Protein AF-A0A954NW89-F1 (afdb_monomer)

Solvent-accessible surface area (backbone atoms only — not comparable to full-atom values): 46049 Å² total; per-residue (Å²): 121,78,76,54,45,58,53,48,51,53,48,51,52,50,48,52,71,71,36,74,43,46,65,55,36,52,53,48,33,53,49,48,41,51,26,27,30,46,28,45,70,43,53,76,74,54,81,76,70,86,65,55,69,52,76,45,78,75,44,78,57,85,52,26,33,40,29,26,29,34,34,47,72,46,96,40,39,61,49,32,24,38,41,23,30,44,52,89,66,76,67,65,20,37,37,35,41,36,43,43,24,86,53,79,94,49,44,64,58,31,65,61,48,45,51,51,40,50,48,43,6,47,32,27,22,35,22,41,38,39,52,50,61,36,34,90,67,23,66,40,31,53,52,81,29,78,54,32,30,37,53,46,52,49,44,54,56,48,49,51,56,44,57,54,68,41,87,63,44,35,60,81,38,27,33,32,35,18,35,37,60,4,9,49,52,26,43,53,48,41,46,74,34,85,54,48,48,34,38,32,36,22,55,56,67,31,82,64,67,74,60,86,60,58,34,55,80,25,47,48,47,38,36,62,70,58,71,57,43,53,48,59,49,54,30,45,37,50,57,46,36,34,44,39,39,29,23,43,61,47,84,21,47,58,21,76,80,69,41,46,60,58,30,41,51,54,14,43,48,58,76,24,41,87,37,50,47,76,50,76,41,60,94,39,65,88,70,70,50,69,77,57,46,52,55,50,54,52,51,39,42,72,76,50,78,57,54,54,43,64,88,79,47,79,78,64,65,96,61,90,70,74,82,72,92,55,68,96,68,52,85,82,68,54,61,80,75,59,44,48,48,41,95,91,42,60,74,61,93,74,46,46,62,39,48,70,50,42,48,54,48,49,49,53,48,53,47,50,39,40,37,62,67,42,66,49,65,58,76,48,51,70,86,80,34,47,71,60,84,80,79,91,67,77,76,48,74,66,52,53,43,52,18,30,22,37,89,86,48,96,49,64,37,47,69,56,79,45,52,87,88,43,20,13,36,37,41,39,36,32,28,31,62,90,78,73,37,66,33,36,22,34,39,26,34,33,32,64,84,42,28,32,39,58,50,90,76,59,95,44,51,80,69,36,31,55,84,66,79,63,98,83,66,71,43,54,41,86,84,25,51,40,47,66,52,68,38,46,35,34,51,40,71,17,67,49,57,29,51,32,44,45,34,52,28,39,42,37,38,42,38,44,49,36,25,42,64,37,76,50,78,47,79,39,51,53,81,37,79,44,79,44,81,46,69,39,44,72,77,52,64,46,62,85,75,30,28,44,42,20,26,79,34,29,54,57,60,30,72,44,73,67,39,48,53,50,51,52,45,53,29,51,13,36,57,32,36,28,37,29,36,30,23,29,36,71,64,54,12,60,38,57,31,42,64,89,68,27,45,38,34,59,63,53,52,21,6,73,78,23,54,47,76,57,99,84,29,36,38,33,25,28,36,34,51,36,16,74,62,48,18,38,36,39,38,34,56,30,60,59,61,93,50,64,79,41,75,44,50,32,52,71,44,71,57,64,48,58,54,25,38,54,36,40,76,66,68,20,49,27,26,37,35,58,30,45,48,48,62,54,50,70,54,23,55,78,69,62,30,50,40,27,32,29,30,37,38,39,34,38,64,28,55,59,31,66,66,49,50,35,28,45,42,25,54,45,48,87,69,21,56,34,11,21,19,44,20,38,70,12,43,43,72,64,45,6,26,25,31,25,48,39,96,59,92,66,55,65,67,54,39,54,51,26,40,50,51,14,23,25,25,18,22,38,30,39,48,67,46,55,29,48,74,84,37,41,30,44,40,77,46,83,43,78,81,85,69,75,43,78,45,45,35,43,35,39,37,35,9,45,61,50,34,34,28,37,41,36,38,31,46,68,53,18,38,69,42,77,47,81,42,48,56,95,74,20,43,75,50,83,45,77,52,61,40,55,43,44,36,82,60,29,34,40,39,32,40,38,36,31,19,60,40,101,86,68,42,64,24,25,30,23,40,39,22,40,28,36,36,26,45,68,86,33,64,21,74,37,71,69,32,42,53,52,52,51,53,52,39,52,52,42,52,55,59,53,71,75,52,86,73,134

Mean predicted aligned error: 14.41 Å

Sequence (902 aa):
MHGDEAAVLARLQHSRERFADADSWADRRAELREEFLKGAGLWPLPLRPPVEAIVHSRREHGDYSVENVALETFPGFYCSGNLYRPIGRKDLSPVILCPHGHFRPLGRFREDQQIRCAHFARMGATVFSYSMVGWQDSQQTTHDDPRVLALQTWNSLRVVDYLTSLDRVDPTRVGITGASGGGTQTFFLALIDDRVKVSAPLVIVYPWKSPDGCLCEGGLPVMQAANTNAIELAAAISPRPQLLISVGNDPTETFPQTGFPFIRHMYELSGAGENVRNVHLADEKHDFGPSKRELVYEFFAEHLPLRPDEFVAPNAPTAQTLLSEDLTKITIETPEQMEVFNTENPLLAHAVMGSDAVAVAFDRHLDALRDERHKSANTISIKDALEAEYVPQTLGDADEALMFTPPGFNSVGVAKVAPADERGMLDIVVIDRETQRPTPCRINVVGPDGNYYEPDESDLKQFSLTGVWPASGWGNRQGKAPVRYLGHYFYSNGRDRVNVPAGVVRVEVWKGFEYRPATVTINVSANTERQVEITLDKTASMTQHGYWSGDPHIHIQRRSEADEARIFDLLAAEDIHFGTVLAYNEPAGPYAGFMDAMESPQFRQLGVASIAERDGYSILSGQEYRSGNYGHLNLFLLDELVMPGESIDANNWPPFGHVAAKAREAGGVAFYAHGGYAQEIYADIVQGSIDGVELLQFGVYRGIGLIDWYHMLNTGFRVPAVGACDYPACRKLGDCQTYVWSEDKPDIEGWLRGMARGESFMTSGPLLLLEVDGHRPGAEVTRTGNGPHTVSSRVRVRSEVAPVTHVQLIVNGRVVREMHLPASTGQGSWIELDHTIELEESAWIAARAYSLSPHGTPDAESHTNPVYVTINDRAAYNQQSLDVMVAAIDKQIAIHKEREFP

Nearest PDB structures (foldseek):
  6goc-assembly1_A  TM=9.011E-01  e=5.351E-32  Bacteroides thetaiotaomicron
  3nuz-assembly3_E  TM=6.897E-01  e=2.412E-13  Bacteroides fragilis NCTC 9343
  3nuz-assembly2_D  TM=6.856E-01  e=5.378E-12  Bacteroides fragilis NCTC 9343
  3fyu-assembly2_H  TM=6.587E-01  e=2.469E-11  Bacillus pumilus
  3g8y-assembly1_A-2  TM=5.767E-01  e=8.351E-13  Phocaeicola vulgatus ATCC 8482

Secondary structure (DSSP, 8-state):
-HHHHHHHHHHHHHHHHH--SHHHHHHHHHHHHHHHHHHTT--S----PPPEEEEEEEEE-SSEEEEEEEEEEETTEEEEEEEEEESS--SPEEEEE----S-TTTGGGSHHHHHHHHHHHHTT-EEEEEPPTTSTT--SS-TT-TTHHHHHHHHHHHHHHHHHTSTTEEEEEEEEEEETHHHHHHHHHHHH-TTEEEEEEES--SS--TTSS-HHHHSSSTTTTTT--HHHHHHTTTTS-EEEEEEEESTTTTHHHHTHHHHHHHHHHTT-GGGEEEEEEEEEESS--HHHHHHHHHHHHHHS-----TTT-TT--SS--PPP--GGG-----HHHH-SSSSSSPPPTT---SHHHHHHHHHHHHHHHHHHHHTT-S-EEGGGPEE-----PPP-HHHHHHHHS-TT-SS---B----TTTEEEEEEEEEETTTTEE--EEEEEE-TTS-EE--SS-TTGGG-B-SS--TT--S--TT-S-TT--S-BEEESSEEEEEEESEEEEEEEE-TTTEEPEEEEEEE-TT-EEEEEEEEEE-S-GGGGTEEEEEEEE---B-SHHHHHHHHHHHHHTT-SEEEEEEE-SSSSEEES-GGGSBS-BTT-SGGGG-EEETTEEEEEEEEEEETTTEEEEEES-SS-SSTT-EEETTTSS-HHHHHHHHHHTT-EEEESTTTS-SSHHHHHHHT--SEEEEEETTEE-TTHHHHHHHHHTTT----EEE---BTTSSSTTSSEEEEE-SS---HHHHHHHHHTT-EEEESS-EEEEEETTB-TT-EEEE-SSS-EEEEEEEEEE-SSS---EEEEEETTEEEEEEE--GGGSSSS-EEEEEEEEESS-EEEEEEEEEE-TTSSEEEEEEEPPEEEEETTBPP--HHHHHHHHHHHHHHHHHHHT----

Radius of gyration: 30.88 Å; Cα contacts (8 Å, |Δi|>4): 2197; chains: 1; bounding box: 100×58×80 Å

Structure (mmCIF, N/CA/C/O backbone):
data_AF-A0A954NW89-F1
#
_entry.id   AF-A0A954NW89-F1
#
loop_
_atom_site.group_PDB
_atom_site.id
_atom_site.type_symbol
_atom_site.label_atom_id
_atom_site.label_alt_id
_atom_site.label_comp_id
_atom_site.label_asym_id
_atom_site.label_entity_id
_atom_site.label_seq_id
_atom_site.pdbx_PDB_ins_code
_atom_site.Cartn_x
_atom_site.Cartn_y
_atom_site.Cartn_z
_atom_site.occupancy
_atom_site.B_iso_or_equiv
_atom_site.auth_seq_id
_atom_site.auth_comp_id
_atom_site.auth_asym_id
_atom_site.auth_atom_id
_atom_site.pdbx_PDB_model_num
ATOM 1 N N . MET A 1 1 ? 46.656 -16.662 15.951 1.00 40.03 1 MET A N 1
ATOM 2 C CA . MET A 1 1 ? 45.498 -16.666 15.034 1.00 40.03 1 MET A CA 1
ATOM 3 C C . MET A 1 1 ? 44.846 -18.044 14.847 1.00 40.03 1 MET A C 1
ATOM 5 O O . MET A 1 1 ? 43.636 -18.073 14.744 1.00 40.03 1 MET A O 1
ATOM 9 N N . HIS A 1 2 ? 45.546 -19.189 14.909 1.00 36.72 2 HIS A N 1
ATOM 10 C CA . HIS A 1 2 ? 44.926 -20.514 14.645 1.00 36.72 2 HIS A CA 1
ATOM 11 C C . HIS A 1 2 ? 43.862 -21.036 15.644 1.00 36.72 2 HIS A C 1
ATOM 13 O O . HIS A 1 2 ? 43.238 -22.056 15.376 1.00 36.72 2 HIS A O 1
ATOM 19 N N . GLY A 1 3 ? 43.648 -20.384 16.795 1.00 45.66 3 GLY A N 1
ATOM 20 C CA . GLY A 1 3 ? 42.648 -20.825 17.783 1.00 45.66 3 GLY A CA 1
ATOM 21 C C . GLY A 1 3 ? 41.201 -20.436 17.451 1.00 45.66 3 GLY A C 1
ATOM 22 O O . GLY A 1 3 ? 40.284 -21.087 17.941 1.00 45.66 3 GLY A O 1
ATOM 23 N N . ASP A 1 4 ? 40.997 -19.402 16.628 1.00 66.69 4 ASP A N 1
ATOM 24 C CA . ASP A 1 4 ? 39.670 -18.831 16.337 1.00 66.69 4 ASP A CA 1
ATOM 25 C C . ASP A 1 4 ? 39.015 -19.497 15.113 1.00 66.69 4 ASP A C 1
ATOM 27 O O . ASP A 1 4 ? 37.842 -19.864 15.134 1.00 66.69 4 ASP A O 1
ATOM 31 N N . GLU A 1 5 ? 39.809 -19.801 14.081 1.00 77.00 5 GLU A N 1
ATOM 32 C CA . GLU A 1 5 ? 39.334 -20.449 12.851 1.00 77.00 5 GLU A CA 1
ATOM 33 C C . GLU A 1 5 ? 38.743 -21.845 13.109 1.00 77.00 5 GLU A C 1
ATOM 35 O O . GLU A 1 5 ? 37.659 -22.155 12.622 1.00 77.00 5 GLU A O 1
ATOM 40 N N . ALA A 1 6 ? 39.385 -22.671 13.942 1.00 82.25 6 ALA A N 1
ATOM 41 C CA . ALA A 1 6 ? 38.867 -24.000 14.281 1.00 82.25 6 ALA A CA 1
ATOM 42 C C . ALA A 1 6 ? 37.516 -23.943 15.023 1.00 82.25 6 ALA A C 1
ATOM 44 O O . ALA A 1 6 ? 36.650 -24.791 14.801 1.00 82.25 6 ALA A O 1
ATOM 45 N N . ALA A 1 7 ? 37.318 -22.938 15.883 1.00 82.81 7 ALA A N 1
ATOM 46 C CA . ALA A 1 7 ? 36.065 -22.740 16.607 1.00 82.81 7 ALA A CA 1
ATOM 47 C C . ALA A 1 7 ? 34.943 -22.261 15.672 1.00 82.81 7 ALA A C 1
ATOM 49 O O . ALA A 1 7 ? 33.827 -22.780 15.738 1.00 82.81 7 ALA A O 1
ATOM 50 N N . VAL A 1 8 ? 35.248 -21.325 14.766 1.00 84.69 8 VAL A N 1
ATOM 51 C CA . VAL A 1 8 ? 34.314 -20.876 13.724 1.00 84.69 8 VAL A CA 1
ATOM 52 C C . VAL A 1 8 ? 33.930 -22.040 12.810 1.00 84.69 8 VAL A C 1
ATOM 54 O O . VAL A 1 8 ? 32.745 -22.265 12.589 1.00 84.69 8 VAL A O 1
ATOM 57 N N . LEU A 1 9 ? 34.893 -22.844 12.352 1.00 87.56 9 LEU A N 1
ATOM 58 C CA . LEU A 1 9 ? 34.632 -24.021 11.517 1.00 87.56 9 LEU A CA 1
ATOM 59 C C . LEU A 1 9 ? 33.734 -25.052 12.216 1.00 87.56 9 LEU A C 1
ATOM 61 O O . LEU A 1 9 ? 32.770 -25.531 11.620 1.00 87.56 9 LEU A O 1
ATOM 65 N N . ALA A 1 10 ? 33.992 -25.352 13.493 1.00 89.19 10 ALA A N 1
ATOM 66 C CA . ALA A 1 10 ? 33.125 -26.230 14.280 1.00 89.19 10 ALA A CA 1
ATOM 67 C C . ALA A 1 10 ? 31.698 -25.665 14.409 1.00 89.19 10 ALA A C 1
ATOM 69 O O . ALA A 1 10 ? 30.719 -26.412 14.369 1.00 89.19 10 ALA A O 1
ATOM 70 N N . ARG A 1 11 ? 31.564 -24.337 14.521 1.00 88.25 11 ARG A N 1
ATOM 71 C CA . ARG A 1 11 ? 30.266 -23.659 14.592 1.00 88.25 11 ARG A CA 1
ATOM 72 C C . ARG A 1 11 ? 29.511 -23.705 13.266 1.00 88.25 11 ARG A C 1
ATOM 74 O O . ARG A 1 11 ? 28.312 -23.968 13.285 1.00 88.25 11 ARG A O 1
ATOM 81 N N . LEU A 1 12 ? 30.192 -23.489 12.142 1.00 91.44 12 LEU A N 1
ATOM 82 C CA . LEU A 1 12 ? 29.601 -23.609 10.806 1.00 91.44 12 LEU A CA 1
ATOM 83 C C . LEU A 1 12 ? 29.120 -25.040 10.544 1.00 91.44 12 LEU A C 1
ATOM 85 O O . LEU A 1 12 ? 28.016 -25.229 10.041 1.00 91.44 12 LEU A O 1
ATOM 89 N N . GLN A 1 13 ? 29.896 -26.045 10.960 1.00 92.19 13 GLN A N 1
ATOM 90 C CA . GLN A 1 13 ? 29.476 -27.445 10.881 1.00 92.19 13 GLN A CA 1
ATOM 91 C C . GLN A 1 13 ? 28.215 -27.706 11.717 1.00 92.19 13 GLN A C 1
ATOM 93 O O . GLN A 1 13 ? 27.258 -28.291 11.218 1.00 92.19 13 GLN A O 1
ATOM 98 N N . HIS A 1 14 ? 28.170 -27.213 12.957 1.00 92.12 14 HIS A N 1
ATOM 99 C CA . HIS A 1 14 ? 26.983 -27.339 13.803 1.00 92.12 14 HIS A CA 1
ATOM 100 C C . HIS A 1 14 ? 25.751 -26.633 13.211 1.00 92.12 14 HIS A C 1
ATOM 102 O O . HIS A 1 14 ? 24.650 -27.174 13.262 1.00 92.12 14 HIS A O 1
ATOM 108 N N . SER A 1 15 ? 25.929 -25.434 12.647 1.00 92.31 15 SER A N 1
ATOM 109 C CA . SER A 1 15 ? 24.857 -24.690 11.973 1.00 92.31 15 SER A CA 1
ATOM 110 C C . SER A 1 15 ? 24.309 -25.490 10.787 1.00 92.31 15 SER A C 1
ATOM 112 O O . SER A 1 15 ? 23.107 -25.719 10.701 1.00 92.31 15 SER A O 1
ATOM 114 N N . ARG A 1 16 ? 25.198 -26.047 9.956 1.00 93.44 16 ARG A N 1
ATOM 115 C CA . ARG A 1 16 ? 24.834 -26.904 8.822 1.00 93.44 16 ARG A CA 1
ATOM 116 C C . ARG A 1 16 ? 24.051 -28.157 9.219 1.00 93.44 16 ARG A C 1
ATOM 118 O O . ARG A 1 16 ? 23.157 -28.569 8.494 1.00 93.44 16 ARG A O 1
ATOM 125 N N . GLU A 1 17 ? 24.396 -28.783 10.340 1.00 94.44 17 GLU A N 1
ATOM 126 C CA . GLU A 1 17 ? 23.685 -29.968 10.841 1.00 94.44 17 GLU A CA 1
ATOM 127 C C . GLU A 1 17 ? 22.306 -29.627 11.416 1.00 94.44 17 GLU A C 1
ATOM 129 O O . GLU A 1 17 ? 21.385 -30.436 11.327 1.00 94.44 17 GLU A O 1
ATOM 134 N N . ARG A 1 18 ? 22.168 -28.445 12.026 1.00 93.62 18 ARG A N 1
ATOM 135 C CA . ARG A 1 18 ? 20.933 -28.006 12.681 1.00 93.62 18 ARG A CA 1
ATOM 136 C C . ARG A 1 18 ? 19.914 -27.416 11.706 1.00 93.62 18 ARG A C 1
ATOM 138 O O . ARG A 1 18 ? 18.721 -27.622 11.904 1.00 93.62 18 ARG A O 1
ATOM 145 N N . PHE A 1 19 ? 20.379 -26.674 10.707 1.00 94.25 19 PHE A N 1
ATOM 146 C CA . PHE A 1 19 ? 19.551 -25.972 9.727 1.00 94.25 19 PHE A CA 1
ATOM 147 C C . PHE A 1 19 ? 19.757 -26.624 8.358 1.00 94.25 19 PHE A C 1
ATOM 149 O O . PHE A 1 19 ? 20.535 -26.152 7.531 1.00 94.25 19 PHE A O 1
ATOM 156 N N . ALA A 1 20 ? 19.138 -27.791 8.182 1.00 91.88 20 ALA A N 1
ATOM 157 C CA . ALA A 1 20 ? 19.422 -28.712 7.081 1.00 91.88 20 ALA A CA 1
ATOM 158 C C . ALA A 1 20 ? 18.424 -28.616 5.911 1.00 91.88 20 ALA A C 1
ATOM 160 O O . ALA A 1 20 ? 18.571 -29.337 4.923 1.00 91.88 20 ALA A O 1
ATOM 161 N N . ASP A 1 21 ? 17.418 -27.747 6.013 1.00 88.00 21 ASP A N 1
ATOM 162 C CA . ASP A 1 21 ? 16.378 -27.520 5.007 1.00 88.00 21 ASP A CA 1
ATOM 163 C C . ASP A 1 21 ? 16.018 -26.027 4.892 1.00 88.00 21 ASP A C 1
ATOM 165 O O . ASP A 1 21 ? 16.518 -25.185 5.643 1.00 88.00 21 ASP A O 1
ATOM 169 N N . ALA A 1 22 ? 15.183 -25.691 3.904 1.00 81.44 22 ALA A N 1
ATOM 170 C CA . ALA A 1 22 ? 14.817 -24.312 3.592 1.00 81.44 22 ALA A CA 1
ATOM 171 C C . ALA A 1 22 ? 14.105 -23.598 4.755 1.00 81.44 22 ALA A C 1
ATOM 173 O O . ALA A 1 22 ? 14.388 -22.424 5.003 1.00 81.44 22 ALA A O 1
ATOM 174 N N . ASP A 1 23 ? 13.220 -24.301 5.466 1.00 77.31 23 ASP A N 1
ATOM 175 C CA . ASP A 1 23 ? 12.380 -23.733 6.524 1.00 77.31 23 ASP A CA 1
ATOM 176 C C . ASP A 1 23 ? 13.206 -23.461 7.786 1.00 77.31 23 ASP A C 1
ATOM 178 O O . ASP A 1 23 ? 13.255 -22.331 8.274 1.00 77.31 23 ASP A O 1
ATOM 182 N N . SER A 1 24 ? 13.961 -24.459 8.258 1.00 85.50 24 SER A N 1
ATOM 183 C CA . SER A 1 24 ? 14.854 -24.308 9.414 1.00 85.50 24 SER A CA 1
ATOM 184 C C . SER A 1 24 ? 15.937 -23.252 9.180 1.00 85.50 24 SER A C 1
ATOM 186 O O . SER A 1 24 ? 16.324 -22.533 10.107 1.00 85.50 24 SER A O 1
ATOM 188 N N . TRP A 1 25 ? 16.416 -23.111 7.940 1.00 92.69 25 TRP A N 1
ATOM 189 C CA . TRP A 1 25 ? 17.333 -22.039 7.577 1.00 92.69 25 TRP A CA 1
ATOM 190 C C . TRP A 1 25 ? 16.647 -20.669 7.543 1.00 92.69 25 TRP A C 1
ATOM 192 O O . TRP A 1 25 ? 17.222 -19.696 8.031 1.00 92.69 25 TRP A O 1
ATOM 202 N N . ALA A 1 26 ? 15.418 -20.569 7.027 1.00 81.75 26 ALA A N 1
ATOM 203 C CA . ALA A 1 26 ? 14.655 -19.323 7.044 1.00 81.75 26 ALA A CA 1
ATOM 204 C C . ALA A 1 26 ? 14.428 -18.807 8.476 1.00 81.75 26 ALA A C 1
ATOM 206 O O . ALA A 1 26 ? 14.674 -17.624 8.729 1.00 81.75 26 ALA A O 1
ATOM 207 N N . ASP A 1 27 ? 14.080 -19.695 9.412 1.00 78.88 27 ASP A N 1
ATOM 208 C CA . ASP A 1 27 ? 13.950 -19.373 10.839 1.00 78.88 27 ASP A CA 1
ATOM 209 C C . ASP A 1 27 ? 15.267 -18.844 11.421 1.00 78.88 27 ASP A C 1
ATOM 211 O O . ASP A 1 27 ? 15.301 -17.813 12.100 1.00 78.88 27 ASP A O 1
ATOM 215 N N . ARG A 1 28 ? 16.390 -19.502 11.101 1.00 93.19 28 ARG A N 1
ATOM 216 C CA . ARG A 1 28 ? 17.714 -19.053 11.546 1.00 93.19 28 ARG A CA 1
ATOM 217 C C . ARG A 1 28 ? 18.080 -17.687 10.975 1.00 93.19 28 ARG A C 1
ATOM 219 O O . ARG A 1 28 ? 18.647 -16.872 11.697 1.00 93.19 28 ARG A O 1
ATOM 226 N N . ARG A 1 29 ? 17.762 -17.395 9.710 1.00 93.38 29 ARG A N 1
ATOM 227 C CA . ARG A 1 29 ? 18.002 -16.061 9.127 1.00 93.38 29 ARG A CA 1
ATOM 228 C C . ARG A 1 29 ? 17.240 -14.973 9.877 1.00 93.38 29 ARG A C 1
ATOM 230 O O . ARG A 1 29 ? 17.813 -13.915 10.142 1.00 93.38 29 ARG A O 1
ATOM 237 N N . ALA A 1 30 ? 15.983 -15.236 10.235 1.00 85.31 30 ALA A N 1
ATOM 238 C CA . ALA A 1 30 ? 15.176 -14.310 11.022 1.00 85.31 30 ALA A CA 1
ATOM 239 C C . ALA A 1 30 ? 15.793 -14.069 12.413 1.00 85.31 30 ALA A C 1
ATOM 241 O O . ALA A 1 30 ? 15.982 -12.916 12.801 1.00 85.31 30 ALA A O 1
ATOM 242 N N . GLU A 1 31 ? 16.210 -15.137 13.105 1.00 89.94 31 GLU A N 1
ATOM 243 C CA . GLU A 1 31 ? 16.912 -15.052 14.395 1.00 89.94 31 GLU A CA 1
ATOM 244 C C . GLU A 1 31 ? 18.211 -14.234 14.283 1.00 89.94 31 GLU A C 1
ATOM 246 O O . GLU A 1 31 ? 18.443 -13.317 15.067 1.00 89.94 31 GLU A O 1
ATOM 251 N N . LEU A 1 32 ? 19.054 -14.520 13.283 1.00 93.50 32 LEU A N 1
ATOM 252 C CA . LEU A 1 32 ? 20.329 -13.825 13.067 1.00 93.50 32 LEU A CA 1
ATOM 253 C C . LEU A 1 32 ? 20.135 -12.325 12.831 1.00 93.50 32 LEU A C 1
ATOM 255 O O . LEU A 1 32 ? 20.889 -11.513 13.367 1.00 93.50 32 LEU A O 1
ATOM 259 N N . ARG A 1 33 ? 19.121 -11.952 12.046 1.00 94.38 33 ARG A N 1
ATOM 260 C CA . ARG A 1 33 ? 18.766 -10.553 11.794 1.00 94.38 33 ARG A CA 1
ATOM 261 C C . ARG A 1 33 ? 18.315 -9.850 13.075 1.00 94.38 33 ARG A C 1
ATOM 263 O O . ARG A 1 33 ? 18.767 -8.739 13.352 1.00 94.38 33 ARG A O 1
ATOM 270 N N . GLU A 1 34 ? 17.429 -10.474 13.843 1.00 89.38 34 GLU A N 1
ATOM 271 C CA . GLU A 1 34 ? 16.921 -9.920 15.101 1.00 89.38 34 GLU A CA 1
ATOM 272 C C . GLU A 1 34 ? 18.044 -9.737 16.131 1.00 89.38 34 GLU A C 1
ATOM 274 O O . GLU A 1 34 ? 18.213 -8.651 16.690 1.00 89.38 34 GLU A O 1
ATOM 279 N N . GLU A 1 35 ? 18.859 -10.767 16.343 1.00 91.19 35 GLU A N 1
ATOM 280 C CA . GLU A 1 35 ? 19.961 -10.729 17.302 1.00 91.19 35 GLU A CA 1
ATOM 281 C C . GLU A 1 35 ? 21.074 -9.761 16.877 1.00 91.19 35 GLU A C 1
ATOM 283 O O . GLU A 1 35 ? 21.656 -9.088 17.731 1.00 91.19 35 GLU A O 1
ATOM 288 N N . PHE A 1 36 ? 21.323 -9.601 15.571 1.00 94.12 36 PHE A N 1
ATOM 289 C CA . PHE A 1 36 ? 22.199 -8.542 15.066 1.00 94.12 36 PHE A CA 1
ATOM 290 C C . PHE A 1 36 ? 21.675 -7.158 15.473 1.00 94.12 36 PHE A C 1
ATOM 292 O O . PHE A 1 36 ? 22.422 -6.342 16.016 1.00 94.12 36 PHE A O 1
ATOM 299 N N . LEU A 1 37 ? 20.382 -6.891 15.261 1.00 93.88 37 LEU A N 1
ATOM 300 C CA . LEU A 1 37 ? 19.763 -5.613 15.621 1.00 93.88 37 LEU A CA 1
ATOM 301 C C . LEU A 1 37 ? 19.790 -5.370 17.136 1.00 93.88 37 LEU A C 1
ATOM 303 O O . LEU A 1 37 ? 20.031 -4.238 17.559 1.00 93.88 37 LEU A O 1
ATOM 307 N N . LYS A 1 38 ? 19.586 -6.406 17.960 1.00 92.19 38 LYS A N 1
ATOM 308 C CA . LYS A 1 38 ? 19.735 -6.320 19.425 1.00 92.19 38 LYS A CA 1
ATOM 309 C C . LYS A 1 38 ? 21.168 -5.986 19.806 1.00 92.19 38 LYS A C 1
ATOM 311 O O . LYS A 1 38 ? 21.392 -5.049 20.569 1.00 92.19 38 LYS A O 1
ATOM 316 N N . GLY A 1 39 ? 22.134 -6.699 19.230 1.00 92.12 39 GLY A N 1
ATOM 317 C CA . GLY A 1 39 ? 23.553 -6.466 19.472 1.00 92.12 39 GLY A CA 1
ATOM 318 C C . GLY A 1 39 ? 24.002 -5.066 19.054 1.00 92.12 39 GLY A C 1
ATOM 319 O O . GLY A 1 39 ? 24.815 -4.461 19.743 1.00 92.12 39 GLY A O 1
ATOM 320 N N . ALA A 1 40 ? 23.426 -4.512 17.985 1.00 92.69 40 ALA A N 1
ATOM 321 C CA . ALA A 1 40 ? 23.689 -3.150 17.527 1.00 92.69 40 ALA A CA 1
ATOM 322 C C . ALA A 1 40 ? 22.960 -2.074 18.357 1.00 92.69 40 ALA A C 1
ATOM 324 O O . ALA A 1 40 ? 23.118 -0.887 18.084 1.00 92.69 40 ALA A O 1
ATOM 325 N N . GLY A 1 41 ? 22.135 -2.460 19.337 1.00 92.44 41 GLY A N 1
ATOM 326 C CA . GLY A 1 41 ? 21.303 -1.529 20.099 1.00 92.44 41 GLY A CA 1
ATOM 327 C C . GLY A 1 41 ? 20.202 -0.875 19.262 1.00 92.44 41 GLY A C 1
ATOM 328 O O . GLY A 1 41 ? 19.688 0.171 19.646 1.00 92.44 41 GLY A O 1
ATOM 329 N N . LEU A 1 42 ? 19.832 -1.471 18.124 1.00 92.31 42 LEU A N 1
ATOM 330 C CA . LEU A 1 42 ? 18.808 -0.980 17.200 1.00 92.31 42 LEU A CA 1
ATOM 331 C C . LEU A 1 42 ? 17.466 -1.704 17.364 1.00 92.31 42 LEU A C 1
ATOM 333 O O . LEU A 1 42 ? 16.453 -1.163 16.938 1.00 92.31 42 LEU A O 1
ATOM 337 N N . TRP A 1 43 ? 17.413 -2.856 18.037 1.00 86.25 43 TRP A N 1
ATOM 338 C CA . TRP A 1 43 ? 16.167 -3.592 18.279 1.00 86.25 43 TRP A CA 1
ATOM 339 C C . TRP A 1 43 ? 15.265 -2.963 19.366 1.00 86.25 43 TRP A C 1
ATOM 341 O O . TRP A 1 43 ? 15.783 -2.515 20.387 1.00 86.25 43 TRP A O 1
ATOM 351 N N . PRO A 1 44 ? 13.928 -2.979 19.198 1.00 82.62 44 PRO A N 1
ATOM 352 C CA . PRO A 1 44 ? 13.232 -3.280 17.949 1.00 82.62 44 PRO A CA 1
ATOM 353 C C . PRO A 1 44 ? 13.503 -2.158 16.939 1.00 82.62 44 PRO A C 1
ATOM 355 O O . PRO A 1 44 ? 13.483 -0.987 17.317 1.00 82.62 44 PRO A O 1
ATOM 358 N N . LEU A 1 45 ? 13.761 -2.503 15.669 1.00 81.88 45 LEU A N 1
ATOM 359 C CA . LEU A 1 45 ? 14.155 -1.520 14.646 1.00 81.88 45 LEU A CA 1
ATOM 360 C C . LEU A 1 45 ? 13.038 -0.479 14.477 1.00 81.88 45 LEU A C 1
ATOM 362 O O . LEU A 1 45 ? 11.953 -0.883 14.050 1.00 81.88 45 LEU A O 1
ATOM 366 N N . PRO A 1 46 ? 13.230 0.799 14.854 1.00 72.50 46 PRO A N 1
ATOM 367 C CA . PRO A 1 46 ? 12.144 1.777 14.906 1.00 72.50 46 PRO A CA 1
ATOM 368 C C . PRO A 1 46 ? 11.603 2.143 13.517 1.00 72.50 46 PRO A C 1
ATOM 370 O O . PRO A 1 46 ? 12.229 1.854 12.495 1.00 72.50 46 PRO A O 1
ATOM 373 N N . LEU A 1 47 ? 10.439 2.804 13.483 1.00 70.25 47 LEU A N 1
ATOM 374 C CA . LEU A 1 47 ? 9.965 3.470 12.267 1.00 70.25 47 LEU A CA 1
ATOM 375 C C . LEU A 1 47 ? 10.983 4.530 11.829 1.00 70.25 47 LEU A C 1
ATOM 377 O O . LEU A 1 47 ? 11.639 5.163 12.655 1.00 70.25 47 LEU A O 1
ATOM 381 N N . ARG A 1 48 ? 11.130 4.695 10.516 1.00 82.75 48 ARG A N 1
ATOM 382 C CA . ARG A 1 48 ? 12.154 5.543 9.901 1.00 82.75 48 ARG A CA 1
ATOM 383 C C . ARG A 1 48 ? 11.465 6.665 9.112 1.00 82.75 48 ARG A C 1
ATOM 385 O O . ARG A 1 48 ? 11.014 6.382 8.006 1.00 82.75 48 ARG A O 1
ATOM 392 N N . PRO A 1 49 ? 11.342 7.898 9.650 1.00 71.62 49 PRO A N 1
ATOM 393 C CA . PRO A 1 49 ? 10.672 9.015 8.963 1.00 71.62 49 PRO A CA 1
ATOM 394 C C . PRO A 1 49 ? 11.398 9.418 7.662 1.00 71.62 49 PRO A C 1
ATOM 396 O O . PRO A 1 49 ? 12.491 8.907 7.402 1.00 71.62 49 PRO A O 1
ATOM 399 N N . PRO A 1 50 ? 10.860 10.325 6.826 1.00 77.25 50 PRO A N 1
ATOM 400 C CA . PRO A 1 50 ? 11.622 10.907 5.718 1.00 77.25 50 PRO A CA 1
ATOM 401 C C . PRO A 1 50 ? 12.975 11.482 6.179 1.00 77.25 50 PRO A C 1
ATOM 403 O O . PRO A 1 50 ? 13.145 11.841 7.345 1.00 77.25 50 PRO A O 1
ATOM 406 N N . VAL A 1 51 ? 13.968 11.483 5.288 1.00 82.56 51 VAL A N 1
ATOM 407 C CA . VAL A 1 51 ? 15.316 12.010 5.560 1.00 82.56 51 VAL A CA 1
ATOM 408 C C . VAL A 1 51 ? 15.403 13.426 5.008 1.00 82.56 51 VAL A C 1
ATOM 410 O O . VAL A 1 51 ? 15.217 13.619 3.809 1.00 82.56 51 VAL A O 1
ATOM 413 N N . GLU A 1 52 ? 15.744 14.392 5.856 1.00 83.31 52 GLU A N 1
ATOM 414 C CA . GLU A 1 52 ? 16.099 15.739 5.408 1.00 83.31 52 GLU A CA 1
ATOM 415 C C . GLU A 1 52 ? 17.521 15.734 4.829 1.00 83.31 52 GLU A C 1
ATOM 417 O O . GLU A 1 52 ? 18.453 15.178 5.424 1.00 83.31 52 GLU A O 1
ATOM 422 N N . ALA A 1 53 ? 17.693 16.339 3.653 1.00 92.62 53 ALA A N 1
ATOM 423 C CA . ALA A 1 53 ? 18.954 16.333 2.921 1.00 92.62 53 ALA A CA 1
ATOM 424 C C . ALA A 1 53 ? 19.384 17.747 2.518 1.00 92.62 53 ALA A C 1
ATOM 426 O O . ALA A 1 53 ? 18.618 18.513 1.935 1.00 92.62 53 ALA A O 1
ATOM 427 N N . ILE A 1 54 ? 20.652 18.066 2.766 1.00 93.50 54 ILE A N 1
ATOM 428 C CA . ILE A 1 54 ? 21.321 19.257 2.241 1.00 93.50 54 ILE A CA 1
ATOM 429 C C . ILE A 1 54 ? 22.056 18.829 0.975 1.00 93.50 54 ILE A C 1
ATOM 431 O O . ILE A 1 54 ? 22.984 18.028 1.059 1.00 93.50 54 ILE A O 1
ATOM 435 N N . VAL A 1 55 ? 21.655 19.358 -0.182 1.00 95.62 55 VAL A N 1
ATOM 436 C CA . VAL A 1 55 ? 22.251 19.038 -1.489 1.00 95.62 55 VAL A CA 1
ATOM 437 C C . VAL A 1 55 ? 22.810 20.307 -2.117 1.00 95.62 55 VAL A C 1
ATOM 439 O O . VAL A 1 55 ? 22.093 21.298 -2.257 1.00 95.62 55 VAL A O 1
ATOM 442 N N . HIS A 1 56 ? 24.086 20.297 -2.500 1.00 94.44 56 HIS A N 1
ATOM 443 C CA . HIS A 1 56 ? 24.728 21.462 -3.107 1.00 94.44 56 HIS A CA 1
ATOM 444 C C . HIS A 1 56 ? 25.914 21.096 -4.011 1.00 94.44 56 HIS A C 1
ATOM 446 O O . HIS A 1 56 ? 26.307 19.936 -4.158 1.00 94.44 56 HIS A O 1
ATOM 452 N N . SER A 1 57 ? 26.495 22.130 -4.627 1.00 94.50 57 SER A N 1
ATOM 453 C CA . SER A 1 57 ? 27.708 22.043 -5.444 1.00 94.50 57 SER A CA 1
ATOM 454 C C . SER A 1 57 ? 27.612 21.027 -6.587 1.00 94.50 57 SER A C 1
ATOM 456 O O . SER A 1 57 ? 28.552 20.276 -6.803 1.00 94.50 57 SER A O 1
ATOM 458 N N . ARG A 1 58 ? 26.503 20.977 -7.333 1.00 96.75 58 ARG A N 1
ATOM 459 C CA . ARG A 1 58 ? 26.373 20.068 -8.485 1.00 96.75 58 ARG A CA 1
ATOM 460 C C . ARG A 1 58 ? 27.451 20.334 -9.543 1.00 96.75 58 ARG A C 1
ATOM 462 O O . ARG A 1 58 ? 27.635 21.472 -9.972 1.00 96.75 58 ARG A O 1
ATOM 469 N N . ARG A 1 59 ? 28.139 19.274 -9.975 1.00 97.56 59 ARG A N 1
ATOM 470 C CA . ARG A 1 59 ? 29.235 19.289 -10.960 1.00 97.56 59 ARG A CA 1
ATOM 471 C C . ARG A 1 59 ? 28.946 18.263 -12.050 1.00 97.56 59 ARG A C 1
ATOM 473 O O . ARG A 1 59 ? 28.617 17.125 -11.736 1.00 97.56 59 ARG A O 1
ATOM 480 N N . GLU A 1 60 ? 29.047 18.648 -13.317 1.00 97.06 60 GLU A N 1
ATOM 481 C CA . GLU A 1 60 ? 28.776 17.763 -14.460 1.00 97.06 60 GLU A CA 1
ATOM 482 C C . GLU A 1 60 ? 30.080 17.362 -15.163 1.00 97.06 60 GLU A C 1
ATOM 484 O O . GLU A 1 60 ? 30.926 18.212 -15.440 1.00 97.06 60 GLU A O 1
ATOM 489 N N . HIS A 1 61 ? 30.224 16.071 -15.478 1.00 95.50 61 HIS A N 1
ATOM 490 C CA . HIS A 1 61 ? 31.420 15.459 -16.074 1.00 95.50 61 HIS A CA 1
ATOM 491 C C . HIS A 1 61 ? 31.069 14.694 -17.355 1.00 95.50 61 HIS A C 1
ATOM 493 O O . HIS A 1 61 ? 31.389 13.520 -17.520 1.00 95.50 61 HIS A O 1
ATOM 499 N N . GLY A 1 62 ? 30.376 15.361 -18.278 1.00 89.00 62 GLY A N 1
ATOM 500 C CA . GLY A 1 62 ? 29.915 14.749 -19.523 1.00 89.00 62 GLY A CA 1
ATOM 501 C C . GLY A 1 62 ? 28.616 13.973 -19.330 1.00 89.00 62 GLY A C 1
ATOM 502 O O . GLY A 1 62 ? 27.544 14.563 -19.398 1.00 89.00 62 GLY A O 1
ATOM 503 N N . ASP A 1 63 ? 28.707 12.661 -19.123 1.00 88.88 63 ASP A N 1
ATOM 504 C CA . ASP A 1 63 ? 27.565 11.736 -19.067 1.00 88.88 63 ASP A CA 1
ATOM 505 C C . ASP A 1 63 ? 27.083 11.406 -17.641 1.00 88.88 63 ASP A C 1
ATOM 507 O O . ASP A 1 63 ? 26.098 10.688 -17.457 1.00 88.88 63 ASP A O 1
ATOM 511 N N . TYR A 1 64 ? 27.726 11.974 -16.619 1.00 95.94 64 TYR A N 1
ATOM 512 C CA . TYR A 1 64 ? 27.293 11.885 -15.226 1.00 95.94 64 TYR A CA 1
ATOM 513 C C . TYR A 1 64 ? 27.519 13.203 -14.472 1.00 95.94 64 TYR A C 1
ATOM 515 O O . TYR A 1 64 ? 28.333 14.039 -14.872 1.00 95.94 64 TYR A O 1
ATOM 523 N N . SER A 1 65 ? 26.806 13.394 -13.362 1.00 97.31 65 SER A N 1
ATOM 524 C CA . SER A 1 65 ? 27.030 14.490 -12.411 1.00 97.31 65 SER A CA 1
ATOM 525 C C . SER A 1 65 ? 27.412 13.979 -11.029 1.00 97.31 65 SER A C 1
ATOM 527 O O . SER A 1 65 ? 27.073 12.851 -10.682 1.00 97.31 65 SER A O 1
ATOM 529 N N . VAL A 1 66 ? 28.054 14.836 -10.234 1.00 98.62 66 VAL A N 1
ATOM 530 C CA . VAL A 1 66 ? 28.372 14.627 -8.817 1.00 98.62 66 VAL A CA 1
ATOM 531 C C . VAL A 1 66 ? 27.812 15.783 -7.990 1.00 98.62 66 VAL A C 1
ATOM 533 O O . VAL A 1 66 ? 27.970 16.948 -8.354 1.00 98.62 66 VAL A O 1
ATOM 536 N N . GLU A 1 67 ? 27.157 15.472 -6.876 1.00 98.06 67 GLU A N 1
ATOM 537 C CA . GLU A 1 67 ? 26.597 16.442 -5.926 1.00 98.06 67 GLU A CA 1
ATOM 538 C C . GLU A 1 67 ? 27.095 16.141 -4.510 1.00 98.06 67 GLU A C 1
ATOM 540 O O . GLU A 1 67 ? 27.271 14.975 -4.150 1.00 98.06 67 GLU A O 1
ATOM 545 N N . ASN A 1 68 ? 27.313 17.176 -3.698 1.00 98.50 68 ASN A N 1
ATOM 546 C CA . ASN A 1 68 ? 27.646 17.018 -2.282 1.00 98.50 68 ASN A CA 1
ATOM 547 C C . ASN A 1 68 ? 26.343 16.944 -1.487 1.00 98.50 68 ASN A C 1
ATOM 549 O O . ASN A 1 68 ? 25.460 17.784 -1.676 1.00 98.50 68 ASN A O 1
ATOM 553 N N . VAL A 1 69 ? 26.215 15.926 -0.634 1.00 98.12 69 VAL A N 1
ATOM 554 C CA . VAL A 1 69 ? 24.982 15.648 0.108 1.00 98.12 69 VAL A CA 1
ATOM 555 C C . VAL A 1 69 ? 25.292 15.377 1.573 1.00 98.12 69 VAL A C 1
ATOM 557 O O . VAL A 1 69 ? 26.136 14.535 1.878 1.00 98.12 69 VAL A O 1
ATOM 560 N N . ALA A 1 70 ? 24.570 16.034 2.478 1.00 97.56 70 ALA A N 1
ATOM 561 C CA . ALA A 1 70 ? 24.516 15.677 3.892 1.00 97.56 70 ALA A CA 1
ATOM 562 C C . ALA A 1 70 ? 23.091 15.279 4.278 1.00 97.56 70 ALA A C 1
ATOM 564 O O . ALA A 1 70 ? 22.161 16.065 4.120 1.00 97.56 70 ALA A O 1
ATOM 565 N N . LEU A 1 71 ? 22.937 14.066 4.801 1.00 97.31 71 LEU A N 1
ATOM 566 C CA . LEU A 1 71 ? 21.669 13.534 5.295 1.00 97.31 71 LEU A CA 1
ATOM 567 C C . LEU A 1 71 ? 21.590 13.729 6.804 1.00 97.31 71 LEU A C 1
ATOM 569 O O . LEU A 1 71 ? 22.444 13.199 7.514 1.00 97.31 71 LEU A O 1
ATOM 573 N N . GLU A 1 72 ? 20.576 14.427 7.311 1.00 96.06 72 GLU A N 1
ATOM 574 C CA . GLU A 1 72 ? 20.317 14.467 8.752 1.00 96.06 72 GLU A CA 1
ATOM 575 C C . GLU A 1 72 ? 19.679 13.136 9.176 1.00 96.06 72 GLU A C 1
ATOM 577 O O . GLU A 1 72 ? 18.496 12.867 8.966 1.00 96.06 72 GLU A O 1
ATOM 582 N N . THR A 1 73 ? 20.498 12.237 9.718 1.00 95.00 73 THR A N 1
ATOM 583 C CA . THR A 1 73 ? 20.072 10.859 10.021 1.00 95.00 73 THR A CA 1
ATOM 584 C C . THR A 1 73 ? 19.363 10.745 11.367 1.00 95.00 73 THR A C 1
ATOM 586 O O . THR A 1 73 ? 18.574 9.821 11.561 1.00 95.00 73 THR A O 1
ATOM 589 N N . PHE A 1 74 ? 19.629 11.687 12.268 1.00 94.50 74 PHE A N 1
ATOM 590 C CA . PHE A 1 74 ? 18.883 11.991 13.486 1.00 94.50 74 PHE A CA 1
ATOM 591 C C . PHE A 1 74 ? 19.192 13.442 13.890 1.00 94.50 74 PHE A C 1
ATOM 593 O O . PHE A 1 74 ? 20.205 13.973 13.431 1.00 94.50 74 PHE A O 1
ATOM 600 N N . PRO A 1 75 ? 18.364 14.100 14.728 1.00 93.25 75 PRO A N 1
ATOM 601 C CA . PRO A 1 75 ? 18.472 15.538 14.975 1.00 93.25 75 PRO A CA 1
ATOM 602 C C . PRO A 1 75 ? 19.888 16.001 15.346 1.00 93.25 75 PRO A C 1
ATOM 604 O O . PRO A 1 75 ? 20.435 15.629 16.388 1.00 93.25 75 PRO A O 1
ATOM 607 N N . GLY A 1 76 ? 20.457 16.830 14.475 1.00 94.00 76 GLY A N 1
ATOM 608 C CA . GLY A 1 76 ? 21.787 17.410 14.551 1.00 94.00 76 GLY A CA 1
ATOM 609 C C . GLY A 1 76 ? 22.941 16.494 14.128 1.00 94.00 76 GLY A C 1
ATOM 610 O O . GLY A 1 76 ? 24.086 16.904 14.311 1.00 94.00 76 GLY A O 1
ATOM 611 N N . PHE A 1 77 ? 22.714 15.298 13.574 1.00 97.31 77 PHE A N 1
ATOM 612 C CA . PHE A 1 77 ? 23.773 14.387 13.110 1.00 97.31 77 PHE A CA 1
ATOM 613 C C . PHE A 1 77 ? 23.671 14.047 11.621 1.00 97.31 77 PHE A C 1
ATOM 615 O O . PHE A 1 77 ? 22.668 13.506 11.146 1.00 97.31 77 PHE A O 1
ATOM 622 N N . TYR A 1 78 ? 24.755 14.314 10.895 1.00 97.56 78 TYR A N 1
ATOM 623 C CA . TYR A 1 78 ? 24.802 14.322 9.443 1.00 97.56 78 TYR A CA 1
ATOM 624 C C . TYR A 1 78 ? 25.693 13.208 8.880 1.00 97.56 78 TYR A C 1
ATOM 626 O O . TYR A 1 78 ? 26.870 13.070 9.220 1.00 97.56 78 TYR A O 1
ATOM 634 N N . CYS A 1 79 ? 25.135 12.435 7.950 1.00 97.88 79 CYS A N 1
ATOM 635 C CA . CYS A 1 79 ? 25.880 11.525 7.089 1.00 97.88 79 CYS A CA 1
ATOM 636 C C . CYS A 1 79 ? 26.233 12.251 5.785 1.00 97.88 79 CYS A C 1
ATOM 638 O O . CYS A 1 79 ? 25.357 12.512 4.961 1.00 97.88 79 CYS A O 1
ATOM 640 N N . SER A 1 80 ? 27.509 12.601 5.616 1.00 97.75 80 SER A N 1
ATOM 641 C CA . SER A 1 80 ? 28.032 13.277 4.425 1.00 97.75 80 SER A CA 1
ATOM 642 C C . SER A 1 80 ? 28.439 12.286 3.329 1.00 97.75 80 SER A C 1
ATOM 644 O O . SER A 1 80 ? 28.942 11.193 3.603 1.00 97.75 80 SER A O 1
ATOM 646 N N . GLY A 1 81 ? 28.259 12.669 2.067 1.00 98.12 81 GLY A N 1
ATOM 647 C CA . GLY A 1 81 ? 28.642 11.861 0.914 1.00 98.12 81 GLY A CA 1
ATOM 648 C C . GLY A 1 81 ? 28.548 12.599 -0.418 1.00 98.12 81 GLY A C 1
ATOM 649 O O . GLY A 1 81 ? 28.205 13.780 -0.478 1.00 98.12 81 GLY A O 1
ATOM 650 N N . ASN A 1 82 ? 28.854 11.883 -1.501 1.00 98.69 82 ASN A N 1
ATOM 651 C CA . ASN A 1 82 ? 28.661 12.361 -2.867 1.00 98.69 82 ASN A CA 1
ATOM 652 C C . ASN A 1 82 ? 27.659 11.485 -3.618 1.00 98.69 82 ASN A C 1
ATOM 654 O O . ASN A 1 82 ? 27.768 10.252 -3.612 1.00 98.69 82 ASN A O 1
ATOM 658 N N . LEU A 1 83 ? 26.721 12.144 -4.293 1.00 98.62 83 LEU A N 1
ATOM 659 C CA . LEU A 1 83 ? 25.712 11.530 -5.145 1.00 98.62 83 LEU A CA 1
ATOM 660 C C . LEU A 1 83 ? 26.149 11.622 -6.606 1.00 98.62 83 LEU A C 1
ATOM 662 O O . LEU A 1 83 ? 26.275 12.718 -7.142 1.00 98.62 83 LEU A O 1
ATOM 666 N N . TYR A 1 84 ? 26.367 10.473 -7.240 1.00 98.56 84 TYR A N 1
ATOM 667 C CA . TYR A 1 84 ? 26.683 10.361 -8.659 1.00 98.56 84 TYR A CA 1
ATOM 668 C C . TYR A 1 84 ? 25.409 9.990 -9.419 1.00 98.56 84 TYR A C 1
ATOM 670 O O . TYR A 1 84 ? 24.734 9.026 -9.052 1.00 98.56 84 TYR A O 1
ATOM 678 N N . ARG A 1 85 ? 25.063 10.734 -10.471 1.00 95.62 85 ARG A N 1
ATOM 679 C CA . ARG A 1 85 ? 23.841 10.492 -11.259 1.00 95.62 85 ARG A CA 1
ATOM 680 C C . ARG A 1 85 ? 24.147 10.437 -12.752 1.00 95.62 85 ARG A C 1
ATOM 682 O O . ARG A 1 85 ? 24.940 11.262 -13.205 1.00 95.62 85 ARG A O 1
ATOM 689 N N . PRO A 1 86 ? 23.509 9.542 -13.526 1.00 92.75 86 PRO A N 1
ATOM 690 C CA . PRO A 1 86 ? 23.541 9.630 -14.983 1.00 92.75 86 PRO A CA 1
ATOM 691 C C . PRO A 1 86 ? 22.864 10.927 -15.448 1.00 92.75 86 PRO A C 1
ATOM 693 O O . PRO A 1 86 ? 21.844 11.336 -14.887 1.00 92.75 86 PRO A O 1
ATOM 696 N N . ILE A 1 87 ? 23.404 11.557 -16.489 1.00 88.38 87 ILE A N 1
ATOM 697 C CA . ILE A 1 87 ? 22.789 12.716 -17.151 1.00 88.38 87 ILE A CA 1
ATOM 698 C C . ILE A 1 87 ? 22.100 12.247 -18.436 1.00 88.38 87 ILE A C 1
ATOM 700 O O . ILE A 1 87 ? 22.696 11.506 -19.203 1.00 88.38 87 ILE A O 1
ATOM 704 N N . GLY A 1 88 ? 20.873 12.725 -18.689 1.00 72.75 88 GLY A N 1
ATOM 705 C CA . GLY A 1 88 ? 20.124 12.467 -19.935 1.00 72.75 88 GLY A CA 1
ATOM 706 C C . GLY A 1 88 ? 19.076 11.352 -19.850 1.00 72.75 88 GLY A C 1
ATOM 707 O O . GLY A 1 88 ? 18.175 11.288 -20.692 1.00 72.75 88 GLY A O 1
ATOM 708 N N . ARG A 1 89 ? 19.125 10.546 -18.782 1.00 72.12 89 ARG A N 1
ATOM 709 C CA . ARG A 1 89 ? 18.312 9.336 -18.637 1.00 72.12 89 ARG A CA 1
ATOM 710 C C . ARG A 1 89 ? 16.808 9.638 -18.573 1.00 72.12 89 ARG A C 1
ATOM 712 O O . ARG A 1 89 ? 16.364 10.533 -17.840 1.00 72.12 89 ARG A O 1
ATOM 719 N N . LYS A 1 90 ? 16.014 8.868 -19.329 1.00 67.25 90 LYS A N 1
ATOM 720 C CA . LYS A 1 90 ? 14.541 8.987 -19.391 1.00 67.25 90 LYS A CA 1
ATOM 721 C C . LYS A 1 90 ? 13.791 7.909 -18.602 1.00 67.25 90 LYS A C 1
ATOM 723 O O . LYS A 1 90 ? 12.681 8.174 -18.159 1.00 67.25 90 LYS A O 1
ATOM 728 N N . ASP A 1 91 ? 14.377 6.729 -18.418 1.00 69.44 91 ASP A N 1
ATOM 729 C CA . ASP A 1 91 ? 13.846 5.646 -17.584 1.00 69.44 91 ASP A CA 1
ATOM 730 C C . ASP A 1 91 ? 14.341 5.743 -16.126 1.00 69.44 91 ASP A C 1
ATOM 732 O O . ASP A 1 91 ? 15.205 6.557 -15.796 1.00 69.44 91 ASP A O 1
ATOM 736 N N . LEU A 1 92 ? 13.778 4.919 -15.234 1.00 77.81 92 LEU A N 1
ATOM 737 C CA . LEU A 1 92 ? 14.158 4.898 -13.817 1.00 77.81 92 LEU A CA 1
ATOM 738 C C . LEU A 1 92 ? 15.558 4.294 -13.632 1.00 77.81 92 LEU A C 1
ATOM 740 O O . LEU A 1 92 ? 15.844 3.207 -14.151 1.00 77.81 92 LEU A O 1
ATOM 744 N N . SER A 1 93 ? 16.425 4.952 -12.861 1.00 86.62 93 SER A N 1
ATOM 745 C CA . SER A 1 93 ? 17.756 4.430 -12.544 1.00 86.62 93 SER A CA 1
ATOM 746 C C . SER A 1 93 ? 17.727 3.459 -11.353 1.00 86.62 93 SER A C 1
ATOM 748 O O . SER A 1 93 ? 17.042 3.716 -10.363 1.00 86.62 93 SER A O 1
ATOM 750 N N . PRO A 1 94 ? 18.483 2.347 -11.394 1.00 93.94 94 PRO A N 1
ATOM 751 C CA . PRO A 1 94 ? 18.765 1.576 -10.186 1.00 93.94 94 PRO A CA 1
ATOM 752 C C . PRO A 1 94 ? 19.632 2.409 -9.231 1.00 93.94 94 PRO A C 1
ATOM 754 O O . PRO A 1 94 ? 20.344 3.316 -9.674 1.00 93.94 94 PRO A O 1
ATOM 757 N N . VAL A 1 95 ? 19.613 2.086 -7.938 1.00 97.25 95 VAL A N 1
ATOM 758 C CA . VAL A 1 95 ? 20.431 2.772 -6.927 1.00 97.25 95 VAL A CA 1
ATOM 759 C C . VAL A 1 95 ? 21.527 1.861 -6.383 1.00 97.25 95 VAL A C 1
ATOM 761 O O . VAL A 1 95 ? 21.289 0.682 -6.125 1.00 97.25 95 VAL A O 1
ATOM 764 N N . ILE A 1 96 ? 22.739 2.394 -6.203 1.00 98.69 96 ILE A N 1
ATOM 765 C CA . ILE A 1 96 ? 23.885 1.644 -5.670 1.00 98.69 96 ILE A CA 1
ATOM 766 C C . ILE A 1 96 ? 24.536 2.410 -4.517 1.00 98.69 96 ILE A C 1
ATOM 768 O O . ILE A 1 96 ? 24.965 3.553 -4.663 1.00 98.69 96 ILE A O 1
ATOM 772 N N . LEU A 1 97 ? 24.649 1.757 -3.364 1.00 98.75 97 LEU A N 1
ATOM 773 C CA . LEU A 1 97 ? 25.383 2.266 -2.212 1.00 98.75 97 LEU A CA 1
ATOM 774 C C . LEU A 1 97 ? 26.843 1.804 -2.283 1.00 98.75 97 LEU A C 1
ATOM 776 O O . LEU A 1 97 ? 27.128 0.630 -2.522 1.00 98.75 97 LEU A O 1
ATOM 780 N N . CYS A 1 98 ? 27.769 2.723 -2.026 1.00 98.56 98 CYS A N 1
ATOM 781 C CA . CYS A 1 98 ? 29.208 2.480 -2.084 1.00 98.56 98 CYS A CA 1
ATOM 782 C C . CYS A 1 98 ? 29.900 2.886 -0.768 1.00 98.56 98 CYS A C 1
ATOM 784 O O . CYS A 1 98 ? 30.693 3.833 -0.780 1.00 98.56 98 CYS A O 1
ATOM 786 N N . PRO A 1 99 ? 29.655 2.211 0.373 1.00 98.12 99 PRO A N 1
ATOM 787 C CA . PRO A 1 99 ? 30.436 2.454 1.587 1.00 98.12 99 PRO A CA 1
ATOM 788 C C . PRO A 1 99 ? 31.929 2.179 1.348 1.00 98.12 99 PRO A C 1
ATOM 790 O O . PRO A 1 99 ? 32.313 1.305 0.564 1.00 98.12 99 PRO A O 1
ATOM 793 N N . HIS A 1 100 ? 32.801 2.920 2.030 1.00 96.69 100 HIS A N 1
ATOM 794 C CA . HIS A 1 100 ? 34.249 2.712 1.954 1.00 96.69 100 HIS A CA 1
ATOM 795 C C . HIS A 1 100 ? 34.793 1.983 3.191 1.00 96.69 100 HIS A C 1
ATOM 797 O O . HIS A 1 100 ? 34.190 2.029 4.259 1.00 96.69 100 HIS A O 1
ATOM 803 N N . GLY A 1 101 ? 35.939 1.311 3.035 1.00 93.50 101 GLY A N 1
ATOM 804 C CA . GLY A 1 101 ? 36.719 0.745 4.142 1.00 93.50 101 GLY A CA 1
ATOM 805 C C . GLY A 1 101 ? 37.843 1.669 4.613 1.00 93.50 101 GLY A C 1
ATOM 806 O O . GLY A 1 101 ? 37.965 2.809 4.147 1.00 93.50 101 GLY A O 1
ATOM 807 N N . HIS A 1 102 ? 38.700 1.157 5.502 1.00 93.56 102 HIS A N 1
ATOM 808 C CA . HIS A 1 102 ? 39.796 1.886 6.164 1.00 93.56 102 HIS A CA 1
ATOM 809 C C . HIS A 1 102 ? 41.019 2.156 5.271 1.00 93.56 102 HIS A C 1
ATOM 811 O O . HIS A 1 102 ? 42.168 2.069 5.712 1.00 93.56 102 HIS A O 1
ATOM 817 N N . PHE A 1 103 ? 40.800 2.529 4.012 1.00 91.25 103 PHE A N 1
ATOM 818 C CA . PHE A 1 103 ? 41.867 2.907 3.087 1.00 91.25 103 PHE A CA 1
ATOM 819 C C . PHE A 1 103 ? 42.359 4.327 3.400 1.00 91.25 103 PHE A C 1
ATOM 821 O O . PHE A 1 103 ? 41.828 5.331 2.917 1.00 91.25 103 PHE A O 1
ATOM 828 N N . ARG A 1 104 ? 43.361 4.411 4.281 1.00 85.06 104 ARG A N 1
ATOM 829 C CA . ARG A 1 104 ? 43.945 5.679 4.737 1.00 85.06 104 ARG A CA 1
ATOM 830 C C . ARG A 1 104 ? 44.799 6.352 3.650 1.00 85.06 104 ARG A C 1
ATOM 832 O O . ARG A 1 104 ? 45.432 5.657 2.860 1.00 85.06 104 ARG A O 1
ATOM 839 N N . PRO A 1 105 ? 44.887 7.696 3.656 1.00 86.31 105 PRO A N 1
ATOM 840 C CA . PRO A 1 105 ? 44.139 8.624 4.514 1.00 86.31 105 PRO A CA 1
ATOM 841 C C . PRO A 1 105 ? 42.788 9.052 3.915 1.00 86.31 105 PRO A C 1
ATOM 843 O O . PRO A 1 105 ? 42.020 9.732 4.583 1.00 86.31 105 PRO A O 1
ATOM 846 N N . LEU A 1 106 ? 42.504 8.678 2.665 1.00 91.50 106 LEU A N 1
ATOM 847 C CA . LEU A 1 106 ? 41.512 9.372 1.846 1.00 91.50 106 LEU A CA 1
ATOM 848 C C . LEU A 1 106 ? 40.106 8.773 1.865 1.00 91.50 106 LEU A C 1
ATOM 850 O O . LEU A 1 106 ? 39.207 9.457 1.397 1.00 91.50 106 LEU A O 1
ATOM 854 N N . GLY A 1 107 ? 39.873 7.553 2.365 1.00 93.75 107 GLY A N 1
ATOM 855 C CA . GLY A 1 107 ? 38.520 6.984 2.490 1.00 93.75 107 GLY A CA 1
ATOM 856 C C . GLY A 1 107 ? 37.726 7.010 1.174 1.00 93.75 107 GLY A C 1
ATOM 857 O O . GLY A 1 107 ? 38.186 6.487 0.158 1.00 93.75 107 GLY A O 1
ATOM 858 N N . ARG A 1 108 ? 36.540 7.631 1.169 1.00 95.56 108 ARG A N 1
ATOM 859 C CA . ARG A 1 108 ? 35.713 7.891 -0.029 1.00 95.56 108 ARG A CA 1
ATOM 860 C C . ARG A 1 108 ? 36.323 8.832 -1.086 1.00 95.56 108 ARG A C 1
ATOM 862 O O . ARG A 1 108 ? 35.867 8.806 -2.219 1.00 95.56 108 ARG A O 1
ATOM 869 N N . PHE A 1 109 ? 37.331 9.638 -0.748 1.00 97.25 109 PHE A N 1
ATOM 870 C CA . PHE A 1 109 ? 37.957 10.593 -1.681 1.00 97.25 109 PHE A CA 1
ATOM 871 C C . PHE A 1 109 ? 39.005 9.954 -2.592 1.00 97.25 109 PHE A C 1
ATOM 873 O O . PHE A 1 109 ? 39.473 10.578 -3.542 1.00 97.25 109 PHE A O 1
ATOM 880 N N . ARG A 1 110 ? 39.410 8.715 -2.303 1.00 96.69 110 ARG A N 1
ATOM 881 C CA . ARG A 1 110 ? 40.437 8.021 -3.081 1.00 96.69 110 ARG A CA 1
ATOM 882 C C . ARG A 1 110 ? 40.001 7.796 -4.531 1.00 96.69 110 ARG A C 1
ATOM 884 O O . ARG A 1 110 ? 38.825 7.573 -4.815 1.00 96.69 110 ARG A O 1
ATOM 891 N N . GLU A 1 111 ? 40.985 7.773 -5.419 1.00 97.12 111 GLU A N 1
ATOM 892 C CA . GLU A 1 111 ? 40.795 7.633 -6.862 1.00 97.12 111 GLU A CA 1
ATOM 893 C C . GLU A 1 111 ? 39.949 6.402 -7.236 1.00 97.12 111 GLU A C 1
ATOM 895 O O . GLU A 1 111 ? 38.960 6.531 -7.952 1.00 97.12 111 GLU A O 1
ATOM 900 N N . ASP A 1 112 ? 40.241 5.218 -6.684 1.00 95.88 112 ASP A N 1
ATOM 901 C CA . ASP A 1 112 ? 39.505 3.988 -7.018 1.00 95.88 112 ASP A CA 1
ATOM 902 C C . ASP A 1 112 ? 38.035 3.996 -6.556 1.00 95.88 112 ASP A C 1
ATOM 904 O O . ASP A 1 112 ? 37.196 3.327 -7.163 1.00 95.88 112 ASP A O 1
ATOM 908 N N . GLN A 1 113 ? 37.691 4.772 -5.518 1.00 97.81 113 GLN A N 1
ATOM 909 C CA . GLN A 1 113 ? 36.296 4.975 -5.114 1.00 97.81 113 GLN A CA 1
ATOM 910 C C . GLN A 1 113 ? 35.560 5.824 -6.144 1.00 97.81 113 GLN A C 1
ATOM 912 O O . GLN A 1 113 ? 34.453 5.465 -6.547 1.00 97.81 113 GLN A O 1
ATOM 917 N N . GLN A 1 114 ? 36.174 6.938 -6.551 1.00 98.44 114 GLN A N 1
ATOM 918 C CA . GLN A 1 114 ? 35.594 7.861 -7.520 1.00 98.44 114 GLN A CA 1
ATOM 919 C C . GLN A 1 114 ? 35.397 7.171 -8.867 1.00 98.44 114 GLN A C 1
ATOM 921 O O . GLN A 1 114 ? 34.306 7.250 -9.426 1.00 98.44 114 GLN A O 1
ATOM 926 N N . ILE A 1 115 ? 36.402 6.413 -9.327 1.00 98.50 115 ILE A N 1
ATOM 927 C CA . ILE A 1 115 ? 36.315 5.601 -10.545 1.00 98.50 115 ILE A CA 1
ATOM 928 C C . ILE A 1 115 ? 35.117 4.660 -10.475 1.00 98.50 115 ILE A C 1
ATOM 930 O O . ILE A 1 115 ? 34.289 4.673 -11.381 1.00 98.50 115 ILE A O 1
ATOM 934 N N . ARG A 1 116 ? 34.967 3.905 -9.378 1.00 97.88 116 ARG A N 1
ATOM 935 C CA . ARG A 1 116 ? 33.846 2.970 -9.223 1.00 97.88 116 ARG A CA 1
ATOM 936 C C . ARG A 1 116 ? 32.487 3.662 -9.267 1.00 97.88 116 ARG A C 1
ATOM 938 O O . ARG A 1 116 ? 31.580 3.195 -9.950 1.00 97.88 116 ARG A O 1
ATOM 945 N N . CYS A 1 117 ? 32.337 4.765 -8.538 1.00 98.50 117 CYS A N 1
ATOM 946 C CA . CYS A 1 117 ? 31.055 5.462 -8.447 1.00 98.50 117 CYS A CA 1
ATOM 947 C C . CYS A 1 117 ? 30.686 6.153 -9.764 1.00 98.50 117 CYS A C 1
ATOM 949 O O . CYS A 1 117 ? 29.553 6.026 -10.223 1.00 98.50 117 CYS A O 1
ATOM 951 N N . ALA A 1 118 ? 31.650 6.817 -10.404 1.00 98.25 118 ALA A N 1
ATOM 952 C CA . ALA A 1 118 ? 31.467 7.422 -11.715 1.00 98.25 118 ALA A CA 1
ATOM 953 C C . ALA A 1 118 ? 31.161 6.363 -12.779 1.00 98.25 118 ALA A C 1
ATOM 955 O O . ALA A 1 118 ? 30.245 6.543 -13.575 1.00 98.25 118 ALA A O 1
ATOM 956 N N . HIS A 1 119 ? 31.872 5.233 -12.775 1.00 97.25 119 HIS A N 1
ATOM 957 C CA . HIS A 1 119 ? 31.633 4.168 -13.742 1.00 97.25 119 HIS A CA 1
ATOM 958 C C . HIS A 1 119 ? 30.225 3.579 -13.604 1.00 97.25 119 HIS A C 1
ATOM 960 O O . HIS A 1 119 ? 29.502 3.515 -14.594 1.00 97.25 119 HIS A O 1
ATOM 966 N N . PHE A 1 120 ? 29.776 3.264 -12.385 1.00 97.25 120 PHE A N 1
ATOM 967 C CA . PHE A 1 120 ? 28.394 2.836 -12.158 1.00 97.25 120 PHE A CA 1
ATOM 968 C C . PHE A 1 120 ? 27.362 3.879 -12.606 1.00 97.25 120 PHE A C 1
ATOM 970 O O . PHE A 1 120 ? 26.341 3.508 -13.188 1.00 97.25 120 PHE A O 1
ATOM 977 N N . ALA A 1 121 ? 27.630 5.172 -12.393 1.00 96.06 121 ALA A N 1
ATOM 978 C CA . ALA A 1 121 ? 26.754 6.235 -12.880 1.00 96.06 121 ALA A CA 1
ATOM 979 C C . ALA A 1 121 ? 26.670 6.271 -14.408 1.00 96.06 121 ALA A C 1
ATOM 981 O O . ALA A 1 121 ? 25.579 6.382 -14.961 1.00 96.06 121 ALA A O 1
ATOM 982 N N . ARG A 1 122 ? 27.792 6.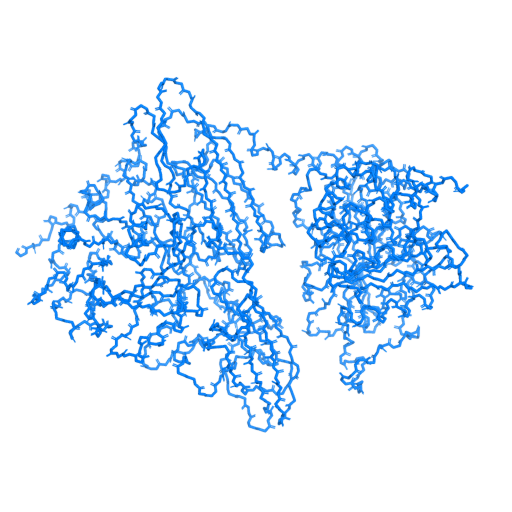060 -15.096 1.00 93.56 122 ARG A N 1
ATOM 983 C CA . ARG A 1 122 ? 27.851 5.954 -16.562 1.00 93.56 122 ARG A CA 1
ATOM 984 C C . ARG A 1 122 ? 27.204 4.676 -17.100 1.00 93.56 122 ARG A C 1
ATOM 986 O O . ARG A 1 122 ? 26.644 4.678 -18.191 1.00 93.56 122 ARG A O 1
ATOM 993 N N . MET A 1 123 ? 27.198 3.603 -16.309 1.00 90.69 123 MET A N 1
ATOM 994 C CA . MET A 1 123 ? 26.383 2.406 -16.554 1.00 90.69 123 MET A CA 1
ATOM 995 C C . MET A 1 123 ? 24.887 2.623 -16.244 1.00 90.69 123 MET A C 1
ATOM 997 O O . MET A 1 123 ? 24.072 1.724 -16.453 1.00 90.69 123 MET A O 1
ATOM 1001 N N . GLY A 1 124 ? 24.515 3.806 -15.745 1.00 90.44 124 GLY A N 1
ATOM 1002 C CA . GLY A 1 124 ? 23.143 4.256 -15.541 1.00 90.44 124 GLY A CA 1
ATOM 1003 C C . GLY A 1 124 ? 22.662 4.271 -14.084 1.00 90.44 124 GLY A C 1
ATOM 1004 O O . GLY A 1 124 ? 21.530 4.678 -13.835 1.00 90.44 124 GLY A O 1
ATOM 1005 N N . ALA A 1 125 ? 23.443 3.838 -13.098 1.00 95.06 125 ALA A N 1
ATOM 1006 C CA . ALA A 1 125 ? 22.975 3.811 -11.710 1.00 95.06 125 ALA A CA 1
ATOM 1007 C C . ALA A 1 125 ? 23.026 5.194 -11.035 1.00 95.06 125 ALA A C 1
ATOM 1009 O O . ALA A 1 125 ? 23.956 5.964 -11.235 1.00 95.06 125 ALA A O 1
ATOM 1010 N N . THR A 1 126 ? 22.075 5.496 -10.155 1.00 97.44 126 THR A N 1
ATOM 1011 C CA . THR A 1 126 ? 22.263 6.560 -9.158 1.00 97.44 126 THR A CA 1
ATOM 1012 C C . THR A 1 126 ? 23.106 5.993 -8.015 1.00 97.44 126 THR A C 1
ATOM 1014 O O . THR A 1 126 ? 22.709 5.019 -7.380 1.00 97.44 126 THR A O 1
ATOM 1017 N N . VAL A 1 127 ? 24.276 6.566 -7.739 1.00 98.56 127 VAL A N 1
ATOM 1018 C CA . VAL A 1 127 ? 25.250 5.995 -6.794 1.00 98.56 127 VAL A CA 1
ATOM 1019 C C . VAL A 1 127 ? 25.495 6.938 -5.628 1.00 98.56 127 VAL A C 1
ATOM 1021 O O . VAL A 1 127 ? 25.739 8.123 -5.844 1.00 98.56 127 VAL A O 1
ATOM 1024 N N . PHE A 1 128 ? 25.508 6.422 -4.398 1.00 98.69 128 PHE A N 1
ATOM 1025 C CA . PHE A 1 128 ? 25.884 7.208 -3.221 1.00 98.69 128 PHE A CA 1
ATOM 1026 C C . PHE A 1 128 ? 27.110 6.644 -2.518 1.00 98.69 128 PHE A C 1
ATOM 1028 O O . PHE A 1 128 ? 27.113 5.507 -2.043 1.00 98.69 128 PHE A O 1
ATOM 1035 N N . SER A 1 129 ? 28.152 7.467 -2.431 1.00 98.56 129 SER A N 1
ATOM 1036 C CA . SER A 1 129 ? 29.382 7.177 -1.700 1.00 98.56 129 SER A CA 1
ATOM 1037 C C . SER A 1 129 ? 29.445 8.074 -0.471 1.00 98.56 129 SER A C 1
ATOM 1039 O O . SER A 1 129 ? 29.585 9.288 -0.609 1.00 98.56 129 SER A O 1
ATOM 1041 N N . TYR A 1 130 ? 29.346 7.492 0.720 1.00 98.19 130 TYR A N 1
ATOM 1042 C CA . TYR A 1 130 ? 29.201 8.227 1.980 1.00 98.19 130 TYR A CA 1
ATOM 1043 C C . TYR A 1 130 ? 30.323 7.920 2.970 1.00 98.19 130 TYR A C 1
ATOM 1045 O O . TYR A 1 130 ? 30.946 6.857 2.913 1.00 98.19 130 TYR A O 1
ATOM 1053 N N . SER A 1 131 ? 30.605 8.889 3.840 1.00 96.50 131 SER A N 1
ATOM 1054 C CA . SER A 1 131 ? 31.679 8.835 4.829 1.00 96.50 131 SER A CA 1
ATOM 1055 C C . SER A 1 131 ? 31.374 7.818 5.931 1.00 96.50 131 SER A C 1
ATOM 1057 O O . SER A 1 131 ? 30.267 7.772 6.475 1.00 96.50 131 SER A O 1
ATOM 1059 N N . MET A 1 132 ? 32.391 7.048 6.322 1.00 96.44 132 MET A N 1
ATOM 1060 C CA . MET A 1 132 ? 32.410 6.383 7.625 1.00 96.44 132 MET A CA 1
ATOM 1061 C C . MET A 1 132 ? 32.336 7.433 8.739 1.00 96.44 132 MET A C 1
ATOM 1063 O O . MET A 1 132 ? 32.875 8.535 8.617 1.00 96.44 132 MET A O 1
ATOM 1067 N N . VAL A 1 133 ? 31.702 7.081 9.853 1.00 97.06 133 VAL A N 1
ATOM 1068 C CA . VAL A 1 133 ? 31.593 7.972 11.015 1.00 97.06 133 VAL A CA 1
ATOM 1069 C C . VAL A 1 133 ? 32.995 8.266 11.559 1.00 97.06 133 VAL A C 1
ATOM 1071 O O . VAL A 1 133 ? 33.777 7.341 11.770 1.00 97.06 133 VAL A O 1
ATOM 1074 N N . GLY A 1 134 ? 33.342 9.538 11.758 1.00 95.00 134 GLY A N 1
ATOM 1075 C CA . GLY A 1 134 ? 34.676 9.963 12.198 1.00 95.00 134 GLY A CA 1
ATOM 1076 C C . GLY A 1 134 ? 35.737 10.019 11.096 1.00 95.00 134 GLY A C 1
ATOM 1077 O O . GLY A 1 134 ? 36.924 10.172 11.392 1.00 95.00 134 GLY A O 1
ATOM 1078 N N . TRP A 1 135 ? 35.341 9.897 9.827 1.00 94.69 135 TRP A N 1
ATOM 1079 C CA . TRP A 1 135 ? 36.224 10.061 8.674 1.00 94.69 135 TRP A CA 1
ATOM 1080 C C . TRP A 1 135 ? 35.879 11.315 7.877 1.00 94.69 135 TRP A C 1
ATOM 1082 O O . TRP A 1 135 ? 34.718 11.701 7.774 1.00 94.69 135 TRP A O 1
ATOM 1092 N N . GLN A 1 136 ? 36.902 11.907 7.253 1.00 93.44 136 GLN A N 1
ATOM 1093 C CA . GLN A 1 136 ? 36.754 13.001 6.284 1.00 93.44 136 GLN A CA 1
ATOM 1094 C C . GLN A 1 136 ? 35.985 14.181 6.883 1.00 93.44 136 GLN A C 1
ATOM 1096 O O . GLN A 1 136 ? 36.413 14.693 7.907 1.00 93.44 136 GLN A O 1
ATOM 1101 N N . ASP A 1 137 ? 34.861 14.575 6.298 1.00 90.94 137 ASP A N 1
ATOM 1102 C CA . ASP A 1 137 ? 33.964 15.635 6.761 1.00 90.94 137 ASP A CA 1
ATOM 1103 C C . ASP A 1 137 ? 32.846 15.134 7.704 1.00 90.94 137 ASP A C 1
ATOM 1105 O O . ASP A 1 137 ? 32.002 15.918 8.130 1.00 90.94 137 ASP A O 1
ATOM 1109 N N . SER A 1 138 ? 32.856 13.854 8.099 1.00 92.75 138 SER A N 1
ATOM 1110 C CA . SER A 1 138 ? 31.985 13.285 9.142 1.00 92.75 138 SER A CA 1
ATOM 1111 C C . SER A 1 138 ? 32.672 13.332 10.519 1.00 92.75 138 SER A C 1
ATOM 1113 O O . SER A 1 138 ? 32.873 12.311 11.172 1.00 92.75 138 SER A O 1
ATOM 1115 N N . GLN A 1 139 ? 33.071 14.530 10.965 1.00 94.00 139 GLN A N 1
ATOM 1116 C CA . GLN A 1 139 ? 33.863 14.753 12.198 1.00 94.00 139 GLN A CA 1
ATOM 1117 C C . GLN A 1 139 ? 33.020 15.070 13.446 1.00 94.00 139 GLN A C 1
ATOM 1119 O O . GLN A 1 139 ? 33.520 15.619 14.427 1.00 94.00 139 GLN A O 1
ATOM 1124 N N . GLN A 1 140 ? 31.725 14.750 13.425 1.00 96.69 140 GLN A N 1
ATOM 1125 C CA . GLN A 1 140 ? 30.826 15.002 14.557 1.00 96.69 140 GLN A CA 1
ATOM 1126 C C . GLN A 1 140 ? 31.122 14.114 15.772 1.00 96.69 140 GLN A C 1
ATOM 1128 O O . GLN A 1 140 ? 30.886 14.516 16.908 1.00 96.69 140 GLN A O 1
ATOM 1133 N N . THR A 1 141 ? 31.683 12.928 15.544 1.00 97.44 141 THR A N 1
ATOM 1134 C CA . THR A 1 141 ? 32.283 12.054 16.561 1.00 97.44 141 THR A CA 1
ATOM 1135 C C . THR A 1 141 ? 33.548 11.409 15.985 1.00 97.44 141 THR A C 1
ATOM 1137 O O . THR A 1 141 ? 33.847 11.581 14.803 1.00 97.44 141 THR A O 1
ATOM 1140 N N . THR A 1 142 ? 34.321 10.698 16.803 1.00 95.75 142 THR A N 1
ATOM 1141 C CA . THR A 1 142 ? 35.536 9.998 16.370 1.00 95.75 142 THR A CA 1
ATOM 1142 C C . THR A 1 142 ? 35.208 8.612 15.812 1.00 95.75 142 THR A C 1
ATOM 1144 O O . THR A 1 142 ? 34.157 8.036 16.084 1.00 95.75 142 THR A O 1
ATOM 1147 N N . HIS A 1 143 ? 36.134 8.032 15.044 1.00 94.69 143 HIS A N 1
ATOM 1148 C CA . HIS A 1 143 ? 35.981 6.655 14.560 1.00 94.69 143 HIS A CA 1
ATOM 1149 C C . HIS A 1 143 ? 36.200 5.594 15.659 1.00 94.69 143 HIS A C 1
ATOM 1151 O O . HIS A 1 143 ? 35.883 4.425 15.456 1.00 94.69 143 HIS A O 1
ATOM 1157 N N . ASP A 1 144 ? 36.723 6.010 16.818 1.00 93.31 144 ASP A N 1
ATOM 1158 C CA . ASP A 1 144 ? 36.907 5.177 18.013 1.00 93.31 144 ASP A CA 1
ATOM 1159 C C . ASP A 1 144 ? 35.709 5.278 18.981 1.00 93.31 144 ASP A C 1
ATOM 1161 O O . ASP A 1 144 ? 35.774 4.791 20.110 1.00 93.31 144 ASP A O 1
ATOM 1165 N N . ASP A 1 145 ? 34.613 5.923 18.565 1.00 94.56 145 ASP A N 1
ATOM 1166 C CA . ASP A 1 145 ? 33.373 5.984 19.337 1.00 94.56 145 ASP A CA 1
ATOM 1167 C C . ASP A 1 145 ? 32.850 4.557 19.610 1.00 94.56 145 ASP A C 1
ATOM 1169 O O . ASP A 1 145 ? 32.691 3.778 18.665 1.00 94.56 145 ASP A O 1
ATOM 1173 N N . PRO A 1 146 ? 32.532 4.183 20.865 1.00 92.75 146 PRO A N 1
ATOM 1174 C CA . PRO A 1 146 ? 32.010 2.853 21.193 1.00 92.75 146 PRO A CA 1
ATOM 1175 C C . PRO A 1 146 ? 30.750 2.443 20.412 1.00 92.75 146 PRO A C 1
ATOM 1177 O O . PRO A 1 146 ? 30.432 1.258 20.330 1.00 92.75 146 PRO A O 1
ATOM 1180 N N . ARG A 1 147 ? 30.018 3.405 19.841 1.00 93.31 147 ARG A N 1
ATOM 1181 C CA . ARG A 1 147 ? 28.767 3.204 19.096 1.00 93.31 147 ARG A CA 1
ATOM 1182 C C . ARG A 1 147 ? 28.925 3.341 17.591 1.00 93.31 147 ARG A C 1
ATOM 1184 O O . ARG A 1 147 ? 27.931 3.259 16.871 1.00 93.31 147 ARG A O 1
ATOM 1191 N N . VAL A 1 148 ? 30.145 3.525 17.095 1.00 96.25 148 VAL A N 1
ATOM 1192 C CA . VAL A 1 148 ? 30.426 3.763 15.673 1.00 96.25 148 VAL A CA 1
ATOM 1193 C C . VAL A 1 148 ? 29.802 2.697 14.753 1.00 96.25 148 VAL A C 1
ATOM 1195 O O . VAL A 1 148 ? 29.306 3.040 13.681 1.00 96.25 148 VAL A O 1
ATOM 1198 N N . LEU A 1 149 ? 29.716 1.428 15.185 1.00 95.06 149 LEU A N 1
ATOM 1199 C CA . LEU A 1 149 ? 29.007 0.368 14.449 1.00 95.06 149 LEU A CA 1
ATOM 1200 C C . LEU A 1 149 ? 27.514 0.679 14.293 1.00 95.06 149 LEU A C 1
ATOM 1202 O O . LEU A 1 149 ? 26.985 0.618 13.182 1.00 95.06 149 LEU A O 1
ATOM 1206 N N . ALA A 1 150 ? 26.835 1.030 15.388 1.00 96.12 150 ALA A N 1
ATOM 1207 C CA . ALA A 1 150 ? 25.411 1.354 15.376 1.00 96.12 150 ALA A CA 1
ATOM 1208 C C . ALA A 1 150 ? 25.131 2.607 14.538 1.00 96.12 150 ALA A C 1
ATOM 1210 O O . ALA A 1 150 ? 24.214 2.598 13.720 1.00 96.12 150 ALA A O 1
ATOM 1211 N N . LEU A 1 151 ? 25.965 3.645 14.670 1.00 97.56 151 LEU A N 1
ATOM 1212 C CA . LEU A 1 151 ? 25.845 4.884 13.896 1.00 97.56 151 LEU A CA 1
ATOM 1213 C C . LEU A 1 151 ? 26.035 4.642 12.390 1.00 97.56 151 LEU A C 1
ATOM 1215 O O . LEU A 1 151 ? 25.240 5.121 11.588 1.00 97.56 151 LEU A O 1
ATOM 1219 N N . GLN A 1 152 ? 27.039 3.860 11.978 1.00 96.81 152 GLN A N 1
ATOM 1220 C CA . GLN A 1 152 ? 27.241 3.522 10.559 1.00 96.81 152 GLN A CA 1
ATOM 1221 C C . GLN A 1 152 ? 26.124 2.640 9.996 1.00 96.81 152 GLN A C 1
ATOM 1223 O O . GLN A 1 152 ? 25.709 2.814 8.847 1.00 96.81 152 GLN A O 1
ATOM 1228 N N . THR A 1 153 ? 25.635 1.697 10.802 1.00 97.12 153 THR A N 1
ATOM 1229 C CA . THR A 1 153 ? 24.506 0.835 10.433 1.00 97.12 153 THR A CA 1
ATOM 1230 C C . THR A 1 153 ? 23.247 1.679 10.236 1.00 97.12 153 THR A C 1
ATOM 1232 O O . THR A 1 153 ? 22.573 1.549 9.216 1.00 97.12 153 THR A O 1
ATOM 1235 N N . TRP A 1 154 ? 22.980 2.610 11.157 1.00 97.31 154 TRP A N 1
ATOM 1236 C CA . TRP A 1 154 ? 21.890 3.574 11.042 1.00 97.31 154 TRP A CA 1
ATOM 1237 C C . TRP A 1 154 ? 22.046 4.461 9.805 1.00 97.31 154 TRP A C 1
ATOM 1239 O O . TRP A 1 154 ? 21.134 4.514 8.988 1.00 97.31 154 TRP A O 1
ATOM 1249 N N . ASN A 1 155 ? 23.216 5.068 9.585 1.00 97.81 155 ASN A N 1
ATOM 1250 C CA . ASN A 1 155 ? 23.484 5.867 8.387 1.00 97.81 155 ASN A CA 1
ATOM 1251 C C . ASN A 1 155 ? 23.195 5.081 7.103 1.00 97.81 155 ASN A C 1
ATOM 1253 O O . ASN A 1 155 ? 22.511 5.586 6.220 1.00 97.81 155 ASN A O 1
ATOM 1257 N N . SER A 1 156 ? 23.644 3.827 7.019 1.00 98.12 156 SER A N 1
ATOM 1258 C CA . SER A 1 156 ? 23.410 2.973 5.850 1.00 98.12 156 SER A CA 1
ATOM 1259 C C . SER A 1 156 ? 21.915 2.715 5.610 1.00 98.12 156 SER A C 1
ATOM 1261 O O . SER A 1 156 ? 21.457 2.806 4.473 1.00 98.12 156 SER A O 1
ATOM 1263 N N . LEU A 1 157 ? 21.132 2.477 6.670 1.00 97.25 157 LEU A N 1
ATOM 1264 C CA . LEU A 1 157 ? 19.669 2.359 6.586 1.00 97.25 157 LEU A CA 1
ATOM 1265 C C . LEU A 1 157 ? 19.023 3.648 6.057 1.00 97.25 157 LEU A C 1
ATOM 1267 O O . LEU A 1 157 ? 18.168 3.587 5.174 1.00 97.25 157 LEU A O 1
ATOM 1271 N N . ARG A 1 158 ? 19.453 4.808 6.567 1.00 97.00 158 ARG A N 1
ATOM 1272 C CA . ARG A 1 158 ? 18.925 6.122 6.168 1.00 97.00 158 ARG A CA 1
ATOM 1273 C C . ARG A 1 158 ? 19.344 6.517 4.750 1.00 97.00 158 ARG A C 1
ATOM 1275 O O . ARG A 1 158 ? 18.575 7.168 4.052 1.00 97.00 158 ARG A O 1
ATOM 1282 N N . VAL A 1 159 ? 20.507 6.068 4.278 1.00 98.25 159 VAL A N 1
ATOM 1283 C CA . VAL A 1 159 ? 20.918 6.226 2.874 1.00 98.25 159 VAL A CA 1
ATOM 1284 C C . VAL A 1 159 ? 19.983 5.462 1.936 1.00 98.25 159 VAL A C 1
ATOM 1286 O O . VAL A 1 159 ? 19.620 6.003 0.893 1.00 98.25 159 VAL A O 1
ATOM 1289 N N . VAL A 1 160 ? 19.556 4.240 2.286 1.00 96.88 160 VAL A N 1
ATOM 1290 C CA . VAL A 1 160 ? 18.555 3.513 1.479 1.00 96.88 160 VAL A CA 1
ATOM 1291 C C . VAL A 1 160 ? 17.238 4.290 1.439 1.00 96.88 160 VAL A C 1
ATOM 1293 O O . VAL A 1 160 ? 16.660 4.442 0.364 1.00 96.88 160 VAL A O 1
ATOM 1296 N N . ASP A 1 161 ? 16.786 4.820 2.581 1.00 91.50 161 ASP A N 1
ATOM 1297 C CA . ASP A 1 161 ? 15.556 5.621 2.657 1.00 91.50 161 ASP A CA 1
ATOM 1298 C C . ASP A 1 161 ? 15.622 6.854 1.744 1.00 91.50 161 ASP A C 1
ATOM 1300 O O . ASP A 1 161 ? 14.700 7.082 0.968 1.00 91.50 161 ASP A O 1
ATOM 1304 N N . TYR A 1 162 ? 16.735 7.591 1.775 1.00 95.12 162 TYR A N 1
ATOM 1305 C CA . TYR A 1 162 ? 16.952 8.755 0.915 1.00 95.12 162 TYR A CA 1
ATOM 1306 C C . TYR A 1 162 ? 17.030 8.386 -0.571 1.00 95.12 162 TYR A C 1
ATOM 1308 O O . TYR A 1 162 ? 16.342 8.971 -1.400 1.00 95.12 162 TYR A O 1
ATOM 1316 N N . LEU A 1 163 ? 17.851 7.397 -0.939 1.00 93.19 163 LEU A N 1
ATOM 1317 C CA . LEU A 1 163 ? 18.037 7.042 -2.347 1.00 93.19 163 LEU A CA 1
ATOM 1318 C C . LEU A 1 163 ? 16.763 6.521 -2.998 1.00 93.19 163 LEU A C 1
ATOM 1320 O O . LEU A 1 163 ? 16.539 6.800 -4.170 1.00 93.19 163 LEU A O 1
ATOM 1324 N N . THR A 1 164 ? 15.943 5.779 -2.255 1.00 85.69 164 THR A N 1
ATOM 1325 C CA . THR A 1 164 ? 14.676 5.234 -2.764 1.00 85.69 164 THR A CA 1
ATOM 1326 C C . THR A 1 164 ? 13.542 6.259 -2.796 1.00 85.69 164 THR A C 1
ATOM 1328 O O . THR A 1 164 ? 12.512 5.978 -3.401 1.00 85.69 164 THR A O 1
ATOM 1331 N N . SER A 1 165 ? 13.734 7.448 -2.210 1.00 82.56 165 SER A N 1
ATOM 1332 C CA . SER A 1 165 ? 12.790 8.567 -2.293 1.00 82.56 165 SER A CA 1
ATOM 1333 C C . SER A 1 165 ? 13.138 9.595 -3.374 1.00 82.56 165 SER A C 1
ATOM 1335 O O . SER A 1 165 ? 12.397 10.558 -3.544 1.00 82.56 165 SER A O 1
ATOM 1337 N N . LEU A 1 166 ? 14.275 9.455 -4.064 1.00 82.69 166 LEU A N 1
ATOM 1338 C CA . LEU A 1 166 ? 14.681 10.396 -5.109 1.00 82.69 166 LEU A CA 1
ATOM 1339 C C . LEU A 1 166 ? 13.813 10.257 -6.364 1.00 82.69 166 LEU A C 1
ATOM 1341 O O . LEU A 1 166 ? 13.461 9.159 -6.786 1.00 82.69 166 LEU A O 1
ATOM 1345 N N . ASP A 1 167 ? 13.571 11.372 -7.049 1.00 75.19 167 ASP A N 1
ATOM 1346 C CA . ASP A 1 167 ? 12.927 11.333 -8.359 1.00 75.19 167 ASP A CA 1
ATOM 1347 C C . ASP A 1 167 ? 13.741 10.505 -9.363 1.00 75.19 167 ASP A C 1
ATOM 1349 O O . ASP A 1 167 ? 14.979 10.576 -9.411 1.00 75.19 167 ASP A O 1
ATOM 1353 N N . ARG A 1 168 ? 13.020 9.784 -10.230 1.00 78.31 168 ARG A N 1
ATOM 1354 C CA . ARG A 1 168 ? 13.562 8.968 -11.333 1.00 78.31 168 ARG A CA 1
ATOM 1355 C C . ARG A 1 168 ? 14.485 7.823 -10.904 1.00 78.31 168 ARG A C 1
ATOM 1357 O O . ARG A 1 168 ? 15.297 7.370 -11.709 1.00 78.31 168 ARG A O 1
ATOM 1364 N N . VAL A 1 169 ? 14.345 7.328 -9.680 1.00 82.56 169 VAL A N 1
ATOM 1365 C CA . VAL A 1 169 ? 14.979 6.080 -9.234 1.00 82.56 169 VAL A CA 1
ATOM 1366 C C . VAL A 1 169 ? 13.969 4.937 -9.189 1.00 82.56 169 VAL A C 1
ATOM 1368 O O . VAL A 1 169 ? 12.765 5.154 -9.088 1.00 82.56 169 VAL A O 1
ATOM 1371 N N . ASP A 1 170 ? 14.461 3.709 -9.268 1.00 80.75 170 ASP A N 1
ATOM 1372 C CA . ASP A 1 170 ? 13.667 2.501 -9.100 1.00 80.75 170 ASP A CA 1
ATOM 1373 C C . ASP A 1 170 ? 13.911 1.901 -7.705 1.00 80.75 170 ASP A C 1
ATOM 1375 O O . ASP A 1 170 ? 14.975 1.312 -7.472 1.00 80.75 170 ASP A O 1
ATOM 1379 N N . PRO A 1 171 ? 12.946 2.006 -6.770 1.00 79.75 171 PRO A N 1
ATOM 1380 C CA . PRO A 1 171 ? 13.123 1.528 -5.401 1.00 79.75 171 PRO A CA 1
ATOM 1381 C C . PRO A 1 171 ? 13.180 -0.003 -5.303 1.00 79.75 171 PRO A C 1
ATOM 1383 O O . PRO A 1 171 ? 13.548 -0.540 -4.258 1.00 79.75 171 PRO A O 1
ATOM 1386 N N . THR A 1 172 ? 12.843 -0.726 -6.377 1.00 83.94 172 THR A N 1
ATOM 1387 C CA . THR A 1 172 ? 12.938 -2.190 -6.429 1.00 83.94 172 THR A CA 1
ATOM 1388 C C . THR A 1 172 ? 14.330 -2.675 -6.834 1.00 83.94 172 THR A C 1
ATOM 1390 O O . THR A 1 172 ? 14.634 -3.853 -6.653 1.00 83.94 172 THR A O 1
ATOM 1393 N N . ARG A 1 173 ? 15.204 -1.781 -7.323 1.00 91.19 173 ARG A N 1
ATOM 1394 C CA . ARG A 1 173 ? 16.564 -2.090 -7.783 1.00 91.19 173 ARG A CA 1
ATOM 1395 C C . ARG A 1 173 ? 17.620 -1.388 -6.927 1.00 91.19 173 ARG A C 1
ATOM 1397 O O . ARG A 1 173 ? 18.231 -0.408 -7.351 1.00 91.19 173 ARG A O 1
ATOM 1404 N N . VAL A 1 174 ? 17.872 -1.942 -5.740 1.00 97.88 174 VAL A N 1
ATOM 1405 C CA . VAL A 1 174 ? 18.887 -1.451 -4.792 1.00 97.88 174 VAL A CA 1
ATOM 1406 C C . VAL A 1 174 ? 20.069 -2.415 -4.718 1.00 97.88 174 VAL A C 1
ATOM 1408 O O . VAL A 1 174 ? 19.896 -3.595 -4.412 1.00 97.88 174 VAL A O 1
ATOM 1411 N N . GLY A 1 175 ? 21.279 -1.912 -4.946 1.00 98.56 175 GLY A N 1
ATOM 1412 C CA . GLY A 1 175 ? 22.520 -2.660 -4.769 1.00 98.56 175 GLY A CA 1
ATOM 1413 C C . GLY A 1 175 ? 23.468 -2.014 -3.758 1.00 98.56 175 GLY A C 1
ATOM 1414 O O . GLY A 1 175 ? 23.367 -0.822 -3.468 1.00 98.56 175 GLY A O 1
ATOM 1415 N N . ILE A 1 176 ? 24.411 -2.786 -3.218 1.00 98.81 176 ILE A N 1
ATOM 1416 C CA . ILE A 1 176 ? 25.449 -2.269 -2.312 1.00 98.81 176 ILE A CA 1
ATOM 1417 C C . ILE A 1 176 ? 26.784 -2.995 -2.486 1.00 98.81 176 ILE A C 1
ATOM 1419 O O . ILE A 1 176 ? 26.829 -4.222 -2.592 1.00 98.81 176 ILE A O 1
ATOM 1423 N N . THR A 1 177 ? 27.889 -2.247 -2.510 1.00 98.75 177 THR A N 1
ATOM 1424 C CA . THR A 1 177 ? 29.236 -2.826 -2.596 1.00 98.75 177 THR A CA 1
ATOM 1425 C C . THR A 1 177 ? 30.305 -1.991 -1.896 1.00 98.75 177 THR A C 1
ATOM 1427 O O . THR A 1 177 ? 30.307 -0.759 -1.941 1.00 98.75 177 THR A O 1
ATOM 1430 N N . GLY A 1 178 ? 31.272 -2.678 -1.291 1.00 98.06 178 GLY A N 1
ATOM 1431 C CA . GLY A 1 178 ? 32.408 -2.083 -0.602 1.00 98.06 178 GLY A CA 1
ATOM 1432 C C . GLY A 1 178 ? 33.487 -3.122 -0.298 1.00 98.06 178 GLY A C 1
ATOM 1433 O O . GLY A 1 178 ? 33.246 -4.327 -0.359 1.00 98.06 178 GLY A O 1
ATOM 1434 N N . ALA A 1 179 ? 34.684 -2.646 0.041 1.00 96.44 179 ALA A N 1
ATOM 1435 C CA . ALA A 1 179 ? 35.830 -3.483 0.405 1.00 96.44 179 ALA A CA 1
ATOM 1436 C C . ALA A 1 179 ? 36.290 -3.202 1.839 1.00 96.44 179 ALA A C 1
ATOM 1438 O O . ALA A 1 179 ? 36.136 -2.072 2.320 1.00 96.44 179 ALA A O 1
ATOM 1439 N N . SER A 1 180 ? 36.882 -4.204 2.498 1.00 93.44 180 SER A N 1
ATOM 1440 C CA . SER A 1 180 ? 37.361 -4.100 3.886 1.00 93.44 180 SER A CA 1
ATOM 1441 C C . SER A 1 180 ? 36.204 -3.687 4.815 1.00 93.44 180 SER A C 1
ATOM 1443 O O . SER A 1 180 ? 35.097 -4.195 4.640 1.00 93.44 180 SER A O 1
ATOM 1445 N N . GLY A 1 181 ? 36.363 -2.704 5.707 1.00 93.50 181 GLY A N 1
ATOM 1446 C CA . GLY A 1 181 ? 35.250 -2.180 6.520 1.00 93.50 181 GLY A CA 1
ATOM 1447 C C . GLY A 1 181 ? 34.019 -1.689 5.725 1.00 93.50 181 GLY A C 1
ATOM 1448 O O . GLY A 1 181 ? 32.898 -1.693 6.238 1.00 93.50 181 GLY A O 1
ATOM 1449 N N . GLY A 1 182 ? 34.173 -1.319 4.447 1.00 96.50 182 GLY A N 1
ATOM 1450 C CA . GLY A 1 182 ? 33.043 -1.040 3.547 1.00 96.50 182 GLY A CA 1
ATOM 1451 C C . GLY A 1 182 ? 32.321 -2.314 3.096 1.00 96.50 182 GLY A C 1
ATOM 1452 O O . GLY A 1 182 ? 31.106 -2.318 2.907 1.00 96.50 182 GLY A O 1
ATOM 1453 N N . GLY A 1 183 ? 33.053 -3.421 2.977 1.00 96.62 183 GLY A N 1
ATOM 1454 C CA . GLY A 1 183 ? 32.486 -4.754 2.798 1.00 96.62 183 GLY A CA 1
ATOM 1455 C C . GLY A 1 183 ? 31.711 -5.203 4.040 1.00 96.62 183 GLY A C 1
ATOM 1456 O O . GLY A 1 183 ? 30.620 -5.744 3.891 1.00 96.62 183 GLY A O 1
ATOM 1457 N N . THR A 1 184 ? 32.193 -4.887 5.249 1.00 95.50 184 THR A N 1
ATOM 1458 C CA . THR A 1 184 ? 31.449 -5.146 6.497 1.00 95.50 184 THR A CA 1
ATOM 1459 C C . THR A 1 184 ? 30.095 -4.441 6.501 1.00 95.50 184 THR A C 1
ATOM 1461 O O . THR A 1 184 ? 29.058 -5.079 6.674 1.00 95.50 184 THR A O 1
ATOM 1464 N N . GLN A 1 185 ? 30.076 -3.143 6.185 1.00 97.75 185 GLN A N 1
ATOM 1465 C CA . GLN A 1 185 ? 28.827 -2.386 6.027 1.00 97.75 185 GLN A CA 1
ATOM 1466 C C . GLN A 1 185 ? 27.907 -2.981 4.948 1.00 97.75 185 GLN A C 1
ATOM 1468 O O . GLN A 1 185 ? 26.691 -2.997 5.120 1.00 97.75 185 GLN A O 1
ATOM 1473 N N . THR A 1 186 ? 28.481 -3.500 3.858 1.00 98.56 186 THR A N 1
ATOM 1474 C CA . THR A 1 186 ? 27.738 -4.097 2.739 1.00 98.56 186 THR A CA 1
ATOM 1475 C C . THR A 1 186 ? 26.906 -5.299 3.183 1.00 98.56 186 THR A C 1
ATOM 1477 O O . THR A 1 186 ? 25.698 -5.319 2.946 1.00 98.56 186 THR A O 1
ATOM 1480 N N . PHE A 1 187 ? 27.516 -6.292 3.840 1.00 96.06 187 PHE A N 1
ATOM 1481 C CA . PHE A 1 187 ? 26.771 -7.490 4.243 1.00 96.06 187 PHE A CA 1
ATOM 1482 C C . PHE A 1 187 ? 25.934 -7.269 5.513 1.00 96.06 187 PHE A C 1
ATOM 1484 O O . PHE A 1 187 ? 24.877 -7.882 5.644 1.00 96.06 187 PHE A O 1
ATOM 1491 N N . PHE A 1 188 ? 26.319 -6.344 6.402 1.00 97.06 188 PHE A N 1
ATOM 1492 C CA . PHE A 1 188 ? 25.457 -5.929 7.515 1.00 97.06 188 PHE A CA 1
ATOM 1493 C C . PHE A 1 188 ? 24.173 -5.266 7.022 1.00 97.06 188 PHE A C 1
ATOM 1495 O O . PHE A 1 188 ? 23.095 -5.669 7.446 1.00 97.06 188 PHE A O 1
ATOM 1502 N N . LEU A 1 189 ? 24.253 -4.303 6.096 1.00 98.38 189 LEU A N 1
ATOM 1503 C CA . LEU A 1 189 ? 23.052 -3.666 5.554 1.00 98.38 189 LEU A CA 1
ATOM 1504 C C . LEU A 1 189 ? 22.190 -4.663 4.776 1.00 98.38 189 LEU A C 1
ATOM 1506 O O . LEU A 1 189 ? 20.975 -4.683 4.955 1.00 98.38 189 LEU A O 1
ATOM 1510 N N . ALA A 1 190 ? 22.807 -5.508 3.945 1.00 98.25 190 ALA A N 1
ATOM 1511 C CA . ALA A 1 190 ? 22.078 -6.530 3.202 1.00 98.25 190 ALA A CA 1
ATOM 1512 C C . ALA A 1 190 ? 21.326 -7.490 4.142 1.00 98.25 190 ALA A C 1
ATOM 1514 O O . ALA A 1 190 ? 20.189 -7.841 3.847 1.00 98.25 190 ALA A O 1
ATOM 1515 N N . LEU A 1 191 ? 21.898 -7.861 5.293 1.00 97.38 191 LEU A N 1
ATOM 1516 C CA . LEU A 1 191 ? 21.229 -8.688 6.306 1.00 97.38 191 LEU A CA 1
ATOM 1517 C C . LEU A 1 191 ? 19.957 -8.028 6.876 1.00 97.38 191 LEU A C 1
ATOM 1519 O O . LEU A 1 191 ? 18.952 -8.709 7.093 1.00 97.38 191 LEU A O 1
ATOM 1523 N N . ILE A 1 192 ? 19.992 -6.716 7.127 1.00 95.88 192 ILE A N 1
ATOM 1524 C CA . ILE A 1 192 ? 18.947 -6.009 7.888 1.00 95.88 192 ILE A CA 1
ATOM 1525 C C . ILE A 1 192 ? 17.977 -5.165 7.047 1.00 95.88 192 ILE A C 1
ATOM 1527 O O . ILE A 1 192 ? 17.035 -4.606 7.608 1.00 95.88 192 ILE A O 1
ATOM 1531 N N . ASP A 1 193 ? 18.162 -5.051 5.730 1.00 94.94 193 ASP A N 1
ATOM 1532 C CA . ASP A 1 193 ? 17.238 -4.327 4.848 1.00 94.94 193 ASP A CA 1
ATOM 1533 C C . ASP A 1 193 ? 16.946 -5.123 3.564 1.00 94.94 193 ASP A C 1
ATOM 1535 O O . ASP A 1 193 ? 17.818 -5.355 2.723 1.00 94.94 193 ASP A O 1
ATOM 1539 N N . ASP A 1 194 ? 15.690 -5.547 3.404 1.00 91.62 194 ASP A N 1
ATOM 1540 C CA . ASP A 1 194 ? 15.265 -6.446 2.320 1.00 91.62 194 ASP A CA 1
ATOM 1541 C C . ASP A 1 194 ? 15.078 -5.715 0.981 1.00 91.62 194 ASP A C 1
ATOM 1543 O O . ASP A 1 194 ? 14.872 -6.341 -0.069 1.00 91.62 194 ASP A O 1
ATOM 1547 N N . ARG A 1 195 ? 15.172 -4.377 0.989 1.00 93.38 195 ARG A N 1
ATOM 1548 C CA . ARG A 1 195 ? 15.205 -3.581 -0.243 1.00 93.38 195 ARG A CA 1
ATOM 1549 C C . ARG A 1 195 ? 16.497 -3.814 -1.012 1.00 93.38 195 ARG A C 1
ATOM 1551 O O . ARG A 1 195 ? 16.445 -3.817 -2.235 1.00 93.38 195 ARG A O 1
ATOM 1558 N N . VAL A 1 196 ? 17.615 -4.093 -0.330 1.00 97.75 196 VAL A N 1
ATOM 1559 C CA . VAL A 1 196 ? 18.875 -4.489 -0.976 1.00 97.75 196 VAL A CA 1
ATOM 1560 C C . VAL A 1 196 ? 18.651 -5.788 -1.748 1.00 97.75 196 VAL A C 1
ATOM 1562 O O . VAL A 1 196 ? 18.357 -6.816 -1.142 1.00 97.75 196 VAL A O 1
ATOM 1565 N N . LYS A 1 197 ? 18.781 -5.747 -3.076 1.00 97.44 197 LYS A N 1
ATOM 1566 C CA . LYS A 1 197 ? 18.578 -6.892 -3.978 1.00 97.44 197 LYS A CA 1
ATOM 1567 C C . LYS A 1 197 ? 19.872 -7.567 -4.399 1.00 97.44 197 LYS A C 1
ATOM 1569 O O . LYS A 1 197 ? 19.856 -8.769 -4.628 1.00 97.44 197 LYS A O 1
ATOM 1574 N N . VAL A 1 198 ? 20.973 -6.822 -4.471 1.00 98.31 198 VAL A N 1
ATOM 1575 C CA . VAL A 1 198 ? 22.287 -7.336 -4.882 1.00 98.31 198 VAL A CA 1
ATOM 1576 C C . VAL A 1 198 ? 23.361 -6.790 -3.951 1.00 98.31 198 VAL A C 1
ATOM 1578 O O . VAL A 1 198 ? 23.367 -5.600 -3.631 1.00 98.31 198 VAL A O 1
ATOM 1581 N N . SER A 1 199 ? 24.279 -7.648 -3.508 1.00 98.69 199 SER A N 1
ATOM 1582 C CA . SER A 1 199 ? 25.379 -7.244 -2.627 1.00 98.69 199 SER A CA 1
ATOM 1583 C C . SER A 1 199 ? 26.725 -7.785 -3.101 1.00 98.69 199 SER A C 1
ATOM 1585 O O . SER A 1 199 ? 26.815 -8.904 -3.597 1.00 98.69 199 SER A O 1
ATOM 1587 N N . ALA A 1 200 ? 27.789 -7.001 -2.943 1.00 98.69 200 ALA A N 1
ATOM 1588 C CA . ALA A 1 200 ? 29.149 -7.482 -3.175 1.00 98.69 200 ALA A CA 1
ATOM 1589 C C . ALA A 1 200 ? 30.108 -6.992 -2.083 1.00 98.69 200 ALA A C 1
ATOM 1591 O O . ALA A 1 200 ? 30.661 -5.891 -2.214 1.00 98.69 200 ALA A O 1
ATOM 1592 N N . PRO A 1 201 ? 30.270 -7.758 -0.985 1.00 97.88 201 PRO A N 1
ATOM 1593 C CA . PRO A 1 201 ? 31.292 -7.508 0.023 1.00 97.88 201 PRO A CA 1
ATOM 1594 C C . PRO A 1 201 ? 32.648 -8.086 -0.412 1.00 97.88 201 PRO A C 1
ATOM 1596 O O . PRO A 1 201 ? 32.784 -9.276 -0.703 1.00 97.88 201 PRO A O 1
ATOM 1599 N N . LEU A 1 202 ? 33.678 -7.243 -0.438 1.00 96.94 202 LEU A N 1
ATOM 1600 C CA . LEU A 1 202 ? 35.024 -7.625 -0.866 1.00 96.94 202 LEU A CA 1
ATOM 1601 C C . LEU A 1 202 ? 35.996 -7.676 0.319 1.00 96.94 202 LEU A C 1
ATOM 1603 O O . LEU A 1 202 ? 35.954 -6.814 1.199 1.00 96.94 202 LEU A O 1
ATOM 1607 N N . VAL A 1 203 ? 36.924 -8.637 0.273 1.00 94.75 203 VAL A N 1
ATOM 1608 C CA . VAL A 1 203 ? 38.149 -8.720 1.093 1.00 94.75 203 VAL A CA 1
ATOM 1609 C C . VAL A 1 203 ? 37.914 -8.557 2.604 1.00 94.75 203 VAL A C 1
ATOM 1611 O O . VAL A 1 203 ? 38.658 -7.861 3.289 1.00 94.75 203 VAL A O 1
ATOM 1614 N N . ILE A 1 204 ? 36.828 -9.143 3.130 1.00 93.00 204 ILE A N 1
ATOM 1615 C CA . ILE A 1 204 ? 36.455 -8.995 4.553 1.00 93.00 204 ILE A CA 1
ATOM 1616 C C . ILE A 1 204 ? 35.675 -10.167 5.169 1.00 93.00 204 ILE A C 1
ATOM 1618 O O . ILE A 1 204 ? 35.610 -10.296 6.392 1.00 93.00 204 ILE A O 1
ATOM 1622 N N . VAL A 1 205 ? 35.078 -11.042 4.354 1.00 92.50 205 VAL A N 1
ATOM 1623 C CA . VAL A 1 205 ? 34.355 -12.213 4.867 1.00 92.50 205 VAL A CA 1
ATOM 1624 C C . VAL A 1 205 ? 35.365 -13.331 5.118 1.00 92.50 205 VAL A C 1
ATOM 1626 O O . VAL A 1 205 ? 35.814 -13.997 4.192 1.00 92.50 205 VAL A O 1
ATOM 1629 N N . TYR A 1 206 ? 35.748 -13.503 6.381 1.00 87.94 206 TYR A N 1
ATOM 1630 C CA . TYR A 1 206 ? 36.639 -14.556 6.870 1.00 87.94 206 TYR A CA 1
ATOM 1631 C C . TYR A 1 206 ? 36.333 -14.849 8.352 1.00 87.94 206 TYR A C 1
ATOM 1633 O O . TYR A 1 206 ? 35.537 -14.133 8.965 1.00 87.94 206 TYR A O 1
ATOM 1641 N N . PRO A 1 207 ? 36.914 -15.902 8.952 1.00 77.19 207 PRO A N 1
ATOM 1642 C CA . PRO A 1 207 ? 36.754 -16.190 10.375 1.00 77.19 207 PRO A CA 1
ATOM 1643 C C . PRO A 1 207 ? 37.416 -15.111 11.250 1.00 77.19 207 PRO A C 1
ATOM 1645 O O . PRO A 1 207 ? 38.616 -15.166 11.512 1.00 77.19 207 PRO A O 1
ATOM 1648 N N . TRP A 1 208 ? 36.641 -14.128 11.709 1.00 76.19 208 TRP A N 1
ATOM 1649 C CA . TRP A 1 208 ? 37.066 -13.185 12.746 1.00 76.19 208 TRP A CA 1
ATOM 1650 C C . TRP A 1 208 ? 36.016 -13.036 13.843 1.00 76.19 208 TRP A C 1
ATOM 1652 O O . TRP A 1 208 ? 34.810 -13.008 13.581 1.00 76.19 208 TRP A O 1
ATOM 1662 N N . LYS A 1 209 ? 36.494 -12.928 15.088 1.00 56.03 209 LYS A N 1
ATOM 1663 C CA . LYS A 1 209 ? 35.684 -12.650 16.273 1.00 56.03 209 LYS A CA 1
ATOM 1664 C C . LYS A 1 209 ? 35.819 -11.188 16.710 1.00 56.03 209 LYS A C 1
ATOM 1666 O O . LYS A 1 209 ? 36.897 -10.600 16.720 1.00 56.03 209 LYS A O 1
ATOM 1671 N N . SER A 1 210 ? 34.700 -10.602 17.125 1.00 54.34 210 SER A N 1
ATOM 1672 C CA . SER A 1 210 ? 34.677 -9.309 17.816 1.00 54.34 210 SER A CA 1
ATOM 1673 C C . SER A 1 210 ? 35.326 -9.431 19.221 1.00 54.34 210 SER A C 1
ATOM 1675 O O . SER A 1 210 ? 34.984 -10.386 19.935 1.00 54.34 210 SER A O 1
ATOM 1677 N N . PRO A 1 211 ? 36.228 -8.510 19.651 1.00 49.66 211 PRO A N 1
ATOM 1678 C CA . PRO A 1 211 ? 36.603 -7.231 19.037 1.00 49.66 211 PRO A CA 1
ATOM 1679 C C . PRO A 1 211 ? 38.097 -7.141 18.635 1.00 49.66 211 PRO A C 1
ATOM 1681 O O . PRO A 1 211 ? 38.725 -6.114 18.869 1.00 49.66 211 PRO A O 1
ATOM 1684 N N . ASP A 1 212 ? 38.696 -8.167 18.020 1.00 57.06 212 ASP A N 1
ATOM 1685 C CA . ASP A 1 212 ? 40.119 -8.098 17.612 1.00 57.06 212 ASP A CA 1
ATOM 1686 C C . ASP A 1 212 ? 40.374 -7.137 16.411 1.00 57.06 212 ASP A C 1
ATOM 1688 O O . ASP A 1 212 ? 41.505 -7.007 15.939 1.00 57.06 212 ASP A O 1
ATOM 1692 N N . GLY A 1 213 ? 39.330 -6.440 15.927 1.00 71.50 213 GLY A N 1
ATOM 1693 C CA . GLY A 1 213 ? 39.336 -5.469 14.819 1.00 71.50 213 GLY A CA 1
ATOM 1694 C C . GLY A 1 213 ? 38.755 -4.090 15.186 1.00 71.50 213 GLY A C 1
ATOM 1695 O O . GLY A 1 213 ? 38.647 -3.733 16.357 1.00 71.50 213 GLY A O 1
ATOM 1696 N N . CYS A 1 214 ? 38.383 -3.279 14.188 1.00 86.50 214 CYS A N 1
ATOM 1697 C CA . CYS A 1 214 ? 37.846 -1.931 14.420 1.00 86.50 214 CYS A CA 1
ATOM 1698 C C . CYS A 1 214 ? 36.479 -1.958 15.137 1.00 86.50 214 CYS A C 1
ATOM 1700 O O . CYS A 1 214 ? 35.632 -2.813 14.860 1.00 86.50 214 CYS A O 1
ATOM 1702 N N . LEU A 1 215 ? 36.216 -0.972 16.009 1.00 91.31 215 LEU A N 1
ATOM 1703 C CA . LEU A 1 215 ? 34.934 -0.845 16.715 1.00 91.31 215 LEU A CA 1
ATOM 1704 C C . LEU A 1 215 ? 33.736 -0.719 15.762 1.00 91.31 215 LEU A C 1
ATOM 1706 O O . LEU A 1 215 ? 32.632 -1.120 16.120 1.00 91.31 215 LEU A O 1
ATOM 1710 N N . CYS A 1 216 ? 33.940 -0.230 14.537 1.00 90.94 216 CYS A N 1
ATOM 1711 C CA . CYS A 1 216 ? 32.867 -0.090 13.550 1.00 90.94 216 CYS A CA 1
ATOM 1712 C C . CYS A 1 216 ? 32.424 -1.397 12.894 1.00 90.94 216 CYS A C 1
ATOM 1714 O O . CYS A 1 216 ? 31.384 -1.427 12.242 1.00 90.94 216 CYS A O 1
ATOM 1716 N N . GLU A 1 217 ? 33.169 -2.475 13.126 1.00 88.38 217 GLU A N 1
ATOM 1717 C CA . GLU A 1 217 ? 32.921 -3.800 12.558 1.00 88.38 217 GLU A CA 1
ATOM 1718 C C . GLU A 1 217 ? 32.576 -4.815 13.648 1.00 88.38 217 GLU A C 1
ATOM 1720 O O . GLU A 1 217 ? 31.710 -5.665 13.459 1.00 88.38 217 GLU A O 1
ATOM 1725 N N . GLY A 1 218 ? 33.216 -4.692 14.815 1.00 86.06 218 GLY A N 1
ATOM 1726 C CA . GLY A 1 218 ? 33.040 -5.617 15.932 1.00 86.06 218 GLY A CA 1
ATOM 1727 C C . GLY A 1 218 ? 33.005 -4.963 17.311 1.00 86.06 218 GLY A C 1
ATOM 1728 O O . GLY A 1 218 ? 33.243 -5.655 18.292 1.00 86.06 218 GLY A O 1
ATOM 1729 N N . GLY A 1 219 ? 32.752 -3.659 17.436 1.00 87.06 219 GLY A N 1
ATOM 1730 C CA . GLY A 1 219 ? 32.719 -2.974 18.740 1.00 87.06 219 GLY A CA 1
ATOM 1731 C C . GLY A 1 219 ? 31.471 -3.259 19.583 1.00 87.06 219 GLY A C 1
ATOM 1732 O O . GLY A 1 219 ? 31.475 -3.014 20.786 1.00 87.06 219 GLY A O 1
ATOM 1733 N N . LEU A 1 220 ? 30.420 -3.806 18.968 1.00 90.12 220 LEU A N 1
ATOM 1734 C CA . LEU A 1 220 ? 29.147 -4.146 19.605 1.00 90.12 220 LEU A CA 1
ATOM 1735 C C . LEU A 1 220 ? 28.864 -5.655 19.507 1.00 90.12 220 LEU A C 1
ATOM 1737 O O . LEU A 1 220 ? 29.382 -6.302 18.593 1.00 90.12 220 LEU A O 1
ATOM 1741 N N . PRO A 1 221 ? 28.042 -6.236 20.407 1.00 89.81 221 PRO A N 1
ATOM 1742 C CA . PRO A 1 221 ? 27.828 -7.683 20.506 1.00 89.81 221 PRO A CA 1
ATOM 1743 C C . PRO A 1 221 ? 26.943 -8.292 19.392 1.00 89.81 221 PRO A C 1
ATOM 1745 O O . PRO A 1 221 ? 26.166 -9.214 19.642 1.00 89.81 221 PRO A O 1
ATOM 1748 N N . VAL A 1 222 ? 27.058 -7.796 18.154 1.00 88.69 222 VAL A N 1
ATOM 1749 C CA . VAL A 1 222 ? 26.225 -8.153 16.987 1.00 88.69 222 VAL A CA 1
ATOM 1750 C C . VAL A 1 222 ? 26.364 -9.604 16.525 1.00 88.69 222 VAL A C 1
ATOM 1752 O O . VAL A 1 222 ? 25.488 -10.113 15.836 1.00 88.69 222 VAL A O 1
ATOM 1755 N N . MET A 1 223 ? 27.447 -10.284 16.909 1.00 86.62 223 MET A N 1
ATOM 1756 C CA . MET A 1 223 ? 27.659 -11.707 16.617 1.00 86.62 223 MET A CA 1
ATOM 1757 C C . MET A 1 223 ? 27.562 -12.584 17.873 1.00 86.62 223 MET A C 1
ATOM 1759 O O . MET A 1 223 ? 27.235 -13.765 17.791 1.00 86.62 223 MET A O 1
ATOM 1763 N N . GLN A 1 224 ? 27.823 -12.026 19.055 1.00 83.50 224 GLN A N 1
ATOM 1764 C CA . GLN A 1 224 ? 27.839 -12.764 20.316 1.00 83.50 224 GLN A CA 1
ATOM 1765 C C . GLN A 1 224 ? 26.432 -13.168 20.757 1.00 83.50 224 GLN A C 1
ATOM 1767 O O . GLN A 1 224 ? 26.263 -14.289 21.234 1.00 83.50 224 GLN A O 1
ATOM 1772 N N . ALA A 1 225 ? 25.439 -12.292 20.573 1.00 72.12 225 ALA A N 1
ATOM 1773 C CA . ALA A 1 225 ? 24.062 -12.531 21.008 1.00 72.12 225 ALA A CA 1
ATOM 1774 C C . ALA A 1 225 ? 23.439 -13.763 20.322 1.00 72.12 225 ALA A C 1
ATOM 1776 O O . ALA A 1 225 ? 22.955 -14.670 20.994 1.00 72.12 225 ALA A O 1
ATOM 1777 N N . ALA A 1 226 ? 23.603 -13.881 18.999 1.00 75.38 226 ALA A N 1
ATOM 1778 C CA . ALA A 1 226 ? 23.153 -15.043 18.221 1.00 75.38 226 ALA A CA 1
ATOM 1779 C C . ALA A 1 226 ? 24.136 -16.232 18.248 1.00 75.38 226 ALA A C 1
ATOM 1781 O O . ALA A 1 226 ? 23.936 -17.234 17.546 1.00 75.38 226 ALA A O 1
ATOM 1782 N N . ASN A 1 227 ? 25.244 -16.100 18.992 1.00 84.81 227 ASN A N 1
ATOM 1783 C CA . ASN A 1 227 ? 26.381 -17.017 18.978 1.00 84.81 227 ASN A CA 1
ATOM 1784 C C . ASN A 1 227 ? 26.795 -17.376 17.529 1.00 84.81 227 ASN A C 1
ATOM 1786 O O . ASN A 1 227 ? 26.821 -18.544 17.142 1.00 84.81 227 ASN A O 1
ATOM 1790 N N . THR A 1 228 ? 27.019 -16.363 16.694 1.00 89.31 228 THR A N 1
ATOM 1791 C CA . THR A 1 228 ? 27.250 -16.467 15.243 1.00 89.31 228 THR A CA 1
ATOM 1792 C C . THR A 1 228 ? 28.626 -15.905 14.843 1.00 89.31 228 THR A C 1
ATOM 1794 O O . THR A 1 228 ? 29.464 -15.623 15.701 1.00 89.31 228 THR A O 1
ATOM 1797 N N . ASN A 1 229 ? 28.897 -15.800 13.541 1.00 89.38 229 ASN A N 1
ATOM 1798 C CA . ASN A 1 229 ? 30.129 -15.280 12.947 1.00 89.38 229 ASN A CA 1
ATOM 1799 C C . ASN A 1 229 ? 29.846 -14.615 11.581 1.00 89.38 229 ASN A C 1
ATOM 1801 O O . ASN A 1 229 ? 28.775 -14.802 11.006 1.00 89.38 229 ASN A O 1
ATOM 1805 N N . ALA A 1 230 ? 30.823 -13.885 11.032 1.00 90.25 230 ALA A N 1
ATOM 1806 C CA . ALA A 1 230 ? 30.665 -13.133 9.783 1.00 90.25 230 ALA A CA 1
ATOM 1807 C C . ALA A 1 230 ? 30.264 -13.998 8.567 1.00 90.25 230 ALA A C 1
ATOM 1809 O O . ALA A 1 230 ? 29.513 -13.534 7.710 1.00 90.25 230 ALA A O 1
ATOM 1810 N N . ILE A 1 231 ? 30.714 -15.257 8.496 1.00 94.31 231 ILE A N 1
ATOM 1811 C CA . ILE A 1 231 ? 30.385 -16.179 7.395 1.00 94.31 231 ILE A CA 1
ATOM 1812 C C . ILE A 1 231 ? 28.906 -16.592 7.465 1.00 94.31 231 ILE A C 1
ATOM 1814 O O . ILE A 1 231 ? 28.222 -16.595 6.443 1.00 94.31 231 ILE A O 1
ATOM 1818 N N . GLU A 1 232 ? 28.393 -16.900 8.660 1.00 94.62 232 GLU A N 1
ATOM 1819 C CA . GLU A 1 232 ? 26.974 -17.240 8.857 1.00 94.62 232 GLU A CA 1
ATOM 1820 C C . GLU A 1 232 ? 26.061 -16.025 8.603 1.00 94.62 232 GLU A C 1
ATOM 1822 O O . GLU A 1 232 ? 25.026 -16.167 7.952 1.00 94.62 232 GLU A O 1
ATOM 1827 N N . LEU A 1 233 ? 26.481 -14.816 9.002 1.00 94.88 233 LEU A N 1
ATOM 1828 C CA . LEU A 1 233 ? 25.764 -13.579 8.664 1.00 94.88 233 LEU A CA 1
ATOM 1829 C C . LEU A 1 233 ? 25.719 -13.321 7.148 1.00 94.88 233 LEU A C 1
ATOM 1831 O O . LEU A 1 233 ? 24.669 -12.961 6.620 1.00 94.88 233 LEU A O 1
ATOM 1835 N N . ALA A 1 234 ? 26.824 -13.542 6.428 1.00 96.44 234 ALA A N 1
ATOM 1836 C CA . ALA A 1 234 ? 26.857 -13.407 4.970 1.00 96.44 234 ALA A CA 1
ATOM 1837 C C . ALA A 1 234 ? 25.957 -14.444 4.266 1.00 96.44 234 ALA A C 1
ATOM 1839 O O . ALA A 1 234 ? 25.261 -14.115 3.299 1.00 96.44 234 ALA A O 1
ATOM 1840 N N . ALA A 1 235 ? 25.908 -15.680 4.781 1.00 97.56 235 ALA A N 1
ATOM 1841 C CA . ALA A 1 235 ? 25.002 -16.722 4.294 1.00 97.56 235 ALA A CA 1
ATOM 1842 C C . ALA A 1 235 ? 23.523 -16.337 4.468 1.00 97.56 235 ALA A C 1
ATOM 1844 O O . ALA A 1 235 ? 22.688 -16.658 3.614 1.00 97.56 235 ALA A O 1
ATOM 1845 N N . ALA A 1 236 ? 23.188 -15.629 5.551 1.00 97.44 236 ALA A N 1
ATOM 1846 C CA . ALA A 1 236 ? 21.820 -15.238 5.886 1.00 97.44 236 ALA A CA 1
ATOM 1847 C C . ALA A 1 236 ? 21.200 -14.194 4.935 1.00 97.44 236 ALA A C 1
ATOM 1849 O O . ALA A 1 236 ? 20.027 -13.864 5.056 1.00 97.44 236 ALA A O 1
ATOM 1850 N N . ILE A 1 237 ? 21.949 -13.708 3.943 1.00 97.94 237 ILE A N 1
ATOM 1851 C CA . ILE A 1 237 ? 21.426 -12.850 2.866 1.00 97.94 237 ILE A CA 1
ATOM 1852 C C . ILE A 1 237 ? 20.694 -13.667 1.782 1.00 97.94 237 ILE A C 1
ATOM 1854 O O . ILE A 1 237 ? 19.903 -13.106 1.016 1.00 97.94 237 ILE A O 1
ATOM 1858 N N . SER A 1 238 ? 20.912 -14.989 1.739 1.00 95.94 238 SER A N 1
ATOM 1859 C CA . SER A 1 238 ? 20.186 -15.909 0.852 1.00 95.94 238 SER A CA 1
ATOM 1860 C C . SER A 1 238 ? 18.666 -15.672 0.903 1.00 95.94 238 SER A C 1
ATOM 1862 O O . SER A 1 238 ? 18.125 -15.430 1.983 1.00 95.94 238 SER A O 1
ATOM 1864 N N . PRO A 1 239 ? 17.956 -15.736 -0.240 1.00 95.69 239 PRO A N 1
ATOM 1865 C CA . PRO A 1 239 ? 18.418 -16.160 -1.571 1.00 95.69 239 PRO A CA 1
ATOM 1866 C C . PRO A 1 239 ? 18.953 -15.026 -2.478 1.00 95.69 239 PRO A C 1
ATOM 1868 O O . PRO A 1 239 ? 19.119 -15.236 -3.682 1.00 95.69 239 PRO A O 1
ATOM 1871 N N . ARG A 1 240 ? 19.180 -13.813 -1.952 1.00 97.88 240 ARG A N 1
ATOM 1872 C CA . ARG A 1 240 ? 19.507 -12.632 -2.774 1.00 97.88 240 ARG A CA 1
ATOM 1873 C C . ARG A 1 240 ? 20.929 -12.687 -3.352 1.00 97.88 240 ARG A C 1
ATOM 1875 O O . ARG A 1 240 ? 21.834 -13.055 -2.610 1.00 97.88 240 ARG A O 1
ATOM 1882 N N . PRO A 1 241 ? 21.155 -12.278 -4.617 1.00 98.50 241 PRO A N 1
ATOM 1883 C CA . PRO A 1 241 ? 22.473 -12.321 -5.242 1.00 98.50 241 PRO A CA 1
ATOM 1884 C C . PRO A 1 241 ? 23.614 -11.700 -4.426 1.00 98.50 241 PRO A C 1
ATOM 1886 O O . PRO A 1 241 ? 23.526 -10.553 -3.966 1.00 98.50 241 PRO A O 1
ATOM 1889 N N . GLN A 1 242 ? 24.707 -12.458 -4.280 1.00 98.62 242 GLN A N 1
ATOM 1890 C CA . GLN A 1 242 ? 25.896 -12.033 -3.546 1.00 98.62 242 GLN A CA 1
ATOM 1891 C C . GLN A 1 242 ? 27.219 -12.455 -4.209 1.00 98.62 242 GLN A C 1
ATOM 1893 O O . GLN A 1 242 ? 27.478 -13.641 -4.420 1.00 98.62 242 GLN A O 1
ATOM 1898 N N . LEU A 1 243 ? 28.098 -11.480 -4.464 1.00 98.69 243 LEU A N 1
ATOM 1899 C CA . LEU A 1 243 ? 29.471 -11.711 -4.924 1.00 98.69 243 LEU A CA 1
ATOM 1900 C C . LEU A 1 243 ? 30.464 -11.491 -3.783 1.00 98.69 243 LEU A C 1
ATOM 1902 O O . LEU A 1 243 ? 30.596 -10.382 -3.273 1.00 98.69 243 LEU A O 1
ATOM 1906 N N . LEU A 1 244 ? 31.222 -12.527 -3.434 1.00 98.50 244 LEU A N 1
ATOM 1907 C CA . LEU A 1 244 ? 32.276 -12.452 -2.425 1.00 98.50 244 LEU A CA 1
ATOM 1908 C C . LEU A 1 244 ? 33.648 -12.504 -3.095 1.00 98.50 244 LEU A C 1
ATOM 1910 O O . LEU A 1 244 ? 34.003 -13.515 -3.700 1.00 98.50 244 LEU A O 1
ATOM 1914 N N . ILE A 1 245 ? 34.458 -11.456 -2.962 1.00 98.31 245 ILE A N 1
ATOM 1915 C CA . ILE A 1 245 ? 35.837 -11.473 -3.481 1.00 98.31 245 ILE A CA 1
ATOM 1916 C C . ILE A 1 245 ? 36.819 -11.661 -2.331 1.00 98.31 245 ILE A C 1
ATOM 1918 O O . ILE A 1 245 ? 36.752 -10.952 -1.329 1.00 98.31 245 ILE A O 1
ATOM 1922 N N . SER A 1 246 ? 37.746 -12.596 -2.511 1.00 97.44 246 SER A N 1
ATOM 1923 C CA . SER A 1 246 ? 38.839 -12.905 -1.579 1.00 97.44 246 SER A CA 1
ATOM 1924 C C . SER A 1 246 ? 40.187 -12.809 -2.290 1.00 97.44 246 SER A C 1
ATOM 1926 O O . SER A 1 246 ? 40.242 -12.943 -3.514 1.00 97.44 246 SER A O 1
ATOM 1928 N N . VAL A 1 247 ? 41.268 -12.605 -1.544 1.00 97.38 247 VAL A N 1
ATOM 1929 C CA . VAL A 1 247 ? 42.637 -12.501 -2.077 1.00 97.38 247 VAL A CA 1
ATOM 1930 C C . VAL A 1 247 ? 43.599 -13.375 -1.273 1.00 97.38 247 VAL A C 1
ATOM 1932 O O . VAL A 1 247 ? 43.274 -13.771 -0.160 1.00 97.38 247 VAL A O 1
ATOM 1935 N N . GLY A 1 248 ? 44.771 -13.700 -1.825 1.00 93.00 248 GLY A N 1
ATOM 1936 C CA . GLY A 1 248 ? 45.749 -14.548 -1.125 1.00 93.00 248 GLY A CA 1
ATOM 1937 C C . GLY A 1 248 ? 46.636 -13.805 -0.121 1.00 93.00 248 GLY A C 1
ATOM 1938 O O . GLY A 1 248 ? 47.235 -14.428 0.744 1.00 93.00 248 GLY A O 1
ATOM 1939 N N . ASN A 1 249 ? 46.723 -12.474 -0.204 1.00 88.00 249 ASN A N 1
ATOM 1940 C CA . ASN A 1 249 ? 47.588 -11.662 0.662 1.00 88.00 249 ASN A CA 1
ATOM 1941 C C . ASN A 1 249 ? 46.798 -10.857 1.711 1.00 88.00 249 ASN A C 1
ATOM 1943 O O . ASN A 1 249 ? 47.080 -9.678 1.946 1.00 88.00 249 ASN A O 1
ATOM 1947 N N . ASP A 1 250 ? 45.764 -11.466 2.293 1.00 90.94 250 ASP A N 1
ATOM 1948 C CA . ASP A 1 250 ? 45.009 -10.927 3.425 1.00 90.94 250 ASP A CA 1
ATOM 1949 C C . ASP A 1 250 ? 44.291 -12.054 4.208 1.00 90.94 250 ASP A C 1
ATOM 1951 O O . ASP A 1 250 ? 44.387 -13.224 3.833 1.00 90.94 250 ASP A O 1
ATOM 1955 N N . PRO A 1 251 ? 43.564 -11.748 5.298 1.00 89.38 251 PRO A N 1
ATOM 1956 C CA . PRO A 1 251 ? 42.870 -12.769 6.088 1.00 89.38 251 PRO A CA 1
ATOM 1957 C C . PRO A 1 251 ? 41.793 -13.590 5.349 1.00 89.38 251 PRO A C 1
ATOM 1959 O O . PRO A 1 251 ? 41.308 -14.575 5.900 1.00 89.38 251 PRO A O 1
ATOM 1962 N N . THR A 1 252 ? 41.403 -13.214 4.126 1.00 93.06 252 THR A N 1
ATOM 1963 C CA . THR A 1 252 ? 40.482 -13.985 3.275 1.00 93.06 252 THR A CA 1
ATOM 1964 C C . THR A 1 252 ? 41.170 -15.085 2.464 1.00 93.06 252 THR A C 1
ATOM 1966 O O . THR A 1 252 ? 40.481 -15.794 1.730 1.00 93.06 252 THR A O 1
ATOM 1969 N N . GLU A 1 253 ? 42.486 -15.286 2.616 1.00 93.25 253 GLU A N 1
ATOM 1970 C CA . GLU A 1 253 ? 43.269 -16.301 1.892 1.00 93.25 253 GLU A CA 1
ATOM 1971 C C . GLU A 1 253 ? 42.615 -17.693 1.918 1.00 93.25 253 GLU A C 1
ATOM 1973 O O . GLU A 1 253 ? 42.484 -18.338 0.878 1.00 93.25 253 GLU A O 1
ATOM 1978 N N . THR A 1 254 ? 42.138 -18.138 3.088 1.00 90.38 254 THR A N 1
ATOM 1979 C CA . THR A 1 254 ? 41.540 -19.474 3.270 1.00 90.38 254 THR A CA 1
ATOM 1980 C C . THR A 1 254 ? 40.028 -19.521 3.027 1.00 90.38 254 THR A C 1
ATOM 1982 O O . THR A 1 254 ? 39.428 -20.599 3.063 1.00 90.38 254 THR A O 1
ATOM 1985 N N . PHE A 1 255 ? 39.383 -18.377 2.766 1.00 93.44 255 PHE A N 1
ATOM 1986 C CA . PHE A 1 255 ? 37.926 -18.272 2.626 1.00 93.44 255 PHE A CA 1
ATOM 1987 C C . PHE A 1 255 ? 37.312 -19.209 1.564 1.00 93.44 255 PHE A C 1
ATOM 1989 O O . PHE A 1 255 ? 36.254 -19.786 1.848 1.00 93.44 255 PHE A O 1
ATOM 1996 N N . PRO A 1 256 ? 37.935 -19.438 0.387 1.00 95.12 256 PRO A N 1
ATOM 1997 C CA . PRO A 1 256 ? 37.399 -20.367 -0.610 1.00 95.12 256 PRO A CA 1
ATOM 1998 C C . PRO A 1 256 ? 37.292 -21.812 -0.107 1.00 95.12 256 PRO A C 1
ATOM 2000 O O . PRO A 1 256 ? 36.444 -22.566 -0.581 1.00 95.12 256 PRO A O 1
ATOM 2003 N N . GLN A 1 257 ? 38.144 -22.211 0.843 1.00 91.75 257 GLN A N 1
ATOM 2004 C CA . GLN A 1 257 ? 38.161 -23.558 1.413 1.00 91.75 257 GLN A CA 1
ATOM 2005 C C . GLN A 1 257 ? 37.328 -23.655 2.695 1.00 91.75 257 GLN A C 1
ATOM 2007 O O . GLN A 1 257 ? 36.744 -24.705 2.959 1.00 91.75 257 GLN A O 1
ATOM 2012 N N . THR A 1 258 ? 37.273 -22.587 3.493 1.00 85.56 258 THR A N 1
ATOM 2013 C CA . THR A 1 258 ? 36.702 -22.624 4.848 1.00 85.56 258 THR A CA 1
ATOM 2014 C C . THR A 1 258 ? 35.305 -22.020 4.946 1.00 85.56 258 THR A C 1
ATOM 2016 O O . THR A 1 258 ? 34.448 -22.588 5.620 1.00 85.56 258 THR A O 1
ATOM 2019 N N . GLY A 1 259 ? 35.045 -20.894 4.274 1.00 91.94 259 GLY A N 1
ATOM 2020 C CA . GLY A 1 259 ? 33.802 -20.131 4.421 1.00 91.94 259 GLY A CA 1
ATOM 2021 C C . GLY A 1 259 ? 32.834 -20.268 3.251 1.00 91.94 259 GLY A C 1
ATOM 2022 O O . GLY A 1 259 ? 31.649 -20.538 3.455 1.00 91.94 259 GLY A O 1
ATOM 2023 N N . PHE A 1 260 ? 33.320 -20.128 2.015 1.00 97.00 260 PHE A N 1
ATOM 2024 C CA . PHE A 1 260 ? 32.455 -20.151 0.833 1.00 97.00 260 PHE A CA 1
ATOM 2025 C C . PHE A 1 260 ? 31.642 -21.451 0.668 1.00 97.00 260 PHE A C 1
ATOM 2027 O O . PHE A 1 260 ? 30.455 -21.348 0.349 1.00 97.00 260 PHE A O 1
ATOM 2034 N N . PRO A 1 261 ? 32.184 -22.660 0.942 1.00 96.69 261 PRO A N 1
ATOM 2035 C CA . PRO A 1 261 ? 31.399 -23.891 0.848 1.00 96.69 261 PRO A CA 1
ATOM 2036 C C . PRO A 1 261 ? 30.169 -23.904 1.765 1.00 96.69 261 PRO A C 1
ATOM 2038 O O . PRO A 1 261 ? 29.131 -24.438 1.380 1.00 96.69 261 PRO A O 1
ATOM 2041 N N . PHE A 1 262 ? 30.257 -23.293 2.953 1.00 96.69 262 PHE A N 1
ATOM 2042 C CA . PHE A 1 262 ? 29.111 -23.149 3.854 1.00 96.69 262 PHE A CA 1
ATOM 2043 C C . PHE A 1 262 ? 28.057 -22.204 3.265 1.00 96.69 262 PHE A C 1
ATOM 2045 O O . PHE A 1 262 ? 26.887 -22.570 3.189 1.00 96.69 262 PHE A O 1
ATOM 2052 N N . ILE A 1 263 ? 28.470 -21.019 2.800 1.00 97.94 263 ILE A N 1
ATOM 2053 C CA . ILE A 1 263 ? 27.554 -20.027 2.216 1.00 97.94 263 ILE A CA 1
ATOM 2054 C C . ILE A 1 263 ? 26.829 -20.621 1.006 1.00 97.94 263 ILE A C 1
ATOM 2056 O O . ILE A 1 263 ? 25.603 -20.573 0.947 1.00 97.94 263 ILE A O 1
ATOM 2060 N N . ARG A 1 264 ? 27.566 -21.237 0.072 1.00 98.19 264 ARG A N 1
ATOM 2061 C CA . ARG A 1 264 ? 26.980 -21.880 -1.109 1.00 98.19 264 ARG A CA 1
ATOM 2062 C C . ARG A 1 264 ? 25.941 -22.930 -0.720 1.00 98.19 264 ARG A C 1
ATOM 2064 O O . ARG A 1 264 ? 24.847 -22.926 -1.272 1.00 98.19 264 ARG A O 1
ATOM 2071 N N . HIS A 1 265 ? 26.251 -23.774 0.263 1.00 97.88 265 HIS A N 1
ATOM 2072 C CA . HIS A 1 265 ? 25.317 -24.789 0.739 1.00 97.88 265 HIS A CA 1
ATOM 2073 C C . HIS A 1 265 ? 24.011 -24.180 1.282 1.00 97.88 265 HIS A C 1
ATOM 2075 O O . HIS A 1 265 ? 22.932 -24.661 0.948 1.00 97.88 265 HIS A O 1
ATOM 2081 N N . MET A 1 266 ? 24.081 -23.085 2.046 1.00 97.69 266 MET A N 1
ATOM 2082 C CA . MET A 1 266 ? 22.886 -22.389 2.551 1.00 97.69 266 MET A CA 1
ATOM 2083 C C . MET A 1 266 ? 22.047 -21.742 1.432 1.00 97.69 266 MET A C 1
ATOM 2085 O O . MET A 1 266 ? 20.815 -21.715 1.500 1.00 97.69 266 MET A O 1
ATOM 2089 N N . TYR A 1 267 ? 22.693 -21.255 0.368 1.00 98.00 267 TYR A N 1
ATOM 2090 C CA . TYR A 1 267 ? 21.994 -20.791 -0.837 1.00 98.00 267 TYR A CA 1
ATOM 2091 C C . TYR A 1 267 ? 21.333 -21.948 -1.599 1.00 98.00 267 TYR A C 1
ATOM 2093 O O . TYR A 1 267 ? 20.201 -21.797 -2.053 1.00 98.00 267 TYR A O 1
ATOM 2101 N N . GLU A 1 268 ? 21.988 -23.107 -1.701 1.00 97.62 268 GLU A N 1
ATOM 2102 C CA . GLU A 1 268 ? 21.424 -24.320 -2.313 1.00 97.62 268 GLU A CA 1
ATOM 2103 C C . GLU A 1 268 ? 20.178 -24.815 -1.561 1.00 97.62 268 GLU A C 1
ATOM 2105 O O . GLU A 1 268 ? 19.184 -25.136 -2.210 1.00 97.62 268 GLU A O 1
ATOM 2110 N N . LEU A 1 269 ? 20.173 -24.780 -0.218 1.00 93.19 269 LEU A N 1
ATOM 2111 C CA . LEU A 1 269 ? 18.974 -25.075 0.589 1.00 93.19 269 LEU A CA 1
ATOM 2112 C C . LEU A 1 269 ? 17.802 -24.142 0.256 1.00 93.19 269 LEU A C 1
ATOM 2114 O O . LEU A 1 269 ? 16.650 -24.556 0.303 1.00 93.19 269 LEU A O 1
ATOM 2118 N N . SER A 1 270 ? 18.099 -22.896 -0.118 1.00 87.00 270 SER A N 1
ATOM 2119 C CA . SER A 1 270 ? 17.100 -21.897 -0.519 1.00 87.00 270 SER A CA 1
ATOM 2120 C C . SER A 1 270 ? 16.759 -21.938 -2.019 1.00 87.00 270 SER A C 1
ATOM 2122 O O . SER A 1 270 ? 16.110 -21.018 -2.512 1.00 87.00 270 SER A O 1
ATOM 2124 N N . GLY A 1 271 ? 17.235 -22.939 -2.771 1.00 91.88 271 GLY A N 1
ATOM 2125 C CA . GLY A 1 271 ? 17.022 -23.047 -4.220 1.00 91.88 271 GLY A CA 1
ATOM 2126 C C . GLY A 1 271 ? 17.766 -21.999 -5.061 1.00 91.88 271 GLY A C 1
ATOM 2127 O O . GLY A 1 271 ? 17.428 -21.798 -6.222 1.00 91.88 271 GLY A O 1
ATOM 2128 N N . ALA A 1 272 ? 18.772 -21.327 -4.492 1.00 95.38 272 ALA A N 1
ATOM 2129 C CA . ALA A 1 272 ? 19.433 -20.154 -5.069 1.00 95.38 272 ALA A CA 1
ATOM 2130 C C . ALA A 1 272 ? 20.961 -20.310 -5.176 1.00 95.38 272 ALA A C 1
ATOM 2132 O O . ALA A 1 272 ? 21.687 -19.322 -5.118 1.00 95.38 272 ALA A O 1
ATOM 2133 N N . GLY A 1 273 ? 21.472 -21.539 -5.319 1.00 94.44 273 GLY A N 1
ATOM 2134 C CA . GLY A 1 273 ? 22.917 -21.821 -5.362 1.00 94.44 273 GLY A CA 1
ATOM 2135 C C . GLY A 1 273 ? 23.692 -21.023 -6.422 1.00 94.44 273 GLY A C 1
ATOM 2136 O O . GLY A 1 273 ? 24.825 -20.625 -6.173 1.00 94.44 273 GLY A O 1
ATOM 2137 N N . GLU A 1 274 ? 23.058 -20.725 -7.560 1.00 95.06 274 GLU A N 1
ATOM 2138 C CA . GLU A 1 274 ? 23.649 -19.940 -8.656 1.00 95.06 274 GLU A CA 1
ATOM 2139 C C . GLU A 1 274 ? 23.698 -18.426 -8.368 1.00 95.06 274 GLU A C 1
ATOM 2141 O O . GLU A 1 274 ? 24.437 -17.700 -9.023 1.00 95.06 274 GLU A O 1
ATOM 2146 N N . ASN A 1 275 ? 22.967 -17.936 -7.359 1.00 97.06 275 ASN A N 1
ATOM 2147 C CA . ASN A 1 275 ? 22.952 -16.514 -6.996 1.00 97.06 275 ASN A CA 1
ATOM 2148 C C . ASN A 1 275 ? 24.170 -16.100 -6.152 1.00 97.06 275 ASN A C 1
ATOM 2150 O O . ASN A 1 275 ? 24.311 -14.922 -5.818 1.00 97.06 275 ASN A O 1
ATOM 2154 N N . VAL A 1 276 ? 25.039 -17.036 -5.759 1.00 98.25 276 VAL A N 1
ATOM 2155 C CA . VAL A 1 276 ? 26.209 -16.735 -4.931 1.00 98.25 276 VAL A CA 1
ATOM 2156 C C . VAL A 1 276 ? 27.500 -17.210 -5.580 1.00 98.25 276 VAL A C 1
ATOM 2158 O O . VAL A 1 276 ? 27.649 -18.368 -5.968 1.00 98.25 276 VAL A O 1
ATOM 2161 N N . ARG A 1 277 ? 28.478 -16.308 -5.669 1.00 97.88 277 ARG A N 1
ATOM 2162 C CA . ARG A 1 277 ? 29.778 -16.587 -6.287 1.00 97.88 277 ARG A CA 1
ATOM 2163 C C . ARG A 1 277 ? 30.907 -16.096 -5.398 1.00 97.88 277 ARG A C 1
ATOM 2165 O O . ARG A 1 277 ? 30.846 -14.996 -4.853 1.00 97.88 277 ARG A O 1
ATOM 2172 N N . ASN A 1 278 ? 31.971 -16.890 -5.307 1.00 98.38 278 ASN A N 1
ATOM 2173 C CA . ASN A 1 278 ? 33.261 -16.426 -4.817 1.00 98.38 278 ASN A CA 1
ATOM 2174 C C . ASN A 1 278 ? 34.258 -16.322 -5.970 1.00 98.38 278 ASN A C 1
ATOM 2176 O O . ASN A 1 278 ? 34.342 -17.219 -6.809 1.00 98.38 278 ASN A O 1
ATOM 2180 N N . VAL A 1 279 ? 35.017 -15.228 -5.997 1.00 98.06 279 VAL A N 1
ATOM 2181 C CA . VAL A 1 279 ? 36.199 -15.097 -6.852 1.00 98.06 279 VAL A CA 1
ATOM 2182 C C . VAL A 1 279 ? 37.413 -14.894 -5.959 1.00 98.06 279 VAL A C 1
ATOM 2184 O O . VAL A 1 279 ? 37.476 -13.944 -5.177 1.00 98.06 279 VAL A O 1
ATOM 2187 N N . HIS A 1 280 ? 38.368 -15.814 -6.058 1.00 97.88 280 HIS A N 1
ATOM 2188 C CA . HIS A 1 280 ? 39.610 -15.765 -5.304 1.00 97.88 280 HIS A CA 1
ATOM 2189 C C . HIS A 1 280 ? 40.767 -15.321 -6.197 1.00 97.88 280 HIS A C 1
ATOM 2191 O O . HIS A 1 280 ? 41.093 -15.988 -7.177 1.00 97.88 280 HIS A O 1
ATOM 2197 N N . LEU A 1 281 ? 41.383 -14.195 -5.847 1.00 97.56 281 LEU A N 1
ATOM 2198 C CA . LEU A 1 281 ? 42.502 -13.598 -6.569 1.00 97.56 281 LEU A CA 1
ATOM 2199 C C . LEU A 1 281 ? 43.784 -13.835 -5.757 1.00 97.56 281 LEU A C 1
ATOM 2201 O O . LEU A 1 281 ? 44.220 -12.978 -4.987 1.00 97.56 281 LEU A O 1
ATOM 2205 N N . ALA A 1 282 ? 44.348 -15.039 -5.888 1.00 96.00 282 ALA A N 1
ATOM 2206 C CA . ALA A 1 282 ? 45.432 -15.540 -5.035 1.00 96.00 282 ALA A CA 1
ATOM 2207 C C . ALA A 1 282 ? 46.683 -14.639 -5.030 1.00 96.00 282 ALA A C 1
ATOM 2209 O O . ALA A 1 282 ? 47.274 -14.410 -3.981 1.00 96.00 282 ALA A O 1
ATOM 2210 N N . ASP A 1 283 ? 47.047 -14.074 -6.182 1.00 96.50 283 ASP A N 1
ATOM 2211 C CA . ASP A 1 283 ? 48.252 -13.244 -6.328 1.00 96.50 283 ASP A CA 1
ATOM 2212 C C . ASP A 1 283 ? 48.011 -11.753 -6.025 1.00 96.50 283 ASP A C 1
ATOM 2214 O O . ASP A 1 283 ? 48.912 -10.921 -6.161 1.00 96.50 283 ASP A O 1
ATOM 2218 N N . GLU A 1 284 ? 46.788 -11.386 -5.640 1.00 96.75 284 GLU A N 1
ATOM 2219 C CA . GLU A 1 284 ? 46.408 -10.000 -5.406 1.00 96.75 284 GLU A CA 1
ATOM 2220 C C . GLU A 1 284 ? 46.421 -9.607 -3.923 1.00 96.75 284 GLU A C 1
ATOM 2222 O O . GLU A 1 284 ? 46.496 -10.428 -3.011 1.00 96.75 284 GLU A O 1
ATOM 2227 N N . LYS A 1 285 ? 46.374 -8.294 -3.682 1.00 94.25 285 LYS A N 1
ATOM 2228 C CA . LYS A 1 285 ? 46.452 -7.678 -2.352 1.00 94.25 285 LYS A CA 1
ATOM 2229 C C . LYS A 1 285 ? 45.105 -7.117 -1.887 1.00 94.25 285 LYS A C 1
ATOM 2231 O O . LYS A 1 285 ? 44.160 -7.009 -2.673 1.00 94.25 285 LYS A O 1
ATOM 2236 N N . HIS A 1 286 ? 45.069 -6.714 -0.617 1.00 94.50 286 HIS A N 1
ATOM 2237 C CA . HIS A 1 286 ? 43.936 -6.070 0.051 1.00 94.50 286 HIS A CA 1
ATOM 2238 C C . HIS A 1 286 ? 43.663 -4.654 -0.504 1.00 94.50 286 HIS A C 1
ATOM 2240 O O . HIS A 1 286 ? 44.183 -3.657 0.002 1.00 94.50 286 HIS A O 1
ATOM 2246 N N . ASP A 1 287 ? 42.875 -4.563 -1.578 1.00 94.31 287 ASP A N 1
ATOM 2247 C CA . ASP A 1 287 ? 42.450 -3.315 -2.225 1.00 94.31 287 ASP A CA 1
ATOM 2248 C C . ASP A 1 287 ? 41.108 -3.476 -2.975 1.00 94.31 287 ASP A C 1
ATOM 2250 O O . ASP A 1 287 ? 40.514 -4.555 -2.991 1.00 94.31 287 ASP A O 1
ATOM 2254 N N . PHE A 1 288 ? 40.636 -2.395 -3.612 1.00 95.69 288 PHE A N 1
ATOM 2255 C CA . PHE A 1 288 ? 39.524 -2.405 -4.576 1.00 95.69 288 PHE A CA 1
ATOM 2256 C C . PHE A 1 288 ? 40.023 -2.000 -5.982 1.00 95.69 288 PHE A C 1
ATOM 2258 O O . PHE A 1 288 ? 39.529 -1.060 -6.615 1.00 95.69 288 PHE A O 1
ATOM 2265 N N . GLY A 1 289 ? 41.067 -2.693 -6.447 1.00 95.38 289 GLY A N 1
ATOM 2266 C CA . GLY A 1 289 ? 41.710 -2.466 -7.741 1.00 95.38 289 GLY A CA 1
ATOM 2267 C C . GLY A 1 289 ? 40.864 -2.850 -8.971 1.00 95.38 289 GLY A C 1
ATOM 2268 O O . GLY A 1 289 ? 39.756 -3.371 -8.826 1.00 95.38 289 GLY A O 1
ATOM 2269 N N . PRO A 1 290 ? 41.382 -2.601 -10.191 1.00 95.75 290 PRO A N 1
ATOM 2270 C CA . PRO A 1 290 ? 40.648 -2.782 -11.449 1.00 95.75 290 PRO A CA 1
ATOM 2271 C C . PRO A 1 290 ? 40.050 -4.180 -11.650 1.00 95.75 290 PRO A C 1
ATOM 2273 O O . PRO A 1 290 ? 38.876 -4.282 -11.987 1.00 95.75 290 PRO A O 1
ATOM 2276 N N . SER A 1 291 ? 40.803 -5.246 -11.357 1.00 96.06 291 SER A N 1
ATOM 2277 C CA . SER A 1 291 ? 40.334 -6.638 -11.481 1.00 96.06 291 SER A CA 1
ATOM 2278 C C . SER A 1 291 ? 39.120 -6.934 -10.595 1.00 96.06 291 SER A C 1
ATOM 2280 O O . SER A 1 291 ? 38.204 -7.641 -11.003 1.00 96.06 291 SER A O 1
ATOM 2282 N N . LYS A 1 292 ? 39.061 -6.352 -9.390 1.00 97.31 292 LYS A N 1
ATOM 2283 C CA . LYS A 1 292 ? 37.892 -6.463 -8.507 1.00 97.31 292 LYS A CA 1
ATOM 2284 C C . LYS A 1 292 ? 36.715 -5.628 -9.005 1.00 97.31 292 LYS A C 1
ATOM 2286 O O . LYS A 1 292 ? 35.575 -6.067 -8.893 1.00 97.31 292 LYS A O 1
ATOM 2291 N N . ARG A 1 293 ? 36.977 -4.420 -9.518 1.00 97.06 293 ARG A N 1
ATOM 2292 C CA . ARG A 1 293 ? 35.933 -3.534 -10.055 1.00 97.06 293 ARG A CA 1
ATOM 2293 C C . ARG A 1 293 ? 35.233 -4.158 -11.254 1.00 97.06 293 ARG A C 1
ATOM 2295 O O . ARG A 1 293 ? 34.011 -4.189 -11.253 1.00 97.06 293 ARG A O 1
ATOM 2302 N N . GLU A 1 294 ? 35.989 -4.722 -12.192 1.00 95.62 294 GLU A N 1
ATOM 2303 C CA . GLU A 1 294 ? 35.458 -5.429 -13.364 1.00 95.62 294 GLU A CA 1
ATOM 2304 C C . GLU A 1 294 ? 34.465 -6.529 -12.960 1.00 95.62 294 GLU A C 1
ATOM 2306 O O . GLU A 1 294 ? 33.307 -6.491 -13.369 1.00 95.62 294 GLU A O 1
ATOM 2311 N N . LEU A 1 295 ? 34.861 -7.415 -12.040 1.00 96.94 295 LEU A N 1
ATOM 2312 C CA . LEU A 1 295 ? 33.994 -8.482 -11.520 1.00 96.94 295 LEU A CA 1
ATOM 2313 C C . LEU A 1 295 ? 32.719 -7.950 -10.849 1.00 96.94 295 LEU A C 1
ATOM 2315 O O . LEU A 1 295 ? 31.647 -8.541 -10.970 1.00 96.94 295 LEU A O 1
ATOM 2319 N N . VAL A 1 296 ? 32.830 -6.840 -10.118 1.00 97.69 296 VAL A N 1
ATOM 2320 C CA . VAL A 1 296 ? 31.686 -6.195 -9.465 1.00 97.69 296 VAL A CA 1
ATOM 2321 C C . VAL A 1 296 ? 30.744 -5.576 -10.497 1.00 97.69 296 VAL A C 1
ATOM 2323 O O . VAL A 1 296 ? 29.532 -5.730 -10.366 1.00 97.69 296 VAL A O 1
ATOM 2326 N N . TYR A 1 297 ? 31.266 -4.915 -11.530 1.00 95.62 297 TYR A N 1
ATOM 2327 C CA . TYR A 1 297 ? 30.449 -4.350 -12.603 1.00 95.62 297 TYR A CA 1
ATOM 2328 C C . TYR A 1 297 ? 29.706 -5.439 -13.376 1.00 95.62 297 TYR A C 1
ATOM 2330 O O . TYR A 1 297 ? 28.511 -5.287 -13.617 1.00 95.62 297 TYR A O 1
ATOM 2338 N N . GLU A 1 298 ? 30.383 -6.541 -13.708 1.00 93.38 298 GLU A N 1
ATOM 2339 C CA . GLU A 1 298 ? 29.779 -7.707 -14.360 1.00 93.38 298 GLU A CA 1
ATOM 2340 C C . GLU A 1 298 ? 28.632 -8.279 -13.523 1.00 93.38 298 GLU A C 1
ATOM 2342 O O . GLU A 1 298 ? 27.510 -8.409 -14.009 1.00 93.38 298 GLU A O 1
ATOM 2347 N N . PHE A 1 299 ? 28.885 -8.540 -12.239 1.00 95.88 299 PHE A N 1
ATOM 2348 C CA . PHE A 1 299 ? 27.894 -9.131 -11.342 1.00 95.88 299 PHE A CA 1
ATOM 2349 C C . PHE A 1 299 ? 26.679 -8.222 -11.116 1.00 95.88 299 PHE A C 1
ATOM 2351 O O . PHE A 1 299 ? 25.536 -8.679 -11.089 1.00 95.88 299 PHE A O 1
ATOM 2358 N N . PHE A 1 300 ? 26.902 -6.913 -10.977 1.00 95.56 300 PHE A N 1
ATOM 2359 C CA . PHE A 1 300 ? 25.804 -5.955 -10.874 1.00 95.56 300 PHE A CA 1
ATOM 2360 C C . PHE A 1 300 ? 25.046 -5.821 -12.193 1.00 95.56 300 PHE A C 1
ATOM 2362 O O . PHE A 1 300 ? 23.827 -5.728 -12.165 1.00 95.56 300 PHE A O 1
ATOM 2369 N N . ALA A 1 301 ? 25.713 -5.842 -13.347 1.00 90.62 301 ALA A N 1
ATOM 2370 C CA . ALA A 1 301 ? 25.023 -5.819 -14.634 1.00 90.62 301 ALA A CA 1
ATOM 2371 C C . ALA A 1 301 ? 24.160 -7.076 -14.856 1.00 90.62 301 ALA A C 1
ATOM 2373 O O . ALA A 1 301 ? 23.098 -6.973 -15.471 1.00 90.62 301 ALA A O 1
ATOM 2374 N N . GLU A 1 302 ? 24.585 -8.227 -14.330 1.00 90.25 302 GLU A N 1
ATOM 2375 C CA . GLU A 1 302 ? 23.843 -9.491 -14.366 1.00 90.25 302 GLU A CA 1
ATOM 2376 C C . GLU A 1 302 ? 22.596 -9.465 -13.467 1.00 90.25 302 GLU A C 1
ATOM 2378 O O . GLU A 1 302 ? 21.496 -9.776 -13.923 1.00 90.25 302 GLU A O 1
ATOM 2383 N N . HIS A 1 303 ? 22.744 -9.057 -12.202 1.00 92.56 303 HIS A N 1
ATOM 2384 C CA . HIS A 1 303 ? 21.680 -9.184 -11.197 1.00 92.56 303 HIS A CA 1
ATOM 2385 C C . HIS A 1 303 ? 20.901 -7.892 -10.910 1.00 92.56 303 HIS A C 1
ATOM 2387 O O . HIS A 1 303 ? 19.855 -7.925 -10.261 1.00 92.56 303 HIS A O 1
ATOM 2393 N N . LEU A 1 304 ? 21.390 -6.749 -11.386 1.00 88.25 304 LEU A N 1
ATOM 2394 C CA . LEU A 1 304 ? 20.782 -5.428 -11.239 1.00 88.25 304 LEU A CA 1
ATOM 2395 C C . LEU A 1 304 ? 20.869 -4.669 -12.577 1.00 88.25 304 LEU A C 1
ATOM 2397 O O . LEU A 1 304 ? 21.627 -3.706 -12.667 1.00 88.25 304 LEU A O 1
ATOM 2401 N N . PRO A 1 305 ? 20.118 -5.072 -13.625 1.00 80.69 305 PRO A N 1
ATOM 2402 C CA . PRO A 1 305 ? 20.363 -4.669 -15.010 1.00 80.69 305 PRO A CA 1
ATOM 2403 C C . PRO A 1 305 ? 20.685 -3.179 -15.187 1.00 80.69 305 PRO A C 1
ATOM 2405 O O . PRO A 1 305 ? 19.821 -2.303 -15.045 1.00 80.69 305 PRO A O 1
ATOM 2408 N N . LEU A 1 306 ? 21.953 -2.915 -15.509 1.00 81.94 306 LEU A N 1
ATOM 2409 C CA . LEU A 1 306 ? 22.507 -1.589 -15.755 1.00 81.94 306 LEU A CA 1
ATOM 2410 C C . LEU A 1 306 ? 22.430 -1.293 -17.259 1.00 81.94 306 LEU A C 1
ATOM 2412 O O . LEU A 1 306 ? 22.733 -2.153 -18.085 1.00 81.94 306 LEU A O 1
ATOM 2416 N N . ARG A 1 307 ? 21.981 -0.090 -17.627 1.00 71.19 307 ARG A N 1
ATOM 2417 C CA . ARG A 1 307 ? 21.858 0.352 -19.024 1.00 71.19 307 ARG A CA 1
ATOM 2418 C C . ARG A 1 307 ? 22.490 1.738 -19.153 1.00 71.19 307 ARG A C 1
ATOM 2420 O O . ARG A 1 307 ? 21.967 2.662 -18.521 1.00 71.19 307 ARG A O 1
ATOM 2427 N N . PRO A 1 308 ? 23.580 1.884 -19.932 1.00 64.12 308 PRO A N 1
ATOM 2428 C CA . PRO A 1 308 ? 24.115 3.194 -20.283 1.00 64.12 308 PRO A CA 1
ATOM 2429 C C . PRO A 1 308 ? 23.054 4.042 -20.993 1.00 64.12 308 PRO A C 1
ATOM 2431 O O . PRO A 1 308 ? 22.155 3.500 -21.638 1.00 64.12 308 PRO A O 1
ATOM 2434 N N . ASP A 1 309 ? 23.171 5.363 -20.895 1.00 58.66 309 ASP A N 1
ATOM 2435 C CA . ASP A 1 309 ? 22.306 6.285 -21.635 1.00 58.66 309 ASP A CA 1
ATOM 2436 C C . ASP A 1 309 ? 22.530 6.138 -23.158 1.00 58.66 309 ASP A C 1
ATOM 2438 O O . ASP A 1 309 ? 23.671 6.001 -23.615 1.00 58.66 309 ASP A O 1
ATOM 2442 N N . GLU A 1 310 ? 21.455 6.188 -23.955 1.00 53.06 310 GLU A N 1
ATOM 2443 C CA . GLU A 1 310 ? 21.507 6.132 -25.425 1.00 53.06 310 GLU A CA 1
ATOM 2444 C C . GLU A 1 310 ? 22.413 7.225 -26.027 1.00 53.06 310 GLU A C 1
ATOM 2446 O O . GLU A 1 310 ? 22.989 7.027 -27.098 1.00 53.06 310 GLU A O 1
ATOM 2451 N N . PHE A 1 311 ? 22.619 8.350 -25.329 1.00 44.62 311 PHE A N 1
ATOM 2452 C CA . PHE A 1 311 ? 23.555 9.405 -25.740 1.00 44.62 311 PHE A CA 1
ATOM 2453 C C . PHE A 1 311 ? 25.040 9.016 -25.623 1.00 44.62 311 PHE A C 1
ATOM 2455 O O . PHE A 1 311 ? 25.882 9.591 -26.316 1.00 44.62 311 PHE A O 1
ATOM 2462 N N . VAL A 1 312 ? 25.378 8.053 -24.761 1.00 44.72 312 VAL A N 1
ATOM 2463 C CA . VAL A 1 312 ? 26.766 7.655 -24.456 1.00 44.72 312 VAL A CA 1
ATOM 2464 C C . VAL A 1 312 ? 27.264 6.579 -25.418 1.00 44.72 312 VAL A C 1
ATOM 2466 O O . VAL A 1 312 ? 28.451 6.544 -25.750 1.00 44.72 312 VAL A O 1
ATOM 2469 N N . ALA A 1 313 ? 26.362 5.730 -25.918 1.00 50.50 313 ALA A N 1
ATOM 2470 C CA . ALA A 1 313 ? 26.682 4.671 -26.870 1.00 50.50 313 ALA A CA 1
ATOM 2471 C C . ALA A 1 313 ? 25.546 4.451 -27.896 1.00 50.50 313 ALA A C 1
ATOM 2473 O O . ALA A 1 313 ? 24.915 3.394 -27.896 1.00 50.50 313 ALA A O 1
ATOM 2474 N N . PRO A 1 314 ? 25.315 5.397 -28.829 1.00 44.62 314 PRO A N 1
ATOM 2475 C CA . PRO A 1 314 ? 24.169 5.379 -29.753 1.00 44.62 314 PRO A CA 1
ATOM 2476 C C . PRO A 1 314 ? 24.142 4.195 -30.741 1.00 44.62 314 PRO A C 1
ATOM 2478 O O . PRO A 1 314 ? 23.162 4.015 -31.454 1.00 44.62 314 PRO A O 1
ATOM 2481 N N . ASN A 1 315 ? 25.210 3.387 -30.791 1.00 42.09 315 ASN A N 1
ATOM 2482 C CA . ASN A 1 315 ? 25.348 2.208 -31.653 1.00 42.09 315 ASN A CA 1
ATOM 2483 C C . ASN A 1 315 ? 25.723 0.930 -30.878 1.00 42.09 315 ASN A C 1
ATOM 2485 O O . ASN A 1 315 ? 26.152 -0.047 -31.496 1.00 42.09 315 ASN A O 1
ATOM 2489 N N . ALA A 1 316 ? 25.633 0.921 -29.541 1.00 44.03 316 ALA A N 1
ATOM 2490 C CA . ALA A 1 316 ? 25.851 -0.314 -28.795 1.00 44.03 316 ALA A CA 1
ATOM 2491 C C . ALA A 1 316 ? 24.731 -1.310 -29.149 1.00 44.03 316 ALA A C 1
ATOM 2493 O O . ALA A 1 316 ? 23.555 -0.940 -29.098 1.00 44.03 316 ALA A O 1
ATOM 2494 N N . PRO A 1 317 ? 25.052 -2.556 -29.548 1.00 41.19 317 PRO A N 1
ATOM 2495 C CA . PRO A 1 317 ? 24.027 -3.557 -29.787 1.00 41.19 317 PRO A CA 1
ATOM 2496 C C . PRO A 1 317 ? 23.172 -3.714 -28.526 1.00 41.19 317 PRO A C 1
ATOM 2498 O O . PRO A 1 317 ? 23.677 -3.684 -27.408 1.00 41.19 317 PRO A O 1
ATOM 2501 N N . THR A 1 318 ? 21.876 -3.950 -28.709 1.00 45.03 318 THR A N 1
ATOM 2502 C CA . THR A 1 318 ? 20.882 -4.232 -27.654 1.00 45.03 318 THR A CA 1
ATOM 2503 C C . THR A 1 318 ? 21.209 -5.464 -26.787 1.00 45.03 318 THR A C 1
ATOM 2505 O O . THR A 1 318 ? 20.447 -5.806 -25.886 1.00 45.03 318 THR A O 1
ATOM 2508 N N . ALA A 1 319 ? 22.352 -6.113 -27.024 1.00 37.06 319 ALA A N 1
ATOM 2509 C CA . ALA A 1 319 ? 22.954 -7.133 -26.183 1.00 37.06 319 ALA A CA 1
ATOM 2510 C C . ALA A 1 319 ? 24.040 -6.524 -25.276 1.00 37.06 319 ALA A C 1
ATOM 2512 O O . ALA A 1 319 ? 25.079 -6.099 -25.775 1.00 37.06 319 ALA A O 1
ATOM 2513 N N . GLN A 1 320 ? 23.776 -6.518 -23.961 1.00 48.75 320 GLN A N 1
ATOM 2514 C CA . GLN A 1 320 ? 24.675 -6.878 -22.841 1.00 48.75 320 GLN A CA 1
ATOM 2515 C C . GLN A 1 320 ? 26.187 -6.567 -22.920 1.00 48.75 320 GLN A C 1
ATOM 2517 O O . GLN A 1 320 ? 26.982 -7.212 -22.243 1.00 48.75 320 GLN A O 1
ATOM 2522 N N . THR A 1 321 ? 26.633 -5.586 -23.700 1.00 56.28 321 THR A N 1
ATOM 2523 C CA . THR A 1 321 ? 28.048 -5.219 -23.701 1.00 56.28 321 THR A CA 1
ATOM 2524 C C . THR A 1 321 ? 28.243 -4.296 -22.509 1.00 56.28 321 THR A C 1
ATOM 2526 O O . THR A 1 321 ? 27.774 -3.157 -22.520 1.00 56.28 321 THR A O 1
ATOM 2529 N N . LEU A 1 322 ? 28.862 -4.824 -21.451 1.00 72.62 322 LEU A N 1
ATOM 2530 C CA . LEU A 1 322 ? 29.271 -4.043 -20.292 1.00 72.62 322 LEU A CA 1
ATOM 2531 C C . LEU A 1 322 ? 30.065 -2.830 -20.791 1.00 72.62 322 LEU A C 1
ATOM 2533 O O . LEU A 1 322 ? 30.992 -2.985 -21.590 1.00 72.62 322 LEU A O 1
ATOM 2537 N N . LEU A 1 323 ? 29.682 -1.625 -20.364 1.00 83.94 323 LEU A N 1
ATOM 2538 C CA . LEU A 1 323 ? 30.452 -0.428 -20.683 1.00 83.94 323 LEU A CA 1
ATOM 2539 C C . LEU A 1 323 ? 31.870 -0.634 -20.141 1.00 83.94 323 LEU A C 1
ATOM 2541 O O . LEU A 1 323 ? 32.039 -0.835 -18.945 1.00 83.94 323 LEU A O 1
ATOM 2545 N N . SER A 1 324 ? 32.888 -0.598 -21.001 1.00 86.12 324 SER A N 1
ATOM 2546 C CA . SER A 1 324 ? 34.274 -0.736 -20.549 1.00 86.12 324 SER A CA 1
ATOM 2547 C C . SER A 1 324 ? 34.668 0.450 -19.664 1.00 86.12 324 SER A C 1
ATOM 2549 O O . SER A 1 324 ? 34.309 1.592 -19.970 1.00 86.12 324 SER A O 1
ATOM 2551 N N . GLU A 1 325 ? 35.441 0.210 -18.602 1.00 91.62 325 GLU A N 1
ATOM 2552 C CA . GLU A 1 325 ? 35.966 1.277 -17.744 1.00 91.62 325 GLU A CA 1
ATOM 2553 C C . GLU A 1 325 ? 36.933 2.183 -18.531 1.00 91.62 325 GLU A C 1
ATOM 2555 O O . GLU A 1 325 ? 38.090 1.844 -18.765 1.00 91.62 325 GLU A O 1
ATOM 2560 N N . ASP A 1 326 ? 36.444 3.348 -18.963 1.00 91.56 326 ASP A N 1
ATOM 2561 C CA . ASP A 1 326 ? 37.230 4.351 -19.687 1.00 91.56 326 ASP A CA 1
ATOM 2562 C C . ASP A 1 326 ? 37.625 5.496 -18.750 1.00 91.56 326 ASP A C 1
ATOM 2564 O O . ASP A 1 326 ? 36.833 6.411 -18.492 1.00 91.56 326 ASP A O 1
ATOM 2568 N N . LEU A 1 327 ? 38.870 5.449 -18.267 1.00 94.06 327 LEU A N 1
ATOM 2569 C CA . LEU A 1 327 ? 39.441 6.460 -17.374 1.00 94.06 327 LEU A CA 1
ATOM 2570 C C . LEU A 1 327 ? 39.570 7.844 -18.030 1.00 94.06 327 LEU A C 1
ATOM 2572 O O . LEU A 1 327 ? 39.617 8.843 -17.322 1.00 94.06 327 LEU A O 1
ATOM 2576 N N . THR A 1 328 ? 39.578 7.949 -19.365 1.00 94.19 328 THR A N 1
ATOM 2577 C CA . THR A 1 328 ? 39.640 9.255 -20.055 1.00 94.19 328 THR A CA 1
ATOM 2578 C C . THR A 1 328 ? 38.327 10.039 -19.968 1.00 94.19 328 THR A C 1
ATOM 2580 O O . THR A 1 328 ? 38.272 11.223 -20.300 1.00 94.19 328 THR A O 1
ATOM 2583 N N . LYS A 1 329 ? 37.263 9.373 -19.516 1.00 93.19 329 LYS A N 1
ATOM 2584 C CA . LYS A 1 329 ? 35.900 9.891 -19.369 1.00 93.19 329 LYS A CA 1
ATOM 2585 C C . LYS A 1 329 ? 35.461 9.984 -17.903 1.00 93.19 329 LYS A C 1
ATOM 2587 O O . LYS A 1 329 ? 34.292 10.235 -17.638 1.00 93.19 329 LYS A O 1
ATOM 2592 N N . ILE A 1 330 ? 36.367 9.734 -16.959 1.00 97.00 330 ILE A N 1
ATOM 2593 C CA . ILE A 1 330 ? 36.108 9.838 -15.523 1.00 97.00 330 ILE A CA 1
ATOM 2594 C C . ILE A 1 330 ? 36.994 10.944 -14.961 1.00 97.00 330 ILE A C 1
ATOM 2596 O O . ILE A 1 330 ? 38.219 10.873 -15.039 1.00 97.00 330 ILE A O 1
ATOM 2600 N N . THR A 1 331 ? 36.368 11.957 -14.370 1.00 97.69 331 THR A N 1
ATOM 2601 C CA . THR A 1 331 ? 37.078 13.029 -13.671 1.00 97.69 331 THR A CA 1
ATOM 2602 C C . THR A 1 331 ? 37.333 12.619 -12.226 1.00 97.69 331 THR A C 1
ATOM 2604 O O . THR A 1 331 ? 36.400 12.243 -11.516 1.00 97.69 331 THR A O 1
ATOM 2607 N N . ILE A 1 332 ? 38.588 12.729 -11.788 1.00 98.06 332 ILE A N 1
ATOM 2608 C CA . ILE A 1 332 ? 38.979 12.576 -10.383 1.00 98.06 332 ILE A CA 1
ATOM 2609 C C . ILE A 1 332 ? 38.957 13.958 -9.731 1.00 98.06 332 ILE A C 1
ATOM 2611 O O . ILE A 1 332 ? 39.758 14.828 -10.074 1.00 98.06 332 ILE A O 1
ATOM 2615 N N . GLU A 1 333 ? 38.013 14.163 -8.821 1.00 97.69 333 GLU A N 1
ATOM 2616 C CA . GLU A 1 333 ? 37.842 15.396 -8.057 1.00 97.69 333 GLU A CA 1
ATOM 2617 C C . GLU A 1 333 ? 38.818 15.450 -6.875 1.00 97.69 333 GLU A C 1
ATOM 2619 O O . GLU A 1 333 ? 39.214 14.420 -6.316 1.00 97.69 333 GLU A O 1
ATOM 2624 N N . THR A 1 334 ? 39.214 16.662 -6.484 1.00 96.94 334 THR A N 1
ATOM 2625 C CA . THR A 1 334 ? 40.047 16.864 -5.293 1.00 96.94 334 THR A CA 1
ATOM 2626 C C . THR A 1 334 ? 39.220 16.670 -4.015 1.00 96.94 334 THR A C 1
ATOM 2628 O O . THR A 1 334 ? 37.997 16.847 -4.046 1.00 96.94 334 THR A O 1
ATOM 2631 N N . PRO A 1 335 ? 39.847 16.340 -2.868 1.00 95.25 335 PRO A N 1
ATOM 2632 C CA . PRO A 1 335 ? 39.140 16.248 -1.589 1.00 95.25 335 PRO A CA 1
ATOM 2633 C C . PRO A 1 335 ? 38.284 17.484 -1.280 1.00 95.25 335 PRO A C 1
ATOM 2635 O O . PRO A 1 335 ? 37.132 17.336 -0.889 1.00 95.25 335 PRO A O 1
ATOM 2638 N N . GLU A 1 336 ? 38.788 18.688 -1.561 1.00 94.44 336 GLU A N 1
ATOM 2639 C CA . GLU A 1 336 ? 38.083 19.952 -1.309 1.00 94.44 336 GLU A CA 1
ATOM 2640 C C . GLU A 1 336 ? 36.779 20.074 -2.116 1.00 94.44 336 GLU A C 1
ATOM 2642 O O . GLU A 1 336 ? 35.807 20.659 -1.642 1.00 94.44 336 GLU A O 1
ATOM 2647 N N . GLN A 1 337 ? 36.731 19.510 -3.329 1.00 96.38 337 GLN A N 1
ATOM 2648 C CA . GLN A 1 337 ? 35.511 19.481 -4.145 1.00 96.38 337 GLN A CA 1
ATOM 2649 C C . GLN A 1 337 ? 34.483 18.479 -3.600 1.00 96.38 337 GLN A C 1
ATOM 2651 O O . GLN A 1 337 ? 33.275 18.693 -3.728 1.00 96.38 337 GLN A O 1
ATOM 2656 N N . MET A 1 338 ? 34.954 17.385 -2.998 1.00 96.94 338 MET A N 1
ATOM 2657 C CA . MET A 1 338 ? 34.114 16.297 -2.494 1.00 96.94 338 MET A CA 1
ATOM 2658 C C . MET A 1 338 ? 33.635 16.503 -1.050 1.00 96.94 338 MET A C 1
ATOM 2660 O O . MET A 1 338 ? 32.693 15.817 -0.631 1.00 96.94 338 MET A O 1
ATOM 2664 N N . GLU A 1 339 ? 34.275 17.396 -0.293 1.00 96.44 339 GLU A N 1
ATOM 2665 C CA . GLU A 1 339 ? 33.856 17.805 1.048 1.00 96.44 339 GLU A CA 1
ATOM 2666 C C . GLU A 1 339 ? 32.497 18.514 0.998 1.00 96.44 339 GLU A C 1
ATOM 2668 O O . GLU A 1 339 ? 32.291 19.503 0.292 1.00 96.44 339 GLU A O 1
ATOM 2673 N N . VAL A 1 340 ? 31.552 1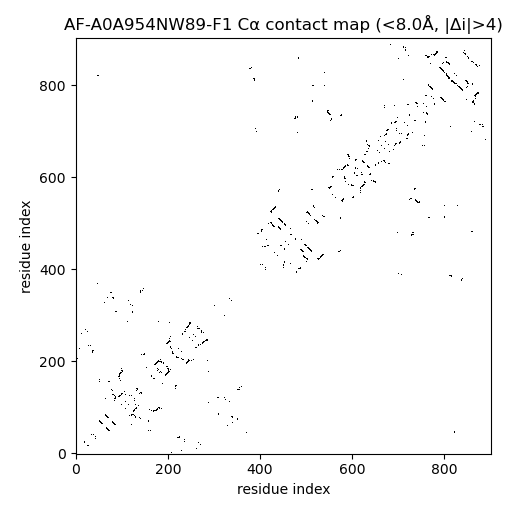7.980 1.765 1.00 96.81 340 VAL A N 1
ATOM 2674 C CA . VAL A 1 340 ? 30.217 18.543 1.960 1.00 96.81 340 VAL A CA 1
ATOM 2675 C C . VAL A 1 340 ? 30.309 19.726 2.914 1.00 96.81 340 VAL A C 1
ATOM 2677 O O . VAL A 1 340 ? 29.816 20.807 2.607 1.00 96.81 340 VAL A O 1
ATOM 2680 N N . PHE A 1 341 ? 31.009 19.539 4.037 1.00 94.94 341 PHE A N 1
ATOM 2681 C CA . PHE A 1 341 ? 31.223 20.592 5.021 1.00 94.94 341 PHE A CA 1
ATOM 2682 C C . PHE A 1 341 ? 32.622 21.191 4.894 1.00 94.94 341 PHE A C 1
ATOM 2684 O O . PHE A 1 341 ? 33.615 20.521 5.167 1.00 94.94 341 PHE A O 1
ATOM 2691 N N . ASN A 1 342 ? 32.691 22.461 4.498 1.00 90.94 342 ASN A N 1
ATOM 2692 C CA . ASN A 1 342 ? 33.931 23.209 4.286 1.00 90.94 342 ASN A CA 1
ATOM 2693 C C . ASN A 1 342 ? 33.751 24.695 4.662 1.00 90.94 342 ASN A C 1
ATOM 2695 O O . ASN A 1 342 ? 32.736 25.082 5.235 1.00 90.94 342 ASN A O 1
ATOM 2699 N N . THR A 1 343 ? 34.734 25.548 4.360 1.00 89.12 343 THR A N 1
ATOM 2700 C CA . THR A 1 343 ? 34.671 26.986 4.695 1.00 89.12 343 THR A CA 1
ATOM 2701 C C . THR A 1 343 ? 33.483 27.711 4.047 1.00 89.12 343 THR A C 1
ATOM 2703 O O . THR A 1 343 ? 32.954 28.650 4.637 1.00 89.12 343 THR A O 1
ATOM 2706 N N . GLU A 1 344 ? 33.060 27.298 2.849 1.00 90.44 344 GLU A N 1
ATOM 2707 C CA . GLU A 1 344 ? 31.934 27.905 2.123 1.00 90.44 344 GLU A CA 1
ATOM 2708 C C . GLU A 1 344 ? 30.582 27.319 2.552 1.00 90.44 344 GLU A C 1
ATOM 2710 O O . GLU A 1 344 ? 29.576 28.024 2.553 1.00 90.44 344 GLU A O 1
ATOM 2715 N N . ASN A 1 345 ? 30.570 26.047 2.953 1.00 92.44 345 ASN A N 1
ATOM 2716 C CA . ASN A 1 345 ? 29.397 25.317 3.426 1.00 92.44 345 ASN A CA 1
ATOM 2717 C C . ASN A 1 345 ? 29.693 24.761 4.828 1.00 92.44 345 ASN A C 1
ATOM 2719 O O . ASN A 1 345 ? 29.971 23.570 4.966 1.00 92.44 345 ASN A O 1
ATOM 2723 N N . PRO A 1 346 ? 29.726 25.600 5.879 1.00 93.81 346 PRO A N 1
ATOM 2724 C CA . PRO A 1 346 ? 30.089 25.138 7.212 1.00 93.81 346 PRO A CA 1
ATOM 2725 C C . PRO A 1 346 ? 29.031 24.186 7.774 1.00 93.81 346 PRO A C 1
ATOM 2727 O O . PRO A 1 346 ? 27.837 24.325 7.498 1.00 93.81 346 PRO A O 1
ATOM 2730 N N . LEU A 1 347 ? 29.467 23.251 8.624 1.00 93.19 347 LEU A N 1
ATOM 2731 C CA . LEU A 1 347 ? 28.555 22.428 9.415 1.00 93.19 347 LEU A CA 1
ATOM 2732 C C . LEU A 1 347 ? 27.603 23.331 10.216 1.00 93.19 347 LEU A C 1
ATOM 2734 O O . LEU A 1 347 ? 28.014 24.346 10.787 1.00 93.19 347 LEU A O 1
ATOM 2738 N N . LEU A 1 348 ? 26.322 22.967 10.244 1.00 91.31 348 LEU A N 1
ATOM 2739 C CA . LEU A 1 348 ? 25.277 23.794 10.836 1.00 91.31 348 LEU A CA 1
ATOM 2740 C C . LEU A 1 348 ? 25.502 24.003 12.339 1.00 91.31 348 LEU A C 1
ATOM 2742 O O . LEU A 1 348 ? 25.906 23.096 13.059 1.00 91.31 348 LEU A O 1
ATOM 2746 N N . ALA A 1 349 ? 25.188 25.205 12.833 1.00 90.62 349 ALA A N 1
ATOM 2747 C CA . ALA A 1 349 ? 25.496 25.611 14.209 1.00 90.62 349 ALA A CA 1
ATOM 2748 C C . ALA A 1 349 ? 24.819 24.753 15.298 1.00 90.62 349 ALA A C 1
ATOM 2750 O O . ALA A 1 349 ? 25.271 24.748 16.439 1.00 90.62 349 ALA A O 1
ATOM 2751 N N . HIS A 1 350 ? 23.736 24.049 14.958 1.00 91.88 350 HIS A N 1
ATOM 2752 C CA . HIS A 1 350 ? 23.017 23.145 15.859 1.00 91.88 350 HIS A CA 1
ATOM 2753 C C . HIS A 1 350 ? 23.469 21.678 15.736 1.00 91.88 350 HIS A C 1
ATOM 2755 O O . HIS A 1 350 ? 22.861 20.806 16.357 1.00 91.88 350 HIS A O 1
ATOM 2761 N N . ALA A 1 351 ? 24.497 21.384 14.933 1.00 94.56 351 ALA A N 1
ATOM 2762 C CA . ALA A 1 351 ? 25.025 20.036 14.801 1.00 94.56 351 ALA A CA 1
ATOM 2763 C C . ALA A 1 351 ? 25.578 19.529 16.142 1.00 94.56 351 ALA A C 1
ATOM 2765 O O . ALA A 1 351 ? 26.267 20.244 16.874 1.00 94.56 351 ALA A O 1
ATOM 2766 N N . VAL A 1 352 ? 25.276 18.273 16.465 1.00 96.12 352 VAL A N 1
ATOM 2767 C CA . VAL A 1 352 ? 25.757 17.608 17.675 1.00 96.12 352 VAL A CA 1
ATOM 2768 C C . VAL A 1 352 ? 27.219 17.218 17.470 1.00 96.12 352 VAL A C 1
ATOM 2770 O O . VAL A 1 352 ? 27.552 16.564 16.483 1.00 96.12 352 VAL A O 1
ATOM 2773 N N . MET A 1 353 ? 28.086 17.616 18.404 1.00 97.19 353 MET A N 1
ATOM 2774 C CA . MET A 1 353 ? 29.534 17.401 18.336 1.00 97.19 353 MET A CA 1
ATOM 2775 C C . MET A 1 353 ? 30.048 16.700 19.598 1.00 97.19 353 MET A C 1
ATOM 2777 O O . MET A 1 353 ? 29.702 17.091 20.713 1.00 97.19 353 MET A O 1
ATOM 2781 N N . GLY A 1 354 ? 30.932 15.719 19.416 1.00 97.19 354 GLY A N 1
ATOM 2782 C CA . GLY A 1 354 ? 31.564 14.928 20.472 1.00 97.19 354 GLY A CA 1
ATOM 2783 C C . GLY A 1 354 ? 30.828 13.619 20.769 1.00 97.19 354 GLY A C 1
ATOM 2784 O O . GLY A 1 354 ? 29.599 13.585 20.806 1.00 97.19 354 GLY A O 1
ATOM 2785 N N . SER A 1 355 ? 31.589 12.548 21.018 1.00 95.81 355 SER A N 1
ATOM 2786 C CA . SER A 1 355 ? 31.074 11.179 21.192 1.00 95.81 355 SER A CA 1
ATOM 2787 C C . SER A 1 355 ? 29.980 11.066 22.252 1.00 95.81 355 SER A C 1
ATOM 2789 O O . SER A 1 355 ? 28.927 10.501 21.977 1.00 95.81 355 SER A O 1
ATOM 2791 N N . ASP A 1 356 ? 30.157 11.683 23.424 1.00 95.50 356 ASP A N 1
ATOM 2792 C CA . ASP A 1 356 ? 29.148 11.642 24.493 1.00 95.50 356 ASP A CA 1
ATOM 2793 C C . ASP A 1 356 ? 27.836 12.329 24.082 1.00 95.50 356 ASP A C 1
ATOM 2795 O O . ASP A 1 356 ? 26.746 11.818 24.340 1.00 95.50 356 ASP A O 1
ATOM 2799 N N . ALA A 1 357 ? 27.922 13.481 23.411 1.00 96.44 357 ALA A N 1
ATOM 2800 C CA . ALA A 1 357 ? 26.744 14.224 22.976 1.00 96.44 357 ALA A CA 1
ATOM 2801 C C . ALA A 1 357 ? 26.012 13.499 21.839 1.00 96.44 357 ALA A C 1
ATOM 2803 O O . ALA A 1 357 ? 24.783 13.428 21.851 1.00 96.44 357 ALA A O 1
ATOM 2804 N N . VAL A 1 358 ? 26.763 12.929 20.890 1.00 97.50 358 VAL A N 1
ATOM 2805 C CA . VAL A 1 358 ? 26.229 12.100 19.801 1.00 97.50 358 VAL A CA 1
ATOM 2806 C C . VAL A 1 358 ? 25.558 10.852 20.366 1.00 97.50 358 VAL A C 1
ATOM 2808 O O . VAL A 1 358 ? 24.437 10.550 19.972 1.00 97.50 358 VAL A O 1
ATOM 2811 N N . ALA A 1 359 ? 26.182 10.174 21.331 1.00 94.06 359 ALA A N 1
ATOM 2812 C CA . ALA A 1 359 ? 25.609 9.024 22.020 1.00 94.06 359 ALA A CA 1
ATOM 2813 C C . ALA A 1 359 ? 24.266 9.371 22.685 1.00 94.06 359 ALA A C 1
ATOM 2815 O O . ALA A 1 359 ? 23.256 8.729 22.403 1.00 94.06 359 ALA A O 1
ATOM 2816 N N . VAL A 1 360 ? 24.223 10.433 23.497 1.00 95.12 360 VAL A N 1
ATOM 2817 C CA . VAL A 1 360 ? 22.984 10.887 24.152 1.00 95.12 360 VAL A CA 1
ATOM 2818 C C . VAL A 1 360 ? 21.914 11.280 23.131 1.00 95.12 360 VAL A C 1
ATOM 2820 O O . VAL A 1 360 ? 20.744 10.950 23.311 1.00 95.12 360 VAL A O 1
ATOM 2823 N N . ALA A 1 361 ? 22.286 11.984 22.058 1.00 96.00 361 ALA A N 1
ATOM 2824 C CA . ALA A 1 361 ? 21.348 12.374 21.009 1.00 96.00 361 ALA A CA 1
ATOM 2825 C C . ALA A 1 361 ? 20.798 11.160 20.248 1.00 96.00 361 ALA A C 1
ATOM 2827 O O . ALA A 1 361 ? 19.602 11.124 19.961 1.00 96.00 361 ALA A O 1
ATOM 2828 N N . PHE A 1 362 ? 21.649 10.173 19.965 1.00 95.88 362 PHE A N 1
ATOM 2829 C CA . PHE A 1 362 ? 21.283 8.945 19.274 1.00 95.88 362 PHE A CA 1
ATOM 2830 C C . PHE A 1 362 ? 20.357 8.072 20.123 1.00 95.88 362 PHE A C 1
ATOM 2832 O O . PHE A 1 362 ? 19.302 7.686 19.631 1.00 95.88 362 PHE A O 1
ATOM 2839 N N . ASP A 1 363 ? 20.672 7.848 21.405 1.00 93.06 363 ASP A N 1
ATOM 2840 C CA . ASP A 1 363 ? 19.773 7.119 22.313 1.00 93.06 363 ASP A CA 1
ATOM 2841 C C . ASP A 1 363 ? 18.448 7.841 22.450 1.00 93.06 363 ASP A C 1
ATOM 2843 O O . ASP A 1 363 ? 17.412 7.238 22.232 1.00 93.06 363 ASP A O 1
ATOM 2847 N N . ARG A 1 364 ? 18.464 9.152 22.716 1.00 92.50 364 ARG A N 1
ATOM 2848 C CA . ARG A 1 364 ? 17.231 9.937 22.821 1.00 92.50 364 ARG A CA 1
ATOM 2849 C C . ARG A 1 364 ? 16.400 9.853 21.545 1.00 92.50 364 ARG A C 1
ATOM 2851 O O . ARG A 1 364 ? 15.180 9.861 21.630 1.00 92.50 364 ARG A O 1
ATOM 2858 N N . HIS A 1 365 ? 17.031 9.817 20.376 1.00 91.19 365 HIS A N 1
ATOM 2859 C CA . HIS A 1 365 ? 16.325 9.669 19.110 1.00 91.19 365 HIS A CA 1
ATOM 2860 C C . HIS A 1 365 ? 15.725 8.268 18.954 1.00 91.19 365 HIS A C 1
ATOM 2862 O O . HIS A 1 365 ? 14.541 8.155 18.652 1.00 91.19 365 HIS A O 1
ATOM 2868 N N . LEU A 1 366 ? 16.504 7.210 19.198 1.00 89.38 366 LEU A N 1
ATOM 2869 C CA . LEU A 1 366 ? 16.011 5.834 19.139 1.00 89.38 366 LEU A CA 1
ATOM 2870 C C . LEU A 1 366 ? 14.917 5.588 20.175 1.00 89.38 366 LEU A C 1
ATOM 2872 O O . LEU A 1 366 ? 13.900 4.994 19.841 1.00 89.38 366 LEU A O 1
ATOM 2876 N N . ASP A 1 367 ? 15.100 6.075 21.396 1.00 85.12 367 ASP A N 1
ATOM 2877 C CA . ASP A 1 367 ? 14.120 6.024 22.471 1.00 85.12 367 ASP A CA 1
ATOM 2878 C C . ASP A 1 367 ? 12.900 6.855 22.116 1.00 85.12 367 ASP A C 1
ATOM 2880 O O . ASP A 1 367 ? 11.810 6.372 22.325 1.00 85.12 367 ASP A O 1
ATOM 2884 N N . ALA A 1 368 ? 13.025 8.033 21.499 1.00 79.50 368 ALA A N 1
ATOM 2885 C CA . ALA A 1 368 ? 11.864 8.790 21.032 1.00 79.50 368 ALA A CA 1
ATOM 2886 C C . ALA A 1 368 ? 11.083 8.036 19.949 1.00 79.50 368 ALA A C 1
ATOM 2888 O O . ALA A 1 368 ? 9.862 8.019 20.007 1.00 79.50 368 ALA A O 1
ATOM 2889 N N . LEU A 1 369 ? 11.756 7.375 19.003 1.00 74.75 369 LEU A N 1
ATOM 2890 C CA . LEU A 1 369 ? 11.092 6.575 17.969 1.00 74.75 369 LEU A CA 1
ATOM 2891 C C . LEU A 1 369 ? 10.496 5.271 18.529 1.00 74.75 369 LEU A C 1
ATOM 2893 O O . LEU A 1 369 ? 9.443 4.807 18.088 1.00 74.75 369 LEU A O 1
ATOM 2897 N N . ARG A 1 370 ? 11.164 4.657 19.510 1.00 74.62 370 ARG A N 1
ATOM 2898 C CA . ARG A 1 370 ? 10.670 3.478 20.232 1.00 74.62 370 ARG A CA 1
ATOM 2899 C C . ARG A 1 370 ? 9.550 3.835 21.179 1.00 74.62 370 ARG A C 1
ATOM 2901 O O . ARG A 1 370 ? 8.622 3.059 21.278 1.00 74.62 370 ARG A O 1
ATOM 2908 N N . ASP A 1 371 ? 9.609 4.993 21.813 1.00 62.06 371 ASP A N 1
ATOM 2909 C CA . ASP A 1 371 ? 8.544 5.612 22.582 1.00 62.06 371 ASP A CA 1
ATOM 2910 C C . ASP A 1 371 ? 7.452 6.102 21.650 1.00 62.06 371 ASP A C 1
ATOM 2912 O O . ASP A 1 371 ? 6.317 6.120 22.045 1.00 62.06 371 ASP A O 1
ATOM 2916 N N . GLU A 1 372 ? 7.666 6.459 20.397 1.00 50.72 372 GLU A N 1
ATOM 2917 C CA . GLU A 1 372 ? 6.529 6.631 19.487 1.00 50.72 372 GLU A CA 1
ATOM 2918 C C . GLU A 1 372 ? 5.871 5.276 19.206 1.00 50.72 372 GLU A C 1
ATOM 2920 O O . GLU A 1 372 ? 4.644 5.190 19.152 1.00 50.72 372 GLU A O 1
ATOM 2925 N N . ARG A 1 373 ? 6.665 4.198 19.183 1.00 45.75 373 ARG A N 1
ATOM 2926 C CA . ARG A 1 373 ? 6.202 2.803 19.153 1.00 45.75 373 ARG A CA 1
ATOM 2927 C C . ARG A 1 373 ? 5.693 2.261 20.511 1.00 45.75 373 ARG A C 1
ATOM 2929 O O . ARG A 1 373 ? 4.963 1.280 20.461 1.00 45.75 373 ARG A O 1
ATOM 2936 N N . HIS A 1 374 ? 6.013 2.874 21.667 1.00 38.25 374 HIS A N 1
ATOM 2937 C CA . HIS A 1 374 ? 5.708 2.431 23.054 1.00 38.25 374 HIS A CA 1
ATOM 2938 C C . HIS A 1 374 ? 4.915 3.445 23.903 1.00 38.25 374 HIS A C 1
ATOM 2940 O O . HIS A 1 374 ? 4.355 3.079 24.921 1.00 38.25 374 HIS A O 1
ATOM 2946 N N . LYS A 1 375 ? 4.757 4.698 23.484 1.00 41.59 375 LYS A N 1
ATOM 2947 C CA . LYS A 1 375 ? 3.711 5.654 23.913 1.00 41.59 375 LYS A CA 1
ATOM 2948 C C . LYS A 1 375 ? 2.366 5.252 23.306 1.00 41.59 375 LYS A C 1
ATOM 2950 O O . LYS A 1 375 ? 1.350 5.865 23.605 1.00 41.59 375 LYS A O 1
ATOM 2955 N N . SER A 1 376 ? 2.354 4.194 22.489 1.00 42.78 376 SER A N 1
ATOM 2956 C CA . SER A 1 376 ? 1.217 3.283 22.309 1.00 42.78 376 SER A CA 1
ATOM 2957 C C . SER A 1 376 ? 0.951 2.412 23.543 1.00 42.78 376 SER A C 1
ATOM 2959 O O . SER A 1 376 ? 0.049 1.591 23.515 1.00 42.78 376 SER A O 1
ATOM 2961 N N . ALA A 1 377 ? 1.712 2.551 24.624 1.00 45.25 377 ALA A N 1
ATOM 2962 C CA . ALA A 1 377 ? 1.526 1.857 25.887 1.00 45.25 377 ALA A CA 1
ATOM 2963 C C . ALA A 1 377 ? 1.634 2.864 27.038 1.00 45.25 377 ALA A C 1
ATOM 2965 O O . ALA A 1 377 ? 2.535 2.825 27.863 1.00 45.25 377 ALA A O 1
ATOM 2966 N N . ASN A 1 378 ? 0.674 3.779 27.087 1.00 42.62 378 ASN A N 1
ATOM 2967 C CA . ASN A 1 378 ? 0.092 4.210 28.347 1.00 42.62 378 ASN A CA 1
ATOM 2968 C C . ASN A 1 378 ? -1.405 4.056 28.151 1.00 42.62 378 ASN A C 1
ATOM 2970 O O . ASN A 1 378 ? -1.928 4.499 27.133 1.00 42.62 378 ASN A O 1
ATOM 2974 N N . THR A 1 379 ? -2.066 3.372 29.074 1.00 48.22 379 THR A N 1
ATOM 2975 C CA . THR A 1 379 ? -3.521 3.300 29.129 1.00 48.22 379 THR A CA 1
ATOM 2976 C C . THR A 1 379 ? -4.094 4.708 28.952 1.00 48.22 379 THR A C 1
ATOM 2978 O O . THR A 1 379 ? -3.861 5.572 29.796 1.00 48.22 379 THR A O 1
ATOM 2981 N N . ILE A 1 380 ? -4.774 4.964 27.835 1.00 53.94 380 ILE A N 1
ATOM 2982 C CA . ILE A 1 380 ? -5.452 6.237 27.582 1.00 53.94 380 ILE A CA 1
ATOM 2983 C C . ILE A 1 380 ? -6.909 6.059 27.996 1.00 53.94 380 ILE A C 1
ATOM 2985 O O . ILE A 1 380 ? -7.590 5.138 27.542 1.00 53.94 380 ILE A O 1
ATOM 2989 N N . SER A 1 381 ? -7.385 6.946 28.868 1.00 57.47 381 SER A N 1
ATOM 2990 C CA . SER A 1 381 ? -8.814 7.068 29.134 1.00 57.47 381 SER A CA 1
ATOM 2991 C C . SER A 1 381 ? -9.491 7.666 27.902 1.00 57.47 381 SER A C 1
ATOM 2993 O O . SER A 1 381 ? -9.002 8.644 27.339 1.00 57.47 381 SER A O 1
ATOM 2995 N N . ILE A 1 382 ? -10.663 7.150 27.516 1.00 61.34 382 ILE A N 1
ATOM 2996 C CA . ILE A 1 382 ? -11.492 7.706 26.425 1.00 61.34 382 ILE A CA 1
ATOM 2997 C C . ILE A 1 382 ? -11.741 9.219 26.610 1.00 61.34 382 ILE A C 1
ATOM 2999 O O . ILE A 1 382 ? -11.994 9.940 25.643 1.00 61.34 382 ILE A O 1
ATOM 3003 N N . LYS A 1 383 ? -11.682 9.728 27.849 1.00 60.31 383 LYS A N 1
ATOM 3004 C CA . LYS A 1 383 ? -11.864 11.152 28.170 1.00 60.31 383 LYS A CA 1
ATOM 3005 C C . LYS A 1 383 ? -10.774 12.061 27.600 1.00 60.31 383 LYS A C 1
ATOM 3007 O O . LYS A 1 383 ? -11.077 13.217 27.329 1.00 60.31 383 LYS A O 1
ATOM 3012 N N . ASP A 1 384 ? -9.567 11.541 27.394 1.00 56.53 384 ASP A N 1
ATOM 3013 C CA . ASP A 1 384 ? -8.420 12.302 26.884 1.00 56.53 384 ASP A CA 1
ATOM 3014 C C . ASP A 1 384 ? -8.239 12.147 25.360 1.00 56.53 384 ASP A C 1
ATOM 3016 O O . ASP A 1 384 ? -7.339 12.748 24.773 1.00 56.53 384 ASP A O 1
ATOM 3020 N N . ALA A 1 385 ? -9.079 11.330 24.714 1.00 64.88 385 ALA A N 1
ATOM 3021 C CA . ALA A 1 385 ? -9.003 11.027 23.290 1.00 64.88 385 ALA A CA 1
ATOM 3022 C C . ALA A 1 385 ? -9.617 12.138 22.421 1.00 64.88 385 ALA A C 1
ATOM 3024 O O . ALA A 1 385 ? -10.628 12.745 22.781 1.00 64.88 385 ALA A O 1
ATOM 3025 N N . LEU A 1 386 ? -9.017 12.368 21.250 1.00 66.75 386 LEU A N 1
ATOM 3026 C CA . LEU A 1 386 ? -9.513 13.325 20.260 1.00 66.75 386 LEU A CA 1
ATOM 3027 C C . LEU A 1 386 ? -10.734 12.751 19.534 1.00 66.75 386 LEU A C 1
ATOM 3029 O O . LEU A 1 386 ? -10.811 11.543 19.298 1.00 66.75 386 LEU A O 1
ATOM 3033 N N . GLU A 1 387 ? -11.686 13.604 19.161 1.00 69.44 387 GLU A N 1
ATOM 3034 C CA . GLU A 1 387 ? -12.760 13.194 18.253 1.00 69.44 387 GLU A CA 1
ATOM 3035 C C . GLU A 1 387 ? -12.154 12.742 16.921 1.00 69.44 387 GLU A C 1
ATOM 3037 O O . GLU A 1 387 ? -11.191 13.334 16.431 1.00 69.44 387 GLU A O 1
ATOM 3042 N N . ALA A 1 388 ? -12.688 11.663 16.347 1.00 61.75 388 ALA A N 1
ATOM 3043 C CA . ALA A 1 388 ? -12.285 11.239 15.018 1.00 61.75 388 ALA A CA 1
ATOM 3044 C C . ALA A 1 388 ? -12.758 12.285 14.002 1.00 61.75 388 ALA A C 1
ATOM 3046 O O . ALA A 1 388 ? -13.918 12.287 13.598 1.00 61.75 388 ALA A O 1
ATOM 3047 N N . GLU A 1 389 ? -11.867 13.189 13.596 1.00 61.91 389 GLU A N 1
ATOM 3048 C CA . GLU A 1 389 ? -12.173 14.146 12.540 1.00 61.91 389 GLU A CA 1
ATOM 3049 C C . GLU A 1 389 ? -12.236 13.429 11.184 1.00 61.91 389 GLU A C 1
ATOM 3051 O O . GLU A 1 389 ? -11.331 12.687 10.787 1.00 61.91 389 GLU A O 1
ATOM 3056 N N . TYR A 1 390 ? -13.318 13.672 10.446 1.00 62.03 390 TYR A N 1
ATOM 3057 C CA . TYR A 1 390 ? -13.438 13.282 9.048 1.00 62.03 390 TYR A CA 1
ATOM 3058 C C . TYR A 1 390 ? -13.760 14.514 8.213 1.00 62.03 390 TYR A C 1
ATOM 3060 O O . TYR A 1 390 ? -14.857 15.064 8.298 1.00 62.03 390 TYR A O 1
ATOM 3068 N N . VAL A 1 391 ? -12.800 14.942 7.393 1.00 57.97 391 VAL A N 1
ATOM 3069 C CA . VAL A 1 391 ? -13.009 16.004 6.408 1.00 57.97 391 VAL A CA 1
ATOM 3070 C C . VAL A 1 391 ? -13.215 15.341 5.047 1.00 57.97 391 VAL A C 1
ATOM 3072 O O . VAL A 1 391 ? -12.259 14.781 4.505 1.00 57.97 391 VAL A O 1
ATOM 3075 N N . PRO A 1 392 ? -14.430 15.385 4.471 1.00 55.25 392 PRO A N 1
ATOM 3076 C CA . PRO A 1 392 ? -14.656 14.886 3.125 1.00 55.25 392 PRO A CA 1
ATOM 3077 C C . PRO A 1 392 ? -13.823 15.722 2.154 1.00 55.25 392 PRO A C 1
ATOM 3079 O O . PRO A 1 392 ? -14.062 16.920 2.002 1.00 55.25 392 PRO A O 1
ATOM 3082 N N . GLN A 1 393 ? -12.844 15.108 1.497 1.00 62.16 393 GLN A N 1
ATOM 3083 C CA . GLN A 1 393 ? -12.124 15.756 0.408 1.00 62.16 393 GLN A CA 1
ATOM 3084 C C . GLN A 1 393 ? -12.618 15.191 -0.917 1.00 62.16 393 GLN A C 1
ATOM 3086 O O . GLN A 1 393 ? -12.610 13.983 -1.148 1.00 62.16 393 GLN A O 1
ATOM 3091 N N . THR A 1 394 ? -13.091 16.080 -1.780 1.00 64.50 394 THR A N 1
ATOM 3092 C CA . THR A 1 394 ? -13.482 15.749 -3.148 1.00 64.50 394 THR A CA 1
ATOM 3093 C C . THR A 1 394 ? -12.276 15.872 -4.063 1.00 64.50 394 THR A C 1
ATOM 3095 O O . THR A 1 394 ? -11.561 16.869 -3.983 1.00 64.50 394 THR A O 1
ATOM 3098 N N . LEU A 1 395 ? -12.097 14.905 -4.961 1.00 72.00 395 LEU A N 1
ATOM 3099 C CA . LEU A 1 395 ? -11.073 14.976 -6.002 1.00 72.00 395 LEU A CA 1
ATOM 3100 C C . LEU A 1 395 ? -11.228 16.233 -6.861 1.00 72.00 395 LEU A C 1
ATOM 3102 O O . LEU A 1 395 ? -12.345 16.590 -7.246 1.00 72.00 395 LEU A O 1
ATOM 3106 N N . GLY A 1 396 ? -10.102 16.876 -7.165 1.00 76.06 396 GLY A N 1
ATOM 3107 C CA . GLY A 1 396 ? -10.021 17.993 -8.101 1.00 76.06 396 GLY A CA 1
ATOM 3108 C C . GLY A 1 396 ? -9.376 17.604 -9.433 1.00 76.06 396 GLY A C 1
ATOM 3109 O O . GLY A 1 396 ? -8.874 16.497 -9.613 1.00 76.06 396 GLY A O 1
ATOM 3110 N N . ASP A 1 397 ? -9.326 18.558 -10.365 1.00 81.88 397 ASP A N 1
ATOM 3111 C CA . ASP A 1 397 ? -8.731 18.358 -11.698 1.00 81.88 397 ASP A CA 1
ATOM 3112 C C . ASP A 1 397 ? -7.250 17.937 -11.646 1.00 81.88 397 ASP A C 1
ATOM 3114 O O . ASP A 1 397 ? -6.769 17.233 -12.533 1.00 81.88 397 ASP A O 1
ATOM 3118 N N . ALA A 1 398 ? -6.519 18.349 -10.604 1.00 81.69 398 ALA A N 1
ATOM 3119 C CA . ALA A 1 398 ? -5.127 17.951 -10.399 1.00 81.69 398 ALA A CA 1
ATOM 3120 C C . ALA A 1 398 ? -4.998 16.461 -10.044 1.00 81.69 398 ALA A C 1
ATOM 3122 O O . ALA A 1 398 ? -4.142 15.781 -10.605 1.00 81.69 398 ALA A O 1
ATOM 3123 N N . ASP A 1 399 ? -5.876 15.940 -9.179 1.00 80.38 399 ASP A N 1
ATOM 3124 C CA . ASP A 1 399 ? -5.916 14.514 -8.838 1.00 80.38 399 ASP A CA 1
ATOM 3125 C C . ASP A 1 399 ? -6.312 13.663 -10.054 1.00 80.38 399 ASP A C 1
ATOM 3127 O O . ASP A 1 399 ? -5.760 12.586 -10.275 1.00 80.38 399 ASP A O 1
ATOM 3131 N N . GLU A 1 400 ? -7.232 14.165 -10.882 1.00 81.31 400 GLU A N 1
ATOM 3132 C CA . GLU A 1 400 ? -7.613 13.528 -12.148 1.00 81.31 400 GLU A CA 1
ATOM 3133 C C . GLU A 1 400 ? -6.439 13.451 -13.124 1.00 81.31 400 GLU A C 1
ATOM 3135 O O . GLU A 1 400 ? -6.160 12.398 -13.700 1.00 81.31 400 GLU A O 1
ATOM 3140 N N . ALA A 1 401 ? -5.722 14.562 -13.301 1.00 85.62 401 ALA A N 1
ATOM 3141 C CA . ALA A 1 401 ? -4.548 14.593 -14.159 1.00 85.62 401 ALA A CA 1
ATOM 3142 C C . ALA A 1 401 ? -3.446 13.665 -13.632 1.00 85.62 401 ALA A C 1
ATOM 3144 O O . ALA A 1 401 ? -2.816 12.966 -14.426 1.00 85.62 401 ALA A O 1
ATOM 3145 N N . LEU A 1 402 ? -3.236 13.625 -12.312 1.00 84.06 402 LEU A N 1
ATOM 3146 C CA . LEU A 1 402 ? -2.287 12.722 -11.667 1.00 84.06 402 LEU A CA 1
ATOM 3147 C C . LEU A 1 402 ? -2.633 11.259 -11.957 1.00 84.06 402 LEU A C 1
ATOM 3149 O O . LEU A 1 402 ? -1.757 10.504 -12.371 1.00 84.06 402 LEU A O 1
ATOM 3153 N N . MET A 1 403 ? -3.905 10.884 -11.802 1.00 82.88 403 MET A N 1
ATOM 3154 C CA . MET A 1 403 ? -4.390 9.529 -12.061 1.00 82.88 403 MET A CA 1
ATOM 3155 C C . MET A 1 403 ? -4.054 9.072 -13.483 1.00 82.88 403 MET A C 1
ATOM 3157 O O . MET A 1 403 ? -3.522 7.985 -13.672 1.00 82.88 403 MET A O 1
ATOM 3161 N N . PHE A 1 404 ? -4.321 9.902 -14.494 1.00 86.94 404 PHE A N 1
ATOM 3162 C CA . PHE A 1 404 ? -4.118 9.527 -15.897 1.00 86.94 404 PHE A CA 1
ATOM 3163 C C . PHE A 1 404 ? -2.744 9.903 -16.463 1.00 86.94 404 PHE A C 1
ATOM 3165 O O . PHE A 1 404 ? -2.507 9.710 -17.654 1.00 86.94 404 PHE A O 1
ATOM 3172 N N . THR A 1 405 ? -1.821 10.417 -15.648 1.00 86.75 405 THR A N 1
ATOM 3173 C CA . THR A 1 405 ? -0.431 10.662 -16.057 1.00 86.75 405 THR A CA 1
ATOM 3174 C C . THR A 1 405 ? 0.417 9.458 -15.660 1.00 86.75 405 THR A C 1
ATOM 3176 O O . THR A 1 405 ? 0.710 9.279 -14.475 1.00 86.75 405 THR A O 1
ATOM 3179 N N . PRO A 1 406 ? 0.844 8.605 -16.610 1.00 83.56 406 PRO A N 1
ATOM 3180 C CA . PRO A 1 406 ? 1.614 7.427 -16.250 1.00 83.56 406 PRO A CA 1
ATOM 3181 C C . PRO A 1 406 ? 2.964 7.844 -15.638 1.00 83.56 406 PRO A C 1
ATOM 3183 O O . PRO A 1 406 ? 3.592 8.782 -16.138 1.00 83.56 406 PRO A O 1
ATOM 3186 N N . PRO A 1 407 ? 3.472 7.135 -14.608 1.00 77.12 407 PRO A N 1
ATOM 3187 C CA . PRO A 1 407 ? 4.786 7.419 -14.032 1.00 77.12 407 PRO A CA 1
ATOM 3188 C C . PRO A 1 407 ? 5.888 7.635 -15.081 1.00 77.12 407 PRO A C 1
ATOM 3190 O O . PRO A 1 407 ? 5.997 6.869 -16.035 1.00 77.12 407 PRO A O 1
ATOM 3193 N N . GLY A 1 408 ? 6.717 8.666 -14.923 1.00 74.75 408 GLY A N 1
ATOM 3194 C CA . GLY A 1 408 ? 7.784 8.992 -15.884 1.00 74.75 408 GLY A CA 1
ATOM 3195 C C . GLY A 1 408 ? 7.354 9.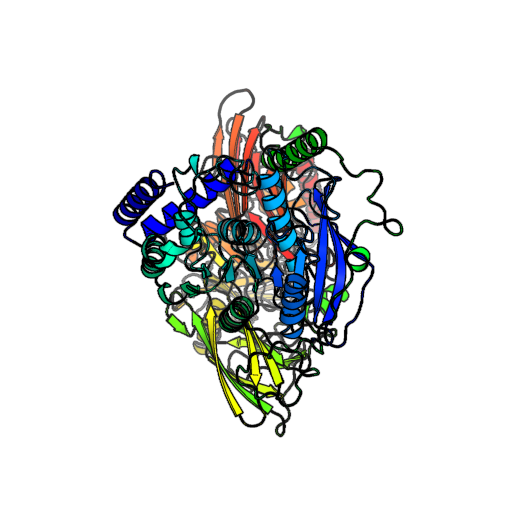844 -17.086 1.00 74.75 408 GLY A C 1
ATOM 3196 O O . GLY A 1 408 ? 8.215 10.244 -17.870 1.00 74.75 408 GLY A O 1
ATOM 3197 N N . PHE A 1 409 ? 6.068 10.183 -17.205 1.00 77.75 409 PHE A N 1
ATOM 3198 C CA . PHE A 1 409 ? 5.549 11.128 -18.192 1.00 77.75 409 PHE A CA 1
ATOM 3199 C C . PHE A 1 409 ? 5.043 12.406 -17.512 1.00 77.75 409 PHE A C 1
ATOM 3201 O O . PHE A 1 409 ? 4.715 12.411 -16.331 1.00 77.75 409 PHE A O 1
ATOM 3208 N N . ASN A 1 410 ? 4.997 13.506 -18.269 1.00 82.50 410 ASN A N 1
ATOM 3209 C CA . ASN A 1 410 ? 4.615 14.834 -17.762 1.00 82.50 410 ASN A CA 1
ATOM 3210 C C . ASN A 1 410 ? 3.237 15.289 -18.274 1.00 82.50 410 ASN A C 1
ATOM 3212 O O . ASN A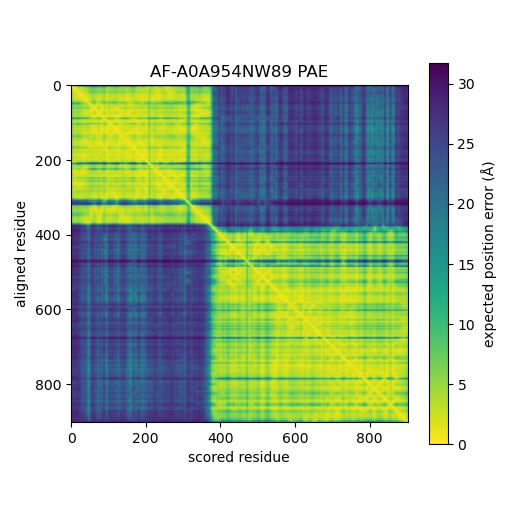 1 410 ? 2.894 16.466 -18.179 1.00 82.50 410 ASN A O 1
ATOM 3216 N N . SER A 1 411 ? 2.485 14.387 -18.901 1.00 86.31 411 SER A N 1
ATOM 3217 C CA . SER A 1 411 ? 1.187 14.669 -19.504 1.00 86.31 411 SER A CA 1
ATOM 3218 C C . SER A 1 411 ? 0.265 13.472 -19.351 1.00 86.31 411 SER A C 1
ATOM 3220 O O . SER A 1 411 ? 0.723 12.330 -19.402 1.00 86.31 411 SER A O 1
ATOM 3222 N N . VAL A 1 412 ? -1.029 13.762 -19.256 1.00 89.69 412 VAL A N 1
ATOM 3223 C CA . VAL A 1 412 ? -2.099 12.765 -19.261 1.00 89.69 412 VAL A CA 1
ATOM 3224 C C . VAL A 1 412 ? -1.995 11.898 -20.517 1.00 89.69 412 VAL A C 1
ATOM 3226 O O . VAL A 1 412 ? -1.929 12.420 -21.634 1.00 89.69 412 VAL A O 1
ATOM 3229 N N . GLY A 1 413 ? -1.954 10.582 -20.322 1.00 89.38 413 GLY A N 1
ATOM 3230 C CA . GLY A 1 413 ? -2.045 9.612 -21.405 1.00 89.38 413 GLY A CA 1
ATOM 3231 C C . GLY A 1 413 ? -3.463 9.569 -21.970 1.00 89.38 413 GLY A C 1
ATOM 3232 O O . GLY A 1 413 ? -4.426 9.892 -21.283 1.00 89.38 413 GLY A O 1
ATOM 3233 N N . VAL A 1 414 ? -3.601 9.183 -23.235 1.00 91.00 414 VAL A N 1
ATOM 3234 C CA . VAL A 1 414 ? -4.911 8.932 -23.856 1.00 91.00 414 VAL A CA 1
ATOM 3235 C C . VAL A 1 414 ? -4.912 7.594 -24.582 1.00 91.00 414 VAL A C 1
ATOM 3237 O O . VAL A 1 414 ? -3.859 7.118 -25.006 1.00 91.00 414 VAL A O 1
ATOM 3240 N N . ALA A 1 415 ? -6.087 6.992 -24.759 1.00 90.50 415 ALA A N 1
ATOM 3241 C CA . ALA A 1 415 ? -6.231 5.793 -25.579 1.00 90.50 415 ALA A CA 1
ATOM 3242 C C . ALA A 1 415 ? -5.868 6.078 -27.049 1.00 90.50 415 ALA A C 1
ATOM 3244 O O . ALA A 1 415 ? -6.361 7.042 -27.645 1.00 90.50 415 ALA A O 1
ATOM 3245 N N . LYS A 1 416 ? -5.013 5.239 -27.646 1.00 91.94 416 LYS A N 1
ATOM 3246 C CA . LYS A 1 416 ? -4.591 5.346 -29.050 1.00 91.94 416 LYS A CA 1
ATOM 3247 C C . LYS A 1 416 ? -4.530 3.994 -29.748 1.00 91.94 416 LYS A C 1
ATOM 3249 O O . LYS A 1 416 ? -4.393 2.944 -29.134 1.00 91.94 416 LYS A O 1
ATOM 3254 N N . VAL A 1 417 ? -4.566 4.059 -31.077 1.00 91.25 417 VAL A N 1
ATOM 3255 C CA . VAL A 1 417 ? -4.245 2.938 -31.965 1.00 91.25 417 VAL A CA 1
ATOM 3256 C C . VAL A 1 417 ? -2.860 3.186 -32.554 1.00 91.25 417 VAL A C 1
ATOM 3258 O O . VAL A 1 417 ? -2.601 4.261 -33.096 1.00 91.25 417 VAL A O 1
ATOM 3261 N N . ALA A 1 418 ? -1.966 2.203 -32.442 1.00 90.62 418 ALA A N 1
ATOM 3262 C CA . ALA A 1 418 ? -0.612 2.315 -32.973 1.00 90.62 418 ALA A CA 1
ATOM 3263 C C . ALA A 1 418 ? -0.618 2.406 -34.521 1.00 90.62 418 ALA A C 1
ATOM 3265 O O . ALA A 1 418 ? -1.311 1.604 -35.163 1.00 90.62 418 ALA A O 1
ATOM 3266 N N . PRO A 1 419 ? 0.147 3.332 -35.142 1.00 85.19 419 PRO A N 1
ATOM 3267 C CA . PRO A 1 419 ? 0.243 3.450 -36.600 1.00 85.19 419 PRO A CA 1
ATOM 3268 C C . PRO A 1 419 ? 0.727 2.153 -37.258 1.00 85.19 419 PRO A C 1
ATOM 3270 O O . PRO A 1 419 ? 1.626 1.485 -36.752 1.00 85.19 419 PRO A O 1
ATOM 3273 N N . ALA A 1 420 ? 0.133 1.779 -38.392 1.00 82.56 420 ALA A N 1
ATOM 3274 C CA . ALA A 1 420 ? 0.361 0.471 -39.011 1.00 82.56 420 ALA A CA 1
ATOM 3275 C C . ALA A 1 420 ? 1.817 0.228 -39.455 1.00 82.56 420 ALA A C 1
ATOM 3277 O O . ALA A 1 420 ? 2.264 -0.915 -39.457 1.00 82.56 420 ALA A O 1
ATOM 3278 N N . ASP A 1 421 ? 2.534 1.283 -39.831 1.00 78.44 421 ASP A N 1
ATOM 3279 C CA . ASP A 1 421 ? 3.917 1.281 -40.311 1.00 78.44 421 ASP A CA 1
ATOM 3280 C C . ASP A 1 421 ? 4.970 1.335 -39.191 1.00 78.44 421 ASP A C 1
ATOM 3282 O O . ASP A 1 421 ? 6.121 0.956 -39.415 1.00 78.44 421 ASP A O 1
ATOM 3286 N N . GLU A 1 422 ? 4.570 1.725 -37.979 1.00 80.50 422 GLU A N 1
ATOM 3287 C CA . GLU A 1 422 ? 5.462 1.909 -36.825 1.00 80.50 422 GLU A CA 1
ATOM 3288 C C . GLU A 1 422 ? 5.124 0.992 -35.636 1.00 80.50 422 GLU A C 1
ATOM 3290 O O . GLU A 1 422 ? 5.781 1.058 -34.596 1.00 80.50 422 GLU A O 1
ATOM 3295 N N . ARG A 1 423 ? 4.115 0.118 -35.762 1.00 91.62 423 ARG A N 1
ATOM 3296 C CA . ARG A 1 423 ? 3.673 -0.759 -34.667 1.00 91.62 423 ARG A CA 1
ATOM 3297 C C . ARG A 1 423 ? 4.434 -2.081 -34.586 1.00 91.62 423 ARG A C 1
ATOM 3299 O O . ARG A 1 423 ? 4.785 -2.687 -35.599 1.00 91.62 423 ARG A O 1
ATOM 3306 N N . GLY A 1 424 ? 4.639 -2.556 -33.364 1.00 94.56 424 GLY A N 1
ATOM 3307 C CA . GLY A 1 424 ? 4.898 -3.960 -33.051 1.00 94.56 424 GLY A CA 1
ATOM 3308 C C . GLY A 1 424 ? 3.731 -4.569 -32.272 1.00 94.56 424 GLY A C 1
ATOM 3309 O O . GLY A 1 424 ? 2.770 -3.878 -31.929 1.00 94.56 424 GLY A O 1
ATOM 3310 N N . MET A 1 425 ? 3.815 -5.870 -32.003 1.00 95.81 425 MET A N 1
ATOM 3311 C CA . MET A 1 425 ? 2.798 -6.633 -31.279 1.00 95.81 425 MET A CA 1
ATOM 3312 C C . MET A 1 425 ? 3.368 -7.165 -29.964 1.00 95.81 425 MET A C 1
ATOM 3314 O O . MET A 1 425 ? 4.440 -7.773 -29.951 1.00 95.81 425 MET A O 1
ATOM 3318 N N . LEU A 1 426 ? 2.632 -6.979 -28.874 1.00 96.56 426 LEU A N 1
ATOM 3319 C CA . LEU A 1 426 ? 2.858 -7.668 -27.608 1.00 96.56 426 LEU A CA 1
ATOM 3320 C C . LEU A 1 426 ? 1.900 -8.852 -27.488 1.00 96.56 426 LEU A C 1
ATOM 3322 O O . LEU A 1 426 ? 0.697 -8.664 -27.629 1.00 96.56 426 LEU A O 1
ATOM 3326 N N . ASP A 1 427 ? 2.434 -10.040 -27.214 1.00 97.19 427 ASP A N 1
ATOM 3327 C CA . ASP A 1 427 ? 1.680 -11.229 -26.796 1.00 97.19 427 ASP A CA 1
ATOM 3328 C C . ASP A 1 427 ? 1.844 -11.388 -25.279 1.00 97.19 427 ASP A C 1
ATOM 3330 O O . ASP A 1 427 ? 2.898 -11.801 -24.794 1.00 97.19 427 ASP A O 1
ATOM 3334 N N . ILE A 1 428 ? 0.840 -10.947 -24.527 1.00 98.00 428 ILE A N 1
ATOM 3335 C CA . ILE A 1 428 ? 0.864 -10.843 -23.069 1.00 98.00 428 ILE A CA 1
ATOM 3336 C C . ILE A 1 428 ? 0.208 -12.084 -22.473 1.00 98.00 428 ILE A C 1
ATOM 3338 O O . ILE A 1 428 ? -0.931 -12.408 -22.804 1.00 98.00 428 ILE A O 1
ATOM 3342 N N . VAL A 1 429 ? 0.901 -12.744 -21.547 1.00 98.12 429 VAL A N 1
ATOM 3343 C CA . VAL A 1 429 ? 0.357 -13.837 -20.735 1.00 98.12 429 VAL A CA 1
ATOM 3344 C C . VAL A 1 429 ? 0.537 -13.495 -19.261 1.00 98.12 429 VAL A C 1
ATOM 3346 O O . VAL A 1 429 ? 1.659 -13.297 -18.800 1.00 98.12 429 VAL A O 1
ATOM 3349 N N . VAL A 1 430 ? -0.559 -13.438 -18.507 1.00 98.44 430 VAL A N 1
ATOM 3350 C CA . VAL A 1 430 ? -0.534 -13.166 -17.064 1.00 98.44 430 VAL A CA 1
ATOM 3351 C C . VAL A 1 430 ? -0.794 -14.452 -16.299 1.00 98.44 430 VAL A C 1
ATOM 3353 O O . VAL A 1 430 ? -1.879 -15.016 -16.400 1.00 98.44 430 VAL A O 1
ATOM 3356 N N . ILE A 1 431 ? 0.186 -14.902 -15.520 1.00 97.94 431 ILE A N 1
ATOM 3357 C CA . ILE A 1 431 ? 0.139 -16.146 -14.748 1.00 97.94 431 ILE A CA 1
ATOM 3358 C C . ILE A 1 431 ? -0.054 -15.836 -13.264 1.00 97.94 431 ILE A C 1
ATOM 3360 O O . ILE A 1 431 ? 0.672 -15.031 -12.689 1.00 97.94 431 ILE A O 1
ATOM 3364 N N . ASP A 1 432 ? -0.995 -16.513 -12.616 1.00 96.06 432 ASP A N 1
ATOM 3365 C CA . ASP A 1 432 ? -1.078 -16.532 -11.154 1.00 96.06 432 ASP A CA 1
ATOM 3366 C C . ASP A 1 432 ? -0.018 -17.498 -10.593 1.00 96.06 432 ASP A C 1
ATOM 3368 O O . ASP A 1 432 ? 0.029 -18.669 -10.991 1.00 96.06 432 ASP A O 1
ATOM 3372 N N . ARG A 1 433 ? 0.849 -17.020 -9.684 1.00 93.69 433 ARG A N 1
ATOM 3373 C CA . ARG A 1 433 ? 1.943 -17.834 -9.127 1.00 93.69 433 ARG A CA 1
ATOM 3374 C C . ARG A 1 433 ? 1.444 -19.065 -8.378 1.00 93.69 433 ARG A C 1
ATOM 3376 O O . ARG A 1 433 ? 2.102 -20.100 -8.435 1.00 93.69 433 ARG A O 1
ATOM 3383 N N . GLU A 1 434 ? 0.337 -18.983 -7.658 1.00 90.94 434 GLU A N 1
ATOM 3384 C CA . GLU A 1 434 ? -0.142 -20.105 -6.849 1.00 90.94 434 GLU A CA 1
ATOM 3385 C C . GLU A 1 434 ? -0.729 -21.201 -7.738 1.00 90.94 434 GLU A C 1
ATOM 3387 O O . GLU A 1 434 ? -0.425 -22.382 -7.570 1.00 90.94 434 GLU A O 1
ATOM 3392 N N . THR A 1 435 ? -1.533 -20.816 -8.731 1.00 92.75 435 THR A N 1
ATOM 3393 C CA . THR A 1 435 ? -2.217 -21.783 -9.604 1.00 92.75 435 THR A CA 1
ATOM 3394 C C . THR A 1 435 ? -1.382 -22.233 -10.803 1.00 92.75 435 THR A C 1
ATOM 3396 O O . THR A 1 435 ? -1.703 -23.259 -11.410 1.00 92.75 435 THR A O 1
ATOM 3399 N N . GLN A 1 436 ? -0.328 -21.483 -11.153 1.00 95.00 436 GLN A N 1
ATOM 3400 C CA . GLN A 1 436 ? 0.509 -21.685 -12.343 1.00 95.00 436 GLN A CA 1
ATOM 3401 C C . GLN A 1 436 ? -0.296 -21.662 -13.657 1.00 95.00 436 GLN A C 1
ATOM 3403 O O . GLN A 1 436 ? 0.034 -22.351 -14.626 1.00 95.00 436 GLN A O 1
ATOM 3408 N N . ARG A 1 437 ? -1.394 -20.897 -13.698 1.00 95.50 437 ARG A N 1
ATOM 3409 C CA . ARG A 1 437 ? -2.297 -20.787 -14.854 1.00 95.50 437 ARG A CA 1
ATOM 3410 C C . ARG A 1 437 ? -2.528 -19.329 -15.246 1.00 95.50 437 ARG A C 1
ATOM 3412 O O . ARG A 1 437 ? -2.403 -18.452 -14.389 1.00 95.50 437 ARG A O 1
ATOM 3419 N N . PRO A 1 438 ? -2.901 -19.067 -16.516 1.00 96.88 438 PRO A N 1
ATOM 3420 C CA . PRO A 1 438 ? -3.420 -17.767 -16.909 1.00 96.88 438 PRO A CA 1
ATOM 3421 C C . PRO A 1 438 ? -4.578 -17.346 -16.008 1.00 96.88 438 PRO A C 1
ATOM 3423 O O . PRO A 1 438 ? -5.448 -18.170 -15.719 1.00 96.88 438 PRO A O 1
ATOM 3426 N N . THR A 1 439 ? -4.575 -16.093 -15.563 1.00 96.81 439 THR A N 1
ATOM 3427 C CA . THR A 1 439 ? -5.563 -15.584 -14.605 1.00 96.81 439 THR A CA 1
ATOM 3428 C C . THR A 1 439 ? -6.226 -14.311 -15.119 1.00 96.81 439 THR A C 1
ATOM 3430 O O . THR A 1 439 ? -5.530 -13.456 -15.672 1.00 96.81 439 THR A O 1
ATOM 3433 N N . PRO A 1 440 ? -7.548 -14.143 -14.927 1.00 97.06 440 PRO A N 1
ATOM 3434 C CA . PRO A 1 440 ? -8.198 -12.870 -15.182 1.00 97.06 440 PRO A CA 1
ATOM 3435 C C . PRO A 1 440 ? -7.599 -11.750 -14.328 1.00 97.06 440 PRO A C 1
ATOM 3437 O O . PRO A 1 440 ? -7.301 -11.946 -13.143 1.00 97.06 440 PRO A O 1
ATOM 3440 N N . CYS A 1 441 ? -7.433 -10.578 -14.936 1.00 96.62 441 CYS A N 1
ATOM 3441 C CA . CYS A 1 441 ? -6.791 -9.408 -14.338 1.00 96.62 441 CYS A CA 1
ATOM 3442 C C . CYS A 1 441 ? -7.143 -8.124 -15.107 1.00 96.62 441 CYS A C 1
ATOM 3444 O O . CYS A 1 441 ? -7.797 -8.158 -16.152 1.00 96.62 441 CYS A O 1
ATOM 3446 N N . ARG A 1 442 ? -6.648 -6.983 -14.626 1.00 94.19 442 ARG A N 1
ATOM 3447 C CA . ARG A 1 442 ? -6.596 -5.730 -15.389 1.00 94.19 442 ARG A CA 1
ATOM 3448 C C . ARG A 1 442 ? -5.187 -5.459 -15.885 1.00 94.19 442 ARG A C 1
ATOM 3450 O O . ARG A 1 442 ? -4.226 -5.710 -15.159 1.00 94.19 442 ARG A O 1
ATOM 3457 N N . ILE A 1 443 ? -5.083 -4.889 -17.081 1.00 95.62 443 ILE A N 1
ATOM 3458 C CA . ILE A 1 443 ? -3.807 -4.564 -17.718 1.00 95.62 443 ILE A CA 1
ATOM 3459 C C . ILE A 1 443 ? -3.818 -3.112 -18.207 1.00 95.62 443 ILE A C 1
ATOM 3461 O O . ILE A 1 443 ? -4.740 -2.682 -18.900 1.00 95.62 443 ILE A O 1
ATOM 3465 N N . ASN A 1 444 ? -2.771 -2.368 -17.864 1.00 94.81 444 ASN A N 1
ATOM 3466 C CA . ASN A 1 444 ? -2.443 -1.056 -18.415 1.00 94.81 444 ASN A CA 1
ATOM 3467 C C . ASN A 1 444 ? -1.211 -1.201 -19.318 1.00 94.81 444 ASN A C 1
ATOM 3469 O O . ASN A 1 444 ? -0.151 -1.611 -18.845 1.00 94.81 444 ASN A O 1
ATOM 3473 N N . VAL A 1 445 ? -1.334 -0.876 -20.607 1.00 96.12 445 VAL A N 1
ATOM 3474 C CA . VAL A 1 445 ? -0.205 -0.882 -21.548 1.00 96.12 445 VAL A CA 1
ATOM 3475 C C . VAL A 1 445 ? 0.094 0.551 -21.968 1.00 96.12 445 VAL A C 1
ATOM 3477 O O . VAL A 1 445 ? -0.685 1.176 -22.686 1.00 96.12 445 VAL A O 1
ATOM 3480 N N . VAL A 1 446 ? 1.245 1.058 -21.532 1.00 94.62 446 VAL A N 1
ATOM 3481 C CA . VAL A 1 446 ? 1.712 2.423 -21.782 1.00 94.62 446 VAL A CA 1
ATOM 3482 C C . VAL A 1 446 ? 2.818 2.393 -22.830 1.00 94.62 446 VAL A C 1
ATOM 3484 O O . VAL A 1 446 ? 3.882 1.813 -22.606 1.00 94.62 446 VAL A O 1
ATOM 3487 N N . GLY A 1 447 ? 2.571 3.013 -23.981 1.00 91.94 447 GLY A N 1
ATOM 3488 C CA . GLY A 1 447 ? 3.547 3.109 -25.063 1.00 91.94 447 GLY A CA 1
ATOM 3489 C C . GLY A 1 447 ? 4.686 4.098 -24.776 1.00 91.94 447 GLY A C 1
ATOM 3490 O O . GLY A 1 447 ? 4.635 4.859 -23.805 1.00 91.94 447 GLY A O 1
ATOM 3491 N N . PRO A 1 448 ? 5.704 4.153 -25.654 1.00 88.75 448 PRO A N 1
ATOM 3492 C CA . PRO A 1 448 ? 6.856 5.053 -25.502 1.00 88.75 448 PRO A CA 1
ATOM 3493 C C . PRO A 1 448 ? 6.487 6.543 -25.543 1.00 88.75 448 PRO A C 1
ATOM 3495 O O . PRO A 1 448 ? 7.274 7.398 -25.145 1.00 88.75 448 PRO A O 1
ATOM 3498 N N . ASP A 1 449 ? 5.292 6.859 -26.033 1.00 90.81 449 ASP A N 1
ATOM 3499 C CA . ASP A 1 449 ? 4.725 8.199 -26.118 1.00 90.81 449 ASP A CA 1
ATOM 3500 C C . ASP A 1 449 ? 3.845 8.570 -24.909 1.00 90.81 449 ASP A C 1
ATOM 3502 O O . ASP A 1 449 ? 3.222 9.632 -24.916 1.00 90.81 449 ASP A O 1
ATOM 3506 N N . GLY A 1 450 ? 3.777 7.704 -23.891 1.00 89.81 450 GLY A N 1
ATOM 3507 C CA . GLY A 1 450 ? 2.991 7.914 -22.672 1.00 89.81 450 GLY A CA 1
ATOM 3508 C C . GLY A 1 450 ? 1.494 7.678 -22.840 1.00 89.81 450 GLY A C 1
ATOM 3509 O O . GLY A 1 450 ? 0.729 7.972 -21.927 1.00 89.81 450 GLY A O 1
ATOM 3510 N N . ASN A 1 451 ? 1.062 7.166 -23.996 1.00 94.31 451 ASN A N 1
ATOM 3511 C CA . ASN A 1 451 ? -0.341 6.883 -24.281 1.00 94.31 451 ASN A CA 1
ATOM 3512 C C . ASN A 1 451 ? -0.704 5.432 -23.971 1.00 94.31 451 ASN A C 1
ATOM 3514 O O . ASN A 1 451 ? 0.167 4.570 -23.852 1.00 94.31 451 ASN A O 1
ATOM 3518 N N . TYR A 1 452 ? -2.002 5.182 -23.843 1.00 94.44 452 TYR A N 1
ATOM 3519 C CA . TYR A 1 452 ? -2.561 3.879 -23.512 1.00 94.44 452 TYR A CA 1
ATOM 3520 C C . TYR A 1 452 ? -2.955 3.096 -24.769 1.00 94.44 452 TYR A C 1
ATOM 3522 O O . TYR A 1 452 ? -3.527 3.660 -25.708 1.00 94.44 452 TYR A O 1
ATOM 3530 N N . TYR A 1 453 ? -2.676 1.794 -24.757 1.00 94.56 453 TYR A N 1
ATOM 3531 C CA . TYR A 1 453 ? -2.962 0.859 -25.843 1.00 94.56 453 TYR A CA 1
ATOM 3532 C C . TYR A 1 453 ? -3.691 -0.377 -25.298 1.00 94.56 453 TYR A C 1
ATOM 3534 O O . TYR A 1 453 ? -3.412 -0.848 -24.200 1.00 94.56 453 TYR A O 1
ATOM 3542 N N . GLU A 1 454 ? -4.625 -0.925 -26.068 1.00 93.94 454 GLU A N 1
ATOM 3543 C CA . GLU A 1 454 ? -5.425 -2.097 -25.687 1.00 93.94 454 GLU A CA 1
ATOM 3544 C C . GLU A 1 454 ? -5.611 -3.042 -26.889 1.00 93.94 454 GLU A C 1
ATOM 3546 O O . GLU A 1 454 ? -5.324 -2.641 -28.023 1.00 93.94 454 GLU A O 1
ATOM 3551 N N . PRO A 1 455 ? -6.054 -4.298 -26.686 1.00 93.50 455 PRO A N 1
ATOM 3552 C CA . PRO A 1 455 ? -6.310 -5.230 -27.780 1.00 93.50 455 PRO A CA 1
ATOM 3553 C C . PRO A 1 455 ? -7.323 -4.682 -28.790 1.00 93.50 455 PRO A C 1
ATOM 3555 O O . PRO A 1 455 ? -8.287 -4.002 -28.423 1.00 93.50 455 PRO A O 1
ATOM 3558 N N . ASP A 1 456 ? -7.152 -5.018 -30.072 1.00 87.38 456 ASP A N 1
ATOM 3559 C CA . ASP A 1 456 ? -8.095 -4.607 -31.122 1.00 87.38 456 ASP A CA 1
ATOM 3560 C C . ASP A 1 456 ? -9.498 -5.196 -30.856 1.00 87.38 456 ASP A C 1
ATOM 3562 O O . ASP A 1 456 ? -10.493 -4.466 -30.909 1.00 87.38 456 ASP A O 1
ATOM 3566 N N . GLU A 1 457 ? -9.558 -6.475 -30.464 1.00 85.25 457 GLU A N 1
ATOM 3567 C CA . GLU A 1 457 ? -10.778 -7.236 -30.168 1.00 85.25 457 GLU A CA 1
ATOM 3568 C C . GLU A 1 457 ? -10.672 -7.944 -28.803 1.00 85.25 457 GLU A C 1
ATOM 3570 O O . GLU A 1 457 ? -9.691 -8.634 -28.530 1.00 85.25 457 GLU A O 1
ATOM 3575 N N . SER A 1 458 ? -11.686 -7.778 -27.948 1.00 85.44 458 SER A N 1
ATOM 3576 C CA . SER A 1 458 ? -11.886 -8.539 -26.704 1.00 85.44 458 SER A CA 1
ATOM 3577 C C . SER A 1 458 ? -13.329 -8.362 -26.217 1.00 85.44 458 SER A C 1
ATOM 3579 O O . SER A 1 458 ? -13.862 -7.251 -26.257 1.00 85.44 458 SER A O 1
ATOM 3581 N N . ASP A 1 459 ? -13.954 -9.432 -25.714 1.00 83.69 459 ASP A N 1
ATOM 3582 C CA . ASP A 1 459 ? -15.318 -9.395 -25.155 1.00 83.69 459 ASP A CA 1
ATOM 3583 C C . ASP A 1 459 ? -15.416 -8.553 -23.869 1.00 83.69 459 ASP A C 1
ATOM 3585 O O . ASP A 1 459 ? -16.499 -8.080 -23.502 1.00 83.69 459 ASP A O 1
ATOM 3589 N N . LEU A 1 460 ? -14.280 -8.339 -23.195 1.00 88.38 460 LEU A N 1
ATOM 3590 C CA . LEU A 1 460 ? -14.180 -7.551 -21.966 1.00 88.38 460 LEU A CA 1
ATOM 3591 C C . LEU A 1 460 ? -13.789 -6.087 -22.219 1.00 88.38 460 LEU A C 1
ATOM 3593 O O . LEU A 1 460 ? -13.891 -5.263 -21.313 1.00 88.38 460 LEU A O 1
ATOM 3597 N N . LYS A 1 461 ? -13.407 -5.734 -23.454 1.00 82.50 461 LYS A N 1
ATOM 3598 C CA . LYS A 1 461 ? -12.990 -4.374 -23.845 1.00 82.50 461 LYS A CA 1
ATOM 3599 C C . LYS A 1 461 ? -14.048 -3.305 -23.553 1.00 82.50 461 LYS A C 1
ATOM 3601 O O . LYS A 1 461 ? -13.725 -2.161 -23.265 1.00 82.50 461 LYS A O 1
ATOM 3606 N N . GLN A 1 462 ? -15.329 -3.675 -23.589 1.00 81.31 462 GLN A N 1
ATOM 3607 C CA . GLN A 1 462 ? -16.438 -2.772 -23.253 1.00 81.31 462 GLN A CA 1
ATOM 3608 C C . GLN A 1 462 ? -16.413 -2.273 -21.795 1.00 81.31 462 GLN A C 1
ATOM 3610 O O . GLN A 1 462 ? -17.088 -1.298 -21.485 1.00 81.31 462 GLN A O 1
ATOM 3615 N N . PHE A 1 463 ? -15.631 -2.917 -20.923 1.00 86.06 463 PHE A N 1
ATOM 3616 C CA . PHE A 1 463 ? -15.465 -2.557 -19.514 1.00 86.06 463 PHE A CA 1
ATOM 3617 C C . PHE A 1 463 ? -14.141 -1.810 -19.231 1.00 86.06 463 PHE A C 1
ATOM 3619 O O . PHE A 1 463 ? -13.823 -1.563 -18.068 1.00 86.06 463 PHE A O 1
ATOM 3626 N N . SER A 1 464 ? -13.355 -1.457 -20.261 1.00 85.81 464 SER A N 1
ATOM 3627 C CA . SER A 1 464 ? -12.084 -0.725 -20.124 1.00 85.81 464 SER A CA 1
ATOM 3628 C C . SER A 1 464 ? -12.254 0.693 -19.547 1.00 85.81 464 SER A C 1
ATOM 3630 O O . SER A 1 464 ? -13.210 1.415 -19.853 1.00 85.81 464 SER A O 1
ATOM 3632 N N . LEU A 1 465 ? -11.256 1.140 -18.776 1.00 85.81 465 LEU A N 1
ATOM 3633 C CA . LEU A 1 465 ? -11.104 2.525 -18.324 1.00 85.81 465 LEU A CA 1
ATOM 3634 C C . LEU A 1 465 ? -10.247 3.308 -19.330 1.00 85.81 465 LEU A C 1
ATOM 3636 O O . LEU A 1 465 ? -9.034 3.433 -19.169 1.00 85.81 465 LEU A O 1
ATOM 3640 N N . THR A 1 466 ? -10.864 3.851 -20.376 1.00 77.69 466 THR A N 1
ATOM 3641 C CA . THR A 1 466 ? -10.176 4.591 -21.454 1.00 77.69 466 THR A CA 1
ATOM 3642 C C . THR A 1 466 ? -10.189 6.109 -21.256 1.00 77.69 466 THR A C 1
ATOM 3644 O O . THR A 1 466 ? -9.516 6.832 -21.988 1.00 77.69 466 THR A O 1
ATOM 3647 N N . GLY A 1 467 ? -10.971 6.618 -20.297 1.00 74.12 467 GLY A N 1
ATOM 3648 C CA . GLY A 1 467 ? -11.215 8.056 -20.125 1.00 74.12 467 GLY A CA 1
ATOM 3649 C C . GLY A 1 467 ? -12.134 8.671 -21.192 1.00 74.12 467 GLY A C 1
ATOM 3650 O O . GLY A 1 467 ? -12.456 9.854 -21.108 1.00 74.12 467 GLY A O 1
ATOM 3651 N N . VAL A 1 468 ? -12.591 7.882 -22.174 1.00 67.94 468 VAL A N 1
ATOM 3652 C CA . VAL A 1 468 ? -13.524 8.301 -23.227 1.00 67.94 468 VAL A CA 1
ATOM 3653 C C . VAL A 1 468 ? -14.717 7.353 -23.248 1.00 67.94 468 VAL A C 1
ATOM 3655 O O . VAL A 1 468 ? -14.594 6.156 -23.488 1.00 67.94 468 VAL A O 1
ATOM 3658 N N . TRP A 1 469 ? -15.896 7.912 -23.011 1.00 61.00 469 TRP A N 1
ATOM 3659 C CA . TRP A 1 469 ? -17.143 7.163 -22.899 1.00 61.00 469 TRP A CA 1
ATOM 3660 C C . TRP A 1 469 ? -17.627 6.609 -24.257 1.00 61.00 469 TRP A C 1
ATOM 3662 O O . TRP A 1 469 ? -17.754 7.389 -25.208 1.00 61.00 469 TRP A O 1
ATOM 3672 N N . PRO A 1 470 ? -17.978 5.313 -24.383 1.00 48.56 470 PRO A N 1
ATOM 3673 C CA . PRO A 1 470 ? -18.734 4.820 -25.532 1.00 48.56 470 PRO A CA 1
ATOM 3674 C C . PRO A 1 470 ? -20.216 5.223 -25.427 1.00 48.56 470 PRO A C 1
ATOM 3676 O O . PRO A 1 470 ? -20.810 5.211 -24.354 1.00 48.56 470 PRO A O 1
ATOM 3679 N N . ALA A 1 471 ? -20.865 5.528 -26.556 1.00 44.56 471 ALA A N 1
ATOM 3680 C CA . ALA A 1 471 ? -22.272 5.960 -26.608 1.00 44.56 471 ALA A CA 1
ATOM 3681 C C . ALA A 1 471 ? -23.294 4.960 -26.005 1.00 44.56 471 ALA A C 1
ATOM 3683 O O . ALA A 1 471 ? -24.462 5.309 -25.850 1.00 44.56 471 ALA A O 1
ATOM 3684 N N . SER A 1 472 ? -22.873 3.738 -25.663 1.00 44.62 472 SER A N 1
ATOM 3685 C CA . SER A 1 472 ? -23.683 2.670 -25.062 1.00 44.62 472 SER A CA 1
ATOM 3686 C C . SER A 1 472 ? -23.896 2.778 -23.545 1.00 44.62 472 SER A C 1
ATOM 3688 O O . SER A 1 472 ? -24.683 2.000 -23.011 1.00 44.62 472 SER A O 1
ATOM 3690 N N . GLY A 1 473 ? -23.256 3.734 -22.860 1.00 49.69 473 GLY A N 1
ATOM 3691 C CA . GLY A 1 473 ? -23.413 3.921 -21.413 1.00 49.69 473 GLY A CA 1
ATOM 3692 C C . GLY A 1 473 ? -22.518 2.996 -20.574 1.00 49.69 473 GLY A C 1
ATOM 3693 O O . GLY A 1 473 ? -22.031 2.020 -21.130 1.00 49.69 473 GLY A O 1
ATOM 3694 N N . TRP A 1 474 ? -22.389 3.261 -19.262 1.00 60.38 474 TRP A N 1
ATOM 3695 C CA . TRP A 1 474 ? -21.827 2.409 -18.186 1.00 60.38 474 TRP A CA 1
ATOM 3696 C C . TRP A 1 474 ? -20.279 2.456 -17.953 1.00 60.38 474 TRP A C 1
ATOM 3698 O O . TRP A 1 474 ? -19.532 1.746 -18.612 1.00 60.38 474 TRP A O 1
ATOM 3708 N N . GLY A 1 475 ? -19.789 3.228 -16.954 1.00 66.62 475 GLY A N 1
ATOM 3709 C CA . GLY A 1 475 ? -18.386 3.217 -16.445 1.00 66.62 475 GLY A CA 1
ATOM 3710 C C . GLY A 1 475 ? -17.425 4.256 -17.064 1.00 66.62 475 GLY A C 1
ATOM 3711 O O . GLY A 1 475 ? -17.583 4.602 -18.220 1.00 66.62 475 GLY A O 1
ATOM 3712 N N . ASN A 1 476 ? -16.391 4.742 -16.347 1.00 71.38 476 ASN A N 1
ATOM 3713 C CA . ASN A 1 476 ? -15.522 5.919 -16.677 1.00 71.38 476 ASN A CA 1
ATOM 3714 C C . ASN A 1 476 ? -16.038 7.293 -16.176 1.00 71.38 476 ASN A C 1
ATOM 3716 O O . ASN A 1 476 ? -15.856 8.323 -16.829 1.00 71.38 476 ASN A O 1
ATOM 3720 N N . ARG A 1 477 ? -16.697 7.357 -15.013 1.00 76.94 477 ARG A N 1
ATOM 3721 C CA . ARG A 1 477 ? -17.278 8.614 -14.507 1.00 76.94 477 ARG A CA 1
ATOM 3722 C C . ARG A 1 477 ? -16.237 9.510 -13.818 1.00 76.94 477 ARG A C 1
ATOM 3724 O O . ARG A 1 477 ? -15.530 9.051 -12.920 1.00 76.94 477 ARG A O 1
ATOM 3731 N N . GLN A 1 478 ? -16.159 10.786 -14.209 1.00 77.94 478 GLN A N 1
ATOM 3732 C CA . GLN A 1 478 ? -15.227 11.744 -13.599 1.00 77.94 478 GLN A CA 1
ATOM 3733 C C . GLN A 1 478 ? -15.544 11.963 -12.100 1.00 77.94 478 GLN A C 1
ATOM 3735 O O . GLN A 1 478 ? -16.716 12.006 -11.725 1.00 77.94 478 GLN A O 1
ATOM 3740 N N . GLY A 1 479 ? -14.527 12.087 -11.240 1.00 76.44 479 GLY A N 1
ATOM 3741 C CA . GLY A 1 479 ? -14.648 12.280 -9.790 1.00 76.44 479 GLY A CA 1
ATOM 3742 C C . GLY A 1 479 ? -15.240 11.110 -8.986 1.00 76.44 479 GLY A C 1
ATOM 3743 O O . GLY A 1 479 ? -15.712 11.334 -7.872 1.00 76.44 479 GLY A O 1
ATOM 3744 N N . LYS A 1 480 ? -15.292 9.885 -9.534 1.00 79.94 480 LYS A N 1
ATOM 3745 C CA . LYS A 1 480 ? -15.960 8.716 -8.913 1.00 79.94 480 LYS A CA 1
ATOM 3746 C C . LYS A 1 480 ? -15.051 7.489 -8.781 1.00 79.94 480 LYS A C 1
ATOM 3748 O O . LYS A 1 480 ? -15.413 6.401 -9.229 1.00 79.94 480 LYS A O 1
ATOM 3753 N N . ALA A 1 481 ? -13.862 7.681 -8.215 1.00 75.94 481 ALA A N 1
ATOM 3754 C CA . ALA A 1 481 ? -12.939 6.606 -7.855 1.00 75.94 481 ALA A CA 1
ATOM 3755 C C . ALA A 1 481 ? -11.812 7.119 -6.942 1.00 75.94 481 ALA A C 1
ATOM 3757 O O . ALA A 1 481 ? -11.513 8.306 -6.994 1.00 75.94 481 ALA A O 1
ATOM 3758 N N . PRO A 1 482 ? -11.124 6.237 -6.206 1.00 76.50 482 PRO A N 1
ATOM 3759 C CA . PRO A 1 482 ? -9.853 6.552 -5.544 1.00 76.50 482 PRO A CA 1
ATOM 3760 C C . PRO A 1 482 ? -8.681 6.822 -6.517 1.00 76.50 482 PRO A C 1
ATOM 3762 O O . PRO A 1 482 ? -8.705 6.331 -7.645 1.00 76.50 482 PRO A O 1
ATOM 3765 N N . VAL A 1 483 ? -7.648 7.566 -6.079 1.00 74.19 483 VAL A N 1
ATOM 3766 C CA . VAL A 1 483 ? -6.560 8.136 -6.924 1.00 74.19 483 VAL A CA 1
ATOM 3767 C C . VAL A 1 483 ? -5.522 7.110 -7.406 1.00 74.19 483 VAL A C 1
ATOM 3769 O O . VAL A 1 483 ? -4.993 7.248 -8.506 1.00 74.19 483 VAL A O 1
ATOM 3772 N N . ARG A 1 484 ? -5.267 6.052 -6.633 1.00 74.88 484 ARG A N 1
ATOM 3773 C CA . ARG A 1 484 ? -4.200 5.040 -6.799 1.00 74.88 484 ARG A CA 1
ATOM 3774 C C . ARG A 1 484 ? -4.198 4.279 -8.123 1.00 74.88 484 ARG A C 1
ATOM 3776 O O . ARG A 1 484 ? -3.274 3.515 -8.394 1.00 74.88 484 ARG A O 1
ATOM 3783 N N . TYR A 1 485 ? -5.234 4.437 -8.941 1.00 64.56 485 TYR A N 1
ATOM 3784 C CA . TYR A 1 485 ? -5.280 3.875 -10.283 1.00 64.56 485 TYR A CA 1
ATOM 3785 C C . TYR A 1 485 ? -4.402 4.698 -11.221 1.00 64.56 485 TYR A C 1
ATOM 3787 O O . TYR A 1 485 ? -4.885 5.586 -11.905 1.00 64.56 485 TYR A O 1
ATOM 3795 N N . LEU A 1 486 ? -3.104 4.417 -11.265 1.00 58.88 486 LEU A N 1
ATOM 3796 C CA . LEU A 1 486 ? -2.215 5.105 -12.198 1.00 58.88 486 LEU A CA 1
ATOM 3797 C C . LEU A 1 486 ? -2.468 4.604 -13.630 1.00 58.88 486 LEU A C 1
ATOM 3799 O O . LEU A 1 486 ? -1.944 3.579 -14.059 1.00 58.88 486 LEU A O 1
ATOM 3803 N N . GLY A 1 487 ? -3.275 5.350 -14.375 1.00 75.50 487 GLY A N 1
ATOM 3804 C CA . GLY A 1 487 ? -3.500 5.193 -15.804 1.00 75.50 487 GLY A CA 1
ATOM 3805 C C . GLY A 1 487 ? -4.807 4.507 -16.201 1.00 75.50 487 GLY A C 1
ATOM 3806 O O . GLY A 1 487 ? -5.732 4.288 -15.420 1.00 75.50 487 GLY A O 1
ATOM 3807 N N . HIS A 1 488 ? -4.869 4.205 -17.490 1.00 89.38 488 HIS A N 1
ATOM 3808 C CA . HIS A 1 488 ? -5.965 3.504 -18.148 1.00 89.38 488 HIS A CA 1
ATOM 3809 C C . HIS A 1 488 ? -5.802 1.989 -18.010 1.00 89.38 488 HIS A C 1
ATOM 3811 O O . HIS A 1 488 ? -4.703 1.510 -17.757 1.00 89.38 488 HIS A O 1
ATOM 3817 N N . TYR A 1 489 ? -6.862 1.205 -18.192 1.00 92.25 489 TYR A N 1
ATOM 3818 C CA . TYR A 1 489 ? -6.729 -0.255 -18.201 1.00 92.25 489 TYR A CA 1
ATOM 3819 C C . TYR A 1 489 ? -7.825 -0.936 -19.014 1.00 92.25 489 TYR A C 1
ATOM 3821 O O . TYR A 1 489 ? -8.914 -0.389 -19.182 1.00 92.25 489 TYR A O 1
ATOM 3829 N N . PHE A 1 490 ? -7.547 -2.161 -19.460 1.00 93.19 490 PHE A N 1
ATOM 3830 C CA . PHE A 1 490 ? -8.544 -3.090 -19.991 1.00 93.19 490 PHE A CA 1
ATOM 3831 C C . PHE A 1 490 ? -8.627 -4.343 -19.112 1.00 93.19 490 PHE A C 1
ATOM 3833 O O . PHE A 1 490 ? -7.669 -4.691 -18.415 1.00 93.19 490 PHE A O 1
ATOM 3840 N N . TYR A 1 491 ? -9.780 -5.010 -19.133 1.00 93.94 491 TYR A N 1
ATOM 3841 C CA . TYR A 1 491 ? -9.968 -6.309 -18.490 1.00 93.94 491 TYR A CA 1
ATOM 3842 C C . TYR A 1 491 ? -9.499 -7.440 -19.406 1.00 93.94 491 TYR A C 1
ATOM 3844 O O . TYR A 1 491 ? -9.757 -7.433 -20.609 1.00 93.94 491 TYR A O 1
ATOM 3852 N N . SER A 1 492 ? -8.828 -8.417 -18.807 1.00 95.44 492 SER A N 1
ATOM 3853 C CA . SER A 1 492 ? -8.186 -9.541 -19.476 1.00 95.44 492 SER A CA 1
ATOM 3854 C C . SER A 1 492 ? -8.602 -10.858 -18.827 1.00 95.44 492 SER A C 1
ATOM 3856 O O . SER A 1 492 ? -8.844 -10.917 -17.622 1.00 95.44 492 SER A O 1
ATOM 3858 N N . ASN A 1 493 ? -8.628 -11.929 -19.621 1.00 93.88 493 ASN A N 1
ATOM 3859 C CA . ASN A 1 493 ? -8.743 -13.312 -19.145 1.00 93.88 493 ASN A CA 1
ATOM 3860 C C . ASN A 1 493 ? -7.370 -13.970 -18.863 1.00 93.88 493 ASN A C 1
ATOM 3862 O O . ASN A 1 493 ? -7.291 -15.180 -18.646 1.00 93.88 493 ASN A O 1
ATOM 3866 N N . GLY A 1 494 ? -6.291 -13.185 -18.902 1.00 95.12 494 GLY A N 1
ATOM 3867 C CA . GLY A 1 494 ? -4.906 -13.605 -18.709 1.00 95.12 494 GLY A CA 1
ATOM 3868 C C . GLY A 1 494 ? -4.110 -13.801 -20.002 1.00 95.12 494 GLY A C 1
ATOM 3869 O O . GLY A 1 494 ? -2.949 -14.210 -19.919 1.00 95.12 494 GLY A O 1
ATOM 3870 N N . ARG A 1 495 ? -4.696 -13.559 -21.186 1.00 95.62 495 ARG A N 1
ATOM 3871 C CA . ARG A 1 495 ? -4.001 -13.625 -22.484 1.00 95.62 495 ARG A CA 1
ATOM 3872 C C . ARG A 1 495 ? -4.477 -12.549 -23.451 1.00 95.62 495 ARG A C 1
ATOM 3874 O O . ARG A 1 495 ? -5.638 -12.562 -23.850 1.00 95.62 495 ARG A O 1
ATOM 3881 N N . ASP A 1 496 ? -3.562 -11.710 -23.926 1.00 96.62 496 ASP A N 1
ATOM 3882 C CA . ASP A 1 496 ? -3.904 -10.583 -24.795 1.00 96.62 496 ASP A CA 1
ATOM 3883 C C . ASP A 1 496 ? -2.863 -10.326 -25.873 1.00 96.62 496 ASP A C 1
ATOM 3885 O O . ASP A 1 496 ? -1.664 -10.482 -25.658 1.00 96.62 496 ASP A O 1
ATOM 3889 N N . ARG A 1 497 ? -3.329 -9.840 -27.026 1.00 96.06 497 ARG A N 1
ATOM 3890 C CA . ARG A 1 497 ? -2.463 -9.354 -28.103 1.00 96.06 497 ARG A CA 1
ATOM 3891 C C . ARG A 1 497 ? -2.699 -7.865 -28.311 1.00 96.06 497 ARG A C 1
ATOM 3893 O O . ARG A 1 497 ? -3.802 -7.467 -28.683 1.00 96.06 497 ARG A O 1
ATOM 3900 N N . VAL A 1 498 ? -1.674 -7.050 -28.065 1.00 96.62 498 VAL A N 1
ATOM 3901 C CA . VAL A 1 498 ? -1.773 -5.582 -28.069 1.00 96.62 498 VAL A CA 1
ATOM 3902 C C . VAL A 1 498 ? -0.813 -4.981 -29.089 1.00 96.62 498 VAL A C 1
ATOM 3904 O O . VAL A 1 498 ? 0.402 -5.175 -29.016 1.00 96.62 498 VAL A O 1
ATOM 3907 N N . ASN A 1 499 ? -1.361 -4.211 -30.029 1.00 96.75 499 ASN A N 1
ATOM 3908 C CA . ASN A 1 499 ? -0.576 -3.415 -30.968 1.00 96.75 499 ASN A CA 1
ATOM 3909 C C . ASN A 1 499 ? -0.064 -2.143 -30.279 1.00 96.75 499 ASN A C 1
ATOM 3911 O O . ASN A 1 499 ? -0.855 -1.350 -29.773 1.00 96.75 499 ASN A O 1
ATOM 3915 N N . VAL A 1 500 ? 1.247 -1.913 -30.320 1.00 95.88 500 VAL A N 1
ATOM 3916 C CA . VAL A 1 500 ? 1.914 -0.783 -29.651 1.00 95.88 500 VAL A CA 1
ATOM 3917 C C . VAL A 1 500 ? 2.930 -0.118 -30.583 1.00 95.88 500 VAL A C 1
ATOM 3919 O O . VAL A 1 500 ? 3.486 -0.802 -31.446 1.00 95.88 500 VAL A O 1
ATOM 3922 N N . PRO A 1 501 ? 3.209 1.193 -30.454 1.00 94.62 501 PRO A N 1
ATOM 3923 C CA . PRO A 1 501 ? 4.284 1.833 -31.203 1.00 94.62 501 PRO A CA 1
ATOM 3924 C C . PRO A 1 501 ? 5.633 1.200 -30.863 1.00 94.62 501 PRO A C 1
ATOM 3926 O O . PRO A 1 501 ? 5.860 0.768 -29.730 1.00 94.62 501 PRO A O 1
ATOM 3929 N N . ALA A 1 502 ? 6.543 1.175 -31.832 1.00 86.12 502 ALA A N 1
ATOM 3930 C CA . ALA A 1 502 ? 7.907 0.741 -31.589 1.00 86.12 502 ALA A CA 1
ATOM 3931 C C . ALA A 1 502 ? 8.590 1.626 -30.532 1.00 86.12 502 ALA A C 1
ATOM 3933 O O . ALA A 1 502 ? 8.549 2.854 -30.603 1.00 86.12 502 ALA A O 1
ATOM 3934 N N . GLY A 1 503 ? 9.245 0.991 -29.566 1.00 82.12 503 GLY A N 1
ATOM 3935 C CA . GLY A 1 503 ? 9.943 1.633 -28.461 1.00 82.12 503 GLY A CA 1
ATOM 3936 C C . GLY A 1 503 ? 9.712 0.916 -27.136 1.00 82.12 503 GLY A C 1
ATOM 3937 O O . GLY A 1 503 ? 9.282 -0.238 -27.083 1.00 82.12 503 GLY A O 1
ATOM 3938 N N . VAL A 1 504 ? 10.027 1.615 -26.049 1.00 83.44 504 VAL A N 1
ATOM 3939 C CA . VAL A 1 504 ? 9.865 1.113 -24.685 1.00 83.44 504 VAL A CA 1
ATOM 3940 C C . VAL A 1 504 ? 8.396 1.177 -24.281 1.00 83.44 504 VAL A C 1
ATOM 3942 O O . VAL A 1 504 ? 7.816 2.254 -24.198 1.00 83.44 504 VAL A O 1
ATOM 3945 N N . VAL A 1 505 ? 7.819 0.016 -24.001 1.00 88.25 505 VAL A N 1
ATOM 3946 C CA . VAL A 1 505 ? 6.439 -0.162 -23.562 1.00 88.25 505 VAL A CA 1
ATOM 3947 C C . VAL A 1 505 ? 6.442 -0.660 -22.126 1.00 88.25 505 VAL A C 1
ATOM 3949 O O . VAL A 1 505 ? 7.188 -1.580 -21.782 1.00 88.25 505 VAL A O 1
ATOM 3952 N N . ARG A 1 506 ? 5.604 -0.061 -21.283 1.00 92.62 506 ARG A N 1
ATOM 3953 C CA . ARG A 1 506 ? 5.375 -0.510 -19.911 1.00 92.62 506 ARG A CA 1
ATOM 3954 C C . ARG A 1 506 ? 4.040 -1.236 -19.827 1.00 92.62 506 ARG A C 1
ATOM 3956 O O . ARG A 1 506 ? 3.034 -0.713 -20.292 1.00 92.62 506 ARG A O 1
ATOM 3963 N N . VAL A 1 507 ? 4.038 -2.420 -19.229 1.00 93.50 507 VAL A N 1
ATOM 3964 C CA . VAL A 1 507 ? 2.828 -3.194 -18.943 1.00 93.50 507 VAL A CA 1
ATOM 3965 C C . VAL A 1 507 ? 2.686 -3.294 -17.433 1.00 93.50 507 VAL A C 1
ATOM 3967 O O . VAL A 1 507 ? 3.595 -3.780 -16.761 1.00 93.50 507 VAL A O 1
ATOM 3970 N N . GLU A 1 508 ? 1.566 -2.818 -16.904 1.00 93.56 508 GLU A N 1
ATOM 3971 C CA . GLU A 1 508 ? 1.211 -2.921 -15.489 1.00 93.56 508 GLU A CA 1
ATOM 3972 C C . GLU A 1 508 ? -0.009 -3.824 -15.347 1.00 93.56 508 GLU A C 1
ATOM 3974 O O . GLU A 1 508 ? -0.982 -3.686 -16.090 1.00 93.56 508 GLU A O 1
ATOM 3979 N N . VAL A 1 509 ? 0.033 -4.742 -14.390 1.00 95.75 509 VAL A N 1
ATOM 3980 C CA . VAL A 1 509 ? -0.991 -5.764 -14.194 1.00 95.75 509 VAL A CA 1
ATOM 3981 C C . VAL A 1 509 ? -1.480 -5.740 -12.755 1.00 95.75 509 VAL A C 1
ATOM 3983 O O . VAL A 1 509 ? -0.685 -5.702 -11.814 1.00 95.75 509 VAL A O 1
ATOM 3986 N N . TRP A 1 510 ? -2.801 -5.781 -12.595 1.00 94.62 510 TRP A N 1
ATOM 3987 C CA . TRP A 1 510 ? -3.490 -5.673 -11.313 1.00 94.62 510 TRP A CA 1
ATOM 3988 C C . TRP A 1 510 ? -4.555 -6.761 -11.160 1.00 94.62 510 TRP A C 1
ATOM 3990 O O . TRP A 1 510 ? -5.231 -7.104 -12.131 1.00 94.62 510 TRP A O 1
ATOM 4000 N N . LYS A 1 511 ? -4.754 -7.245 -9.929 1.00 95.25 511 LYS A N 1
ATOM 4001 C CA . LYS A 1 511 ? -5.816 -8.196 -9.571 1.00 95.25 511 LYS A CA 1
ATOM 4002 C C . LYS A 1 511 ? -6.248 -7.995 -8.115 1.00 95.25 511 LYS A C 1
ATOM 4004 O O . LYS A 1 511 ? -5.485 -8.293 -7.205 1.00 95.25 511 LYS A O 1
ATOM 4009 N N . GLY A 1 512 ? -7.450 -7.467 -7.890 1.00 94.38 512 GLY A N 1
ATOM 4010 C CA . GLY A 1 512 ? -7.986 -7.234 -6.539 1.00 94.38 512 GLY A CA 1
ATOM 4011 C C . GLY A 1 512 ? -7.067 -6.430 -5.605 1.00 94.38 512 GLY A C 1
ATOM 4012 O O . GLY A 1 512 ? -6.247 -5.630 -6.061 1.00 94.38 512 GLY A O 1
ATOM 4013 N N . PHE A 1 513 ? -7.232 -6.620 -4.292 1.00 95.94 513 PHE A N 1
ATOM 4014 C CA . PHE A 1 513 ? -6.419 -5.961 -3.251 1.00 95.94 513 PHE A CA 1
ATOM 4015 C C . PHE A 1 513 ? -5.375 -6.884 -2.607 1.00 95.94 513 PHE A C 1
ATOM 4017 O O . PHE A 1 513 ? -4.440 -6.403 -1.968 1.00 95.94 513 PHE A O 1
ATOM 4024 N N . GLU A 1 514 ? -5.518 -8.199 -2.786 1.00 97.00 514 GLU A N 1
ATOM 4025 C CA . GLU A 1 514 ? -4.664 -9.215 -2.159 1.00 97.00 514 GLU A CA 1
ATOM 4026 C C . GLU A 1 514 ? -3.402 -9.548 -2.975 1.00 97.00 514 GLU A C 1
ATOM 4028 O O . GLU A 1 514 ? -2.473 -10.173 -2.451 1.00 97.00 514 GLU A O 1
ATOM 4033 N N . TYR A 1 515 ? -3.352 -9.129 -4.245 1.00 95.69 515 TYR A N 1
ATOM 4034 C CA . TYR A 1 515 ? -2.198 -9.324 -5.120 1.00 95.69 515 TYR A CA 1
ATOM 4035 C C . TYR A 1 515 ? -1.329 -8.077 -5.188 1.00 95.69 515 TYR A C 1
ATOM 4037 O O . TYR A 1 515 ? -1.818 -6.949 -5.284 1.00 95.69 515 TYR A O 1
ATOM 4045 N N . ARG A 1 516 ? -0.015 -8.298 -5.235 1.00 91.62 516 ARG A N 1
ATOM 4046 C CA . ARG A 1 516 ? 0.940 -7.240 -5.550 1.00 91.62 516 ARG A CA 1
ATOM 4047 C C . ARG A 1 516 ? 0.849 -6.877 -7.035 1.00 91.62 516 ARG A C 1
ATOM 4049 O O . ARG A 1 516 ? 1.043 -7.767 -7.866 1.00 91.62 516 ARG A O 1
ATOM 4056 N N . PRO A 1 517 ? 0.612 -5.599 -7.386 1.00 92.25 517 PRO A N 1
ATOM 4057 C CA . PRO A 1 517 ? 0.675 -5.163 -8.775 1.00 92.25 517 PRO A CA 1
ATOM 4058 C C . PRO A 1 517 ? 2.051 -5.454 -9.376 1.00 92.25 517 PRO A C 1
ATOM 4060 O O . PRO A 1 517 ? 3.078 -5.241 -8.726 1.00 92.25 517 PRO A O 1
ATOM 4063 N N . ALA A 1 518 ? 2.073 -5.933 -10.616 1.00 89.31 518 ALA A N 1
ATOM 4064 C CA . ALA A 1 518 ? 3.302 -6.249 -11.331 1.00 89.31 518 ALA A CA 1
ATOM 4065 C C . ALA A 1 518 ? 3.503 -5.275 -12.489 1.00 89.31 518 ALA A C 1
ATOM 4067 O O . ALA A 1 518 ? 2.579 -5.020 -13.257 1.00 89.31 518 ALA A O 1
ATOM 4068 N N . THR A 1 519 ? 4.727 -4.778 -12.645 1.00 87.50 519 THR A N 1
ATOM 4069 C CA . THR A 1 519 ? 5.088 -3.862 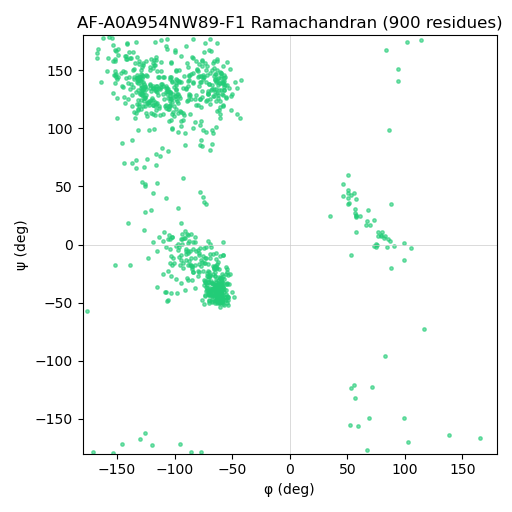-13.728 1.00 87.50 519 THR A CA 1
ATOM 4070 C C . THR A 1 519 ? 6.310 -4.384 -14.454 1.00 87.50 519 THR A C 1
ATOM 4072 O O . THR A 1 519 ? 7.329 -4.693 -13.838 1.00 87.50 519 THR A O 1
ATOM 4075 N N . VAL A 1 520 ? 6.224 -4.443 -15.777 1.00 83.31 520 VAL A N 1
ATOM 4076 C CA . VAL A 1 520 ? 7.322 -4.851 -16.652 1.00 83.31 520 VAL A CA 1
ATOM 4077 C C . VAL A 1 520 ? 7.526 -3.821 -17.753 1.00 83.31 520 VAL A C 1
ATOM 4079 O O . VAL A 1 520 ? 6.579 -3.207 -18.241 1.00 83.31 520 VAL A O 1
ATOM 4082 N N . THR A 1 521 ? 8.777 -3.642 -18.165 1.00 83.94 521 THR A N 1
ATOM 4083 C CA . THR A 1 521 ? 9.151 -2.710 -19.232 1.00 83.94 521 THR A CA 1
ATOM 4084 C C . THR A 1 521 ? 9.864 -3.477 -20.336 1.00 83.94 521 THR A C 1
ATOM 4086 O O . THR A 1 521 ? 10.912 -4.082 -20.102 1.00 83.94 521 THR A O 1
ATOM 4089 N N . ILE A 1 522 ? 9.313 -3.439 -21.546 1.00 83.00 522 ILE A N 1
ATOM 4090 C CA . ILE A 1 522 ? 9.777 -4.209 -22.702 1.00 83.00 522 ILE A CA 1
ATOM 4091 C C . ILE A 1 522 ? 10.028 -3.264 -23.870 1.00 83.00 522 ILE A C 1
ATOM 4093 O O . ILE A 1 522 ? 9.241 -2.366 -24.133 1.00 83.00 522 ILE A O 1
ATOM 4097 N N . ASN A 1 523 ? 11.122 -3.473 -24.600 1.00 81.19 523 ASN A N 1
ATOM 4098 C CA . ASN A 1 523 ? 11.351 -2.767 -25.857 1.00 81.19 523 ASN A CA 1
ATOM 4099 C C . ASN A 1 523 ? 10.746 -3.561 -27.024 1.00 81.19 523 ASN A C 1
ATOM 4101 O O . ASN A 1 523 ? 11.115 -4.719 -27.243 1.00 81.19 523 ASN A O 1
ATOM 4105 N N . VAL A 1 524 ? 9.850 -2.936 -27.782 1.00 83.75 524 VAL A N 1
ATOM 4106 C CA . VAL A 1 524 ? 9.155 -3.529 -28.930 1.00 83.75 524 VAL A CA 1
ATOM 4107 C C . VAL A 1 524 ? 9.661 -2.876 -30.213 1.00 83.75 524 VAL A C 1
ATOM 4109 O O . VAL A 1 524 ? 9.718 -1.657 -30.315 1.00 83.75 524 VAL A O 1
ATOM 4112 N N . SER A 1 525 ? 10.049 -3.668 -31.211 1.00 86.44 525 SER A N 1
ATOM 4113 C CA . SER A 1 525 ? 10.477 -3.142 -32.515 1.00 86.44 525 SER A CA 1
ATOM 4114 C C . SER A 1 525 ? 9.324 -3.167 -33.518 1.00 86.44 525 SER A C 1
ATOM 4116 O O . SER A 1 525 ? 8.464 -4.049 -33.458 1.00 86.44 525 SER A O 1
ATOM 4118 N N . ALA A 1 526 ? 9.324 -2.232 -34.469 1.00 89.94 526 ALA A N 1
ATOM 4119 C CA . ALA A 1 526 ? 8.314 -2.197 -35.523 1.00 89.94 526 ALA A CA 1
ATOM 4120 C C . ALA A 1 526 ? 8.294 -3.519 -36.307 1.00 89.94 526 ALA A C 1
ATOM 4122 O O . ALA A 1 526 ? 9.348 -4.092 -36.591 1.00 89.94 526 ALA A O 1
ATOM 4123 N N . ASN A 1 527 ? 7.099 -3.989 -36.667 1.00 90.81 527 ASN A N 1
ATOM 4124 C CA . ASN A 1 527 ? 6.874 -5.243 -37.394 1.00 90.81 527 ASN A CA 1
ATOM 4125 C C . ASN A 1 527 ? 7.435 -6.500 -36.698 1.00 90.81 527 ASN A C 1
ATOM 4127 O O . ASN A 1 527 ? 7.737 -7.493 -37.361 1.00 90.81 527 ASN A O 1
ATOM 4131 N N . THR A 1 528 ? 7.579 -6.473 -35.369 1.00 92.12 528 THR A N 1
ATOM 4132 C CA . THR A 1 528 ? 7.954 -7.650 -34.570 1.00 92.12 528 THR A CA 1
ATOM 4133 C C . THR A 1 528 ? 6.857 -8.028 -33.585 1.00 92.12 528 THR A C 1
ATOM 4135 O O . THR A 1 528 ? 6.070 -7.178 -33.170 1.00 92.12 528 THR A O 1
ATOM 4138 N N . GLU A 1 529 ? 6.822 -9.303 -33.203 1.00 94.88 529 GLU A N 1
ATOM 4139 C CA . GLU A 1 529 ? 6.010 -9.804 -32.096 1.00 94.88 529 GLU A CA 1
ATOM 4140 C C . GLU A 1 529 ? 6.924 -10.122 -30.910 1.00 94.88 529 GLU A C 1
ATOM 4142 O O . GLU A 1 529 ? 8.002 -10.706 -31.075 1.00 94.88 529 GLU A O 1
ATOM 4147 N N . ARG A 1 530 ? 6.515 -9.706 -29.714 1.00 93.56 530 ARG A N 1
ATOM 4148 C CA . ARG A 1 530 ? 7.226 -9.960 -28.464 1.00 93.56 530 ARG A CA 1
ATOM 4149 C C . ARG A 1 530 ? 6.278 -10.587 -27.462 1.00 93.56 530 ARG A C 1
ATOM 4151 O O . ARG A 1 530 ? 5.300 -9.965 -27.066 1.00 93.56 530 ARG A O 1
ATOM 4158 N N . GLN A 1 531 ? 6.616 -11.795 -27.034 1.00 94.12 531 GLN A N 1
ATOM 4159 C CA . GLN A 1 531 ? 5.930 -12.441 -25.931 1.00 94.12 531 GLN A CA 1
ATOM 4160 C C . GLN A 1 531 ? 6.427 -11.875 -24.600 1.00 94.12 531 GLN A C 1
ATOM 4162 O O . GLN A 1 531 ? 7.634 -11.699 -24.407 1.00 94.12 531 GLN A O 1
ATOM 4167 N N . VAL A 1 532 ? 5.499 -11.603 -23.692 1.00 92.25 532 VAL A N 1
ATOM 4168 C CA . VAL A 1 532 ? 5.772 -11.193 -22.319 1.00 92.25 532 VAL A CA 1
ATOM 4169 C C . VAL A 1 532 ? 4.912 -12.023 -21.376 1.00 92.25 532 VAL A C 1
ATOM 4171 O O . VAL A 1 532 ? 3.687 -12.015 -21.453 1.00 92.25 532 VAL A O 1
ATOM 4174 N N . GLU A 1 533 ? 5.573 -12.739 -20.476 1.00 96.25 533 GLU A N 1
ATOM 4175 C CA . GLU A 1 533 ? 4.916 -13.435 -19.377 1.00 96.25 533 GLU A CA 1
ATOM 4176 C C . GLU A 1 533 ? 5.080 -12.610 -18.099 1.00 96.25 533 GLU A C 1
ATOM 4178 O O . GLU A 1 533 ? 6.186 -12.175 -17.772 1.00 96.25 533 GLU A O 1
ATOM 4183 N N . ILE A 1 534 ? 3.976 -12.363 -17.397 1.00 96.25 534 ILE A N 1
ATOM 4184 C CA . ILE A 1 534 ? 3.937 -11.579 -16.161 1.00 96.25 534 ILE A CA 1
ATOM 4185 C C . ILE A 1 534 ? 3.322 -12.454 -15.079 1.00 96.25 534 ILE A C 1
ATOM 4187 O O . ILE A 1 534 ? 2.202 -12.934 -15.228 1.00 96.25 534 ILE A O 1
ATOM 4191 N N . THR A 1 535 ? 4.043 -12.660 -13.983 1.00 95.62 535 THR A N 1
ATOM 4192 C CA . THR A 1 535 ? 3.542 -13.438 -12.847 1.00 95.62 535 THR A CA 1
ATOM 4193 C C . THR A 1 535 ? 2.969 -12.511 -11.777 1.00 95.62 535 THR A C 1
ATOM 4195 O O . THR A 1 535 ? 3.641 -11.565 -11.365 1.00 95.62 535 THR A O 1
ATOM 4198 N N . LEU A 1 536 ? 1.748 -12.791 -11.319 1.00 95.31 536 LEU A N 1
ATOM 4199 C CA . LEU A 1 536 ? 1.114 -12.126 -10.182 1.00 95.31 536 LEU A CA 1
ATOM 4200 C C . LEU A 1 536 ? 1.241 -12.966 -8.910 1.00 95.31 536 LEU A C 1
ATOM 4202 O O . LEU A 1 536 ? 0.985 -14.173 -8.920 1.00 95.31 536 LEU A O 1
ATOM 4206 N N . ASP A 1 537 ? 1.549 -12.285 -7.808 1.00 90.94 537 ASP A N 1
ATOM 4207 C CA . ASP A 1 537 ? 1.767 -12.895 -6.498 1.00 90.94 537 ASP A CA 1
ATOM 4208 C C . ASP A 1 537 ? 0.665 -12.452 -5.531 1.00 90.94 537 ASP A C 1
ATOM 4210 O O . ASP A 1 537 ? 0.535 -11.257 -5.241 1.00 90.94 537 ASP A O 1
ATOM 4214 N N . LYS A 1 538 ? -0.112 -13.410 -5.007 1.00 94.12 538 LYS A N 1
ATOM 4215 C CA . LYS A 1 538 ? -1.092 -13.169 -3.940 1.00 94.12 538 LYS A CA 1
ATOM 4216 C C . LYS A 1 538 ? -0.368 -13.059 -2.602 1.00 94.12 538 LYS A C 1
ATOM 4218 O O . LYS A 1 538 ? -0.163 -14.035 -1.890 1.00 94.12 538 LYS A O 1
ATOM 4223 N N . THR A 1 539 ? 0.111 -11.867 -2.270 1.00 91.06 539 THR A N 1
ATOM 4224 C CA . THR A 1 539 ? 0.992 -11.680 -1.112 1.00 91.06 539 THR A CA 1
ATOM 4225 C C . THR A 1 539 ? 0.244 -11.375 0.185 1.00 91.06 539 THR A C 1
ATOM 4227 O O . THR A 1 539 ? 0.859 -11.462 1.250 1.00 91.06 539 THR A O 1
ATOM 4230 N N . ALA A 1 540 ? -1.049 -11.038 0.125 1.00 93.25 540 ALA A N 1
ATOM 4231 C CA . ALA A 1 540 ? -1.866 -10.652 1.277 1.00 93.25 540 ALA A CA 1
ATOM 4232 C C . ALA A 1 540 ? -3.183 -11.451 1.368 1.00 93.25 540 ALA A C 1
ATOM 4234 O O . ALA A 1 540 ? -4.259 -10.869 1.450 1.00 93.25 540 ALA A O 1
ATOM 4235 N N . SER A 1 541 ? -3.084 -12.787 1.351 1.00 94.62 541 SER A N 1
ATOM 4236 C CA . SER A 1 541 ? -4.245 -13.688 1.337 1.00 94.62 541 SER A CA 1
ATOM 4237 C C . SER A 1 541 ? -5.148 -13.529 2.573 1.00 94.62 541 SER A C 1
ATOM 4239 O O . SER A 1 541 ? -4.802 -13.988 3.662 1.00 94.62 541 SER A O 1
ATOM 4241 N N . MET A 1 542 ? -6.344 -12.960 2.415 1.00 97.12 542 MET A N 1
ATOM 4242 C CA . MET A 1 542 ? -7.282 -12.711 3.522 1.00 97.12 542 MET A CA 1
ATOM 4243 C C . MET A 1 542 ? -8.054 -13.951 3.959 1.00 97.12 542 MET A C 1
ATOM 4245 O O . MET A 1 542 ? -8.436 -14.070 5.127 1.00 97.12 542 MET A O 1
ATOM 4249 N N . THR A 1 543 ? -8.182 -14.928 3.068 1.00 95.06 543 THR A N 1
ATOM 4250 C CA . THR A 1 543 ? -8.761 -16.241 3.379 1.00 95.06 543 THR A CA 1
ATOM 4251 C C . THR A 1 543 ? -7.969 -16.987 4.459 1.00 95.06 543 THR A C 1
ATOM 4253 O O . THR A 1 543 ? -8.563 -17.705 5.258 1.00 95.06 543 THR A O 1
ATOM 4256 N N . GLN A 1 544 ? -6.654 -16.749 4.583 1.00 94.19 544 GLN A N 1
ATOM 4257 C CA . GLN A 1 544 ? -5.824 -17.292 5.675 1.00 94.19 544 GLN A CA 1
ATOM 4258 C C . GLN A 1 544 ? -6.195 -16.707 7.047 1.00 94.19 544 GLN A C 1
ATOM 4260 O O . GLN A 1 544 ? -5.869 -17.280 8.086 1.00 94.19 544 GLN A O 1
ATOM 4265 N N . HIS A 1 545 ? -6.895 -15.573 7.055 1.00 95.81 545 HIS A N 1
ATOM 4266 C CA . HIS A 1 545 ? -7.433 -14.917 8.243 1.00 95.81 545 HIS A CA 1
ATOM 4267 C C . HIS A 1 545 ? -8.945 -15.154 8.416 1.00 95.81 545 HIS A C 1
ATOM 4269 O O . HIS A 1 545 ? -9.554 -14.564 9.310 1.00 95.81 545 HIS A O 1
ATOM 4275 N N . GLY A 1 546 ? -9.550 -16.012 7.583 1.00 97.06 546 GLY A N 1
ATOM 4276 C CA . GLY A 1 546 ? -10.985 -16.309 7.584 1.00 97.06 546 GLY A CA 1
ATOM 4277 C C . GLY A 1 546 ? -11.854 -15.228 6.940 1.00 97.06 546 GLY A C 1
ATOM 4278 O O . GLY A 1 546 ? -13.068 -15.279 7.081 1.00 97.06 546 GLY A O 1
ATOM 4279 N N . TYR A 1 547 ? -11.268 -14.240 6.257 1.00 98.56 547 TYR A N 1
ATOM 4280 C CA . TYR A 1 547 ? -12.014 -13.168 5.595 1.00 98.56 547 TYR A CA 1
ATOM 4281 C C . TYR A 1 547 ? -12.173 -13.435 4.099 1.00 98.56 547 TYR A C 1
ATOM 4283 O O . TYR A 1 547 ? -11.226 -13.845 3.430 1.00 98.56 547 TYR A O 1
ATOM 4291 N N . TRP A 1 548 ? -13.361 -13.138 3.576 1.00 98.44 548 TRP A N 1
ATOM 4292 C CA . TRP A 1 548 ? -13.723 -13.367 2.182 1.00 98.44 548 TRP A CA 1
ATOM 4293 C C . TRP A 1 548 ? -14.232 -12.089 1.520 1.00 98.44 548 TRP A C 1
ATOM 4295 O O . TRP A 1 548 ? -15.156 -11.447 2.029 1.00 98.44 548 TRP A O 1
ATOM 4305 N N . SER A 1 549 ? -13.626 -11.740 0.385 1.00 98.38 549 SER A N 1
ATOM 4306 C CA . SER A 1 549 ? -13.949 -10.547 -0.394 1.00 98.38 549 SER A CA 1
ATOM 4307 C C . SER A 1 549 ? -15.325 -10.638 -1.055 1.00 98.38 549 SER A C 1
ATOM 4309 O O . SER A 1 549 ? -15.775 -11.698 -1.495 1.00 98.38 549 SER A O 1
ATOM 4311 N N . GLY A 1 550 ? -15.986 -9.499 -1.185 1.00 98.31 550 GLY A N 1
ATOM 4312 C CA . GLY A 1 550 ? -17.192 -9.390 -1.980 1.00 98.31 550 GLY A CA 1
ATOM 4313 C C . GLY A 1 550 ? -17.587 -7.948 -2.256 1.00 98.31 550 GLY A C 1
ATOM 4314 O O . GLY A 1 550 ? -17.053 -7.004 -1.667 1.00 98.31 550 GLY A O 1
ATOM 4315 N N . ASP A 1 551 ? -18.526 -7.794 -3.176 1.00 98.25 551 ASP A N 1
ATOM 4316 C CA . ASP A 1 551 ? -19.076 -6.516 -3.599 1.00 98.25 551 ASP A CA 1
ATOM 4317 C C . ASP A 1 551 ? -20.607 -6.625 -3.660 1.00 98.25 551 ASP A C 1
ATOM 4319 O O . ASP A 1 551 ? -21.144 -7.342 -4.515 1.00 98.25 551 ASP A O 1
ATOM 4323 N N . PRO A 1 552 ? -21.320 -5.971 -2.724 1.00 97.25 552 PRO A N 1
ATOM 4324 C CA . PRO A 1 552 ? -22.759 -6.111 -2.598 1.00 97.25 552 PRO A CA 1
ATOM 4325 C C . PRO A 1 552 ? -23.548 -5.162 -3.523 1.00 97.25 552 PRO A C 1
ATOM 4327 O O . PRO A 1 552 ? -24.767 -5.062 -3.362 1.00 97.25 552 PRO A O 1
ATOM 4330 N N . HIS A 1 553 ? -22.908 -4.447 -4.458 1.00 96.75 553 HIS A N 1
ATOM 4331 C CA . HIS A 1 553 ? -23.602 -3.470 -5.302 1.00 96.75 553 HIS A CA 1
ATOM 4332 C C . HIS A 1 553 ? -23.032 -3.403 -6.727 1.00 96.75 553 HIS A C 1
ATOM 4334 O O . HIS A 1 553 ? -22.166 -2.582 -7.035 1.00 96.75 553 HIS A O 1
ATOM 4340 N N . ILE A 1 554 ? -23.543 -4.256 -7.622 1.00 95.75 554 ILE A N 1
ATOM 4341 C CA . ILE A 1 554 ? -23.133 -4.302 -9.033 1.00 95.75 554 ILE A CA 1
ATOM 4342 C C . ILE A 1 554 ? -24.355 -4.190 -9.954 1.00 95.75 554 ILE A C 1
ATOM 4344 O O . ILE A 1 554 ? -25.306 -4.958 -9.848 1.00 95.75 554 ILE A O 1
ATOM 4348 N N . HIS A 1 555 ? -24.296 -3.304 -10.942 1.00 93.12 555 HIS A N 1
ATOM 4349 C CA . HIS A 1 555 ? -25.280 -3.154 -12.012 1.00 93.12 555 HIS A CA 1
ATOM 4350 C C . HIS A 1 555 ? -24.701 -3.584 -13.360 1.00 93.12 555 HIS A C 1
ATOM 4352 O O . HIS A 1 555 ? -24.271 -2.777 -14.182 1.00 93.12 555 HIS A O 1
ATOM 4358 N N . ILE A 1 556 ? -24.725 -4.889 -13.616 1.00 89.56 556 ILE A N 1
ATOM 4359 C CA . ILE A 1 556 ? -24.401 -5.452 -14.929 1.00 89.56 556 ILE A CA 1
ATOM 4360 C C . ILE A 1 556 ? -25.612 -6.249 -15.410 1.00 89.56 556 ILE A C 1
ATOM 4362 O O . ILE A 1 556 ? -26.211 -7.018 -14.662 1.00 89.56 556 ILE A O 1
ATOM 4366 N N . GLN A 1 557 ? -25.996 -6.064 -16.672 1.00 88.12 557 GLN A N 1
ATOM 4367 C CA . GLN A 1 557 ? -27.111 -6.808 -17.257 1.00 88.12 557 GLN A CA 1
ATOM 4368 C C . GLN A 1 557 ? -26.786 -8.308 -17.270 1.00 88.12 557 GLN A C 1
ATOM 4370 O O . GLN A 1 557 ? -25.772 -8.707 -17.834 1.00 88.12 557 GLN A O 1
ATOM 4375 N N . ARG A 1 558 ? -27.664 -9.143 -16.703 1.00 92.00 558 ARG A N 1
ATOM 4376 C CA . ARG A 1 558 ? -27.520 -10.609 -16.660 1.00 92.00 558 ARG A CA 1
ATOM 4377 C C . ARG A 1 558 ? -28.662 -11.254 -17.447 1.00 92.00 558 ARG A C 1
ATOM 4379 O O . ARG A 1 558 ? -29.563 -11.852 -16.866 1.00 92.00 558 ARG A O 1
ATOM 4386 N N . ARG A 1 559 ? -28.672 -11.091 -18.775 1.00 91.31 559 ARG A N 1
ATOM 4387 C CA . ARG A 1 559 ? -29.784 -11.522 -19.656 1.00 91.31 559 ARG A CA 1
ATOM 4388 C C . ARG A 1 559 ? -29.599 -12.921 -20.236 1.00 91.31 559 ARG A C 1
ATOM 4390 O O . ARG A 1 559 ? -30.546 -13.498 -20.765 1.00 91.31 559 ARG A O 1
ATOM 4397 N N . SER A 1 560 ? -28.384 -13.447 -20.175 1.00 93.44 560 SER A N 1
ATOM 4398 C CA . SER A 1 560 ? -28.001 -14.711 -20.791 1.00 93.44 560 SER A CA 1
ATOM 4399 C C . SER A 1 560 ? -26.851 -15.372 -20.032 1.00 93.44 560 SER A C 1
ATOM 4401 O O . SER A 1 560 ? -26.167 -14.730 -19.235 1.00 93.44 560 SER A O 1
ATOM 4403 N N . GLU A 1 561 ? -26.587 -16.645 -20.330 1.00 93.62 561 GLU A N 1
ATOM 4404 C CA . GLU A 1 561 ? -25.402 -17.355 -19.823 1.00 93.62 561 GLU A CA 1
ATOM 4405 C C . GLU A 1 561 ? -24.086 -16.694 -20.272 1.00 93.62 561 GLU A C 1
ATOM 4407 O O . GLU A 1 561 ? -23.092 -16.744 -19.554 1.00 93.62 561 GLU A O 1
ATOM 4412 N N . ALA A 1 562 ? -24.077 -16.029 -21.433 1.00 93.38 562 ALA A N 1
ATOM 4413 C CA . ALA A 1 562 ? -22.909 -15.291 -21.907 1.00 93.38 562 ALA A CA 1
ATOM 4414 C C . ALA A 1 562 ? -22.627 -14.050 -21.046 1.00 93.38 562 ALA A C 1
ATOM 4416 O O . ALA A 1 562 ? -21.470 -13.756 -20.759 1.00 93.38 562 ALA A O 1
ATOM 4417 N N . ASP A 1 563 ? -23.666 -13.335 -20.606 1.00 92.44 563 ASP A N 1
ATOM 4418 C CA . ASP A 1 563 ? -23.493 -12.202 -19.690 1.00 92.44 563 ASP A CA 1
ATOM 4419 C C . ASP A 1 563 ? -23.012 -12.678 -18.317 1.00 92.44 563 ASP A C 1
ATOM 4421 O O . ASP A 1 563 ? -22.087 -12.104 -17.752 1.00 92.44 563 ASP A O 1
ATOM 4425 N N . GLU A 1 564 ? -23.587 -13.774 -17.817 1.00 94.25 564 GLU A N 1
ATOM 4426 C CA . GLU A 1 564 ? -23.155 -14.436 -16.582 1.00 94.25 564 GLU A CA 1
ATOM 4427 C C . GLU A 1 564 ? -21.673 -14.837 -16.633 1.00 94.25 564 GLU A C 1
ATOM 4429 O O . GLU A 1 564 ? -20.924 -14.539 -15.703 1.00 94.25 564 GLU A O 1
ATOM 4434 N N . ALA A 1 565 ? -21.218 -15.432 -17.740 1.00 94.62 565 ALA A N 1
ATOM 4435 C CA . ALA A 1 565 ? -19.812 -15.775 -17.925 1.00 94.62 565 ALA A CA 1
ATOM 4436 C C . ALA A 1 565 ? -18.891 -14.542 -17.871 1.00 94.62 565 ALA A C 1
ATOM 4438 O O . ALA A 1 565 ? -17.843 -14.612 -17.229 1.00 94.62 565 ALA A O 1
ATOM 4439 N N . ARG A 1 566 ? -19.298 -13.415 -18.478 1.00 93.50 566 ARG A N 1
ATOM 4440 C CA . ARG A 1 566 ? -18.534 -12.155 -18.421 1.00 93.50 566 ARG A CA 1
ATOM 4441 C C . ARG A 1 566 ? -18.503 -11.564 -17.014 1.00 93.50 566 ARG A C 1
ATOM 4443 O O . ARG A 1 566 ? -17.459 -11.081 -16.596 1.00 93.50 566 ARG A O 1
ATOM 4450 N N . ILE A 1 567 ? -19.609 -11.623 -16.267 1.00 94.94 567 ILE A N 1
ATOM 4451 C CA . ILE A 1 567 ? -19.644 -11.154 -14.872 1.00 94.94 567 ILE A CA 1
ATOM 4452 C C . ILE A 1 567 ? -18.620 -11.929 -14.040 1.00 94.94 567 ILE A C 1
ATOM 4454 O O . ILE A 1 567 ? -17.823 -11.317 -13.336 1.00 94.94 567 ILE A O 1
ATOM 4458 N N . PHE A 1 568 ? -18.569 -13.255 -14.166 1.00 97.56 568 PHE A N 1
ATOM 4459 C CA . PHE A 1 568 ? -17.558 -14.044 -13.465 1.00 97.56 568 PHE A CA 1
ATOM 4460 C C . PHE A 1 568 ? -16.120 -13.730 -13.908 1.00 97.56 568 PHE A C 1
ATOM 4462 O O . PHE A 1 568 ? -15.223 -13.779 -13.071 1.00 97.56 568 PHE A O 1
ATOM 4469 N N . ASP A 1 569 ? -15.874 -13.414 -15.187 1.00 95.81 569 ASP A N 1
ATOM 4470 C CA . ASP A 1 569 ? -14.537 -13.003 -15.648 1.00 95.81 569 ASP A CA 1
ATOM 4471 C C . ASP A 1 569 ? -14.104 -11.700 -14.960 1.00 95.81 569 ASP A C 1
ATOM 4473 O O . ASP A 1 569 ? -12.966 -11.581 -14.506 1.00 95.81 569 ASP A O 1
ATOM 4477 N N . LEU A 1 570 ? -15.031 -10.746 -14.825 1.00 95.56 570 LEU A N 1
ATOM 4478 C CA . LEU A 1 570 ? -14.795 -9.474 -14.146 1.00 95.56 570 LEU A CA 1
ATOM 4479 C C . LEU A 1 570 ? -14.580 -9.652 -12.634 1.00 95.56 570 LEU A C 1
ATOM 4481 O O . LEU A 1 570 ? -13.640 -9.080 -12.083 1.00 95.56 570 LEU A O 1
ATOM 4485 N N . LEU A 1 571 ? -15.398 -10.475 -11.965 1.00 97.81 571 LEU A N 1
ATOM 4486 C CA . LEU A 1 571 ? -15.214 -10.792 -10.543 1.00 97.81 571 LEU A CA 1
ATOM 4487 C C . LEU A 1 571 ? -13.864 -11.459 -10.290 1.00 97.81 571 LEU A C 1
ATOM 4489 O O . LEU A 1 571 ? -13.152 -11.073 -9.365 1.00 97.81 571 LEU A O 1
ATOM 4493 N N . ALA A 1 572 ? -13.475 -12.407 -11.145 1.00 97.25 572 ALA A N 1
ATOM 4494 C CA . ALA A 1 572 ? -12.170 -13.042 -11.063 1.00 97.25 572 ALA A CA 1
ATOM 4495 C C . ALA A 1 572 ? -11.033 -12.035 -11.289 1.00 97.25 572 ALA A C 1
ATOM 4497 O O . ALA A 1 572 ? -10.024 -12.090 -10.587 1.00 97.25 572 ALA A O 1
ATOM 4498 N N . ALA A 1 573 ? -11.181 -11.086 -12.218 1.00 96.06 573 ALA A N 1
ATOM 4499 C CA . ALA A 1 573 ? -10.172 -10.058 -12.471 1.00 96.06 573 ALA A CA 1
ATOM 4500 C C . ALA A 1 573 ? -9.953 -9.107 -11.281 1.00 96.06 573 ALA A C 1
ATOM 4502 O O . ALA A 1 573 ? -8.852 -8.582 -11.112 1.00 96.06 573 ALA A O 1
ATOM 4503 N N . GLU A 1 574 ? -10.967 -8.920 -10.436 1.00 95.31 574 GLU A N 1
ATOM 4504 C CA . GLU A 1 574 ? -10.905 -8.087 -9.227 1.00 95.31 574 GLU A CA 1
ATOM 4505 C C . GLU A 1 574 ? -10.803 -8.876 -7.919 1.00 95.31 574 GLU A C 1
ATOM 4507 O O . GLU A 1 574 ? -10.815 -8.282 -6.840 1.00 95.31 574 GLU A O 1
ATOM 4512 N N . ASP A 1 575 ? -10.677 -10.198 -8.023 1.00 97.00 575 ASP A N 1
ATOM 4513 C CA . ASP A 1 575 ? -10.649 -11.141 -6.906 1.00 97.00 575 ASP A CA 1
ATOM 4514 C C . ASP A 1 575 ? -11.818 -10.960 -5.917 1.00 97.00 575 ASP A C 1
ATOM 4516 O O . ASP A 1 575 ? -11.638 -10.949 -4.701 1.00 97.00 575 ASP A O 1
ATOM 4520 N N . ILE A 1 576 ? -13.031 -10.788 -6.452 1.00 98.12 576 ILE A N 1
ATOM 4521 C CA . ILE A 1 576 ? -14.273 -10.589 -5.692 1.00 98.12 576 ILE A CA 1
ATOM 4522 C C . ILE A 1 576 ? -14.993 -11.932 -5.561 1.00 98.12 576 ILE A C 1
ATOM 4524 O O . ILE A 1 576 ? -15.715 -12.329 -6.475 1.00 98.12 576 ILE A O 1
ATOM 4528 N N . HIS A 1 577 ? -14.826 -12.635 -4.437 1.00 98.06 577 HIS A N 1
ATOM 4529 C CA . HIS A 1 577 ? -15.408 -13.971 -4.242 1.00 98.06 577 HIS A CA 1
ATOM 4530 C C . HIS A 1 577 ? -16.942 -13.990 -4.288 1.00 98.06 577 HIS A C 1
ATOM 4532 O O . HIS A 1 577 ? -17.517 -14.956 -4.797 1.00 98.06 577 HIS A O 1
ATOM 4538 N N . PHE A 1 578 ? -17.599 -12.934 -3.806 1.00 98.62 578 PHE A N 1
ATOM 4539 C CA . PHE A 1 578 ? -19.058 -12.832 -3.753 1.00 98.62 578 PHE A CA 1
ATOM 4540 C C . PHE A 1 578 ? -19.547 -11.521 -4.372 1.00 98.62 578 PHE A C 1
ATOM 4542 O O . PHE A 1 578 ? -19.246 -10.450 -3.856 1.00 98.62 578 PHE A O 1
ATOM 4549 N N . GLY A 1 579 ? -20.307 -11.589 -5.467 1.00 98.06 579 GLY A N 1
ATOM 4550 C CA . GLY A 1 579 ? -20.883 -10.409 -6.124 1.00 98.06 579 GLY A CA 1
ATOM 4551 C C . GLY A 1 579 ? -22.409 -10.441 -6.156 1.00 98.06 579 GLY A C 1
ATOM 4552 O O . GLY A 1 579 ? -22.997 -11.458 -6.526 1.00 98.06 579 GLY A O 1
ATOM 4553 N N . THR A 1 580 ? -23.078 -9.336 -5.830 1.00 97.56 580 THR A N 1
ATOM 4554 C CA . THR A 1 580 ? -24.533 -9.216 -6.0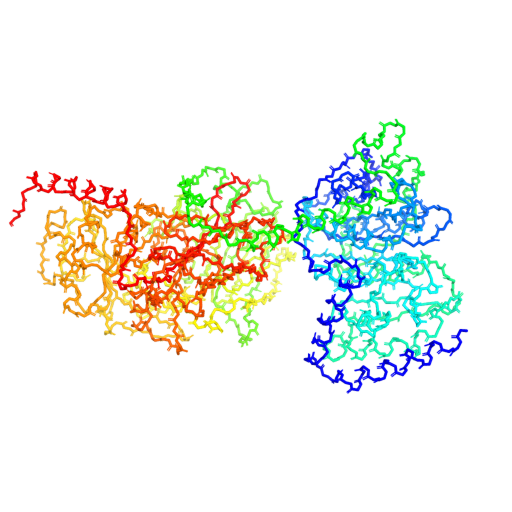35 1.00 97.56 580 THR A CA 1
ATOM 4555 C C . THR A 1 580 ? -24.852 -8.306 -7.217 1.00 97.56 580 THR A C 1
ATOM 4557 O O . THR A 1 580 ? -24.413 -7.160 -7.299 1.00 97.56 580 THR A O 1
ATOM 4560 N N . VAL A 1 581 ? -25.636 -8.829 -8.157 1.00 96.12 581 VAL A N 1
ATOM 4561 C CA . VAL A 1 581 ? -26.024 -8.139 -9.388 1.00 96.12 581 VAL A CA 1
ATOM 4562 C C . VAL A 1 581 ? -27.455 -7.633 -9.237 1.00 96.12 581 VAL A C 1
ATOM 4564 O O . VAL A 1 581 ? -28.392 -8.424 -9.145 1.00 96.12 581 VAL A O 1
ATOM 4567 N N . LEU A 1 582 ? -27.638 -6.318 -9.175 1.00 96.31 582 LEU A N 1
ATOM 4568 C CA . LEU A 1 582 ? -28.901 -5.697 -8.794 1.00 96.31 582 LEU A CA 1
ATOM 4569 C C . LEU A 1 582 ? -29.664 -5.173 -10.013 1.00 96.31 582 LEU A C 1
ATOM 4571 O O . LEU A 1 582 ? -29.140 -4.374 -10.797 1.00 96.31 582 LEU A O 1
ATOM 4575 N N . ALA A 1 583 ? -30.919 -5.605 -10.143 1.00 95.19 583 ALA A N 1
ATOM 4576 C CA . ALA A 1 583 ? -31.907 -4.930 -10.980 1.00 95.19 583 ALA A CA 1
ATOM 4577 C C . ALA A 1 583 ? -32.479 -3.722 -10.239 1.00 95.19 583 ALA A C 1
ATOM 4579 O O . ALA A 1 583 ? -32.599 -3.754 -9.015 1.00 95.19 583 ALA A O 1
ATOM 4580 N N . TYR A 1 584 ? -32.872 -2.677 -10.958 1.00 94.81 584 TYR A N 1
ATOM 4581 C CA . TYR A 1 584 ? -33.374 -1.461 -10.319 1.00 94.81 584 TYR A CA 1
ATOM 4582 C C . TYR A 1 584 ? -34.362 -0.697 -11.191 1.00 94.81 584 TYR A C 1
ATOM 4584 O O . TYR A 1 584 ? -34.417 -0.879 -12.408 1.00 94.81 584 TYR A O 1
ATOM 4592 N N . ASN A 1 585 ? -35.165 0.163 -10.569 1.00 95.00 585 ASN A N 1
ATOM 4593 C CA . ASN A 1 585 ? -36.083 1.035 -11.291 1.00 95.00 585 ASN A CA 1
ATOM 4594 C C . ASN A 1 585 ? -35.384 2.333 -11.728 1.00 95.00 585 ASN A C 1
ATOM 4596 O O . ASN A 1 585 ? -34.840 3.060 -10.897 1.00 95.00 585 ASN A O 1
ATOM 4600 N N . GLU A 1 586 ? -35.432 2.629 -13.029 1.00 91.44 586 GLU A N 1
ATOM 4601 C CA . GLU A 1 586 ? -34.869 3.844 -13.630 1.00 91.44 586 GLU A CA 1
ATOM 4602 C C . GLU A 1 586 ? -35.902 4.510 -14.565 1.00 91.44 586 GLU A C 1
ATOM 4604 O O . GLU A 1 586 ? -36.505 3.820 -15.394 1.00 91.44 586 GLU A O 1
ATOM 4609 N N . PRO A 1 587 ? -36.121 5.839 -14.482 1.00 90.88 587 PRO A N 1
ATOM 4610 C CA . PRO A 1 587 ? -35.564 6.758 -13.489 1.00 90.88 587 PRO A CA 1
ATOM 4611 C C . PRO A 1 587 ? -36.012 6.451 -12.056 1.00 90.88 587 PRO A C 1
ATOM 4613 O O . PRO A 1 587 ? -37.051 5.830 -11.847 1.00 90.88 587 PRO A O 1
ATOM 4616 N N . ALA A 1 588 ? -35.244 6.904 -11.063 1.00 90.31 588 ALA A N 1
ATOM 4617 C CA . ALA A 1 588 ? -35.637 6.786 -9.658 1.00 90.31 588 ALA A CA 1
ATOM 4618 C C . ALA A 1 588 ? -37.006 7.460 -9.405 1.00 90.31 588 ALA A C 1
ATOM 4620 O O . ALA A 1 588 ? -37.242 8.595 -9.835 1.00 90.31 588 ALA A O 1
ATOM 4621 N N . GLY A 1 589 ? -37.910 6.778 -8.691 1.00 91.81 589 GLY A N 1
ATOM 4622 C CA . GLY A 1 589 ? -39.274 7.255 -8.419 1.00 91.81 589 GLY A CA 1
ATOM 4623 C C . GLY A 1 589 ? -40.369 6.374 -9.019 1.00 91.81 589 GLY A C 1
ATOM 4624 O O . GLY A 1 589 ? -41.030 5.664 -8.268 1.00 91.81 589 GLY A O 1
ATOM 4625 N N . PRO A 1 590 ? -40.596 6.366 -10.343 1.00 95.00 590 PRO A N 1
ATOM 4626 C CA . PRO A 1 590 ? -41.499 5.395 -10.949 1.00 95.00 590 PRO A CA 1
ATOM 4627 C C . PRO A 1 590 ? -41.033 3.968 -10.649 1.00 95.00 590 PRO A C 1
ATOM 4629 O O . PRO A 1 590 ? -39.928 3.577 -11.023 1.00 95.00 590 PRO A O 1
ATOM 4632 N N . TYR A 1 591 ? -41.874 3.187 -9.975 1.00 95.69 591 TYR A N 1
ATOM 4633 C CA . TYR A 1 591 ? -41.616 1.780 -9.705 1.00 95.69 591 TYR A CA 1
ATOM 4634 C C . TYR A 1 591 ? -42.644 0.907 -10.417 1.00 95.69 591 TYR A C 1
ATOM 4636 O O . TYR A 1 591 ? -43.849 1.178 -10.402 1.00 95.69 591 TYR A O 1
ATOM 4644 N N . ALA A 1 592 ? -42.147 -0.163 -11.029 1.00 94.06 592 ALA A N 1
ATOM 4645 C CA . ALA A 1 592 ? -42.943 -1.197 -11.659 1.00 94.06 592 ALA A CA 1
ATOM 4646 C C . ALA A 1 592 ? -42.451 -2.560 -11.163 1.00 94.06 592 ALA A C 1
ATOM 4648 O O . ALA A 1 592 ? -41.306 -2.934 -11.384 1.00 94.06 592 ALA A O 1
ATOM 4649 N N . GLY A 1 593 ? -43.321 -3.327 -10.518 1.00 93.69 593 GLY A N 1
ATOM 4650 C CA . GLY A 1 593 ? -43.052 -4.664 -9.996 1.00 93.69 593 GLY A CA 1
ATOM 4651 C C . GLY A 1 593 ? -42.938 -5.743 -11.073 1.00 93.69 593 GLY A C 1
ATOM 4652 O O . GLY A 1 593 ? -43.380 -6.869 -10.849 1.00 93.69 593 GLY A O 1
ATOM 4653 N N . PHE A 1 594 ? -42.396 -5.407 -12.244 1.00 93.62 594 PHE A N 1
ATOM 4654 C CA . PHE A 1 594 ? -42.218 -6.295 -13.388 1.00 93.62 594 PHE A CA 1
ATOM 4655 C C . PHE A 1 594 ? -40.748 -6.254 -13.824 1.00 93.62 594 PHE A C 1
ATOM 4657 O O . PHE A 1 594 ? -40.211 -5.186 -14.104 1.00 93.62 594 PHE A O 1
ATOM 4664 N N . MET A 1 595 ? -40.082 -7.413 -13.866 1.00 91.88 595 MET A N 1
ATOM 4665 C CA . MET A 1 595 ? -38.634 -7.508 -14.127 1.00 91.88 595 MET A CA 1
ATOM 4666 C C . MET A 1 595 ? -38.221 -6.929 -15.488 1.00 91.88 595 MET A C 1
ATOM 4668 O O . MET A 1 595 ? -37.142 -6.366 -15.622 1.00 91.88 595 MET A O 1
ATOM 4672 N N . ASP A 1 596 ? -39.072 -7.050 -16.504 1.00 90.31 596 ASP A N 1
ATOM 4673 C CA . ASP A 1 596 ? -38.843 -6.501 -17.843 1.00 90.31 596 ASP A CA 1
ATOM 4674 C C . ASP A 1 596 ? -38.935 -4.967 -17.900 1.00 90.31 596 ASP A C 1
ATOM 4676 O O . ASP A 1 596 ? -38.426 -4.363 -18.845 1.00 90.31 596 ASP A O 1
ATOM 4680 N N . ALA A 1 597 ? -39.535 -4.343 -16.884 1.00 91.81 597 ALA A N 1
ATOM 4681 C CA . ALA A 1 597 ? -39.545 -2.898 -16.689 1.00 91.81 597 ALA A CA 1
ATOM 4682 C C . ALA A 1 597 ? -38.363 -2.390 -15.840 1.00 91.81 597 ALA A C 1
ATOM 4684 O O . ALA A 1 597 ? -38.187 -1.177 -15.730 1.00 91.81 597 ALA A O 1
ATOM 4685 N N . MET A 1 598 ? -37.566 -3.281 -15.238 1.00 91.75 598 MET A N 1
ATOM 4686 C CA . MET A 1 598 ? -36.369 -2.910 -14.479 1.00 91.75 598 MET A CA 1
ATOM 4687 C C . MET A 1 598 ? -35.154 -2.763 -15.396 1.00 91.75 598 MET A C 1
ATOM 4689 O O . MET A 1 598 ? -34.983 -3.485 -16.383 1.00 91.75 598 MET A O 1
ATOM 4693 N N . GLU A 1 599 ? -34.266 -1.844 -15.038 1.00 91.06 599 GLU A N 1
ATOM 4694 C CA . GLU A 1 599 ? -32.932 -1.778 -15.610 1.00 91.06 599 GLU A CA 1
ATOM 4695 C C . GLU A 1 599 ? -32.043 -2.882 -15.011 1.00 91.06 599 GLU A C 1
ATOM 4697 O O . GLU A 1 599 ? -32.301 -3.388 -13.918 1.00 91.06 599 GLU A O 1
ATOM 4702 N N . SER A 1 600 ? -31.026 -3.321 -15.762 1.00 87.62 600 SER A N 1
ATOM 4703 C CA . SER A 1 600 ? -30.228 -4.516 -15.436 1.00 87.62 600 SER A CA 1
ATOM 4704 C C . SER A 1 600 ? -31.088 -5.758 -15.136 1.00 87.62 600 SER A C 1
ATOM 4706 O O . SER A 1 600 ? -31.002 -6.317 -14.046 1.00 87.62 600 SER A O 1
ATOM 4708 N N . PRO A 1 601 ? -31.920 -6.225 -16.092 1.00 85.88 601 PRO A N 1
ATOM 4709 C CA . PRO A 1 601 ? -32.824 -7.352 -15.869 1.00 85.88 601 PRO A CA 1
ATOM 4710 C C . PRO A 1 601 ? -32.067 -8.665 -15.629 1.00 85.88 601 PRO A C 1
ATOM 4712 O O . PRO A 1 601 ? -30.963 -8.869 -16.148 1.00 85.88 601 PRO A O 1
ATOM 4715 N N . GLN A 1 602 ? -32.703 -9.567 -14.878 1.00 87.94 602 GLN A N 1
ATOM 4716 C CA . GLN A 1 602 ? -32.094 -10.794 -14.359 1.00 87.94 602 GLN A CA 1
ATOM 4717 C C . GLN A 1 602 ? -32.732 -12.042 -14.984 1.00 87.94 602 GLN A C 1
ATOM 4719 O O . GLN A 1 602 ? -33.920 -12.312 -14.811 1.00 87.94 602 GLN A O 1
ATOM 4724 N N . PHE A 1 603 ? -31.933 -12.824 -15.712 1.00 85.00 603 PHE A N 1
ATOM 4725 C CA . PHE A 1 603 ? -32.371 -14.039 -16.409 1.00 85.00 603 PHE A CA 1
ATOM 4726 C C . PHE A 1 603 ? -32.714 -15.198 -15.460 1.00 85.00 603 PHE A C 1
ATOM 4728 O O . PHE A 1 603 ? -33.610 -15.986 -15.758 1.00 85.00 603 PHE A O 1
ATOM 4735 N N . ARG A 1 604 ? -32.035 -15.305 -14.309 1.00 83.00 604 ARG A N 1
ATOM 4736 C CA . ARG A 1 604 ? -32.228 -16.388 -13.326 1.00 83.00 604 ARG A CA 1
ATOM 4737 C C . ARG A 1 604 ? -33.159 -16.009 -12.164 1.00 83.00 604 ARG A C 1
ATOM 4739 O O . ARG A 1 604 ? -32.981 -16.524 -11.069 1.00 83.00 604 ARG A O 1
ATOM 4746 N N . GLN A 1 605 ? -34.147 -15.139 -12.401 1.00 86.50 605 GLN A N 1
ATOM 4747 C CA . GLN A 1 605 ? -34.999 -14.570 -11.339 1.00 86.50 605 GLN A CA 1
ATOM 4748 C C . GLN A 1 605 ? -34.150 -13.798 -10.303 1.00 86.50 605 GLN A C 1
ATOM 4750 O O . GLN A 1 605 ? -33.079 -13.297 -10.655 1.00 86.50 605 GLN A O 1
ATOM 4755 N N . LEU A 1 606 ? -34.635 -13.646 -9.068 1.00 93.88 606 LEU A N 1
ATOM 4756 C CA . LEU A 1 606 ? -33.931 -12.997 -7.958 1.00 93.88 606 LEU A CA 1
ATOM 4757 C C . LEU A 1 606 ? -33.667 -13.998 -6.821 1.00 93.88 606 LEU A C 1
ATOM 4759 O O . LEU A 1 606 ? -34.088 -15.153 -6.883 1.00 93.88 606 LEU A O 1
ATOM 4763 N N . GLY A 1 607 ? -32.930 -13.564 -5.799 1.00 94.62 607 GLY A N 1
ATOM 4764 C CA . GLY A 1 607 ? -32.792 -14.290 -4.539 1.00 94.62 607 GLY A CA 1
ATOM 4765 C C . GLY A 1 607 ? -32.009 -15.592 -4.665 1.00 94.62 607 GLY A C 1
ATOM 4766 O O . GLY A 1 607 ? -31.096 -15.710 -5.489 1.00 94.62 607 GLY A O 1
ATOM 4767 N N . VAL A 1 608 ? -32.344 -16.576 -3.833 1.00 94.19 608 VAL A N 1
ATOM 4768 C CA . VAL A 1 608 ? -31.577 -17.829 -3.701 1.00 94.19 608 VAL A CA 1
ATOM 4769 C C . VAL A 1 608 ? -31.625 -18.640 -4.998 1.00 94.19 608 VAL A C 1
ATOM 4771 O O . VAL A 1 608 ? -30.631 -19.244 -5.401 1.00 94.19 608 VAL A O 1
ATOM 4774 N N . ALA A 1 609 ? -32.752 -18.589 -5.715 1.00 91.88 609 ALA A N 1
ATOM 4775 C CA . ALA A 1 609 ? -32.925 -19.273 -6.998 1.00 91.88 609 ALA A CA 1
ATOM 4776 C C . ALA A 1 609 ? -31.977 -18.764 -8.102 1.00 91.88 609 ALA A C 1
ATOM 4778 O O . ALA A 1 609 ? -31.732 -19.469 -9.085 1.00 91.88 609 ALA A O 1
ATOM 4779 N N . SER A 1 610 ? -31.436 -17.555 -7.941 1.00 95.62 610 SER A N 1
ATOM 4780 C CA . SER A 1 610 ? -30.556 -16.917 -8.920 1.00 95.62 610 SER A CA 1
ATOM 4781 C C . SER A 1 610 ? -29.066 -17.219 -8.723 1.00 95.62 610 SER A C 1
ATOM 4783 O O . SER A 1 610 ? -28.251 -16.801 -9.557 1.00 95.62 610 SER A O 1
ATOM 4785 N N . ILE A 1 611 ? -28.696 -17.918 -7.643 1.00 96.50 611 ILE A N 1
ATOM 4786 C CA . ILE A 1 611 ? -27.297 -18.178 -7.293 1.00 96.50 611 ILE A CA 1
ATOM 4787 C C . ILE A 1 611 ? -26.612 -18.982 -8.402 1.00 96.50 611 ILE A C 1
ATOM 4789 O O . ILE A 1 611 ? -27.135 -19.984 -8.893 1.00 96.50 611 ILE A O 1
ATOM 4793 N N . ALA A 1 612 ? -25.423 -18.534 -8.796 1.00 96.81 612 ALA A N 1
ATOM 4794 C CA . ALA A 1 612 ? -24.527 -19.279 -9.670 1.00 96.81 612 ALA A CA 1
ATOM 4795 C C . ALA A 1 612 ? -23.095 -19.199 -9.139 1.00 96.81 612 ALA A C 1
ATOM 4797 O O . ALA A 1 612 ? -22.701 -18.187 -8.558 1.00 96.81 612 ALA A O 1
ATOM 4798 N N . GLU A 1 613 ? -22.303 -20.237 -9.403 1.00 97.25 613 GLU A N 1
ATOM 4799 C CA . GLU A 1 613 ? -20.902 -20.323 -8.987 1.00 97.25 613 GLU A CA 1
ATOM 4800 C C . GLU A 1 613 ? -20.004 -20.746 -10.152 1.00 97.25 613 GLU A C 1
ATOM 4802 O O . GLU A 1 613 ? -20.384 -21.583 -10.976 1.00 97.25 613 GLU A O 1
ATOM 4807 N N . ARG A 1 614 ? -18.788 -20.196 -10.201 1.00 96.88 614 ARG A N 1
ATOM 4808 C CA . ARG A 1 614 ? -17.742 -20.593 -11.149 1.00 96.88 614 ARG A CA 1
ATOM 4809 C C . ARG A 1 614 ? -16.366 -20.365 -10.533 1.00 96.88 614 ARG A C 1
ATOM 4811 O O . ARG A 1 614 ? -16.068 -19.267 -10.082 1.00 96.88 614 ARG A O 1
ATOM 4818 N N . ASP A 1 615 ? -15.532 -21.403 -10.512 1.00 93.31 615 ASP A N 1
ATOM 4819 C CA . ASP A 1 615 ? -14.124 -21.335 -10.083 1.00 93.31 615 ASP A CA 1
ATOM 4820 C C . ASP A 1 615 ? -13.890 -20.670 -8.709 1.00 93.31 615 ASP A C 1
ATOM 4822 O O . ASP A 1 615 ? -12.891 -19.995 -8.485 1.00 93.31 615 ASP A O 1
ATOM 4826 N N . GLY A 1 616 ? -14.813 -20.875 -7.762 1.00 93.06 616 GLY A N 1
ATOM 4827 C CA . GLY A 1 616 ? -14.714 -20.320 -6.408 1.00 93.06 616 GLY A CA 1
ATOM 4828 C C . GLY A 1 616 ? -15.248 -18.893 -6.243 1.00 93.06 616 GLY A C 1
ATOM 4829 O O . GLY A 1 616 ? -15.147 -18.361 -5.135 1.00 93.06 616 GLY A O 1
ATOM 4830 N N . TYR A 1 617 ? -15.835 -18.324 -7.297 1.00 98.00 617 TYR A N 1
ATOM 4831 C CA . TYR A 1 617 ? -16.584 -17.068 -7.304 1.00 98.00 617 TYR A CA 1
ATOM 4832 C C . TYR A 1 617 ? -18.089 -17.352 -7.365 1.00 98.00 617 TYR A C 1
ATOM 4834 O O . TYR A 1 617 ? -18.506 -18.297 -8.038 1.00 98.00 617 TYR A O 1
ATOM 4842 N N . SER A 1 618 ? -18.902 -16.535 -6.696 1.00 98.25 618 SER A N 1
ATOM 4843 C CA . SER A 1 618 ? -20.362 -16.691 -6.642 1.00 98.25 618 SER A CA 1
ATOM 4844 C C . SER A 1 618 ? -21.075 -15.388 -6.975 1.00 98.25 618 SER A C 1
ATOM 4846 O O . SER A 1 618 ? -20.627 -14.311 -6.574 1.00 98.25 618 SER A O 1
ATOM 4848 N N . ILE A 1 619 ? -22.214 -15.494 -7.660 1.00 97.62 619 ILE A N 1
ATOM 4849 C CA . ILE A 1 619 ? -23.103 -14.366 -7.939 1.00 97.62 619 ILE A CA 1
ATOM 4850 C C . ILE A 1 619 ? -24.525 -14.625 -7.467 1.00 97.62 619 ILE A C 1
ATOM 4852 O O . ILE A 1 619 ? -25.022 -15.745 -7.576 1.00 97.62 619 ILE A O 1
ATOM 4856 N N . LEU A 1 620 ? -25.195 -13.569 -7.009 1.00 97.19 620 LEU A N 1
ATOM 4857 C CA . LEU A 1 620 ? -26.619 -13.564 -6.670 1.00 97.19 620 LEU A CA 1
ATOM 4858 C C . LEU A 1 620 ? -27.300 -12.353 -7.310 1.00 97.19 620 LEU A C 1
ATOM 4860 O O . LEU A 1 620 ? -26.755 -11.253 -7.292 1.00 97.19 620 LEU A O 1
ATOM 4864 N N . SER A 1 621 ? -28.499 -12.538 -7.854 1.00 97.06 621 SER A N 1
ATOM 4865 C CA . SER A 1 621 ? -29.328 -11.446 -8.358 1.00 97.06 621 SER A CA 1
ATOM 4866 C C . SER A 1 621 ? -30.194 -10.858 -7.244 1.00 97.06 621 SER A C 1
ATOM 4868 O O . SER A 1 621 ? -30.914 -11.584 -6.557 1.00 97.06 621 SER A O 1
ATOM 4870 N N . GLY A 1 622 ? -30.141 -9.540 -7.076 1.00 96.50 622 GLY A N 1
ATOM 4871 C CA . GLY A 1 622 ? -30.934 -8.801 -6.092 1.00 96.50 622 GLY A CA 1
ATOM 4872 C C . GLY A 1 622 ? -31.657 -7.608 -6.709 1.00 96.50 622 GLY A C 1
ATOM 4873 O O . GLY A 1 622 ? -31.730 -7.465 -7.933 1.00 96.50 622 GLY A O 1
ATOM 4874 N N . GLN A 1 623 ? -32.184 -6.744 -5.849 1.00 96.44 623 GLN A N 1
ATOM 4875 C CA . GLN A 1 623 ? -32.896 -5.540 -6.255 1.00 96.44 623 GLN A CA 1
ATOM 4876 C C . GLN A 1 623 ? -32.298 -4.313 -5.564 1.00 96.44 623 GLN A C 1
ATOM 4878 O O . GLN A 1 623 ? -32.132 -4.322 -4.352 1.00 96.44 623 GLN A O 1
ATOM 4883 N N . GLU A 1 624 ? -32.065 -3.234 -6.303 1.00 95.88 624 GLU A N 1
ATOM 4884 C CA . GLU A 1 624 ? -31.987 -1.895 -5.722 1.00 95.88 624 GLU A CA 1
ATOM 4885 C C . GLU A 1 624 ? -33.320 -1.171 -5.964 1.00 95.88 624 GLU A C 1
ATOM 4887 O O . GLU A 1 624 ? -33.775 -0.985 -7.094 1.00 95.88 624 GLU A O 1
ATOM 4892 N N . TYR A 1 625 ? -33.989 -0.794 -4.880 1.00 95.88 625 TYR A N 1
ATOM 4893 C CA . TYR A 1 625 ? -35.228 -0.031 -4.896 1.00 95.88 625 TYR A CA 1
ATOM 4894 C C . TYR A 1 625 ? -34.910 1.465 -4.802 1.00 95.88 625 TYR A C 1
ATOM 4896 O O . TYR A 1 625 ? -34.410 1.933 -3.776 1.00 95.88 625 TYR A O 1
ATOM 4904 N N . ARG A 1 626 ? -35.195 2.224 -5.868 1.00 94.81 626 ARG A N 1
ATOM 4905 C CA . ARG A 1 626 ? -34.789 3.630 -6.007 1.00 94.81 626 ARG A CA 1
ATOM 4906 C C . ARG A 1 626 ? -35.947 4.608 -5.850 1.00 94.81 626 ARG A C 1
ATOM 4908 O O . ARG A 1 626 ? -36.970 4.525 -6.534 1.00 94.81 626 ARG A O 1
ATOM 4915 N N . SER A 1 627 ? -35.720 5.624 -5.030 1.00 92.62 627 SER A N 1
ATOM 4916 C CA . SER A 1 627 ? -36.564 6.800 -4.870 1.00 92.62 627 SER A CA 1
ATOM 4917 C C . SER A 1 627 ? -35.721 8.064 -5.016 1.00 92.62 627 SER A C 1
ATOM 4919 O O . SER A 1 627 ? -34.722 8.250 -4.325 1.00 92.62 627 SER A O 1
ATOM 4921 N N . GLY A 1 628 ? -36.156 8.987 -5.868 1.00 89.06 628 GLY A N 1
ATOM 4922 C CA . GLY A 1 628 ? -35.565 10.321 -5.955 1.00 89.06 628 GLY A CA 1
ATOM 4923 C C . GLY A 1 628 ? -35.767 11.162 -4.687 1.00 89.06 628 GLY A C 1
ATOM 4924 O O . GLY A 1 628 ? -35.008 12.103 -4.470 1.00 89.06 628 GLY A O 1
ATOM 4925 N N . ASN A 1 629 ? -36.749 10.818 -3.841 1.00 87.06 629 ASN A N 1
ATOM 4926 C CA . ASN A 1 629 ? -37.026 11.522 -2.585 1.00 87.06 629 ASN A CA 1
ATOM 4927 C C . ASN A 1 629 ? -36.416 10.840 -1.353 1.00 87.06 629 ASN A C 1
ATOM 4929 O O . ASN A 1 629 ? -35.922 11.536 -0.473 1.00 87.06 629 ASN A O 1
ATOM 4933 N N . TYR A 1 630 ? -36.485 9.509 -1.256 1.00 86.69 630 TYR A N 1
ATOM 4934 C CA . TYR A 1 630 ? -36.054 8.764 -0.060 1.00 86.69 630 TYR A CA 1
ATOM 4935 C C . TYR A 1 630 ? -34.622 8.232 -0.129 1.00 86.69 630 TYR A C 1
ATOM 4937 O O . TYR A 1 630 ? -34.036 7.898 0.903 1.00 86.69 630 TYR A O 1
ATOM 4945 N N . GLY A 1 631 ? -34.068 8.164 -1.339 1.00 91.88 631 GLY A N 1
ATOM 4946 C CA . GLY A 1 631 ? -32.792 7.539 -1.630 1.00 91.88 631 GLY A CA 1
ATOM 4947 C C . GLY A 1 631 ? -32.953 6.144 -2.193 1.00 91.88 631 GLY A C 1
ATOM 4948 O O . GLY A 1 631 ? -33.907 5.887 -2.920 1.00 91.88 631 GLY A O 1
ATOM 4949 N N . HIS A 1 632 ? -31.993 5.264 -1.932 1.00 94.38 632 HIS A N 1
ATOM 4950 C CA . HIS A 1 632 ? -31.933 3.935 -2.532 1.00 94.38 632 HIS A CA 1
ATOM 4951 C C . HIS A 1 632 ? -31.768 2.846 -1.453 1.00 94.38 632 HIS A C 1
ATOM 4953 O O . HIS A 1 632 ? -31.101 3.069 -0.437 1.00 94.38 632 HIS A O 1
ATOM 4959 N N . LEU A 1 633 ? -32.367 1.676 -1.682 1.00 95.00 633 LEU A N 1
ATOM 4960 C CA . LEU A 1 633 ? -32.268 0.491 -0.823 1.00 95.00 633 LEU A CA 1
ATOM 4961 C C . LEU A 1 633 ? -31.799 -0.717 -1.626 1.00 95.00 633 LEU A C 1
ATOM 4963 O O . LEU A 1 633 ? -32.468 -1.109 -2.578 1.00 95.00 633 LEU A O 1
ATOM 4967 N N . ASN A 1 634 ? -30.733 -1.365 -1.175 1.00 96.62 634 ASN A N 1
ATOM 4968 C CA . ASN A 1 634 ? -30.306 -2.658 -1.686 1.00 96.62 634 ASN A CA 1
ATOM 4969 C C . ASN A 1 634 ? -31.009 -3.777 -0.915 1.00 96.62 634 ASN A C 1
ATOM 4971 O O . ASN A 1 634 ? -30.934 -3.852 0.313 1.00 96.62 634 ASN A O 1
ATOM 4975 N N . LEU A 1 635 ? -31.698 -4.641 -1.653 1.00 97.38 635 LEU A N 1
ATOM 4976 C CA . LEU A 1 635 ? -32.468 -5.771 -1.159 1.00 97.38 635 LEU A CA 1
ATOM 4977 C C . LEU A 1 635 ? -31.847 -7.061 -1.698 1.00 97.38 635 LEU A C 1
ATOM 4979 O O . LEU A 1 635 ? -31.777 -7.292 -2.911 1.00 97.38 635 LEU A O 1
ATOM 4983 N N . PHE A 1 636 ? -31.411 -7.912 -0.777 1.00 97.56 636 PHE A N 1
ATOM 4984 C CA . PHE A 1 636 ? -30.762 -9.184 -1.076 1.00 97.56 636 PHE A CA 1
ATOM 4985 C C . PHE A 1 636 ? -31.596 -10.359 -0.575 1.00 97.56 636 PHE A C 1
ATOM 4987 O O . PHE A 1 636 ? -32.428 -10.199 0.319 1.00 97.56 636 PHE A O 1
ATOM 4994 N N . LEU A 1 637 ? -31.323 -11.552 -1.116 1.00 97.06 637 LEU A N 1
ATOM 4995 C CA . LEU A 1 637 ? -31.968 -12.812 -0.710 1.00 97.06 637 LEU A CA 1
ATOM 4996 C C . LEU A 1 637 ? -33.505 -12.779 -0.817 1.00 97.06 637 LEU A C 1
ATOM 4998 O O . LEU A 1 637 ? -34.198 -13.490 -0.098 1.00 97.06 637 LEU A O 1
ATOM 5002 N N . LEU A 1 638 ? -34.029 -11.948 -1.718 1.00 94.56 638 LEU A N 1
ATOM 5003 C CA . LEU A 1 638 ? -35.449 -11.844 -2.014 1.00 94.56 638 LEU A CA 1
ATOM 5004 C C . LEU A 1 638 ? -35.725 -12.525 -3.357 1.00 94.56 638 LEU A C 1
ATOM 5006 O O . LEU A 1 638 ? -35.159 -12.118 -4.368 1.00 94.56 638 LEU A O 1
ATOM 5010 N N . ASP A 1 639 ? -36.566 -13.558 -3.369 1.00 92.75 639 ASP A N 1
ATOM 5011 C CA . ASP A 1 639 ? -36.791 -14.393 -4.562 1.00 92.75 639 ASP A CA 1
ATOM 5012 C C . ASP A 1 639 ? -37.625 -13.697 -5.662 1.00 92.75 639 ASP A C 1
ATOM 5014 O O . ASP A 1 639 ? -37.606 -14.106 -6.824 1.00 92.75 639 ASP A O 1
ATOM 5018 N N . GLU A 1 640 ? -38.314 -12.605 -5.323 1.00 92.56 640 GLU A N 1
ATOM 5019 C CA . GLU A 1 640 ? -39.099 -11.774 -6.244 1.00 92.56 640 GLU A CA 1
ATOM 5020 C C . GLU A 1 640 ? -38.811 -10.280 -6.022 1.00 92.56 640 GLU A C 1
ATOM 5022 O O . GLU A 1 640 ? -38.095 -9.894 -5.105 1.00 92.56 640 GLU A O 1
ATOM 5027 N N . LEU A 1 641 ? -39.356 -9.402 -6.867 1.00 94.50 641 LEU A N 1
ATOM 5028 C CA . LEU A 1 641 ? -39.320 -7.963 -6.592 1.00 94.50 641 LEU A CA 1
ATOM 5029 C C . LEU A 1 641 ? -40.147 -7.654 -5.330 1.00 94.50 641 LEU A C 1
ATOM 5031 O O . LEU A 1 641 ? -41.180 -8.276 -5.110 1.00 94.50 641 LEU A O 1
ATOM 5035 N N . VAL A 1 642 ? -39.750 -6.662 -4.528 1.00 94.31 642 VAL A N 1
ATOM 5036 C CA . VAL A 1 642 ? -40.381 -6.355 -3.221 1.00 94.31 642 VAL A CA 1
ATOM 5037 C C . VAL A 1 642 ? -41.884 -6.033 -3.282 1.00 94.31 642 VAL A C 1
ATOM 5039 O O . VAL A 1 642 ? -42.625 -6.261 -2.321 1.00 94.31 642 VAL A O 1
ATOM 5042 N N . MET A 1 643 ? -42.374 -5.527 -4.413 1.00 93.25 643 MET A N 1
ATOM 5043 C CA . MET A 1 643 ? -43.794 -5.254 -4.666 1.00 93.25 643 MET A CA 1
ATOM 5044 C C . MET A 1 643 ? -44.178 -5.800 -6.046 1.00 93.25 643 MET A C 1
ATOM 5046 O O . MET A 1 643 ? -44.334 -5.034 -6.999 1.00 93.25 643 MET A O 1
ATOM 5050 N N . PRO A 1 644 ? -44.275 -7.134 -6.188 1.00 94.06 644 PRO A N 1
ATOM 5051 C CA . PRO A 1 644 ? -44.427 -7.766 -7.488 1.00 94.06 644 PRO A CA 1
ATOM 5052 C C . PRO A 1 644 ? -45.806 -7.442 -8.077 1.00 94.06 644 PRO A C 1
ATOM 5054 O O . PRO A 1 644 ? -46.831 -7.535 -7.405 1.00 94.06 644 PRO A O 1
ATOM 5057 N N . GLY A 1 645 ? -45.833 -7.048 -9.349 1.00 94.62 645 GLY A N 1
ATOM 5058 C CA . GLY A 1 645 ? -47.053 -6.683 -10.074 1.00 94.62 645 GLY A CA 1
ATOM 5059 C C . GLY A 1 645 ? -47.647 -5.306 -9.746 1.00 94.62 645 GLY A C 1
ATOM 5060 O O . GLY A 1 645 ? -48.659 -4.934 -10.342 1.00 94.62 645 GLY A O 1
ATOM 5061 N N . GLU A 1 646 ? -47.046 -4.540 -8.834 1.00 93.69 646 GLU A N 1
ATOM 5062 C CA . GLU A 1 646 ? -47.516 -3.197 -8.480 1.00 93.69 646 GLU A CA 1
ATOM 5063 C C . GLU A 1 646 ? -46.898 -2.122 -9.387 1.00 93.69 646 GLU A C 1
ATOM 5065 O O . GLU A 1 646 ? -45.796 -2.278 -9.906 1.00 93.69 646 GLU A O 1
ATOM 5070 N N . SER A 1 647 ? -47.593 -0.999 -9.578 1.00 93.81 647 SER A N 1
ATOM 5071 C CA . SER A 1 647 ? -47.014 0.199 -10.191 1.00 93.81 647 SER A CA 1
ATOM 5072 C C . SER A 1 647 ? -47.355 1.404 -9.335 1.00 93.81 647 SER A C 1
ATOM 5074 O O . SER A 1 647 ? -48.531 1.711 -9.131 1.00 93.81 647 SER A O 1
ATOM 5076 N N . ILE A 1 648 ? -46.322 2.040 -8.792 1.00 94.12 648 ILE A N 1
ATOM 5077 C CA . ILE A 1 648 ? -46.445 3.069 -7.759 1.00 94.12 648 ILE A CA 1
ATOM 5078 C C . ILE A 1 648 ? -45.414 4.174 -7.981 1.00 94.12 648 ILE A C 1
ATOM 5080 O O . ILE A 1 648 ? -44.411 3.994 -8.675 1.00 94.12 648 ILE A O 1
ATOM 5084 N N . ASP A 1 649 ? -45.663 5.320 -7.358 1.00 93.50 649 ASP A N 1
ATOM 5085 C CA . ASP A 1 649 ? -44.682 6.391 -7.255 1.00 93.50 649 ASP A CA 1
ATOM 5086 C C . ASP A 1 649 ? -43.863 6.223 -5.969 1.00 93.50 649 ASP A C 1
ATOM 5088 O O . ASP A 1 649 ? -44.267 6.692 -4.904 1.00 93.50 649 ASP A O 1
ATOM 5092 N N . ALA A 1 650 ? -42.691 5.594 -6.077 1.00 92.81 650 ALA A N 1
ATOM 5093 C CA . ALA A 1 650 ? -41.739 5.412 -4.984 1.00 92.81 650 ALA A CA 1
ATOM 5094 C C . ALA A 1 650 ? -41.170 6.736 -4.454 1.00 92.81 650 ALA A C 1
ATOM 5096 O O . ALA A 1 650 ? -40.543 6.752 -3.394 1.00 92.81 650 ALA A O 1
ATOM 5097 N N . ASN A 1 651 ? -41.367 7.865 -5.148 1.00 91.19 651 ASN A N 1
ATOM 5098 C CA . ASN A 1 651 ? -41.068 9.172 -4.568 1.00 91.19 651 ASN A CA 1
ATOM 5099 C C . ASN A 1 651 ? -42.077 9.553 -3.490 1.00 91.19 651 ASN A C 1
ATOM 5101 O O . ASN A 1 651 ? -41.723 10.342 -2.613 1.00 91.19 651 ASN A O 1
ATOM 5105 N N . ASN A 1 652 ? -43.294 9.003 -3.535 1.00 88.62 652 ASN A N 1
ATOM 5106 C CA . ASN A 1 652 ? -44.349 9.276 -2.569 1.00 88.62 652 ASN A CA 1
ATOM 5107 C C . ASN A 1 652 ? -44.610 8.119 -1.590 1.00 88.62 652 ASN A C 1
ATOM 5109 O O . ASN A 1 652 ? -44.674 8.359 -0.387 1.00 88.62 652 ASN A O 1
ATOM 5113 N N . TRP A 1 653 ? -44.752 6.887 -2.088 1.00 89.44 653 TRP A N 1
ATOM 5114 C CA . TRP A 1 653 ? -45.109 5.700 -1.306 1.00 89.44 653 TRP A CA 1
ATOM 5115 C C . TRP A 1 653 ? -44.540 4.410 -1.928 1.00 89.44 653 TRP A C 1
ATOM 5117 O O . TRP A 1 653 ? -44.547 4.285 -3.154 1.00 89.44 653 TRP A O 1
ATOM 5127 N N . PRO A 1 654 ? -44.150 3.409 -1.117 1.00 91.06 654 PRO A N 1
ATOM 5128 C CA . PRO A 1 654 ? -44.028 3.429 0.344 1.00 91.06 654 PRO A CA 1
ATOM 5129 C C . PRO A 1 654 ? -42.719 4.056 0.864 1.00 91.06 654 PRO A C 1
ATOM 5131 O O . PRO A 1 654 ? -41.719 4.068 0.144 1.00 91.06 654 PRO A O 1
ATOM 5134 N N . PRO A 1 655 ? -42.708 4.530 2.129 1.00 88.94 655 PRO A N 1
ATOM 5135 C CA . PRO A 1 655 ? -41.492 4.821 2.887 1.00 88.94 655 PRO A CA 1
ATOM 5136 C C . PRO A 1 655 ? -40.541 3.627 2.955 1.00 88.94 655 PRO A C 1
ATOM 5138 O O . PRO A 1 655 ? -40.952 2.465 2.859 1.00 88.94 655 PRO A O 1
ATOM 5141 N N . PHE A 1 656 ? -39.267 3.905 3.190 1.00 91.06 656 PHE A N 1
ATOM 5142 C CA . PHE A 1 656 ? -38.206 2.908 3.113 1.00 91.06 656 PHE A CA 1
ATOM 5143 C C . PHE A 1 656 ? -38.264 1.866 4.222 1.00 91.06 656 PHE A C 1
ATOM 5145 O O . PHE A 1 656 ? -38.113 0.679 3.928 1.00 91.06 656 PHE A O 1
ATOM 5152 N N . GLY A 1 657 ? -38.626 2.257 5.445 1.00 89.62 657 GLY A N 1
ATOM 5153 C CA . GLY A 1 657 ? -38.884 1.307 6.526 1.00 89.62 657 GLY A CA 1
ATOM 5154 C C . GLY A 1 657 ? -39.928 0.243 6.166 1.00 89.62 657 GLY A C 1
ATOM 5155 O O . GLY A 1 657 ? -39.775 -0.913 6.552 1.00 89.62 657 GLY A O 1
ATOM 5156 N N . HIS A 1 658 ? -40.946 0.581 5.362 1.00 91.50 658 HIS A N 1
ATOM 5157 C CA . HIS A 1 658 ? -41.949 -0.389 4.903 1.00 91.50 658 HIS A CA 1
ATOM 5158 C C . HIS A 1 658 ? -41.389 -1.347 3.843 1.00 91.50 658 HIS A C 1
ATOM 5160 O O . HIS A 1 658 ? -41.618 -2.553 3.924 1.00 91.50 658 HIS A O 1
ATOM 5166 N N . VAL A 1 659 ? -40.630 -0.828 2.872 1.00 94.56 659 VAL A N 1
ATOM 5167 C CA . VAL A 1 659 ? -39.960 -1.648 1.846 1.00 94.56 659 VAL A CA 1
ATOM 5168 C C . VAL A 1 659 ? -38.985 -2.629 2.497 1.00 94.56 659 VAL A C 1
ATOM 5170 O O . VAL A 1 659 ? -39.025 -3.826 2.212 1.00 94.56 659 VAL A O 1
ATOM 5173 N N . ALA A 1 660 ? -38.145 -2.129 3.404 1.00 94.38 660 ALA A N 1
ATOM 5174 C CA . ALA A 1 660 ? -37.147 -2.918 4.110 1.00 94.38 660 ALA A CA 1
ATOM 5175 C C . ALA A 1 660 ? -37.795 -3.977 5.016 1.00 94.38 660 ALA A C 1
ATOM 5177 O O . ALA A 1 660 ? -37.415 -5.145 4.951 1.00 94.38 660 ALA A O 1
ATOM 5178 N N . ALA A 1 661 ? -38.827 -3.613 5.788 1.00 92.94 661 ALA A N 1
ATOM 5179 C CA . ALA A 1 661 ? -39.574 -4.566 6.608 1.00 92.94 661 ALA A CA 1
ATOM 5180 C C . ALA A 1 661 ? -40.171 -5.698 5.762 1.00 92.94 661 ALA A C 1
ATOM 5182 O O . ALA A 1 661 ? -39.978 -6.866 6.088 1.00 92.94 661 ALA A O 1
ATOM 5183 N N . LYS A 1 662 ? -40.811 -5.372 4.632 1.00 93.81 662 LYS A N 1
ATOM 5184 C CA . LYS A 1 662 ? -41.397 -6.371 3.730 1.00 93.81 662 LYS A CA 1
ATOM 5185 C C . LYS A 1 662 ? -40.340 -7.319 3.152 1.00 93.81 662 LYS A C 1
ATOM 5187 O O . LYS A 1 662 ? -40.562 -8.527 3.100 1.00 93.81 662 LYS A O 1
ATOM 5192 N N . ALA A 1 663 ? -39.179 -6.795 2.754 1.00 95.00 663 ALA A N 1
ATOM 5193 C CA . ALA A 1 663 ? -38.071 -7.621 2.272 1.00 95.00 663 ALA A CA 1
ATOM 5194 C C . ALA A 1 663 ? -37.545 -8.572 3.363 1.00 95.00 663 ALA A C 1
ATOM 5196 O O . ALA A 1 663 ? -37.307 -9.751 3.099 1.00 95.00 663 ALA A O 1
ATOM 5197 N N . ARG A 1 664 ? -37.414 -8.089 4.603 1.00 94.31 664 ARG A N 1
ATOM 5198 C CA . ARG A 1 664 ? -36.936 -8.886 5.745 1.00 94.31 664 ARG A CA 1
ATOM 5199 C C . ARG A 1 664 ? -37.954 -9.921 6.216 1.00 94.31 664 ARG A C 1
ATOM 5201 O O . ARG A 1 664 ? -37.572 -11.040 6.545 1.00 94.31 664 ARG A O 1
ATOM 5208 N N . GLU A 1 665 ? -39.246 -9.598 6.193 1.00 93.81 665 GLU A N 1
ATOM 5209 C CA . GLU A 1 665 ? -40.337 -10.552 6.449 1.00 93.81 665 GLU A CA 1
ATOM 5210 C C . GLU A 1 665 ? -40.321 -11.723 5.455 1.00 93.81 665 GLU A C 1
ATOM 5212 O O . GLU A 1 665 ? -40.670 -12.847 5.818 1.00 93.81 665 GLU A O 1
ATOM 5217 N N . ALA A 1 666 ? -39.854 -11.483 4.227 1.00 93.38 666 ALA A N 1
ATOM 5218 C CA . ALA A 1 666 ? -39.637 -12.510 3.212 1.00 93.38 666 ALA A CA 1
ATOM 5219 C C . ALA A 1 666 ? -38.298 -13.271 3.363 1.00 93.38 666 ALA A C 1
ATOM 5221 O O . ALA A 1 666 ? -37.967 -14.092 2.513 1.00 93.38 666 ALA A O 1
ATOM 5222 N N . GLY A 1 667 ? -37.534 -13.036 4.437 1.00 93.75 667 GLY A N 1
ATOM 5223 C CA . GLY A 1 667 ? -36.250 -13.696 4.713 1.00 93.75 667 GLY A CA 1
ATOM 5224 C C . GLY A 1 667 ? -35.023 -13.020 4.086 1.00 93.75 667 GLY A C 1
ATOM 5225 O O . GLY A 1 667 ? -33.903 -13.531 4.237 1.00 93.75 667 GLY A O 1
ATOM 5226 N N . GLY A 1 668 ? -35.238 -11.881 3.420 1.00 96.19 668 GLY A N 1
ATOM 5227 C CA . GLY A 1 668 ? -34.212 -11.069 2.782 1.00 96.19 668 GLY A CA 1
ATOM 5228 C C . GLY A 1 668 ? -33.392 -10.219 3.754 1.00 96.19 668 GLY A C 1
ATOM 5229 O O . GLY A 1 668 ? -33.585 -10.250 4.970 1.00 96.19 668 GLY A O 1
ATOM 5230 N N . VAL A 1 669 ? -32.468 -9.445 3.189 1.00 96.19 669 VAL A N 1
ATOM 5231 C CA . VAL A 1 669 ? -31.589 -8.509 3.907 1.00 96.19 669 VAL A CA 1
ATOM 5232 C C . VAL A 1 669 ? -31.667 -7.142 3.227 1.00 96.19 669 VAL A C 1
ATOM 5234 O O . VAL A 1 669 ? -31.610 -7.075 1.997 1.00 96.19 669 VAL A O 1
ATOM 5237 N N . ALA A 1 670 ? -31.797 -6.066 4.006 1.00 95.81 670 ALA A N 1
ATOM 5238 C CA . ALA A 1 670 ? -32.017 -4.712 3.494 1.00 95.81 670 ALA A CA 1
ATOM 5239 C C . ALA A 1 670 ? -30.939 -3.725 3.968 1.00 95.81 670 ALA A C 1
ATOM 5241 O O . ALA A 1 670 ? -30.763 -3.505 5.167 1.00 95.81 670 ALA A O 1
ATOM 5242 N N . PHE A 1 671 ? -30.249 -3.094 3.018 1.00 95.75 671 PHE A N 1
ATOM 5243 C CA . PHE A 1 671 ? -29.206 -2.100 3.269 1.00 95.75 671 PHE A CA 1
ATOM 5244 C C . PHE A 1 671 ? -29.553 -0.773 2.601 1.00 95.75 671 PHE A C 1
ATOM 5246 O O . PHE A 1 671 ? -29.965 -0.740 1.443 1.00 95.75 671 PHE A O 1
ATOM 5253 N N . TYR A 1 672 ? -29.322 0.339 3.295 1.00 95.12 672 TYR A N 1
ATOM 5254 C CA . TYR A 1 672 ? -29.308 1.644 2.633 1.00 95.12 672 TYR A CA 1
ATOM 5255 C C . TYR A 1 672 ? -28.124 1.736 1.673 1.00 95.12 672 TYR A C 1
ATOM 5257 O O . TYR A 1 672 ? -26.987 1.516 2.088 1.00 95.12 672 TYR A O 1
ATOM 5265 N N . ALA A 1 673 ? -28.379 2.100 0.418 1.00 93.31 673 ALA A N 1
ATOM 5266 C CA . ALA A 1 673 ? -27.325 2.321 -0.565 1.00 93.31 673 ALA A CA 1
ATOM 5267 C C . ALA A 1 673 ? -26.752 3.746 -0.461 1.00 93.31 673 ALA A C 1
ATOM 5269 O O . ALA A 1 673 ? -27.455 4.709 -0.128 1.00 93.31 673 ALA A O 1
ATOM 5270 N N . HIS A 1 674 ? -25.457 3.882 -0.758 1.00 90.06 674 HIS A N 1
ATOM 5271 C CA . HIS A 1 674 ? -24.714 5.144 -0.856 1.00 90.06 674 HIS A CA 1
ATOM 5272 C C . HIS A 1 674 ? -24.712 6.046 0.387 1.00 90.06 674 HIS A C 1
ATOM 5274 O O . HIS A 1 674 ? -24.359 7.222 0.261 1.00 90.06 674 HIS A O 1
ATOM 5280 N N . GLY A 1 675 ? -25.184 5.573 1.545 1.00 78.69 675 GLY A N 1
ATOM 5281 C CA . GLY A 1 675 ? -25.263 6.270 2.836 1.00 78.69 675 GLY A CA 1
ATOM 5282 C C . GLY A 1 675 ? -25.971 7.634 2.860 1.00 78.69 675 GLY A C 1
ATOM 5283 O O . GLY A 1 675 ? -26.145 8.203 3.928 1.00 78.69 675 GLY A O 1
ATOM 5284 N N . GLY A 1 676 ? -26.333 8.223 1.717 1.00 57.47 676 GLY A N 1
ATOM 5285 C CA . GLY A 1 676 ? -26.377 9.682 1.556 1.00 57.47 676 GLY A CA 1
ATOM 5286 C C . GLY A 1 676 ? -27.533 10.261 0.809 1.00 57.47 676 GLY A C 1
ATOM 5287 O O . GLY A 1 676 ? -27.839 11.439 0.967 1.00 57.47 676 GLY A O 1
ATOM 5288 N N . TYR A 1 677 ? -28.215 9.417 0.058 1.00 68.19 677 TYR A N 1
ATOM 5289 C CA . TYR A 1 677 ? -29.580 9.718 -0.318 1.00 68.19 677 TYR A CA 1
ATOM 5290 C C . TYR A 1 677 ? -30.566 9.304 0.778 1.00 68.19 677 TYR A C 1
ATOM 5292 O O . TYR A 1 677 ? -31.743 9.601 0.658 1.00 68.19 677 TYR A O 1
ATOM 5300 N N . ALA A 1 678 ? -30.074 8.671 1.846 1.00 69.38 678 ALA A N 1
ATOM 5301 C CA . ALA A 1 678 ? -30.830 8.029 2.904 1.00 69.38 678 ALA A CA 1
ATOM 5302 C C . ALA A 1 678 ? -31.588 9.036 3.791 1.00 69.38 678 ALA A C 1
ATOM 5304 O O . ALA A 1 678 ? -31.127 9.417 4.867 1.00 69.38 678 ALA A O 1
ATOM 5305 N N . GLN A 1 679 ? -32.756 9.494 3.333 1.00 76.62 679 GLN A N 1
ATOM 5306 C CA . GLN A 1 679 ? -33.517 10.524 4.042 1.00 76.62 679 GLN A CA 1
ATOM 5307 C C . GLN A 1 679 ? -34.227 10.000 5.290 1.00 76.62 679 GLN A C 1
ATOM 5309 O O . GLN A 1 679 ? -34.499 10.818 6.155 1.00 76.62 679 GLN A O 1
ATOM 5314 N N . GLU A 1 680 ? -34.507 8.695 5.411 1.00 86.88 680 GLU A N 1
ATOM 5315 C CA . GLU A 1 680 ? -35.269 8.085 6.525 1.00 86.88 680 GLU A CA 1
ATOM 5316 C C . GLU A 1 680 ? -34.412 7.211 7.464 1.00 86.88 680 GLU A C 1
ATOM 5318 O O . GLU A 1 680 ? -34.905 6.678 8.457 1.00 86.88 680 GLU A O 1
ATOM 5323 N N . ILE A 1 681 ? -33.099 7.133 7.227 1.00 89.81 681 ILE A N 1
ATOM 5324 C CA . ILE A 1 681 ? -32.208 6.157 7.875 1.00 89.81 681 ILE A CA 1
ATOM 5325 C C . ILE A 1 681 ? -32.235 6.177 9.406 1.00 89.81 681 ILE A C 1
ATOM 5327 O O . ILE A 1 681 ? -32.283 5.117 10.024 1.00 89.81 681 ILE A O 1
ATOM 5331 N N . TYR A 1 682 ? -32.249 7.354 10.041 1.00 90.75 682 TYR A N 1
ATOM 5332 C CA . TYR A 1 682 ? -32.261 7.443 11.507 1.00 90.75 682 TYR A CA 1
ATOM 5333 C C . TYR A 1 682 ? -33.536 6.836 12.112 1.00 90.75 682 TYR A C 1
ATOM 5335 O O . TYR A 1 682 ? -33.453 6.147 13.127 1.00 90.75 682 TYR A O 1
ATOM 5343 N N . ALA A 1 683 ? -34.702 7.045 11.489 1.00 91.00 683 ALA A N 1
ATOM 5344 C CA . ALA A 1 683 ? -35.954 6.443 11.938 1.00 91.00 683 ALA A CA 1
ATOM 5345 C C . ALA A 1 683 ? -35.952 4.921 11.726 1.00 91.00 683 ALA A C 1
ATOM 5347 O O . ALA A 1 683 ? -36.312 4.176 12.639 1.00 91.00 683 ALA A O 1
ATOM 5348 N N . ASP A 1 684 ? -35.482 4.458 10.567 1.00 91.56 684 ASP A N 1
ATOM 5349 C CA . ASP A 1 684 ? -35.459 3.031 10.232 1.00 91.56 684 ASP A CA 1
ATOM 5350 C C . ASP A 1 684 ? -34.486 2.229 11.108 1.00 91.56 684 ASP A C 1
ATOM 5352 O O . ASP A 1 684 ? -34.773 1.085 11.463 1.00 91.56 684 ASP A O 1
ATOM 5356 N N . ILE A 1 685 ? -33.366 2.834 11.517 1.00 90.06 685 ILE A N 1
ATOM 5357 C CA . ILE A 1 685 ? -32.433 2.240 12.486 1.00 90.06 685 ILE A CA 1
ATOM 5358 C C . ILE A 1 685 ? -33.107 2.062 13.844 1.00 90.06 685 ILE A C 1
ATOM 5360 O O . ILE A 1 685 ? -33.037 0.981 14.425 1.00 90.06 685 ILE A O 1
ATOM 5364 N N . VAL A 1 686 ? -33.785 3.100 14.346 1.00 90.50 686 VAL A N 1
ATOM 5365 C CA . VAL A 1 686 ? -34.466 3.050 15.651 1.00 90.50 686 VAL A CA 1
ATOM 5366 C C . VAL A 1 686 ? -35.582 2.004 15.653 1.00 90.50 686 VAL A C 1
ATOM 5368 O O . VAL A 1 686 ? -35.811 1.342 16.665 1.00 90.50 686 VAL A O 1
ATOM 5371 N N . GLN A 1 687 ? -36.264 1.831 14.521 1.00 90.81 687 GLN A N 1
ATOM 5372 C CA . GLN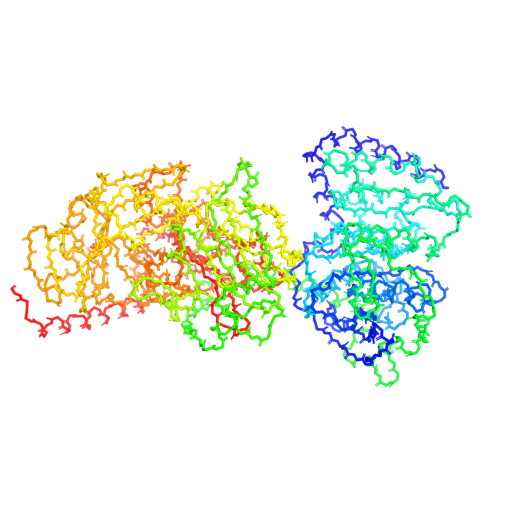 A 1 687 ? -37.294 0.808 14.341 1.00 90.81 687 GLN A CA 1
ATOM 5373 C C . GLN A 1 687 ? -36.721 -0.601 14.119 1.00 90.81 687 GLN A C 1
ATOM 5375 O O . GLN A 1 687 ? -37.462 -1.578 14.224 1.00 90.81 687 GLN A O 1
ATOM 5380 N N . GLY A 1 688 ? -35.419 -0.724 13.840 1.00 89.81 688 GLY A N 1
ATOM 5381 C CA . GLY A 1 688 ? -34.774 -1.993 13.510 1.00 89.81 688 GLY A CA 1
ATOM 5382 C C . GLY A 1 688 ? -35.225 -2.554 12.160 1.00 89.81 688 GLY A C 1
ATOM 5383 O O . GLY A 1 688 ? -35.279 -3.773 12.002 1.00 89.81 688 GLY A O 1
ATOM 5384 N N . SER A 1 689 ? -35.590 -1.680 11.217 1.00 90.00 689 SER A N 1
ATOM 5385 C CA . SER A 1 689 ? -36.167 -2.033 9.912 1.00 90.00 689 SER A CA 1
ATOM 5386 C C . SER A 1 689 ? -35.111 -2.355 8.850 1.00 90.00 689 SER A C 1
ATOM 5388 O O . SER A 1 689 ? -35.438 -3.013 7.866 1.00 90.00 689 SER A O 1
ATOM 5390 N N . ILE A 1 690 ? -33.859 -1.933 9.053 1.00 93.31 690 ILE A N 1
ATOM 5391 C CA . ILE A 1 690 ? -32.718 -2.184 8.156 1.00 93.31 690 ILE A CA 1
ATOM 5392 C C . ILE A 1 690 ? -31.639 -3.036 8.824 1.00 93.31 690 ILE A C 1
ATOM 5394 O O . ILE A 1 690 ? -31.538 -3.067 10.050 1.00 93.31 690 ILE A O 1
ATOM 5398 N N . ASP A 1 691 ? -30.802 -3.674 8.008 1.00 95.50 691 ASP A N 1
ATOM 5399 C CA . ASP A 1 691 ? -29.689 -4.517 8.456 1.00 95.50 691 ASP A CA 1
ATOM 5400 C C . ASP A 1 691 ? -28.317 -3.824 8.340 1.00 95.50 691 ASP A C 1
ATOM 5402 O O . ASP A 1 691 ? -27.332 -4.331 8.870 1.00 95.50 691 ASP A O 1
ATOM 5406 N N . GLY A 1 692 ? -28.233 -2.656 7.691 1.00 95.00 692 GLY A N 1
ATOM 5407 C CA . GLY A 1 692 ? -27.010 -1.852 7.646 1.00 95.00 692 GLY A CA 1
ATOM 5408 C C . GLY A 1 692 ? -27.008 -0.756 6.579 1.00 95.00 692 GLY A C 1
ATOM 5409 O O . GLY A 1 692 ? -28.046 -0.402 6.009 1.00 95.00 692 GLY A O 1
ATOM 5410 N N . VAL A 1 693 ? -25.824 -0.200 6.320 1.00 95.75 693 VAL A N 1
ATOM 5411 C CA . VAL A 1 693 ? -25.614 0.913 5.385 1.00 95.75 693 VAL A CA 1
ATOM 5412 C C . VAL A 1 693 ? -24.355 0.719 4.540 1.00 95.75 693 VAL A C 1
ATOM 5414 O O . VAL A 1 693 ? -23.282 0.397 5.042 1.00 95.75 693 VAL A O 1
ATOM 5417 N N . GLU A 1 694 ? -24.468 0.949 3.239 1.00 95.38 694 GLU A N 1
ATOM 5418 C CA . GLU A 1 694 ? -23.327 1.100 2.340 1.00 95.38 694 GLU A CA 1
ATOM 5419 C C . GLU A 1 694 ? -22.722 2.493 2.524 1.00 95.38 694 GLU A C 1
ATOM 5421 O O . GLU A 1 694 ? -23.309 3.494 2.111 1.00 95.38 694 GLU A O 1
ATOM 5426 N N . LEU A 1 695 ? -21.563 2.562 3.180 1.00 93.56 695 LEU A N 1
ATOM 5427 C CA . LEU A 1 695 ? -20.954 3.823 3.597 1.00 93.56 695 LEU A CA 1
ATOM 5428 C C . LEU A 1 695 ? -19.707 4.173 2.782 1.00 93.56 695 LEU A C 1
ATOM 5430 O O . LEU A 1 695 ? -19.537 5.339 2.428 1.00 93.56 695 LEU A O 1
ATOM 5434 N N . LEU A 1 696 ? -18.848 3.195 2.474 1.00 93.38 696 LEU A N 1
ATOM 5435 C CA . LEU A 1 696 ? -17.621 3.412 1.701 1.00 93.38 696 LEU A CA 1
ATOM 5436 C C . LEU A 1 696 ? -17.859 3.129 0.216 1.00 93.38 696 LEU A C 1
ATOM 5438 O O . LEU A 1 696 ? -18.077 1.988 -0.184 1.00 93.38 696 LEU A O 1
ATOM 5442 N N . GLN A 1 697 ? -17.763 4.166 -0.608 1.00 89.25 697 GLN A N 1
ATOM 5443 C CA . GLN A 1 697 ? -18.004 4.063 -2.043 1.00 89.25 697 GLN A CA 1
ATOM 5444 C C . GLN A 1 697 ? -17.157 5.096 -2.788 1.00 89.25 697 GLN A C 1
ATOM 5446 O O . GLN A 1 697 ? -16.983 6.224 -2.323 1.00 89.25 697 GLN A O 1
ATOM 5451 N N . PHE A 1 698 ? -16.626 4.736 -3.957 1.00 85.75 698 PHE A N 1
ATOM 5452 C CA . PHE A 1 698 ? -15.747 5.609 -4.751 1.00 85.75 698 PHE A CA 1
ATOM 5453 C C . PHE A 1 698 ? -14.488 6.082 -3.997 1.00 85.75 698 PHE A C 1
ATOM 5455 O O . PHE A 1 698 ? -13.924 7.123 -4.326 1.00 85.75 698 PHE A O 1
ATOM 5462 N N . GLY A 1 699 ? -14.049 5.335 -2.978 1.00 83.94 699 GLY A N 1
ATOM 5463 C CA . GLY A 1 699 ? -12.903 5.685 -2.133 1.00 83.94 699 GLY A CA 1
ATOM 5464 C C . GLY A 1 699 ? -13.195 6.727 -1.046 1.00 83.94 699 GLY A C 1
ATOM 5465 O O . GLY A 1 699 ? -12.262 7.178 -0.392 1.00 83.94 699 GLY A O 1
ATOM 5466 N N . VAL A 1 700 ? -14.460 7.105 -0.831 1.00 84.88 700 VAL A N 1
ATOM 5467 C CA . VAL A 1 700 ? -14.866 8.090 0.186 1.00 84.88 700 VAL A CA 1
ATOM 5468 C C . VAL A 1 700 ? -16.083 7.611 0.978 1.00 84.88 700 VAL A C 1
ATOM 5470 O O . VAL A 1 700 ? -16.876 6.807 0.487 1.00 84.88 700 VAL A O 1
ATOM 5473 N N . TYR A 1 701 ? -16.268 8.123 2.197 1.00 88.50 701 TYR A N 1
ATOM 5474 C CA . TYR A 1 701 ? -17.479 7.838 2.968 1.00 88.50 701 TYR A CA 1
ATOM 5475 C C . TYR A 1 701 ? -18.604 8.757 2.503 1.00 88.50 701 TYR A C 1
ATOM 5477 O O . TYR A 1 701 ? -18.482 9.985 2.526 1.00 88.50 701 TYR A O 1
ATOM 5485 N N . ARG A 1 702 ? -19.692 8.166 2.021 1.00 84.62 702 ARG A N 1
ATOM 5486 C CA . ARG A 1 702 ? -20.800 8.894 1.406 1.00 84.62 702 ARG A CA 1
ATOM 5487 C C . ARG A 1 702 ? -21.837 9.291 2.450 1.00 84.62 702 ARG A C 1
ATOM 5489 O O . ARG A 1 702 ? -22.002 8.651 3.485 1.00 84.62 702 ARG A O 1
ATOM 5496 N N . GLY A 1 703 ? -22.598 10.329 2.125 1.00 85.06 703 GLY A N 1
ATOM 5497 C CA . GLY A 1 703 ? -23.868 10.563 2.785 1.00 85.06 703 GLY A CA 1
ATOM 5498 C C . GLY A 1 703 ? -23.820 11.039 4.215 1.00 85.06 703 GLY A C 1
ATOM 5499 O O . GLY A 1 703 ? -23.219 12.076 4.468 1.00 85.06 703 GLY A O 1
ATOM 5500 N N . ILE A 1 704 ? -24.457 10.282 5.118 1.00 87.31 704 ILE A N 1
ATOM 5501 C CA . ILE A 1 704 ? -24.361 10.498 6.568 1.00 87.31 704 ILE A CA 1
ATOM 5502 C C . ILE A 1 704 ? -22.889 10.532 7.030 1.00 87.31 704 ILE A C 1
ATOM 5504 O O . ILE A 1 704 ? -22.541 11.205 7.997 1.00 87.31 704 ILE A O 1
ATOM 5508 N N . GLY A 1 705 ? -21.991 9.868 6.291 1.00 88.06 705 GLY A N 1
ATOM 5509 C CA . GLY A 1 705 ? -20.568 9.826 6.595 1.00 88.06 705 GLY A CA 1
ATOM 5510 C C . GLY A 1 705 ? -20.261 9.069 7.889 1.00 88.06 705 GLY A C 1
ATOM 5511 O O . GLY A 1 705 ? -21.137 8.503 8.543 1.00 88.06 705 GLY A O 1
ATOM 5512 N N . LEU A 1 706 ? -18.979 9.046 8.261 1.00 90.62 706 LEU A N 1
ATOM 5513 C CA . LEU A 1 706 ? -18.530 8.342 9.467 1.00 90.62 706 LEU A CA 1
ATOM 5514 C C . LEU A 1 706 ? -19.083 8.957 10.756 1.00 90.62 706 LEU A C 1
ATOM 5516 O O . LEU A 1 706 ? -19.382 8.225 11.689 1.00 90.62 706 LEU A O 1
ATOM 5520 N N . ILE A 1 707 ? -19.229 10.283 10.810 1.00 89.75 707 ILE A N 1
ATOM 5521 C CA . ILE A 1 707 ? -19.619 10.990 12.038 1.00 89.75 707 ILE A CA 1
ATOM 5522 C C . ILE A 1 707 ? -21.037 10.617 12.469 1.00 89.75 707 ILE A C 1
ATOM 5524 O O . ILE A 1 707 ? -21.249 10.221 13.614 1.00 89.75 707 ILE A O 1
ATOM 5528 N N . ASP A 1 708 ? -22.003 10.656 11.554 1.00 89.50 708 ASP A N 1
ATOM 5529 C CA . ASP A 1 708 ? -23.375 10.277 11.892 1.00 89.50 708 ASP A CA 1
ATOM 5530 C C . ASP A 1 708 ? -23.509 8.774 12.126 1.00 89.50 708 ASP A C 1
ATOM 5532 O O . ASP A 1 708 ? -24.269 8.357 13.001 1.00 89.50 708 ASP A O 1
ATOM 5536 N N . TRP A 1 709 ? -22.724 7.953 11.422 1.00 94.44 709 TRP A N 1
ATOM 5537 C CA . TRP A 1 709 ? -22.628 6.531 11.738 1.00 94.44 709 TRP A CA 1
ATOM 5538 C C . TRP A 1 709 ? -22.113 6.306 13.171 1.00 94.44 709 TRP A C 1
ATOM 5540 O O . TRP A 1 709 ? -22.692 5.521 13.921 1.00 94.44 709 TRP A O 1
ATOM 5550 N N . TYR A 1 710 ? -21.106 7.061 13.621 1.00 95.25 710 TYR A N 1
ATOM 5551 C CA . TYR A 1 710 ? -20.652 7.024 15.012 1.00 95.25 710 TYR A CA 1
ATOM 5552 C C . TYR A 1 710 ? -21.719 7.512 15.990 1.00 95.25 710 TYR A C 1
ATOM 5554 O O . TYR A 1 710 ? -21.843 6.928 17.065 1.00 95.25 710 TYR A O 1
ATOM 5562 N N . HIS A 1 711 ? -22.521 8.524 15.643 1.00 93.44 711 HIS A N 1
ATOM 5563 C CA . HIS A 1 711 ? -23.656 8.937 16.473 1.00 93.44 711 HIS A CA 1
ATOM 5564 C C . HIS A 1 711 ? -24.678 7.803 16.655 1.00 93.44 711 HIS A C 1
ATOM 5566 O O . HIS A 1 711 ? -25.154 7.585 17.772 1.00 93.44 711 HIS A O 1
ATOM 5572 N N . MET A 1 712 ? -24.953 7.026 15.602 1.00 94.31 712 MET A N 1
ATOM 5573 C CA . MET A 1 712 ? -25.817 5.840 15.679 1.00 94.31 712 MET A CA 1
ATOM 5574 C C . MET A 1 712 ? -25.239 4.774 16.618 1.00 94.31 712 MET A C 1
ATOM 5576 O O . MET A 1 712 ? -25.940 4.270 17.493 1.00 94.31 712 MET A O 1
ATOM 5580 N N . LEU A 1 713 ? -23.944 4.474 16.506 1.00 96.81 713 LEU A N 1
ATOM 5581 C CA . LEU A 1 713 ? -23.283 3.503 17.385 1.00 96.81 713 LEU A CA 1
ATOM 5582 C C . LEU A 1 713 ? -23.213 3.985 18.847 1.00 96.81 713 LEU A C 1
ATOM 5584 O O . LEU A 1 713 ? -23.405 3.209 19.785 1.00 96.81 713 LEU A O 1
ATOM 5588 N N . ASN A 1 714 ? -22.990 5.284 19.053 1.00 96.12 714 ASN A N 1
ATOM 5589 C CA . ASN A 1 714 ? -22.906 5.931 20.365 1.00 96.12 714 ASN A CA 1
ATOM 5590 C C . ASN A 1 714 ? -24.244 6.002 21.117 1.00 96.12 714 ASN A C 1
ATOM 5592 O O . ASN A 1 714 ? -24.264 6.380 22.288 1.00 96.12 714 ASN A O 1
ATOM 5596 N N . THR A 1 715 ? -25.358 5.646 20.480 1.00 94.94 715 THR A N 1
ATOM 5597 C CA . THR A 1 715 ? -26.679 5.525 21.122 1.00 94.94 715 THR A CA 1
ATOM 5598 C C . THR A 1 715 ? -27.098 4.069 21.337 1.00 94.94 715 THR A C 1
ATOM 5600 O O . THR A 1 715 ? -28.220 3.798 21.762 1.00 94.94 715 THR A O 1
ATOM 5603 N N . GLY A 1 716 ? -26.181 3.129 21.094 1.00 94.31 716 GLY A N 1
ATOM 5604 C CA . GLY A 1 716 ? -26.361 1.709 21.369 1.00 94.31 716 GLY A CA 1
ATOM 5605 C C . GLY A 1 716 ? -26.955 0.906 20.213 1.00 94.31 716 GLY A C 1
ATOM 5606 O O . GLY A 1 716 ? -27.082 -0.313 20.347 1.00 94.31 716 GLY A O 1
ATOM 5607 N N . PHE A 1 717 ? -27.279 1.539 19.081 1.00 95.12 717 PHE A N 1
ATOM 5608 C CA . PHE A 1 717 ? -27.698 0.820 17.879 1.00 95.12 717 PHE A CA 1
ATOM 5609 C C . PHE A 1 717 ? -26.504 0.143 17.204 1.00 95.12 717 PHE A C 1
ATOM 5611 O O . PHE A 1 717 ? -25.394 0.672 17.167 1.00 95.12 717 PHE A O 1
ATOM 5618 N N . ARG A 1 718 ? -26.737 -1.045 16.643 1.00 94.12 718 ARG A N 1
ATOM 5619 C CA . ARG A 1 718 ? -25.740 -1.787 15.865 1.00 94.12 718 ARG A CA 1
ATOM 5620 C C . ARG A 1 718 ? -26.098 -1.676 14.401 1.00 94.12 718 ARG A C 1
ATOM 5622 O O . ARG A 1 718 ? -27.064 -2.285 13.958 1.00 94.12 718 ARG A O 1
ATOM 5629 N N . VAL A 1 719 ? -25.331 -0.868 13.684 1.00 94.06 719 VAL A N 1
ATOM 5630 C CA . VAL A 1 719 ? -25.558 -0.591 12.268 1.00 94.06 719 VAL A CA 1
ATOM 5631 C C . VAL A 1 719 ? -24.291 -0.987 11.521 1.00 94.06 719 VAL A C 1
ATOM 5633 O O . VAL A 1 719 ? -23.328 -0.221 11.540 1.00 94.06 719 VAL A O 1
ATOM 5636 N N . PRO A 1 720 ? -24.241 -2.181 10.915 1.00 96.81 720 PRO A N 1
ATOM 5637 C CA . PRO A 1 720 ? -23.134 -2.576 10.060 1.00 96.81 720 PRO A CA 1
ATOM 5638 C C . PRO A 1 720 ? -22.928 -1.584 8.913 1.00 96.81 720 PRO A C 1
ATOM 5640 O O . PRO A 1 720 ? -23.881 -1.207 8.228 1.00 96.81 720 PRO A O 1
ATOM 5643 N N . ALA A 1 721 ? -21.679 -1.187 8.695 1.00 97.19 721 ALA A N 1
ATOM 5644 C CA . ALA A 1 721 ? -21.256 -0.426 7.530 1.00 97.19 721 ALA A CA 1
ATOM 5645 C C . ALA A 1 721 ? -20.548 -1.341 6.525 1.00 97.19 721 ALA A C 1
ATOM 5647 O O . ALA A 1 721 ? -19.782 -2.231 6.908 1.00 97.19 721 ALA A O 1
ATOM 5648 N N . VAL A 1 722 ? -20.804 -1.122 5.237 1.00 97.56 722 VAL A N 1
ATOM 5649 C CA . VAL A 1 722 ? -20.224 -1.910 4.140 1.00 97.56 722 VAL A CA 1
ATOM 5650 C C . VAL A 1 722 ? -19.647 -1.005 3.059 1.00 97.56 722 VAL A C 1
ATOM 5652 O O . VAL A 1 722 ? -20.009 0.169 2.945 1.00 97.56 722 VAL A O 1
ATOM 5655 N N . GLY A 1 723 ? -18.723 -1.560 2.281 1.00 96.38 723 GLY A N 1
ATOM 5656 C CA . GLY A 1 723 ? -18.142 -0.929 1.105 1.00 96.38 723 GLY A CA 1
ATOM 5657 C C . GLY A 1 723 ? -18.573 -1.641 -0.169 1.00 96.38 723 GLY A C 1
ATOM 5658 O O . GLY A 1 723 ? -18.597 -2.874 -0.206 1.00 96.38 723 GLY A O 1
ATOM 5659 N N . ALA A 1 724 ? -18.899 -0.870 -1.199 1.00 95.38 724 ALA A N 1
ATOM 5660 C CA . ALA A 1 724 ? -19.347 -1.394 -2.484 1.00 95.38 724 ALA A CA 1
ATOM 5661 C C . ALA A 1 724 ? -18.985 -0.434 -3.616 1.00 95.38 724 ALA A C 1
ATOM 5663 O O . ALA A 1 724 ? -18.770 0.758 -3.376 1.00 95.38 724 ALA A O 1
ATOM 5664 N N . CYS A 1 725 ? -18.915 -0.942 -4.844 1.00 91.31 725 CYS A N 1
ATOM 5665 C CA . CYS A 1 725 ? -18.478 -0.123 -5.968 1.00 91.31 725 CYS A CA 1
ATOM 5666 C C . CYS A 1 725 ? -19.614 0.620 -6.680 1.00 91.31 725 CYS A C 1
ATOM 5668 O O . CYS A 1 725 ? -19.349 1.684 -7.237 1.00 91.31 725 CYS A O 1
ATOM 5670 N N . ASP A 1 726 ? -20.849 0.092 -6.671 1.00 91.88 726 ASP A N 1
ATOM 5671 C CA . ASP A 1 726 ? -21.955 0.570 -7.525 1.00 91.88 726 ASP A CA 1
ATOM 5672 C C . ASP A 1 726 ? -21.506 0.652 -8.988 1.00 91.88 726 ASP A C 1
ATOM 5674 O O . ASP A 1 726 ? -21.614 1.669 -9.678 1.00 91.88 726 ASP A O 1
ATOM 5678 N N . TYR A 1 727 ? -20.855 -0.411 -9.461 1.00 90.69 727 TYR A N 1
ATOM 5679 C CA . TYR A 1 727 ? -20.384 -0.442 -10.835 1.00 90.69 727 TYR A CA 1
ATOM 5680 C C . TYR A 1 727 ? -21.600 -0.540 -11.749 1.00 90.69 727 TYR A C 1
ATOM 5682 O O . TYR A 1 727 ? -22.386 -1.468 -11.586 1.00 90.69 727 TYR A O 1
ATOM 5690 N N . PRO A 1 728 ? -21.766 0.377 -12.712 1.00 86.69 728 PRO A N 1
ATOM 5691 C CA . PRO A 1 728 ? -20.714 1.170 -13.341 1.00 86.69 728 PRO A CA 1
ATOM 5692 C C . PRO A 1 728 ? -20.926 2.684 -13.152 1.00 86.69 728 PRO A C 1
ATOM 5694 O O . PRO A 1 728 ? -20.547 3.495 -14.002 1.00 86.69 728 PRO A O 1
ATOM 5697 N N . ALA A 1 729 ? -21.561 3.086 -12.048 1.00 84.44 729 ALA A N 1
ATOM 5698 C CA . ALA A 1 729 ? -21.595 4.474 -11.601 1.00 84.44 729 ALA A CA 1
ATOM 5699 C C . ALA A 1 729 ? -20.221 4.942 -11.079 1.00 84.44 729 ALA A C 1
ATOM 5701 O O . ALA A 1 729 ? -19.944 6.150 -11.112 1.00 84.44 729 ALA A O 1
ATOM 5702 N N . CYS A 1 730 ? -19.358 4.006 -10.664 1.00 83.75 730 CYS A N 1
ATOM 5703 C CA . CYS A 1 730 ? -17.921 4.202 -10.447 1.00 83.75 730 CYS A CA 1
ATOM 5704 C C . CYS A 1 730 ? -17.088 4.015 -11.730 1.00 83.75 730 CYS A C 1
ATOM 5706 O O . CYS A 1 730 ? -17.594 3.758 -12.825 1.00 83.75 730 CYS A O 1
ATOM 5708 N N . ARG A 1 731 ? -15.762 4.151 -11.612 1.00 81.44 731 ARG A N 1
ATOM 5709 C CA . ARG A 1 731 ? -14.827 3.901 -12.728 1.00 81.44 731 ARG A CA 1
ATOM 5710 C C . ARG A 1 731 ? -14.411 2.448 -12.896 1.00 81.44 731 ARG A C 1
ATOM 5712 O O . ARG A 1 731 ? -13.886 2.112 -13.953 1.00 81.44 731 ARG A O 1
ATOM 5719 N N . LYS A 1 732 ? -14.535 1.633 -11.852 1.00 85.75 732 LYS A N 1
ATOM 5720 C CA . LYS A 1 732 ? -13.889 0.325 -11.769 1.00 85.75 732 LYS A CA 1
ATOM 5721 C C . LYS A 1 732 ? -14.685 -0.593 -10.853 1.00 85.75 732 LYS A C 1
ATOM 5723 O O . LYS A 1 732 ? -14.977 -0.218 -9.722 1.00 85.75 732 LYS A O 1
ATOM 5728 N N . LEU A 1 733 ? -14.970 -1.801 -11.328 1.00 90.06 733 LEU A N 1
ATOM 5729 C CA . LEU A 1 733 ? -15.570 -2.845 -10.508 1.00 90.06 733 LEU A CA 1
ATOM 5730 C C . LEU A 1 733 ? -14.695 -3.124 -9.275 1.00 90.06 733 LEU A C 1
ATOM 5732 O O . LEU A 1 733 ? -13.467 -3.189 -9.384 1.00 90.06 733 LEU A O 1
ATOM 5736 N N . GLY A 1 734 ? -15.313 -3.256 -8.099 1.00 90.38 734 GLY A N 1
ATOM 5737 C CA . GLY A 1 734 ? -14.594 -3.488 -6.847 1.00 90.38 734 GLY A CA 1
ATOM 5738 C C . GLY A 1 734 ? -13.569 -2.400 -6.526 1.00 90.38 734 GLY A C 1
ATOM 5739 O O . GLY A 1 734 ? -12.448 -2.713 -6.111 1.00 90.38 734 GLY A O 1
ATOM 5740 N N . ASP A 1 735 ? -13.879 -1.125 -6.788 1.00 89.62 735 ASP A N 1
ATOM 5741 C CA . ASP A 1 735 ? -13.060 -0.014 -6.293 1.00 89.62 735 ASP A CA 1
ATOM 5742 C C . ASP A 1 735 ? -13.146 0.150 -4.767 1.00 89.62 735 ASP A C 1
ATOM 5744 O O . ASP A 1 735 ? -12.180 0.609 -4.145 1.00 89.62 735 ASP A O 1
ATOM 5748 N N . CYS A 1 736 ? -14.266 -0.295 -4.199 1.00 94.00 736 CYS A N 1
ATOM 5749 C CA . CYS A 1 736 ? -14.535 -0.558 -2.796 1.00 94.00 736 CYS A CA 1
ATOM 5750 C C . CYS A 1 736 ? -15.123 -1.973 -2.675 1.00 94.00 736 CYS A C 1
ATOM 5752 O O . CYS A 1 736 ? -15.907 -2.394 -3.519 1.00 94.00 736 CYS A O 1
ATOM 5754 N N . GLN A 1 737 ? -14.734 -2.706 -1.638 1.00 96.94 737 GLN A N 1
ATOM 5755 C CA . GLN A 1 737 ? -15.158 -4.076 -1.358 1.00 96.94 737 GLN A CA 1
ATOM 5756 C C . GLN A 1 737 ? -15.453 -4.240 0.137 1.00 96.94 737 GLN A C 1
ATOM 5758 O O . GLN A 1 737 ? -14.964 -3.477 0.979 1.00 96.94 737 GLN A O 1
ATOM 5763 N N . THR A 1 738 ? -16.208 -5.284 0.468 1.00 98.62 738 THR A N 1
ATOM 5764 C CA . THR A 1 738 ? -16.462 -5.727 1.840 1.00 98.62 738 THR A CA 1
ATOM 5765 C C . THR A 1 738 ? -15.859 -7.107 2.056 1.00 98.62 738 THR A C 1
ATOM 5767 O O . THR A 1 738 ? -16.074 -8.021 1.266 1.00 98.62 738 THR A O 1
ATOM 5770 N N . TYR A 1 739 ? -15.116 -7.266 3.146 1.00 98.81 739 TYR A N 1
ATOM 5771 C CA . TYR A 1 739 ? -14.536 -8.539 3.556 1.00 98.81 739 TYR A CA 1
ATOM 5772 C C . TYR A 1 739 ? -15.286 -9.053 4.770 1.00 98.81 739 TYR A C 1
ATOM 5774 O O . TYR A 1 739 ? -15.305 -8.383 5.801 1.00 98.81 739 TYR A O 1
ATOM 5782 N N . VAL A 1 740 ? -15.884 -10.236 4.661 1.00 98.81 740 VAL A N 1
ATOM 5783 C CA . VAL A 1 740 ? -16.676 -10.852 5.734 1.00 98.81 740 VAL A CA 1
ATOM 5784 C C . VAL A 1 740 ? -15.903 -12.019 6.325 1.00 98.81 740 VAL A C 1
ATOM 5786 O O . VAL A 1 740 ? -15.386 -12.861 5.590 1.00 98.81 740 VAL A O 1
ATOM 5789 N N . TRP A 1 741 ? -15.814 -12.056 7.648 1.00 98.56 741 TRP A N 1
ATOM 5790 C CA . TRP A 1 741 ? -15.214 -13.149 8.389 1.00 98.56 741 TRP A CA 1
ATOM 5791 C C . TRP A 1 741 ? -16.160 -14.349 8.459 1.00 98.56 741 TRP A C 1
ATOM 5793 O O . TRP A 1 741 ? -17.360 -14.203 8.679 1.00 98.56 741 TRP A O 1
ATOM 5803 N N . SER A 1 742 ? -15.607 -15.547 8.322 1.00 97.19 742 SER A N 1
ATOM 5804 C CA . SER A 1 742 ? -16.294 -16.798 8.609 1.00 97.19 742 SER A CA 1
ATOM 5805 C C . SER A 1 742 ? -15.281 -17.859 9.040 1.00 97.19 742 SER A C 1
ATOM 5807 O O . SER A 1 742 ? -14.129 -17.842 8.599 1.00 97.19 742 SER A O 1
ATOM 5809 N N . GLU A 1 743 ? -15.693 -18.756 9.936 1.00 91.75 743 GLU A N 1
ATOM 5810 C CA . GLU A 1 743 ? -14.844 -19.855 10.417 1.00 91.75 743 GLU A CA 1
ATOM 5811 C C . GLU A 1 743 ? -14.540 -20.857 9.294 1.00 91.75 743 GLU A C 1
ATOM 5813 O O . GLU A 1 743 ? -13.388 -21.244 9.102 1.00 91.75 743 GLU A O 1
ATOM 5818 N N . ASP A 1 744 ? -15.563 -21.194 8.509 1.00 93.44 744 ASP A N 1
ATOM 5819 C CA . ASP A 1 744 ? -15.469 -22.005 7.299 1.00 93.44 744 ASP A CA 1
ATOM 5820 C C . ASP A 1 744 ? -15.651 -21.129 6.050 1.00 93.44 744 ASP A C 1
ATOM 5822 O O . ASP A 1 744 ? -16.072 -19.977 6.134 1.00 93.44 744 ASP A O 1
ATOM 5826 N N . LYS A 1 745 ? -15.359 -21.662 4.854 1.00 94.38 745 LYS A N 1
ATOM 5827 C CA . LYS A 1 745 ? -15.690 -20.956 3.605 1.00 94.38 745 LYS A CA 1
ATOM 5828 C C . LYS A 1 745 ? -17.214 -20.738 3.533 1.00 94.38 745 LYS A C 1
ATOM 5830 O O . LYS A 1 745 ? -17.932 -21.738 3.462 1.00 94.38 745 LYS A O 1
ATOM 5835 N N . PRO A 1 746 ? -17.712 -19.487 3.498 1.00 97.06 746 PRO A N 1
ATOM 5836 C CA . PRO A 1 746 ? -19.138 -19.232 3.381 1.00 97.06 746 PRO A CA 1
ATOM 5837 C C . PRO A 1 746 ? -19.607 -19.477 1.939 1.00 97.06 746 PRO A C 1
ATOM 5839 O O . PRO A 1 746 ? -18.817 -19.415 0.995 1.00 97.06 746 PRO A O 1
ATOM 5842 N N . ASP A 1 747 ? -20.899 -19.731 1.763 1.00 97.81 747 ASP A N 1
ATOM 5843 C CA . ASP A 1 747 ? -21.583 -19.468 0.496 1.00 97.81 747 ASP A CA 1
ATOM 5844 C C . ASP A 1 747 ? -22.026 -17.991 0.441 1.00 97.81 747 ASP A C 1
ATOM 5846 O O . ASP A 1 747 ? -21.824 -17.223 1.388 1.00 97.81 747 ASP A O 1
ATOM 5850 N N . ILE A 1 748 ? -22.616 -17.554 -0.676 1.00 98.06 748 ILE A N 1
ATOM 5851 C CA . ILE A 1 748 ? -23.012 -16.144 -0.830 1.00 98.06 748 ILE A CA 1
ATOM 5852 C C . ILE A 1 748 ? -24.100 -15.713 0.164 1.00 98.06 748 ILE A C 1
ATOM 5854 O O . ILE A 1 748 ? -24.114 -14.560 0.596 1.00 98.06 748 ILE A O 1
ATOM 5858 N N . GLU A 1 749 ? -24.987 -16.624 0.575 1.00 97.69 749 GLU A N 1
ATOM 5859 C CA . GLU A 1 749 ? -25.980 -16.338 1.613 1.00 97.69 749 GLU A CA 1
ATOM 5860 C C . GLU A 1 749 ? -25.300 -16.131 2.972 1.00 97.69 749 GLU A C 1
ATOM 5862 O O . GLU A 1 749 ? -25.553 -15.130 3.648 1.00 97.69 749 GLU A O 1
ATOM 5867 N N . GLY A 1 750 ? -24.398 -17.034 3.357 1.00 98.19 750 GLY A N 1
ATOM 5868 C CA . GLY A 1 750 ? -23.589 -16.927 4.564 1.00 98.19 750 GLY A CA 1
ATOM 5869 C C . GLY A 1 750 ? -22.765 -15.642 4.593 1.00 98.19 750 GLY A C 1
ATOM 5870 O O . GLY A 1 750 ? -22.721 -14.976 5.630 1.00 98.19 750 GLY A O 1
ATOM 5871 N N . TRP A 1 751 ? -22.193 -15.246 3.452 1.00 98.62 751 TRP A N 1
ATOM 5872 C CA . TRP A 1 751 ? -21.463 -13.987 3.291 1.00 98.62 751 TRP A CA 1
ATOM 5873 C C . TRP A 1 751 ? -22.371 -12.764 3.511 1.00 98.62 751 TRP A C 1
ATOM 5875 O O . TRP A 1 751 ? -22.066 -11.923 4.357 1.00 98.62 751 TRP A O 1
ATOM 5885 N N . LEU A 1 752 ? -23.538 -12.698 2.853 1.00 98.50 752 LEU A N 1
ATOM 5886 C CA . LEU A 1 752 ? -24.513 -11.607 3.029 1.00 98.50 752 LEU A CA 1
ATOM 5887 C C . LEU A 1 752 ? -25.052 -11.520 4.464 1.00 98.50 752 LEU A C 1
ATOM 5889 O O . LEU A 1 752 ? -25.258 -10.430 5.000 1.00 98.50 752 LEU A O 1
ATOM 5893 N N . ARG A 1 753 ? -25.267 -12.662 5.124 1.00 97.94 753 ARG A N 1
ATOM 5894 C CA . ARG A 1 753 ? -25.725 -12.687 6.519 1.00 97.94 753 ARG A CA 1
ATOM 5895 C C . ARG A 1 753 ? -24.612 -12.327 7.504 1.00 97.94 753 ARG A C 1
ATOM 5897 O O . ARG A 1 753 ? -24.905 -11.688 8.507 1.00 97.94 753 ARG A O 1
ATOM 5904 N N . GLY A 1 754 ? -23.358 -12.702 7.244 1.00 98.31 754 GLY A N 1
ATOM 5905 C CA . GLY A 1 754 ? -22.203 -12.249 8.036 1.00 98.31 754 GLY A CA 1
ATOM 5906 C C . GLY A 1 754 ? -21.981 -10.743 7.910 1.00 98.31 754 GLY A C 1
ATOM 5907 O O . GLY A 1 754 ? -21.782 -10.053 8.910 1.00 98.31 754 GLY A O 1
ATOM 5908 N N . MET A 1 755 ? -22.163 -10.208 6.700 1.00 97.81 755 MET A N 1
ATOM 5909 C CA . MET A 1 755 ? -22.206 -8.770 6.441 1.00 97.81 755 MET A CA 1
ATOM 5910 C C . MET A 1 755 ? -23.283 -8.070 7.292 1.00 97.81 755 MET A C 1
ATOM 5912 O O . MET A 1 755 ? -22.974 -7.097 7.976 1.00 97.81 755 MET A O 1
ATOM 5916 N N . ALA A 1 756 ? -24.511 -8.602 7.334 1.00 97.62 756 ALA A N 1
ATOM 5917 C CA . ALA A 1 756 ? -25.609 -8.094 8.173 1.00 97.62 756 ALA A CA 1
ATOM 5918 C C . ALA A 1 756 ? -25.376 -8.235 9.691 1.00 97.62 756 ALA A C 1
ATOM 5920 O O . ALA A 1 756 ? -26.005 -7.538 10.482 1.00 97.62 756 ALA A O 1
ATOM 5921 N N . ARG A 1 757 ? -24.466 -9.116 10.126 1.00 97.88 757 ARG A N 1
ATOM 5922 C CA . ARG A 1 757 ? -24.036 -9.212 11.533 1.00 97.88 757 ARG A CA 1
ATOM 5923 C C . ARG A 1 757 ? -22.887 -8.259 11.878 1.00 97.88 757 ARG A C 1
ATOM 5925 O O . ARG A 1 757 ? -22.521 -8.156 13.045 1.00 97.88 757 ARG A O 1
ATOM 5932 N N . GLY A 1 758 ? -22.325 -7.553 10.894 1.00 98.12 758 GLY A N 1
ATOM 5933 C CA . GLY A 1 758 ? -21.157 -6.692 11.089 1.00 98.12 758 GLY A CA 1
ATOM 5934 C C . GLY A 1 758 ? -19.857 -7.471 11.294 1.00 98.12 758 GLY A C 1
ATOM 5935 O O . GLY A 1 758 ? -18.893 -6.916 11.813 1.00 98.12 758 GLY A O 1
ATOM 5936 N N . GLU A 1 759 ? -19.800 -8.737 10.873 1.00 98.50 759 GLU A N 1
ATOM 5937 C CA . GLU A 1 759 ? -18.604 -9.590 10.937 1.00 98.50 759 GLU A CA 1
ATOM 5938 C C . GLU A 1 759 ? -17.621 -9.238 9.812 1.00 98.50 759 GLU A C 1
ATOM 5940 O O . GLU A 1 759 ? -17.149 -10.103 9.080 1.00 98.50 759 GLU A O 1
ATOM 5945 N N . SER A 1 760 ? -17.367 -7.950 9.588 1.00 98.62 760 SER A N 1
ATOM 5946 C CA . SER A 1 760 ? -16.729 -7.484 8.361 1.00 98.62 760 SER A CA 1
ATOM 5947 C C . SER A 1 760 ? -15.914 -6.208 8.524 1.00 98.62 760 SER A C 1
ATOM 5949 O O . SER A 1 760 ? -16.024 -5.474 9.509 1.00 98.62 760 SER A O 1
ATOM 5951 N N . PHE A 1 761 ? -15.103 -5.921 7.512 1.00 98.75 761 PHE A N 1
ATOM 5952 C CA . PHE A 1 761 ? -14.539 -4.597 7.282 1.00 98.75 761 PHE A CA 1
ATOM 5953 C C . PHE A 1 761 ? -14.793 -4.161 5.839 1.00 98.75 761 PHE A C 1
ATOM 5955 O O . PHE A 1 761 ? -14.913 -4.986 4.931 1.00 98.75 761 PHE A O 1
ATOM 5962 N N . MET A 1 762 ? -14.868 -2.850 5.636 1.00 97.69 762 MET A N 1
ATOM 5963 C CA . MET A 1 762 ? -14.981 -2.233 4.319 1.00 97.69 762 MET A CA 1
ATOM 5964 C C . MET A 1 762 ? -13.640 -1.642 3.909 1.00 97.69 762 MET A C 1
ATOM 5966 O O . MET A 1 762 ? -12.891 -1.125 4.745 1.00 97.69 762 MET A O 1
ATOM 5970 N N . THR A 1 763 ? -13.307 -1.739 2.627 1.00 97.00 763 THR A N 1
ATOM 5971 C CA . THR A 1 763 ? -12.021 -1.264 2.125 1.00 97.00 763 THR A CA 1
ATOM 5972 C C . THR A 1 763 ? -12.084 -0.829 0.674 1.00 97.00 763 THR A C 1
ATOM 5974 O O . THR A 1 763 ? -12.823 -1.381 -0.131 1.00 97.00 763 THR A O 1
ATOM 5977 N N . SER A 1 764 ? -11.255 0.141 0.325 1.00 93.94 764 SER A N 1
ATOM 5978 C CA . SER A 1 764 ? -10.846 0.407 -1.045 1.00 93.94 764 SER A CA 1
ATOM 5979 C C . SER A 1 764 ? -9.393 -0.015 -1.286 1.00 93.94 764 SER A C 1
ATOM 5981 O O . SER A 1 764 ? -8.923 0.062 -2.400 1.00 93.94 764 SER A O 1
ATOM 5983 N N . GLY A 1 765 ? -8.639 -0.512 -0.313 1.00 94.12 765 GLY A N 1
ATOM 5984 C CA . GLY A 1 765 ? -7.287 -1.012 -0.581 1.00 94.12 765 GLY A CA 1
ATOM 5985 C C . GLY A 1 765 ? -6.610 -1.628 0.634 1.00 94.12 765 GLY A C 1
ATOM 5986 O O . GLY A 1 765 ? -6.240 -2.798 0.567 1.00 94.12 765 GLY A O 1
ATOM 5987 N N . PRO A 1 766 ? -6.464 -0.892 1.754 1.00 96.56 766 PRO A N 1
ATOM 5988 C CA . PRO A 1 766 ? -5.894 -1.444 2.973 1.00 96.56 766 PRO A CA 1
ATOM 5989 C C . PRO A 1 766 ? -6.733 -2.612 3.501 1.00 96.56 766 PRO A C 1
ATOM 5991 O O . PRO A 1 766 ? -7.925 -2.475 3.758 1.00 96.56 766 PRO A O 1
ATOM 5994 N N . LEU A 1 767 ? -6.112 -3.769 3.672 1.00 98.44 767 LEU A N 1
ATOM 5995 C CA . LEU A 1 767 ? -6.711 -4.961 4.254 1.00 98.44 767 LEU A CA 1
ATOM 5996 C C . LEU A 1 767 ? -6.543 -4.879 5.769 1.00 98.44 767 LEU A C 1
ATOM 5998 O O . LEU A 1 767 ? -5.414 -4.904 6.265 1.00 98.44 767 LEU A O 1
ATOM 6002 N N . LEU A 1 768 ? -7.652 -4.712 6.488 1.00 98.25 768 LEU A N 1
ATOM 6003 C CA . LEU A 1 768 ? -7.658 -4.262 7.877 1.00 98.25 768 LEU A CA 1
ATOM 6004 C C . LEU A 1 768 ? -8.279 -5.306 8.805 1.00 98.25 768 LEU A C 1
ATOM 6006 O O . LEU A 1 768 ? -9.424 -5.712 8.641 1.00 98.25 768 LEU A O 1
ATOM 6010 N N . LEU A 1 769 ? -7.524 -5.701 9.822 1.00 98.62 769 LEU A N 1
ATOM 6011 C CA . LEU A 1 769 ? -7.920 -6.661 10.841 1.00 98.62 769 LEU A CA 1
ATOM 6012 C C . LEU A 1 769 ? -7.970 -5.981 12.207 1.00 98.62 769 LEU A C 1
ATOM 6014 O O . LEU A 1 769 ? -7.043 -5.260 12.580 1.00 98.62 769 LEU A O 1
ATOM 6018 N N . LEU A 1 770 ? -9.019 -6.276 12.970 1.00 98.69 770 LEU A N 1
ATOM 6019 C CA . LEU A 1 770 ? -9.175 -5.871 14.363 1.00 98.69 770 LEU A CA 1
ATOM 6020 C C . LEU A 1 770 ? -9.515 -7.090 15.219 1.00 98.69 770 LEU A C 1
ATOM 6022 O O . LEU A 1 770 ? -10.394 -7.878 14.870 1.00 98.69 770 LEU A O 1
ATOM 6026 N N . GLU A 1 771 ? -8.853 -7.193 16.364 1.00 98.44 771 GLU A N 1
ATOM 6027 C CA . GLU A 1 771 ? -9.228 -8.087 17.454 1.00 98.44 771 GLU A CA 1
ATOM 6028 C C . GLU A 1 771 ? -9.297 -7.297 18.768 1.00 98.44 771 GLU A C 1
ATOM 6030 O O . GLU A 1 771 ? -8.416 -6.483 19.046 1.00 98.44 771 GLU A O 1
ATOM 6035 N N . VAL A 1 772 ? -10.322 -7.545 19.585 1.00 98.25 772 VAL A N 1
ATOM 6036 C CA . VAL A 1 772 ? -10.475 -7.008 20.946 1.00 98.25 772 VAL A CA 1
ATOM 6037 C C . VAL A 1 772 ? -10.676 -8.176 21.904 1.00 98.25 772 VAL A C 1
ATOM 6039 O O . VAL A 1 772 ? -11.662 -8.900 21.801 1.00 98.25 772 VAL A O 1
ATOM 6042 N N . ASP A 1 773 ? -9.717 -8.415 22.798 1.00 96.75 773 ASP A N 1
ATOM 6043 C CA . ASP A 1 773 ? -9.630 -9.634 23.618 1.00 96.75 773 ASP A CA 1
ATOM 6044 C C . ASP A 1 773 ? -9.844 -10.920 22.799 1.00 96.75 773 ASP A C 1
ATOM 6046 O O . ASP A 1 773 ? -10.580 -11.825 23.196 1.00 96.75 773 ASP A O 1
ATOM 6050 N N . GLY A 1 774 ? -9.248 -10.968 21.604 1.00 95.94 774 GLY A N 1
ATOM 6051 C CA . GLY A 1 774 ? -9.375 -12.078 20.654 1.00 95.94 774 GLY A CA 1
ATOM 6052 C C . GLY A 1 774 ? -10.713 -12.156 19.905 1.00 95.94 774 GLY A C 1
ATOM 6053 O O . GLY A 1 774 ? -10.887 -13.055 19.084 1.00 95.94 774 GLY A O 1
ATOM 6054 N N . HIS A 1 775 ? -11.651 -11.236 20.152 1.00 98.31 775 HIS A N 1
ATOM 6055 C CA . HIS A 1 775 ? -12.936 -11.163 19.455 1.00 98.31 775 HIS A CA 1
ATOM 6056 C C . HIS A 1 775 ? -12.851 -10.236 18.242 1.00 98.31 775 HIS A C 1
ATOM 6058 O O . HIS A 1 775 ? -12.149 -9.229 18.265 1.00 98.31 775 HIS A O 1
ATOM 6064 N N . ARG A 1 776 ? -13.575 -10.577 17.178 1.00 97.44 776 ARG A N 1
ATOM 6065 C CA . ARG A 1 776 ? -13.563 -9.884 15.879 1.00 97.44 776 ARG A CA 1
ATOM 6066 C C . ARG A 1 776 ? -14.764 -8.938 15.742 1.00 97.44 776 ARG A C 1
ATOM 6068 O O . ARG A 1 776 ? -15.686 -9.041 16.557 1.00 97.44 776 ARG A O 1
ATOM 6075 N N . PRO A 1 777 ? -14.775 -8.034 14.740 1.00 98.62 777 PRO A N 1
ATOM 6076 C CA . PRO A 1 777 ? -15.947 -7.227 14.402 1.00 98.62 777 PRO A CA 1
ATOM 6077 C C . PRO A 1 777 ? -17.261 -8.019 14.430 1.00 98.62 777 PRO A C 1
ATOM 6079 O O . PRO A 1 777 ? -17.284 -9.192 14.063 1.00 98.62 777 PRO A O 1
ATOM 6082 N N . GLY A 1 778 ? -18.333 -7.388 14.911 1.00 97.69 778 GLY A N 1
ATOM 6083 C CA . GLY A 1 778 ? -19.654 -8.002 15.096 1.00 97.69 778 GLY A CA 1
ATOM 6084 C C . GLY A 1 778 ? -19.850 -8.693 16.453 1.00 97.69 778 GLY A C 1
ATOM 6085 O O . GLY A 1 778 ? -20.985 -8.849 16.904 1.00 97.69 778 GLY A O 1
ATOM 6086 N N . ALA A 1 779 ? -18.771 -9.056 17.154 1.00 97.75 779 ALA A N 1
ATOM 6087 C CA . ALA A 1 779 ? -18.856 -9.712 18.456 1.00 97.75 779 ALA A CA 1
ATOM 6088 C C . ALA A 1 779 ? -19.213 -8.751 19.607 1.00 97.75 779 ALA A C 1
ATOM 6090 O O . ALA A 1 779 ? -18.974 -7.542 19.550 1.00 97.75 779 ALA A O 1
ATOM 6091 N N . GLU A 1 780 ? -19.731 -9.328 20.694 1.00 96.94 780 GLU A N 1
ATOM 6092 C CA . GLU A 1 780 ? -19.979 -8.652 21.968 1.00 96.94 780 GLU A CA 1
ATOM 6093 C C . GLU A 1 780 ? -19.113 -9.255 23.081 1.00 96.94 780 GLU A C 1
ATOM 6095 O O . GLU A 1 780 ? -19.036 -10.472 23.242 1.00 96.94 780 GLU A O 1
ATOM 6100 N N . VAL A 1 781 ? -18.489 -8.386 23.873 1.00 96.44 781 VAL A N 1
ATOM 6101 C CA . VAL A 1 781 ? -17.655 -8.715 25.025 1.00 96.44 781 VAL A CA 1
ATOM 6102 C C . VAL A 1 781 ? -18.306 -8.146 26.285 1.00 96.44 781 VAL A C 1
ATOM 6104 O O . VAL A 1 781 ? -18.342 -6.934 26.495 1.00 96.44 781 VAL A O 1
ATOM 6107 N N . THR A 1 782 ? -18.800 -9.013 27.166 1.00 95.62 782 THR A N 1
ATOM 6108 C CA . THR A 1 782 ? -19.475 -8.581 28.398 1.00 95.62 782 THR A CA 1
ATOM 6109 C C . THR A 1 782 ? -18.489 -8.379 29.554 1.00 95.62 782 THR A C 1
ATOM 6111 O O . THR A 1 782 ? -17.535 -9.141 29.755 1.00 95.62 782 THR A O 1
ATOM 6114 N N . ARG A 1 783 ? -18.727 -7.337 30.351 1.00 94.06 783 ARG A N 1
ATOM 6115 C CA . ARG A 1 783 ? -18.010 -6.994 31.583 1.00 94.06 783 ARG A CA 1
ATOM 6116 C C . ARG A 1 783 ? -19.008 -6.702 32.700 1.00 94.06 783 ARG A C 1
ATOM 6118 O O . ARG A 1 783 ? -20.043 -6.082 32.476 1.00 94.06 783 ARG A O 1
ATOM 6125 N N . THR A 1 784 ? -18.696 -7.123 33.923 1.00 91.88 784 THR A N 1
ATOM 6126 C CA . THR A 1 784 ? -19.562 -6.925 35.099 1.00 91.88 784 THR A CA 1
ATOM 6127 C C . THR A 1 784 ? -18.774 -6.346 36.261 1.00 91.88 784 THR A C 1
ATOM 6129 O O . THR A 1 784 ? -17.640 -6.760 36.496 1.00 91.88 784 THR A O 1
ATOM 6132 N N . GLY A 1 785 ? -19.387 -5.453 37.034 1.00 85.62 785 GLY A N 1
ATOM 6133 C CA . GLY A 1 785 ? -18.779 -4.841 38.216 1.00 85.62 785 GLY A CA 1
ATOM 6134 C C . GLY A 1 785 ? -18.537 -3.339 38.070 1.00 85.62 785 GLY A C 1
ATOM 6135 O O . GLY A 1 785 ? -18.806 -2.738 37.029 1.00 85.62 785 GLY A O 1
ATOM 6136 N N . ASN A 1 786 ? -18.057 -2.737 39.159 1.00 79.06 786 ASN A N 1
ATOM 6137 C CA . ASN A 1 786 ? -17.766 -1.307 39.254 1.00 79.06 786 ASN A CA 1
ATOM 6138 C C . ASN A 1 786 ? -16.271 -1.044 39.040 1.00 79.06 786 ASN A C 1
ATOM 6140 O O . ASN A 1 786 ? -15.444 -1.849 39.464 1.00 79.06 786 ASN A O 1
ATOM 6144 N N . GLY A 1 787 ? -15.944 0.130 38.503 1.00 74.12 787 GLY A N 1
ATOM 6145 C CA . GLY A 1 787 ? -14.568 0.563 38.260 1.00 74.12 787 GLY A CA 1
ATOM 6146 C C . GLY A 1 787 ? -14.148 0.416 36.795 1.00 74.12 787 GLY A C 1
ATOM 6147 O O . GLY A 1 787 ? -14.930 -0.090 35.989 1.00 74.12 787 GLY A O 1
ATOM 6148 N N . PRO A 1 788 ? -12.941 0.894 36.452 1.00 81.06 788 PRO A N 1
ATOM 6149 C CA . PRO A 1 788 ? -12.414 0.802 35.099 1.00 81.06 788 PRO A CA 1
ATOM 6150 C C . PRO A 1 788 ? -12.181 -0.661 34.707 1.00 81.06 788 PRO A C 1
ATOM 6152 O O . PRO A 1 788 ? -11.579 -1.435 35.455 1.00 81.06 788 PRO A O 1
ATOM 6155 N N . HIS A 1 789 ? -12.662 -1.033 33.526 1.00 89.19 789 HIS A N 1
ATOM 6156 C CA . HIS A 1 789 ? -12.393 -2.318 32.885 1.00 89.19 789 HIS A CA 1
ATOM 6157 C C . HIS A 1 789 ? -11.282 -2.142 31.863 1.00 89.19 789 HIS A C 1
ATOM 6159 O O . HIS A 1 789 ? -11.174 -1.089 31.247 1.00 89.19 789 HIS A O 1
ATOM 6165 N N . THR A 1 790 ? -10.483 -3.177 31.634 1.00 91.88 790 THR A N 1
ATOM 6166 C CA . THR A 1 790 ? -9.484 -3.169 30.565 1.00 91.88 790 THR A CA 1
ATOM 6167 C C . THR A 1 790 ? -9.836 -4.180 29.487 1.00 91.88 790 THR A C 1
ATOM 6169 O O . THR A 1 790 ? -10.364 -5.263 29.765 1.00 91.88 790 THR A O 1
ATOM 6172 N N . VAL A 1 791 ? -9.539 -3.805 28.247 1.00 94.00 791 VAL A N 1
ATOM 6173 C CA . VAL A 1 791 ? -9.566 -4.694 27.085 1.00 94.00 791 VAL A CA 1
ATOM 6174 C C . VAL A 1 791 ? -8.278 -4.517 26.290 1.00 94.00 791 VAL A C 1
ATOM 6176 O O . VAL A 1 791 ? -7.734 -3.415 26.186 1.00 94.00 791 VAL A O 1
ATOM 6179 N N . SER A 1 792 ? -7.769 -5.613 25.748 1.00 94.88 792 SER A N 1
ATOM 6180 C CA . SER A 1 792 ? -6.658 -5.609 24.801 1.00 94.88 792 SER A CA 1
ATOM 6181 C C . SER A 1 792 ? -7.193 -5.447 23.383 1.00 94.88 792 SER A C 1
ATOM 6183 O O . SER A 1 792 ? -8.234 -6.003 23.047 1.00 94.88 792 SER A O 1
ATOM 6185 N N . SER A 1 793 ? -6.492 -4.690 22.548 1.00 96.19 793 SER A N 1
ATOM 6186 C CA . SER A 1 793 ? -6.803 -4.528 21.130 1.00 96.19 793 SER A CA 1
ATOM 6187 C C . SER A 1 793 ? -5.566 -4.795 20.284 1.00 96.19 793 SER A C 1
ATOM 6189 O O . SER A 1 793 ? -4.453 -4.439 20.677 1.00 96.19 793 SER A O 1
ATOM 6191 N N . ARG A 1 794 ? -5.780 -5.417 19.127 1.00 97.06 794 ARG A N 1
ATOM 6192 C CA . ARG A 1 794 ? -4.762 -5.702 18.119 1.00 97.06 794 ARG A CA 1
ATOM 6193 C C . ARG A 1 794 ? -5.294 -5.305 16.755 1.00 97.06 794 ARG A C 1
ATOM 6195 O O . ARG A 1 794 ? -6.232 -5.920 16.248 1.00 97.06 794 ARG A O 1
ATOM 6202 N N . VAL A 1 795 ? -4.687 -4.282 16.166 1.00 98.12 795 VAL A N 1
ATOM 6203 C CA . VAL A 1 795 ? -4.968 -3.843 14.798 1.00 98.12 795 VAL A CA 1
ATOM 6204 C C . VAL A 1 795 ? -3.838 -4.317 13.902 1.00 98.12 795 VAL A C 1
ATOM 6206 O O . VAL A 1 795 ? -2.669 -4.106 14.214 1.00 98.12 795 VAL A O 1
ATOM 6209 N N . ARG A 1 796 ? -4.171 -4.939 12.772 1.00 97.38 796 ARG A N 1
ATOM 6210 C CA . ARG A 1 796 ? -3.199 -5.288 11.732 1.00 97.38 796 ARG A CA 1
ATOM 6211 C C . ARG A 1 796 ? -3.689 -4.774 10.396 1.00 97.38 796 ARG A C 1
ATOM 6213 O O . ARG A 1 796 ? -4.844 -4.990 10.048 1.00 97.38 796 ARG A O 1
ATOM 6220 N N . VAL A 1 797 ? -2.823 -4.116 9.641 1.00 97.69 797 VAL A N 1
ATOM 6221 C CA . VAL A 1 797 ? -3.159 -3.630 8.306 1.00 97.69 797 VAL A CA 1
ATOM 6222 C C . VAL A 1 797 ? -2.046 -3.920 7.320 1.00 97.69 797 VAL A C 1
ATOM 6224 O O . VAL A 1 797 ? -0.864 -3.826 7.647 1.00 97.69 797 VAL A O 1
ATOM 6227 N N . ARG A 1 798 ? -2.427 -4.264 6.094 1.00 95.69 798 ARG A N 1
ATOM 6228 C CA . ARG A 1 798 ? -1.517 -4.397 4.962 1.00 95.69 798 ARG A CA 1
ATOM 6229 C C . ARG A 1 798 ? -2.192 -3.884 3.704 1.00 95.69 798 ARG A C 1
ATOM 6231 O O . ARG A 1 798 ? -3.379 -4.091 3.514 1.00 95.69 798 ARG A O 1
ATOM 6238 N N . SER A 1 799 ? -1.439 -3.242 2.825 1.00 95.00 799 SER A N 1
ATOM 6239 C CA . SER A 1 799 ? -1.947 -2.803 1.527 1.00 95.00 799 SER A CA 1
ATOM 6240 C C . SER A 1 799 ? -0.916 -3.109 0.454 1.00 95.00 799 SER A C 1
ATOM 6242 O O . SER A 1 799 ? 0.255 -2.755 0.604 1.00 95.00 799 SER A O 1
ATOM 6244 N N . GLU A 1 800 ? -1.332 -3.778 -0.619 1.00 92.00 800 GLU A N 1
ATOM 6245 C CA . GLU A 1 800 ? -0.492 -3.988 -1.805 1.00 92.00 800 GLU A CA 1
ATOM 6246 C C . GLU A 1 800 ? -0.707 -2.898 -2.862 1.00 92.00 800 GLU A C 1
ATOM 6248 O O . GLU A 1 800 ? 0.160 -2.671 -3.701 1.00 92.00 800 GLU A O 1
ATOM 6253 N N . VAL A 1 801 ? -1.835 -2.186 -2.796 1.00 89.69 801 VAL A N 1
ATOM 6254 C CA . VAL A 1 801 ? -2.316 -1.306 -3.873 1.00 89.69 801 VAL A CA 1
ATOM 6255 C C . VAL A 1 801 ? -2.070 0.184 -3.633 1.00 89.69 801 VAL A C 1
ATOM 6257 O O . VAL A 1 801 ? -2.131 0.962 -4.578 1.00 89.69 801 VAL A O 1
ATOM 6260 N N . ALA A 1 802 ? -1.801 0.581 -2.388 1.00 89.38 802 ALA A N 1
ATOM 6261 C CA . ALA A 1 802 ? -1.476 1.954 -1.995 1.00 89.38 802 ALA A CA 1
ATOM 6262 C C . ALA A 1 802 ? -0.719 1.965 -0.653 1.00 89.38 802 ALA A C 1
ATOM 6264 O O . ALA A 1 802 ? -0.969 1.090 0.180 1.00 89.38 802 ALA A O 1
ATOM 6265 N N . PRO A 1 803 ? 0.180 2.925 -0.392 1.00 87.81 803 PRO A N 1
ATOM 6266 C CA . PRO A 1 803 ? 0.886 3.007 0.883 1.00 87.81 803 PRO A CA 1
ATOM 6267 C C . PRO A 1 803 ? -0.035 3.477 2.014 1.00 87.81 803 PRO A C 1
ATOM 6269 O O . PRO A 1 803 ? -0.614 4.558 1.939 1.00 87.81 803 PRO A O 1
ATOM 6272 N N . VAL A 1 804 ? -0.158 2.702 3.090 1.00 90.81 804 VAL A N 1
ATOM 6273 C CA . VAL A 1 804 ? -0.873 3.110 4.309 1.00 90.81 804 VAL A CA 1
ATOM 6274 C C . VAL A 1 804 ? -0.073 4.204 5.007 1.00 90.81 804 VAL A C 1
ATOM 6276 O O . VAL A 1 804 ? 1.077 3.985 5.385 1.00 90.81 804 VAL A O 1
ATOM 6279 N N . THR A 1 805 ? -0.674 5.376 5.190 1.00 86.81 805 THR A N 1
ATOM 6280 C CA . THR A 1 805 ? -0.030 6.510 5.869 1.00 86.81 805 THR A CA 1
ATOM 6281 C C . THR A 1 805 ? -0.573 6.726 7.275 1.00 86.81 805 THR A C 1
ATOM 6283 O O . THR A 1 805 ? 0.131 7.294 8.106 1.00 86.81 805 THR A O 1
ATOM 6286 N N . HIS A 1 806 ? -1.786 6.248 7.559 1.00 90.56 806 HIS A N 1
ATOM 6287 C CA . HIS A 1 806 ? -2.438 6.411 8.855 1.00 90.56 806 HIS A CA 1
ATOM 6288 C C . HIS A 1 806 ? -3.124 5.116 9.288 1.00 90.56 806 HIS A C 1
ATOM 6290 O O . HIS A 1 806 ? -3.794 4.461 8.486 1.00 90.56 806 HIS A O 1
ATOM 6296 N N . VAL A 1 807 ? -2.986 4.777 10.571 1.00 94.38 807 VAL A N 1
ATOM 6297 C CA . VAL A 1 807 ? -3.719 3.693 11.240 1.00 94.38 807 VAL A CA 1
ATOM 6298 C C . VAL A 1 807 ? -4.284 4.225 12.547 1.00 94.38 807 VAL A C 1
ATOM 6300 O O . VAL A 1 807 ? -3.534 4.723 13.382 1.00 94.38 807 VAL A O 1
ATOM 6303 N N . GLN A 1 808 ? -5.593 4.105 12.733 1.00 94.50 808 GLN A N 1
ATOM 6304 C CA . GLN A 1 808 ? -6.330 4.624 13.878 1.00 94.50 808 GLN A CA 1
ATOM 6305 C C . GLN A 1 808 ? -7.062 3.491 14.602 1.00 94.50 808 GLN A C 1
ATOM 6307 O O . GLN A 1 808 ? -7.695 2.641 13.974 1.00 94.50 808 GLN A O 1
ATOM 6312 N N . LEU A 1 809 ? -7.009 3.520 15.932 1.00 96.00 809 LEU A N 1
ATOM 6313 C CA . LEU A 1 809 ? -7.874 2.761 16.829 1.00 96.00 809 LEU A CA 1
ATOM 6314 C C . LEU A 1 809 ? -8.908 3.721 17.418 1.00 96.00 809 LEU A C 1
ATOM 6316 O O . LEU A 1 809 ? -8.553 4.761 17.982 1.00 96.00 809 LEU A O 1
ATOM 6320 N N . ILE A 1 810 ? -10.181 3.368 17.276 1.00 96.38 810 ILE A N 1
ATOM 6321 C CA . ILE A 1 810 ? -11.322 4.239 17.546 1.00 96.38 810 ILE A CA 1
ATOM 6322 C C . ILE A 1 810 ? -12.197 3.603 18.622 1.00 96.38 810 ILE A C 1
ATOM 6324 O O . ILE A 1 810 ? -12.542 2.427 18.526 1.00 96.38 810 ILE A O 1
ATOM 6328 N N . VAL A 1 811 ? -12.580 4.385 19.631 1.00 96.38 811 VAL A N 1
ATOM 6329 C CA . VAL A 1 811 ? -13.482 3.973 20.713 1.00 96.38 811 VAL A CA 1
ATOM 6330 C C . VAL A 1 811 ? -14.569 5.027 20.876 1.00 96.38 811 VAL A C 1
ATOM 6332 O O . VAL A 1 811 ? -14.260 6.192 21.123 1.00 96.38 811 VAL A O 1
ATOM 6335 N N . ASN A 1 812 ? -15.840 4.645 20.725 1.00 94.75 812 ASN A N 1
ATOM 6336 C CA . ASN A 1 812 ? -16.986 5.566 20.817 1.00 94.75 812 ASN A CA 1
ATOM 6337 C C . ASN A 1 812 ? -16.850 6.840 19.947 1.00 94.75 812 ASN A C 1
ATOM 6339 O O . ASN A 1 812 ? -17.270 7.934 20.330 1.00 94.75 812 ASN A O 1
ATOM 6343 N N . GLY A 1 813 ? -16.229 6.709 18.772 1.00 91.38 813 GLY A N 1
ATOM 6344 C CA . GLY A 1 813 ? -16.020 7.800 17.814 1.00 91.38 813 GLY A CA 1
ATOM 6345 C C . GLY A 1 813 ? -14.802 8.672 18.116 1.00 91.38 813 GLY A C 1
ATOM 6346 O O . GLY A 1 813 ? -14.603 9.690 17.459 1.00 91.38 813 GLY A O 1
ATOM 6347 N N . ARG A 1 814 ? -13.976 8.288 19.095 1.00 90.38 814 ARG A N 1
ATOM 6348 C CA . ARG A 1 814 ? -12.742 8.992 19.459 1.00 90.38 814 ARG A CA 1
ATOM 6349 C C . ARG A 1 814 ? -11.516 8.186 19.070 1.00 90.38 814 ARG A C 1
ATOM 6351 O O . ARG A 1 814 ? -11.469 6.983 19.317 1.00 90.38 814 ARG A O 1
ATOM 6358 N N . VAL A 1 815 ? -10.511 8.845 18.505 1.00 90.44 815 VAL A N 1
ATOM 6359 C CA . VAL A 1 815 ? -9.220 8.227 18.186 1.00 90.44 815 VAL A CA 1
ATOM 6360 C C . VAL A 1 815 ? -8.416 8.118 19.476 1.00 90.44 815 VAL A C 1
ATOM 6362 O O . VAL A 1 815 ? -7.870 9.101 19.975 1.00 90.44 815 VAL A O 1
ATOM 6365 N N . VAL A 1 816 ? -8.361 6.911 20.037 1.00 88.94 816 VAL A N 1
ATOM 6366 C CA . VAL A 1 816 ? -7.587 6.635 21.260 1.00 88.94 816 VAL A CA 1
ATOM 6367 C C . VAL A 1 816 ? -6.121 6.367 20.946 1.00 88.94 816 VAL A C 1
ATOM 6369 O O . VAL A 1 816 ? -5.254 6.558 21.796 1.00 88.94 816 VAL A O 1
ATOM 6372 N N . ARG A 1 817 ? -5.826 5.934 19.715 1.00 88.69 817 ARG A N 1
ATOM 6373 C CA . ARG A 1 817 ? -4.462 5.710 19.251 1.00 88.69 817 ARG A CA 1
ATOM 6374 C C . ARG A 1 817 ? -4.355 5.904 17.747 1.00 88.69 817 ARG A C 1
ATOM 6376 O O . ARG A 1 817 ? -5.199 5.427 16.998 1.00 88.69 817 ARG A O 1
ATOM 6383 N N . GLU A 1 818 ? -3.270 6.539 17.322 1.00 89.31 818 GLU A N 1
ATOM 6384 C CA . GLU A 1 818 ? -2.949 6.747 15.915 1.00 89.31 818 GLU A CA 1
ATOM 6385 C C . GLU A 1 818 ? -1.474 6.446 15.639 1.00 89.31 818 GLU A C 1
ATOM 6387 O O . GLU A 1 818 ? -0.596 6.701 16.470 1.00 89.31 818 GLU A O 1
ATOM 6392 N N . MET A 1 819 ? -1.207 5.881 14.466 1.00 85.69 819 MET A N 1
ATOM 6393 C CA . MET A 1 819 ? 0.123 5.665 13.917 1.00 85.69 819 MET A CA 1
ATOM 6394 C C . MET A 1 819 ? 0.219 6.362 12.562 1.00 85.69 819 MET A C 1
ATOM 6396 O O . MET A 1 819 ? -0.555 6.058 11.657 1.00 85.69 819 MET A O 1
ATOM 6400 N N . HIS A 1 820 ? 1.201 7.253 12.432 1.00 85.75 820 HIS A N 1
ATOM 6401 C CA . HIS A 1 820 ? 1.558 7.902 11.175 1.00 85.75 820 HIS A CA 1
ATOM 6402 C C . HIS A 1 820 ? 2.758 7.184 10.556 1.00 85.75 820 HIS A C 1
ATOM 6404 O O . HIS A 1 820 ? 3.748 6.909 11.238 1.00 85.75 820 HIS A O 1
ATOM 6410 N N . LEU A 1 821 ? 2.672 6.880 9.264 1.00 77.69 821 LEU A N 1
ATOM 6411 C CA . LEU A 1 821 ? 3.669 6.116 8.525 1.00 77.69 821 LEU A CA 1
ATOM 6412 C C . LEU A 1 821 ? 4.130 6.889 7.286 1.00 77.69 821 LEU A C 1
ATOM 6414 O O . LEU A 1 821 ? 3.300 7.397 6.529 1.00 77.69 821 LEU A O 1
ATOM 6418 N N . PRO A 1 822 ? 5.445 6.937 7.015 1.00 74.62 822 PRO A N 1
ATOM 6419 C CA . PRO A 1 822 ? 5.946 7.379 5.722 1.00 74.62 822 PRO A CA 1
ATOM 6420 C C . PRO A 1 822 ? 5.437 6.457 4.611 1.00 74.62 822 PRO A C 1
ATOM 6422 O O . PRO A 1 822 ? 5.464 5.231 4.753 1.00 74.62 822 PRO A O 1
ATOM 6425 N N . ALA A 1 823 ? 5.046 7.035 3.472 1.00 73.38 823 ALA A N 1
ATOM 6426 C CA . ALA A 1 823 ? 4.535 6.268 2.335 1.00 73.38 823 ALA A CA 1
ATOM 6427 C C . ALA A 1 823 ? 5.512 5.167 1.868 1.00 73.38 823 ALA A C 1
ATOM 6429 O O . ALA A 1 823 ? 5.090 4.071 1.512 1.00 73.38 823 ALA A O 1
ATOM 6430 N N . SER A 1 824 ? 6.824 5.415 1.960 1.00 68.31 824 SER A N 1
ATOM 6431 C CA . SER A 1 824 ? 7.885 4.470 1.575 1.00 68.31 824 SER A CA 1
ATOM 6432 C C . SER A 1 824 ? 7.941 3.188 2.417 1.00 68.31 824 SER A C 1
ATOM 6434 O O . SER A 1 824 ? 8.546 2.206 1.989 1.00 68.31 824 SER A O 1
ATOM 6436 N N . THR A 1 825 ? 7.328 3.178 3.604 1.00 72.56 825 THR A N 1
ATOM 6437 C CA . THR A 1 825 ? 7.286 2.016 4.508 1.00 72.56 825 THR A CA 1
ATOM 6438 C C . THR A 1 825 ? 5.873 1.465 4.711 1.00 72.56 825 THR A C 1
ATOM 6440 O O . THR A 1 825 ? 5.712 0.444 5.372 1.00 72.56 825 THR A O 1
ATOM 6443 N N . GLY A 1 826 ? 4.853 2.133 4.165 1.00 77.50 826 GLY A N 1
ATOM 6444 C CA . GLY A 1 826 ? 3.435 1.842 4.397 1.00 77.50 826 GLY A CA 1
ATOM 6445 C C . GLY A 1 826 ? 2.809 0.798 3.466 1.00 77.50 826 GLY A C 1
ATOM 6446 O O . GLY A 1 826 ? 1.605 0.570 3.540 1.00 77.50 826 GLY A O 1
ATOM 6447 N N . GLN A 1 827 ? 3.576 0.188 2.559 1.00 87.12 827 GLN A N 1
ATOM 6448 C CA . GLN A 1 827 ? 3.064 -0.721 1.524 1.00 87.12 827 GLN A CA 1
ATOM 6449 C C . GLN A 1 827 ? 3.750 -2.092 1.579 1.00 87.12 827 GLN A C 1
ATOM 6451 O O . GLN A 1 827 ? 4.942 -2.203 1.866 1.00 87.12 827 GLN A O 1
ATOM 6456 N N . GLY A 1 828 ? 3.001 -3.151 1.273 1.00 82.12 828 GLY A N 1
ATOM 6457 C CA . GLY A 1 828 ? 3.529 -4.497 1.031 1.00 82.12 828 GLY A CA 1
ATOM 6458 C C . GLY A 1 828 ? 3.975 -5.291 2.264 1.00 82.12 828 GLY A C 1
ATOM 6459 O O . GLY A 1 828 ? 4.364 -6.449 2.111 1.00 82.12 828 GLY A O 1
ATOM 6460 N N . SER A 1 829 ? 3.903 -4.707 3.464 1.00 86.38 829 SER A N 1
ATOM 6461 C CA . SER A 1 829 ? 4.213 -5.352 4.749 1.00 86.38 829 SER A CA 1
ATOM 6462 C C . SER A 1 829 ? 3.058 -5.192 5.736 1.00 86.38 829 SER A C 1
ATOM 6464 O O . SER A 1 829 ? 2.287 -4.238 5.640 1.00 86.38 829 SER A O 1
ATOM 6466 N N . TRP A 1 830 ? 2.950 -6.116 6.694 1.00 89.12 830 TRP A N 1
ATOM 6467 C CA . TRP A 1 830 ? 2.018 -5.979 7.811 1.00 89.12 830 TRP A CA 1
ATOM 6468 C C . TRP A 1 830 ? 2.480 -4.884 8.774 1.00 89.12 830 TRP A C 1
ATOM 6470 O O . TRP A 1 830 ? 3.624 -4.872 9.226 1.00 89.12 830 TRP A O 1
ATOM 6480 N N . ILE A 1 831 ? 1.560 -3.982 9.090 1.00 90.12 831 ILE A N 1
ATOM 6481 C CA . ILE A 1 831 ? 1.679 -2.950 10.114 1.00 90.12 831 ILE A CA 1
ATOM 6482 C C . ILE A 1 831 ? 0.797 -3.384 11.277 1.00 90.12 831 ILE A C 1
ATOM 6484 O O . ILE A 1 831 ? -0.377 -3.693 11.071 1.00 90.12 831 ILE A O 1
ATOM 6488 N N . GLU A 1 832 ? 1.343 -3.383 12.490 1.00 91.75 832 GLU A N 1
ATOM 6489 C CA . GLU A 1 832 ? 0.608 -3.776 13.693 1.00 91.75 832 GLU A CA 1
ATOM 6490 C C . GLU A 1 832 ? 0.534 -2.618 14.692 1.00 91.75 832 GLU A C 1
ATOM 6492 O O . GLU A 1 832 ? 1.522 -1.917 14.929 1.00 91.75 832 GLU A O 1
ATOM 6497 N N . LEU A 1 833 ? -0.646 -2.424 15.278 1.00 89.44 833 LEU A N 1
ATOM 6498 C CA . LEU A 1 833 ? -0.916 -1.456 16.331 1.00 89.44 833 LEU A CA 1
ATOM 6499 C C . LEU A 1 833 ? -1.688 -2.158 17.455 1.00 89.44 833 LEU A C 1
ATOM 6501 O O . LEU A 1 833 ? -2.908 -2.310 17.392 1.00 89.44 833 LEU A O 1
ATOM 6505 N N . ASP A 1 834 ? -0.952 -2.550 18.491 1.00 87.81 834 ASP A N 1
ATOM 6506 C CA . ASP A 1 834 ? -1.506 -3.149 19.703 1.00 87.81 834 ASP A CA 1
ATOM 6507 C C . ASP A 1 834 ? -1.696 -2.076 20.778 1.00 87.81 834 ASP A C 1
ATOM 6509 O O . ASP A 1 834 ? -0.852 -1.190 20.952 1.00 87.81 834 ASP A O 1
ATOM 6513 N N . HIS A 1 835 ? -2.805 -2.146 21.514 1.00 87.56 835 HIS A N 1
ATOM 6514 C CA . HIS A 1 835 ? -3.110 -1.178 22.565 1.00 87.56 835 HIS A CA 1
ATOM 6515 C C . HIS A 1 835 ? -3.995 -1.774 23.664 1.00 87.56 835 HIS A C 1
ATOM 6517 O O . HIS A 1 835 ? -4.880 -2.584 23.390 1.00 87.56 835 HIS A O 1
ATOM 6523 N N . THR A 1 836 ? -3.790 -1.348 24.913 1.00 89.88 836 THR A N 1
ATOM 6524 C CA . THR A 1 836 ? -4.709 -1.644 26.026 1.00 89.88 836 THR A CA 1
ATOM 6525 C C . THR A 1 836 ? -5.612 -0.443 26.257 1.00 89.88 836 THR A C 1
ATOM 6527 O O . THR A 1 836 ? -5.119 0.660 26.476 1.00 89.88 836 THR A O 1
ATOM 6530 N N . ILE A 1 837 ? -6.923 -0.665 26.231 1.00 90.00 837 ILE A N 1
ATOM 6531 C CA . ILE A 1 837 ? -7.940 0.374 26.401 1.00 90.00 837 ILE A CA 1
ATOM 6532 C C . ILE A 1 837 ? -8.564 0.233 27.791 1.00 90.00 837 ILE A C 1
ATOM 6534 O O . ILE A 1 837 ? -8.941 -0.870 28.194 1.00 90.00 837 ILE A O 1
ATOM 6538 N N . GLU A 1 838 ? -8.707 1.351 28.505 1.00 91.50 838 GLU A N 1
ATOM 6539 C CA . GLU A 1 838 ? -9.484 1.428 29.744 1.00 91.50 838 GLU A CA 1
ATOM 6540 C C . GLU A 1 838 ? -10.888 1.977 29.476 1.00 91.50 838 GLU A C 1
ATOM 6542 O O . GLU A 1 838 ? -11.066 3.014 28.836 1.00 91.50 838 GLU A O 1
ATOM 6547 N N . LEU A 1 839 ? -11.889 1.263 29.982 1.00 90.75 839 LEU A N 1
ATOM 6548 C CA . LEU A 1 839 ? -13.305 1.515 29.778 1.00 90.75 839 LEU A CA 1
ATOM 6549 C C . LEU A 1 839 ? -13.981 1.757 31.130 1.00 90.75 839 LEU A C 1
ATOM 6551 O O . LEU A 1 839 ? -14.109 0.848 31.952 1.00 90.75 839 LEU A O 1
ATOM 6555 N N . GLU A 1 840 ? -14.452 2.980 31.357 1.00 89.56 840 GLU A N 1
ATOM 6556 C CA . GLU A 1 840 ? -15.338 3.293 32.489 1.00 89.56 840 GLU A CA 1
ATOM 6557 C C . GLU A 1 840 ? -16.817 3.017 32.164 1.00 89.56 840 GLU A C 1
ATOM 6559 O O . GLU A 1 840 ? -17.646 2.870 33.063 1.00 89.56 840 GLU A O 1
ATOM 6564 N N . GLU A 1 841 ? -17.146 2.946 30.876 1.00 91.31 841 GLU A N 1
ATOM 6565 C CA . GLU A 1 841 ? -18.491 2.769 30.340 1.00 91.31 841 GLU A CA 1
ATOM 6566 C C . GLU A 1 841 ? -18.467 1.878 29.098 1.00 91.31 841 GLU A C 1
ATOM 6568 O O . GLU A 1 841 ? -17.409 1.633 28.512 1.00 91.31 841 GLU A O 1
ATOM 6573 N N . SER A 1 842 ? -19.632 1.343 28.735 1.00 95.94 842 SER A N 1
ATOM 6574 C CA . SER A 1 842 ? -19.771 0.495 27.556 1.00 95.94 842 SER A CA 1
ATOM 6575 C C . SER A 1 842 ? -19.300 1.220 26.304 1.00 95.94 842 SER A C 1
ATOM 6577 O O . SER A 1 842 ? -19.534 2.420 26.131 1.00 95.94 842 SER A O 1
ATOM 6579 N N . ALA A 1 843 ? -18.667 0.476 25.409 1.00 96.25 843 ALA A N 1
ATOM 6580 C CA . ALA A 1 843 ? -18.056 1.047 24.231 1.00 96.25 843 ALA A CA 1
ATOM 6581 C C . ALA A 1 843 ? -18.222 0.159 23.007 1.00 96.25 843 ALA A C 1
ATOM 6583 O O . ALA A 1 843 ? -18.433 -1.045 23.108 1.00 96.25 843 ALA A O 1
ATOM 6584 N N . TRP A 1 844 ? -18.081 0.760 21.840 1.00 98.00 844 TRP A N 1
ATOM 6585 C CA . TRP A 1 844 ? -17.735 0.054 20.619 1.00 98.00 844 TRP A CA 1
ATOM 6586 C C . TRP A 1 844 ? -16.310 0.443 20.223 1.00 98.00 844 TRP A C 1
ATOM 6588 O O . TRP A 1 844 ? -15.879 1.576 20.449 1.00 98.00 844 TRP A O 1
ATOM 6598 N N . ILE A 1 845 ? -15.570 -0.515 19.670 1.00 98.31 845 ILE A N 1
ATOM 6599 C CA . ILE A 1 845 ? -14.157 -0.375 19.314 1.00 98.31 845 ILE A CA 1
ATOM 6600 C C . ILE A 1 845 ? -13.994 -0.772 17.852 1.00 98.31 845 ILE A C 1
ATOM 6602 O O . ILE A 1 845 ? -14.398 -1.866 17.465 1.00 98.31 845 ILE A O 1
ATOM 6606 N N . ALA A 1 846 ? -13.404 0.103 17.046 1.00 98.50 846 ALA A N 1
ATOM 6607 C CA . ALA A 1 846 ? -13.163 -0.121 15.625 1.00 98.50 846 ALA A CA 1
ATOM 6608 C C . ALA A 1 846 ? -11.749 0.322 15.228 1.00 98.50 846 ALA A C 1
ATOM 6610 O O . ALA A 1 846 ? -11.078 1.040 15.971 1.00 98.50 846 ALA A O 1
ATOM 6611 N N . ALA A 1 847 ? -11.299 -0.088 14.046 1.00 98.19 847 ALA A N 1
ATOM 6612 C CA . ALA A 1 847 ? -10.054 0.383 13.458 1.00 98.19 847 ALA A CA 1
ATOM 6613 C C . ALA A 1 847 ? -10.315 1.038 12.101 1.00 98.19 847 ALA A C 1
ATOM 6615 O O . ALA A 1 847 ? -11.224 0.634 11.372 1.00 98.19 847 ALA A O 1
ATOM 6616 N N . ARG A 1 848 ? -9.472 2.008 11.744 1.00 97.00 848 ARG A N 1
ATOM 6617 C CA . ARG A 1 848 ? -9.448 2.657 10.430 1.00 97.00 848 ARG A CA 1
ATOM 6618 C C . ARG A 1 848 ? -8.016 2.722 9.917 1.00 97.00 848 ARG A C 1
ATOM 6620 O O . ARG A 1 848 ? -7.093 2.961 10.691 1.00 97.00 848 ARG A O 1
ATOM 6627 N N . ALA A 1 849 ? -7.821 2.545 8.619 1.00 95.62 849 ALA A N 1
ATOM 6628 C CA . ALA A 1 849 ? -6.533 2.765 7.975 1.00 95.62 849 ALA A CA 1
ATOM 6629 C C . ALA A 1 849 ? -6.725 3.426 6.614 1.00 95.62 849 ALA A C 1
ATOM 6631 O O . ALA A 1 849 ? -7.635 3.056 5.874 1.00 95.62 849 ALA A O 1
ATOM 6632 N N . TYR A 1 850 ? -5.876 4.394 6.278 1.00 92.69 850 TYR A N 1
ATOM 6633 C CA . TYR A 1 850 ? -5.996 5.117 5.016 1.00 92.69 850 TYR A CA 1
ATOM 6634 C C . TYR A 1 850 ? -4.654 5.591 4.451 1.00 92.69 850 TYR A C 1
ATOM 6636 O O . TYR A 1 850 ? -3.620 5.623 5.128 1.00 92.69 850 TYR A O 1
ATOM 6644 N N . SER A 1 851 ? -4.703 5.930 3.169 1.00 88.50 851 SER A N 1
ATOM 6645 C CA . SER A 1 851 ? -3.633 6.468 2.338 1.00 88.50 851 SER A CA 1
ATOM 6646 C C . SER A 1 851 ? -4.005 7.879 1.900 1.00 88.50 851 SER A C 1
ATOM 6648 O O . SER A 1 851 ? -5.183 8.177 1.694 1.00 88.50 851 SER A O 1
ATOM 6650 N N . LEU A 1 852 ? -3.002 8.732 1.710 1.00 82.44 852 LEU A N 1
ATOM 6651 C CA . LEU A 1 852 ? -3.176 10.054 1.114 1.00 82.44 852 LEU A CA 1
ATOM 6652 C C . LEU A 1 852 ? -2.437 10.103 -0.222 1.00 82.44 852 LEU A C 1
ATOM 6654 O O . LEU A 1 852 ? -1.352 9.535 -0.352 1.00 82.44 852 LEU A O 1
ATOM 6658 N N . SER A 1 853 ? -3.010 10.808 -1.188 1.00 75.44 853 SER A N 1
ATOM 6659 C CA . SER A 1 853 ? -2.375 11.120 -2.460 1.00 75.44 853 SER A CA 1
ATOM 6660 C C . SER A 1 853 ? -1.240 12.138 -2.253 1.00 75.44 853 SER A C 1
ATOM 6662 O O . SER A 1 853 ? -1.176 12.802 -1.211 1.00 75.44 853 SER A O 1
ATOM 6664 N N . PRO A 1 854 ? -0.373 12.355 -3.259 1.00 73.25 854 PRO A N 1
ATOM 6665 C CA . PRO A 1 854 ? 0.605 13.446 -3.249 1.00 73.25 854 PRO A CA 1
ATOM 6666 C C . PRO A 1 854 ? 0.002 14.845 -3.030 1.00 73.25 854 PRO A C 1
ATOM 6668 O O . PRO A 1 854 ? 0.713 15.760 -2.621 1.00 73.25 854 PRO A O 1
ATOM 6671 N N . HIS A 1 855 ? -1.297 15.025 -3.293 1.00 74.62 855 HIS A N 1
ATOM 6672 C CA . HIS A 1 855 ? -2.024 16.277 -3.070 1.00 74.62 855 HIS A CA 1
ATOM 6673 C C . HIS A 1 855 ? -2.731 16.339 -1.707 1.00 74.62 855 HIS A C 1
ATOM 6675 O O . HIS A 1 855 ? -3.366 17.343 -1.394 1.00 74.62 855 HIS A O 1
ATOM 6681 N N . GLY A 1 856 ? -2.606 15.296 -0.880 1.00 72.06 856 GLY A N 1
ATOM 6682 C CA . GLY A 1 856 ? -3.236 15.214 0.437 1.00 72.06 856 GLY A CA 1
ATOM 6683 C C . GLY A 1 856 ? -4.700 14.765 0.414 1.00 72.06 856 GLY A C 1
ATOM 6684 O O . GLY A 1 856 ? -5.327 14.742 1.472 1.00 72.06 856 GLY A O 1
ATOM 6685 N N . THR A 1 857 ? -5.231 14.385 -0.755 1.00 75.25 857 THR A N 1
ATOM 6686 C CA . THR A 1 857 ? -6.574 13.802 -0.903 1.00 75.25 857 THR A CA 1
ATOM 6687 C C . THR A 1 857 ? -6.580 12.332 -0.471 1.00 75.25 857 THR A C 1
ATOM 6689 O O . THR A 1 857 ? -5.578 11.646 -0.673 1.00 75.25 857 THR A O 1
ATOM 6692 N N . PRO A 1 858 ? -7.662 11.807 0.137 1.00 75.44 858 PRO A N 1
ATOM 6693 C CA . PRO A 1 858 ? -7.777 10.384 0.436 1.00 75.44 858 PRO A CA 1
ATOM 6694 C C . PRO A 1 858 ? -7.590 9.538 -0.826 1.00 75.44 858 PRO A C 1
ATOM 6696 O O . PRO A 1 858 ? -8.253 9.750 -1.840 1.00 75.44 858 PRO A O 1
ATOM 6699 N N . ASP A 1 859 ? -6.670 8.583 -0.752 1.00 83.00 859 ASP A N 1
ATOM 6700 C CA . ASP A 1 859 ? -6.289 7.729 -1.879 1.00 83.00 859 ASP A CA 1
ATOM 6701 C C . ASP A 1 859 ? -6.819 6.295 -1.722 1.00 83.00 859 ASP A C 1
ATOM 6703 O O . ASP A 1 859 ? -7.330 5.664 -2.649 1.00 83.00 859 ASP A O 1
ATOM 6707 N N . ALA A 1 860 ? -6.746 5.769 -0.507 1.00 90.19 860 ALA A N 1
ATOM 6708 C CA . ALA A 1 860 ? -7.334 4.492 -0.150 1.00 90.19 860 ALA A CA 1
ATOM 6709 C C . ALA A 1 860 ? -7.801 4.547 1.302 1.00 90.19 860 ALA A C 1
ATOM 6711 O O . ALA A 1 860 ? -7.198 5.220 2.128 1.00 90.19 860 ALA A O 1
ATOM 6712 N N . GLU A 1 861 ? -8.876 3.841 1.604 1.00 92.69 861 GLU A N 1
ATOM 6713 C CA . GLU A 1 861 ? -9.602 3.901 2.875 1.00 92.69 861 GLU A CA 1
ATOM 6714 C C . GLU A 1 861 ? -10.014 2.496 3.290 1.00 92.69 861 GLU A C 1
ATOM 6716 O O . GLU A 1 861 ? -10.383 1.684 2.439 1.00 92.69 861 GLU A O 1
ATOM 6721 N N . SER A 1 862 ? -9.994 2.224 4.589 1.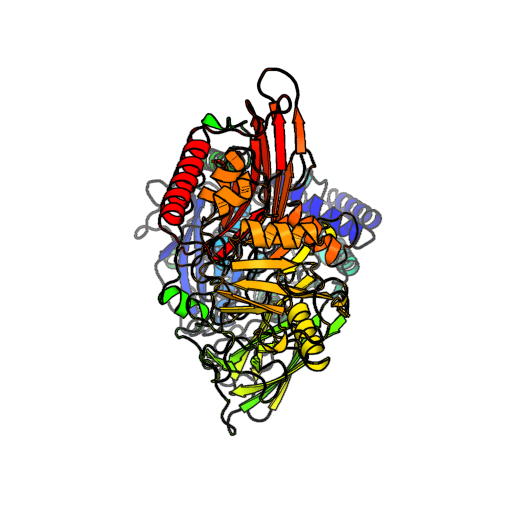00 96.50 862 SER A N 1
ATOM 6722 C CA . SER A 1 862 ? -10.567 1.027 5.184 1.00 96.50 862 SER A CA 1
ATOM 6723 C C . SER A 1 862 ? -11.035 1.290 6.608 1.00 96.50 862 SER A C 1
ATOM 6725 O O . SER A 1 862 ? -10.387 2.026 7.352 1.00 96.50 862 SER A O 1
ATOM 6727 N N . HIS A 1 863 ? -12.141 0.655 6.993 1.00 98.06 863 HIS A N 1
ATOM 6728 C CA . HIS A 1 863 ? -12.709 0.739 8.330 1.00 98.06 863 HIS A CA 1
ATOM 6729 C C . HIS A 1 863 ? -13.333 -0.603 8.721 1.00 98.06 863 HIS A C 1
ATOM 6731 O O . HIS A 1 863 ? -14.056 -1.209 7.926 1.00 98.06 863 HIS A O 1
ATOM 6737 N N . THR A 1 864 ? -13.091 -1.074 9.943 1.00 98.75 864 THR A N 1
ATOM 6738 C CA . THR A 1 864 ? -13.750 -2.284 10.456 1.00 98.75 864 THR A CA 1
ATOM 6739 C C . THR A 1 864 ? -15.150 -1.967 10.959 1.00 98.75 864 THR A C 1
ATOM 6741 O O . THR A 1 864 ? -15.390 -0.882 11.489 1.00 98.75 864 THR A O 1
ATOM 6744 N N . ASN A 1 865 ? -16.073 -2.922 10.900 1.00 98.81 865 ASN A N 1
ATOM 6745 C CA . ASN A 1 865 ? -17.199 -2.857 11.825 1.00 98.81 865 ASN A CA 1
ATOM 6746 C C . ASN A 1 865 ? -16.695 -2.993 13.280 1.00 98.81 865 ASN A C 1
ATOM 6748 O O . ASN A 1 865 ? -15.557 -3.435 13.501 1.00 98.81 865 ASN A O 1
ATOM 6752 N N . PRO A 1 866 ? -17.475 -2.564 14.286 1.00 98.44 866 PRO A N 1
ATOM 6753 C CA . PRO A 1 866 ? -16.983 -2.547 15.657 1.00 98.44 866 PRO A CA 1
ATOM 6754 C C . PRO A 1 866 ? -17.008 -3.920 16.339 1.00 98.44 866 PRO A C 1
ATOM 6756 O O . PRO A 1 866 ? -17.850 -4.766 16.038 1.00 98.44 866 PRO A O 1
ATOM 6759 N N . VAL A 1 867 ? -16.140 -4.093 17.336 1.00 98.75 867 VAL A N 1
ATOM 6760 C CA . VAL A 1 867 ? -16.372 -5.012 18.460 1.00 98.75 867 VAL A CA 1
ATOM 6761 C C . VAL A 1 867 ? -17.080 -4.237 19.567 1.00 98.75 867 VAL A C 1
ATOM 6763 O O . VAL A 1 867 ? -16.676 -3.122 19.900 1.00 98.75 867 VAL A O 1
ATOM 6766 N N . TYR A 1 868 ? -18.125 -4.811 20.153 1.00 98.38 868 TYR A N 1
ATOM 6767 C CA . TYR A 1 868 ? -18.909 -4.166 21.205 1.00 98.38 868 TYR A CA 1
ATOM 6768 C C . TYR A 1 868 ? -18.470 -4.662 22.582 1.00 98.38 868 TYR A C 1
ATOM 6770 O O . TYR A 1 868 ? -18.351 -5.861 22.799 1.00 98.38 868 TYR A O 1
ATOM 6778 N N . VAL A 1 869 ? -18.266 -3.756 23.535 1.00 97.56 869 VAL A N 1
ATOM 6779 C CA . VAL A 1 869 ? -17.952 -4.068 24.933 1.00 97.56 869 VAL A CA 1
ATOM 6780 C C . VAL A 1 869 ? -19.053 -3.513 25.831 1.00 97.56 869 VAL A C 1
ATOM 6782 O O . VAL A 1 869 ? -19.207 -2.299 25.963 1.00 97.56 869 VAL A O 1
ATOM 6785 N N . THR A 1 870 ? -19.827 -4.390 26.468 1.00 96.50 870 THR A N 1
ATOM 6786 C CA . THR A 1 870 ? -20.946 -4.001 27.341 1.00 96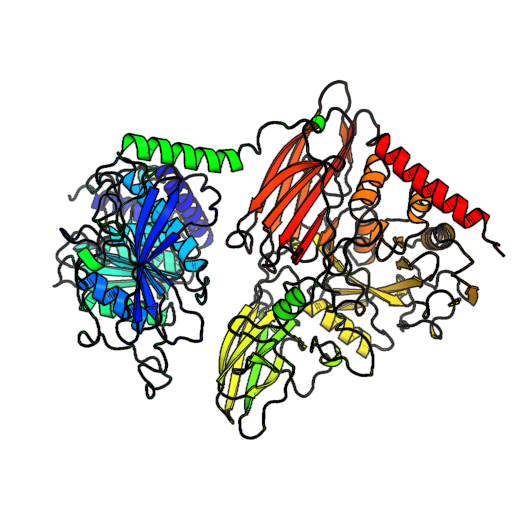.50 870 THR A CA 1
ATOM 6787 C C . THR A 1 870 ? -20.566 -4.147 28.809 1.00 96.50 870 THR A C 1
ATOM 6789 O O . THR A 1 870 ? -20.204 -5.237 29.252 1.00 96.50 870 THR A O 1
ATOM 6792 N N . ILE A 1 871 ? -20.704 -3.077 29.591 1.00 95.25 871 ILE A N 1
ATOM 6793 C CA . ILE A 1 871 ? -20.503 -3.076 31.042 1.00 95.25 871 ILE A CA 1
ATOM 6794 C C . ILE A 1 871 ? -21.864 -3.098 31.745 1.00 95.25 871 ILE A C 1
ATOM 6796 O O . ILE A 1 871 ? -22.693 -2.208 31.555 1.00 95.25 871 ILE A O 1
ATOM 6800 N N . ASN A 1 872 ? -22.079 -4.105 32.596 1.00 93.88 872 ASN A N 1
ATOM 6801 C CA . ASN A 1 872 ? -23.327 -4.327 33.336 1.00 93.88 872 ASN A CA 1
ATOM 6802 C C . ASN A 1 872 ? -24.563 -4.363 32.413 1.00 93.88 872 ASN A C 1
ATOM 6804 O O . ASN A 1 872 ? -25.580 -3.736 32.717 1.00 93.88 872 ASN A O 1
ATOM 6808 N N . ASP A 1 873 ? -24.432 -5.050 31.273 1.00 91.44 873 ASP A N 1
ATOM 6809 C CA . ASP A 1 873 ? -25.474 -5.242 30.252 1.00 91.44 873 ASP A CA 1
ATOM 6810 C C . ASP A 1 873 ? -26.055 -3.938 29.677 1.00 91.44 873 ASP A C 1
ATOM 6812 O O . ASP A 1 873 ? -27.188 -3.890 29.197 1.00 91.44 873 ASP A O 1
ATOM 6816 N N . ARG A 1 874 ? -25.283 -2.846 29.728 1.00 93.56 874 ARG A N 1
ATOM 6817 C CA . ARG A 1 874 ? -25.648 -1.567 29.109 1.00 93.56 874 ARG A CA 1
ATOM 6818 C C . ARG A 1 874 ? -24.963 -1.421 27.760 1.00 93.56 874 ARG A C 1
ATOM 6820 O O . ARG A 1 874 ? -23.791 -1.767 27.625 1.00 93.56 874 ARG A O 1
ATOM 6827 N N . ALA A 1 875 ? -25.667 -0.864 26.783 1.00 93.06 875 ALA A N 1
ATOM 6828 C CA . ALA A 1 875 ? -25.067 -0.441 25.522 1.00 93.06 875 ALA A CA 1
ATOM 6829 C C . ALA A 1 875 ? -24.255 0.855 25.700 1.00 93.06 875 ALA A C 1
ATOM 6831 O O . ALA A 1 875 ? -24.383 1.538 26.721 1.00 93.06 875 ALA A O 1
ATOM 6832 N N . ALA A 1 876 ? -23.424 1.187 24.708 1.00 92.88 876 ALA A N 1
ATOM 6833 C CA . ALA A 1 876 ? -22.780 2.496 24.636 1.00 92.88 876 ALA A CA 1
ATOM 6834 C C . ALA A 1 876 ? -23.845 3.605 24.615 1.00 92.88 876 ALA A C 1
ATOM 6836 O O . ALA A 1 876 ? -24.895 3.450 23.987 1.00 92.88 876 ALA A O 1
ATOM 6837 N N . TYR A 1 877 ? -23.586 4.702 25.326 1.00 94.25 877 TYR A N 1
ATOM 6838 C CA . TYR A 1 877 ? -24.529 5.807 25.443 1.00 94.25 877 TYR A CA 1
ATOM 6839 C C . TYR A 1 877 ? -23.810 7.150 25.476 1.00 94.25 877 TYR A C 1
ATOM 6841 O O . TYR A 1 877 ? -22.960 7.397 26.327 1.00 94.25 877 TYR A O 1
ATOM 6849 N N . ASN A 1 878 ? -24.224 8.056 24.599 1.00 93.38 878 ASN A N 1
ATOM 6850 C CA . ASN A 1 878 ? -23.761 9.430 24.574 1.00 93.38 878 ASN A CA 1
ATOM 6851 C C . ASN A 1 878 ? -24.947 10.372 24.337 1.00 93.38 878 ASN A C 1
ATOM 6853 O O . ASN A 1 878 ? -25.598 10.314 23.295 1.00 93.38 878 ASN A O 1
ATOM 6857 N N . GLN A 1 879 ? -25.204 11.268 25.295 1.00 93.44 879 GLN A N 1
ATOM 6858 C CA . GLN A 1 879 ? -26.341 12.194 25.232 1.00 93.44 879 GLN A CA 1
ATOM 6859 C C . GLN A 1 879 ? -26.294 13.099 23.995 1.00 93.44 879 GLN A C 1
ATOM 6861 O O . GLN A 1 879 ? -27.310 13.281 23.341 1.00 93.44 879 GLN A O 1
ATOM 6866 N N . GLN A 1 880 ? -25.123 13.634 23.643 1.00 89.62 880 GLN A N 1
ATOM 6867 C CA . GLN A 1 880 ? -24.988 14.524 22.488 1.00 89.62 880 GLN A CA 1
ATOM 6868 C C . GLN A 1 880 ? -25.317 13.799 21.177 1.00 89.62 880 GLN A C 1
ATOM 6870 O O . GLN A 1 880 ? -26.008 14.348 20.326 1.00 89.62 880 GLN A O 1
ATOM 6875 N N . SER A 1 881 ? -24.872 12.550 21.030 1.00 92.50 881 SER A N 1
ATOM 6876 C CA . SER A 1 881 ? -25.204 11.713 19.872 1.00 92.50 881 SER A CA 1
ATOM 6877 C C . SER A 1 881 ? -26.702 11.407 19.808 1.00 92.50 881 SER A C 1
ATOM 6879 O O . SER A 1 881 ? -27.290 11.455 18.730 1.00 92.50 881 SER A O 1
ATOM 6881 N N . LEU A 1 882 ? -27.338 11.162 20.961 1.00 94.19 882 LEU A N 1
ATOM 6882 C CA . LEU A 1 882 ? -28.791 11.010 21.042 1.00 94.19 882 LEU A CA 1
ATOM 6883 C C . LEU A 1 882 ? -29.514 12.284 20.594 1.00 94.19 882 LEU A C 1
ATOM 6885 O O . LEU A 1 882 ? -30.437 12.200 19.790 1.00 94.19 882 LEU A O 1
ATOM 6889 N N . ASP A 1 883 ? -29.081 13.452 21.067 1.00 92.38 883 ASP A N 1
ATOM 6890 C CA . ASP A 1 883 ? -29.684 14.735 20.702 1.00 92.38 883 ASP A CA 1
ATOM 6891 C C . ASP A 1 883 ? -29.560 15.002 19.188 1.00 92.38 883 ASP A C 1
ATOM 6893 O O . ASP A 1 883 ? -30.518 15.465 18.567 1.00 92.38 883 ASP A O 1
ATOM 6897 N N . VAL A 1 884 ? -28.420 14.647 18.573 1.00 89.69 884 VAL A N 1
ATOM 6898 C CA . VAL A 1 884 ? -28.218 14.713 17.111 1.00 89.69 884 VAL A CA 1
ATOM 6899 C C . VAL A 1 884 ? -29.204 13.804 16.376 1.00 89.69 884 VAL A C 1
ATOM 6901 O O . VAL A 1 884 ? -29.872 14.252 15.444 1.00 89.69 884 VAL A O 1
ATOM 6904 N N . MET A 1 885 ? -29.346 12.548 16.809 1.00 91.19 885 MET A N 1
ATOM 6905 C CA . MET A 1 885 ? -30.282 11.608 16.184 1.00 91.19 885 MET A CA 1
ATOM 6906 C C . MET A 1 885 ? -31.739 12.047 16.335 1.00 91.19 885 MET A C 1
ATOM 6908 O O . MET A 1 885 ? -32.497 11.987 15.369 1.00 91.19 885 MET A O 1
ATOM 6912 N N . VAL A 1 886 ? -32.137 12.527 17.517 1.00 94.56 886 VAL A N 1
ATOM 6913 C CA . VAL A 1 886 ? -33.490 13.051 17.755 1.00 94.56 886 VAL A CA 1
ATOM 6914 C C . VAL A 1 886 ? -33.756 14.257 16.858 1.00 94.56 886 VAL A C 1
ATOM 6916 O O . VAL A 1 886 ? -34.795 14.301 16.209 1.00 94.56 886 VAL A O 1
ATOM 6919 N N . ALA A 1 887 ? -32.807 15.190 16.740 1.00 91.19 887 ALA A N 1
ATOM 6920 C CA . ALA A 1 887 ? -32.951 16.340 15.852 1.00 91.19 887 ALA A CA 1
ATOM 6921 C C . ALA A 1 887 ? -33.080 15.931 14.372 1.00 91.19 887 ALA A C 1
ATOM 6923 O O . ALA A 1 887 ? -33.876 16.520 13.634 1.00 91.19 887 ALA A O 1
ATOM 6924 N N . ALA A 1 888 ? -32.331 14.913 13.932 1.00 90.12 888 ALA A N 1
ATOM 6925 C CA . ALA A 1 888 ? -32.448 14.365 12.583 1.00 90.12 888 ALA A CA 1
ATOM 6926 C C . ALA A 1 888 ? -33.836 13.745 12.341 1.00 90.12 888 ALA A C 1
ATOM 6928 O O . ALA A 1 888 ? -34.470 14.039 11.326 1.00 90.12 888 ALA A O 1
ATOM 6929 N N . ILE A 1 889 ? -34.348 12.970 13.300 1.00 92.06 889 ILE A N 1
ATOM 6930 C CA . ILE A 1 889 ? -35.689 12.370 13.239 1.00 92.06 889 ILE A CA 1
ATOM 6931 C C . ILE A 1 889 ? -36.783 13.447 13.275 1.00 92.06 889 ILE A C 1
ATOM 6933 O O . ILE A 1 889 ? -37.717 13.396 12.479 1.00 92.06 889 ILE A O 1
ATOM 6937 N N . ASP A 1 890 ? -36.673 14.465 14.128 1.00 93.12 890 ASP A N 1
ATOM 6938 C CA . ASP A 1 890 ? -37.638 15.571 14.182 1.00 93.12 890 ASP A CA 1
ATOM 6939 C C . ASP A 1 890 ? -37.705 16.326 12.848 1.00 93.12 890 ASP A C 1
ATOM 6941 O O . ASP A 1 890 ? -38.793 16.682 12.379 1.00 93.12 890 ASP A O 1
ATOM 6945 N N . LYS A 1 891 ? -36.553 16.522 12.194 1.00 88.81 891 LYS A N 1
ATOM 6946 C CA . LYS A 1 891 ? -36.482 17.095 10.846 1.00 88.81 891 LYS A CA 1
ATOM 6947 C C . LYS A 1 891 ? -37.182 16.201 9.819 1.00 88.81 891 LYS A C 1
ATOM 6949 O O . LYS A 1 891 ? -37.949 16.720 9.009 1.00 88.81 891 LYS A O 1
ATOM 6954 N N . GLN A 1 892 ? -36.967 14.885 9.860 1.00 86.62 892 GLN A N 1
ATOM 6955 C CA . GLN A 1 892 ? -37.676 13.931 8.995 1.00 86.62 892 GLN A CA 1
ATOM 6956 C C . GLN A 1 892 ? -39.191 13.989 9.227 1.00 86.62 892 GLN A C 1
ATOM 6958 O O . GLN A 1 892 ? -39.962 14.122 8.279 1.00 86.62 892 GLN A O 1
ATOM 6963 N N . ILE A 1 893 ? -39.635 13.972 10.487 1.00 88.50 893 ILE A N 1
ATOM 6964 C CA . ILE A 1 893 ? -41.052 14.069 10.857 1.00 88.50 893 ILE A CA 1
ATOM 6965 C C . ILE A 1 893 ? -41.665 15.367 10.324 1.00 88.50 893 ILE A C 1
ATOM 6967 O O . ILE A 1 893 ? -42.792 15.349 9.828 1.00 88.50 893 ILE A O 1
ATOM 6971 N N . ALA A 1 894 ? -40.955 16.494 10.420 1.00 89.56 894 ALA A N 1
ATOM 6972 C CA . ALA A 1 894 ? -41.418 17.763 9.866 1.00 89.56 894 ALA A CA 1
ATOM 6973 C C . ALA A 1 894 ? -41.614 17.679 8.343 1.00 89.56 894 ALA A C 1
ATOM 6975 O O . ALA A 1 894 ? -42.674 18.069 7.860 1.00 89.56 894 ALA A O 1
ATOM 6976 N N . ILE A 1 895 ? -40.656 17.089 7.616 1.00 84.12 895 ILE A N 1
ATOM 6977 C CA . ILE A 1 895 ? -40.759 16.857 6.165 1.00 84.12 895 ILE A CA 1
ATOM 6978 C C . ILE A 1 895 ? -41.965 15.961 5.839 1.00 84.12 895 ILE A C 1
ATOM 6980 O O . ILE A 1 895 ? -42.741 16.279 4.942 1.00 84.12 895 ILE A O 1
ATOM 6984 N N . HIS A 1 896 ? -42.175 14.862 6.571 1.00 83.50 896 HIS A N 1
ATOM 6985 C CA . HIS A 1 896 ? -43.285 13.940 6.298 1.00 83.50 896 HIS A CA 1
ATOM 6986 C C . HIS A 1 896 ? -44.663 14.489 6.669 1.00 83.50 896 HIS A C 1
ATOM 6988 O O . HIS A 1 896 ? -45.641 14.119 6.028 1.00 83.50 896 HIS A O 1
ATOM 6994 N N . LYS A 1 897 ? -44.768 15.398 7.645 1.00 87.81 897 LYS A N 1
ATOM 6995 C CA . LYS A 1 897 ? -46.041 16.061 7.993 1.00 87.81 897 LYS A CA 1
ATOM 6996 C C . LYS A 1 897 ? -46.592 16.944 6.876 1.00 87.81 897 LYS A C 1
ATOM 6998 O O . LYS A 1 897 ? -47.790 17.209 6.861 1.00 87.81 897 LYS A O 1
ATOM 7003 N N . GLU A 1 898 ? -45.732 17.411 5.979 1.00 86.06 898 GLU A N 1
ATOM 7004 C CA . GLU A 1 898 ? -46.117 18.225 4.823 1.00 86.06 898 GLU A CA 1
ATOM 7005 C C . GLU A 1 898 ? -46.475 17.372 3.596 1.00 86.06 898 GLU A C 1
ATOM 7007 O O . GLU A 1 898 ? -46.917 17.910 2.581 1.00 86.06 898 GLU A O 1
ATOM 7012 N N . ARG A 1 899 ? -46.298 16.045 3.671 1.00 81.62 899 ARG A N 1
ATOM 7013 C CA . ARG A 1 899 ? -46.531 15.124 2.555 1.00 81.62 899 ARG A CA 1
ATOM 7014 C C . ARG A 1 899 ? -47.920 14.501 2.623 1.00 81.62 899 ARG A C 1
ATOM 7016 O O . ARG A 1 899 ? -48.392 14.099 3.684 1.00 81.62 899 ARG A O 1
ATOM 7023 N N . GLU A 1 900 ? -48.546 14.367 1.459 1.00 79.69 900 GLU A N 1
ATOM 7024 C CA . GLU A 1 900 ? -49.799 13.631 1.289 1.00 79.69 900 GLU A CA 1
ATOM 7025 C C . GLU A 1 900 ? -49.489 12.189 0.868 1.00 79.69 900 GLU A C 1
ATOM 7027 O O . GLU A 1 900 ? -49.155 11.913 -0.288 1.00 79.69 900 GLU A O 1
ATOM 7032 N N . PHE A 1 901 ? -49.577 11.269 1.829 1.00 78.25 901 PHE A N 1
ATOM 7033 C CA . PHE A 1 901 ? -49.489 9.835 1.562 1.00 78.25 901 PHE A CA 1
ATOM 7034 C C . PHE A 1 901 ? -50.820 9.309 0.993 1.00 78.25 901 PHE A C 1
ATOM 7036 O O . PHE A 1 901 ? -51.877 9.760 1.448 1.00 78.25 901 PHE A O 1
ATOM 7043 N N . PRO A 1 902 ? -50.776 8.405 -0.004 1.00 69.50 902 PRO A N 1
ATOM 7044 C CA . PRO A 1 902 ? -51.961 7.842 -0.651 1.00 69.50 902 PRO A CA 1
ATOM 7045 C C . PRO A 1 902 ? -52.773 6.893 0.239 1.00 69.50 902 PRO A C 1
ATOM 7047 O O . PRO A 1 902 ? -52.202 6.309 1.191 1.00 69.50 902 PRO A O 1
#

Foldseek 3Di:
DVPQLVVQLVVLVVQCVQQVFLVSLLVLLVVLLQLLCVLLVCPVPFFQFAWDKDWDLWDDQDQKIKIWIWTCLFFQATWTWIKIAGPPDLAAAFEEEEEEAPPPDQTCQDPLNLLLQNLLRQLGHTYIYIDQQQHQLNNQEHQQQLNSQSVLLSVLVNVLSHQLPDPRHDLQQYEYEYEHLSLLSQLSNLSHDVSHQETEREAHQARDAPPPDGSNRRSTCSCVSSVHGSLSSSLSSPPGAYEYEHEQAHRCNCCVPRRVVSSLSSNVSRVRSVSYDYDYHHPDDRDCDPVNSVVVLLSCCVRRPGHRDCVVPVPDPPDDDRDDSDPVSRDNDHSVSTNSDDPVRHRDPRRNHYSVRVVVSVCVRSVVSVCLVCCLPDFFALVPFFFQDDDADFDDPVLVQQQQQARSGDGGAAEDDADQQFKDKEWFAEAEPVVRHQFKAKKFKAAPVRYTWFAPDDPQQQLWQRCDDDPPDFFNDPRQAFSLNRHIITIDRRTGMIIHGAAKMKMWIGAAWQKFIWIDIDGGGGPYYDYDYHYIYRLRDCVVVQKAKAFEAEAFAAQDVVSVVSVVSQCRRNVHQEYEHAWEAPPFFWDFQDQVNTHSGHNQAFAPSRWDDDPNHIYGYWYWYGHPQQGIKTKYRARGQLDHGDIGGPNFDDHPLVSLQSSVVRVIAMEGEQQASHLCVLVSQVVVSHLAYAQAENQAGGHCHPVLVLLCQLAQGQHQYEHHYNGRVHNGHPLKIKMAGDPDDDDNVRRVVSSSLLNIKIKSFKDKFKAKQNDGTSAEAEAEDADKDKIKMKIKIAGSSFFWQKKFKDKSSGGSDMDGHDRVPRHSDIDMSIHMHIDNAKIWIKMKIFHADPVRRTRMIMIGHTYTYHYPNDRRHDPVSVVVSVVSVVVSVVVVVVGDHD

pLDDT: mean 89.37, std 11.52, range [36.72, 98.81]